Protein 6KLV (pdb70)

InterPro domains:
  IPR005805 Rieske iron-sulphur protein, C-terminal [PR00162] (106-117)
  IPR005805 Rieske iron-sulphur protein, C-terminal [PR00162] (133-145)
  IPR005805 Rieske iron-sulphur protein, C-terminal [PR00162] (145-157)
  IPR006317 Ubiquinol-cytochrome c reductase, iron-sulphur subunit [TIGR01416] (4-171)
  IPR014349 Rieske iron-sulphur protein [PTHR10134] (3-173)
  IPR017941 Rieske [2Fe-2S] iron-sulphur domain [PF00355] (96-157)
  IPR017941 Rieske [2Fe-2S] iron-sulphur domain [PS51296] (104-171)
  IPR036922 Rieske [2Fe-2S] iron-sulphur domain superfamily [G3DSA:2.102.10.10] (37-172)
  IPR036922 Rieske [2Fe-2S] iron-sulphur domain superfamily [SSF50022] (36-176)

Nearest PDB structures (foldseek):
  6kls-assembly1_C  TM=1.001E+00  e=8.094E-39  Aquifex aeolicus VF5
  6kls-assembly1_A  TM=9.999E-01  e=4.754E-23  Aquifex aeolicus VF5
  2e76-assembly1_D  TM=5.652E-01  e=7.497E-07  Mastigocladus laminosus
  1rfs-assembly1_A  TM=7.710E-01  e=7.612E-05  Spinacia oleracea
  9es7-assembly1_D  TM=5.726E-01  e=1.602E-05  Spinacia oleracea

Secondary structure (DSSP, 8-state):
--HHHHHHHHHHHHHHHHHHHHHHHS--TTTS-TTSS---BTTTPPTT---EE-SSSS-EE--B-S-----S-S-SB--B----SSS------------TTT-----TTS--SS-SSSS--------B-SSBB-/--HHHHHHH-HHHHHHHHTSS----S---GGGGHHHHHHHHHHHHHHHHHHHHHH----TTTTTTIIIIIIIIISTTHHHHHHHHHHHHHHHHHHHHHHHHHHHTTTTTSTT-HHHHHHHHHHHHHHHHHHHHTTTTT-BHHHHHHHHHHHSTTHHHHS--SS-TT-TTSS-TTTSSSSTTTS--HHHHHHHHHIIIIIHHHHHHHHHHHHHHHHHHH-PPPTTS----TTS--SS---HHHHTTTHHHHHHHHHHHHHHHHHHH--TTTS-GGGSSB--TT---S-----HHHHHHHHHTTTSSSHHHHHHHHHHHHHHHHSHHHH---S---SSS-HHHHHHHHHHHHHHHHHHHHTTS---HHHHHHHHHHHHHHHHHHHSHHHHHHHHHT-/-HHHHHHHHHTHHHHHHHHHHHS--TT---------SSSSSTTT-TT-B-GGG-BHHHHHHHHHHHHTTTT---TTTT---SSSSSSS-TTTSTTTT-EEEE-SS-EEEEEEE--TTTTTTSSSSS--TTTTTTSS-----TTHHHHH-HHHHHHHTT-HHHHSSS-SS--SS--SS-TTHHHHHHHHHHHHHHHHS--HHHHHHHHHHHHHHHHHHHHHHHHHHHHHHHHHHHH-/--HHHHHHHHHHHHHHHHHHHHHHHS--TTTS-TTSS---BTTTPPTT---EE-SSSS-EE--B-S-----S-S-SB--B----SSS------------TTT-----TTS--SS-SSSS--------B-SSBB-/--HHHHHHH-HHHHHHHHTSS----S---GGGGHHHHHHHHHHHHHHHHHHHHHH----TTTTTTIIIIIIIIISTTHHHHHHHHHHHHHHHHHHHHHHHHHHHTTTTTSTT-HHHHHHHHHHHHHHHHHHHHTTTTT-BHHHHHHHHHHHSTTHHHHS--SS-TT-TTSS-TTTSSSSTTTS--HHHHHHHHHIIIIIHHHHHHHHHHHHHHHHHHH-PPPTTS----TTS--SS---HHHHTTTHHHHHHHHHHHHHHHHHHH--TTTS-GGGSSB--TT---S-----HHHHHHHHHTTTSSSHHHHHHHHHHHHHHHHSHHHH---S---SSS-HHHHHHHHHHHHHHHHHHHHTTS---HHHHHHHHHHHHHHHHHHHSHHHHHHHHHT-/-HHHHHHHHHTHHHHHHHHHHHS--TT---------SSSSSTTT-TT-B-GGG-BHHHHHHHHHHHHTTTT---TTTT---SSSSSSS-TTTSTTTT-EEEE-SS-EEEEEEE--TTTTTTSSSSS--TTTTTTSS-----TTHHHHH-HHHHHHHTT-HHHHSSS-SS--SS--SS-TTHHHHHHHHHHHHHHHHS--HHHHHHHHHHHHHHHHHHHHHHHHHHHHHHHHHHHH-

B-factor: mean 23.01, std 11.95, range [1.0, 166.24]

Radius of gyration: 35.68 Å; Cα contacts (8 Å, |Δi|>4): 2337; chains: 6; bounding box: 88×87×88 Å

Structure (mmCIF, N/CA/C/O backbone):
data_6KLV
#
_entry.id   6KLV
#
loop_
_entity.id
_entity.type
_entity.pdbx_description
1 polymer 'Rieske-I iron sulfur protein'
2 polymer 'Cytochrome b'
3 polymer 'Cytochrome c'
4 non-polymer 'FE2/S2 (INORGANIC) CLUSTER'
5 non-polymer 2-[(2~{E},6~{E},10~{Z},14~{Z},18~{Z},23~{R})-3,7,11,15,19,23,27-heptamethyloctacosa-2,6,10,14,18-pentaenyl]naphthalene-1,4-dione
6 non-polymer 'PROTOPORPHYRIN IX CONTAINING FE'
7 non-polymer ANTIMYCIN
8 non-polymer '(1R)-2-{[{[(2S)-2,3-DIHYDROXYPROPYL]OXY}(HYDROXY)PHOSPHORYL]OXY}-1-[(PALMITOYLOXY)METHYL]ETHYL (11E)-OCTADEC-11-ENOATE'
9 non-polymer 'HEME C'
#
loop_
_atom_site.group_PDB
_atom_site.id
_atom_site.type_symbol
_atom_site.label_atom_id
_atom_site.label_alt_id
_atom_site.label_comp_id
_atom_site.label_asym_id
_atom_site.label_entity_id
_atom_site.label_seq_id
_atom_site.pdbx_PDB_ins_code
_atom_site.Cartn_x
_atom_site.Cartn_y
_atom_site.Cartn_z
_atom_site.occupancy
_atom_site.B_iso_or_equiv
_atom_site.auth_seq_id
_atom_site.auth_comp_id
_atom_site.auth_asym_id
_atom_site.auth_atom_id
_atom_site.pdbx_PDB_model_num
ATOM 1 N N . PHE A 1 8 ? 109.850 162.463 154.406 1.00 43.09 8 PHE A N 1
ATOM 2 C CA . PHE A 1 8 ? 110.551 161.707 155.436 1.00 40.78 8 PHE A CA 1
ATOM 3 C C . PHE A 1 8 ? 111.825 161.106 154.863 1.00 39.47 8 PHE A C 1
ATOM 4 O O . PHE A 1 8 ? 112.048 161.145 153.653 1.00 39.21 8 PHE A O 1
ATOM 12 N N . ILE A 1 9 ? 112.652 160.539 155.734 1.00 37.74 9 ILE A N 1
ATOM 13 C CA . ILE A 1 9 ? 113.972 160.067 155.349 1.00 36.42 9 ILE A CA 1
ATOM 14 C C . ILE A 1 9 ? 114.070 158.549 155.381 1.00 36.13 9 ILE A C 1
ATOM 15 O O . ILE A 1 9 ? 114.382 157.934 154.365 1.00 36.10 9 ILE A O 1
ATOM 20 N N . SER A 1 10 ? 113.823 157.921 156.534 1.00 35.45 10 SER A N 1
ATOM 21 C CA . SER A 1 10 ? 114.021 156.477 156.637 1.00 34.57 10 SER A CA 1
ATOM 22 C C . SER A 1 10 ? 113.157 155.699 155.657 1.00 34.22 10 SER A C 1
ATOM 23 O O . SER A 1 10 ? 113.472 154.545 155.353 1.00 34.98 10 SER A O 1
ATOM 26 N N . ILE A 1 11 ? 112.071 156.298 155.170 1.00 33.26 11 ILE A N 1
ATOM 27 C CA . ILE A 1 11 ? 111.280 155.709 154.097 1.00 32.65 11 ILE A CA 1
ATOM 28 C C . ILE A 1 11 ? 111.698 156.240 152.735 1.00 32.90 11 ILE A C 1
ATOM 29 O O . ILE A 1 11 ? 111.531 155.536 151.725 1.00 33.09 11 ILE A O 1
ATOM 34 N N . GLY A 1 12 ? 112.240 157.457 152.675 1.00 32.17 12 GLY A N 1
ATOM 35 C CA . GLY A 1 12 ? 112.782 157.956 151.429 1.00 31.30 12 GLY A CA 1
ATOM 36 C C . GLY A 1 12 ? 113.931 157.118 150.921 1.00 30.68 12 GLY A C 1
ATOM 37 O O . GLY A 1 12 ? 114.016 156.848 149.723 1.00 30.65 12 GLY A O 1
ATOM 38 N N . ILE A 1 13 ? 114.818 156.678 151.816 1.00 29.92 13 ILE A N 1
ATOM 39 C CA . ILE A 1 13 ? 115.913 155.831 151.366 1.00 30.33 13 ILE A CA 1
ATOM 40 C C . ILE A 1 13 ? 115.379 154.539 150.780 1.00 31.24 13 ILE A C 1
ATOM 41 O O . ILE A 1 13 ? 115.862 154.106 149.733 1.00 31.62 13 ILE A O 1
ATOM 46 N N . GLY A 1 14 ? 114.374 153.927 151.406 1.00 31.14 14 GLY A N 1
ATOM 47 C CA . GLY A 1 14 ? 113.841 152.683 150.880 1.00 31.15 14 GLY A CA 1
ATOM 48 C C . GLY A 1 14 ? 113.148 152.858 149.544 1.00 30.46 14 GLY A C 1
ATOM 49 O O . GLY A 1 14 ? 113.380 152.088 148.611 1.00 31.56 14 GLY A O 1
ATOM 50 N N . ALA A 1 15 ? 112.287 153.870 149.434 1.00 29.40 15 ALA A N 1
ATOM 51 C CA . ALA A 1 15 ? 111.622 154.141 148.166 1.00 27.86 15 ALA A CA 1
ATOM 52 C C . ALA A 1 15 ? 112.630 154.386 147.056 1.00 26.77 15 ALA A C 1
ATOM 53 O O . ALA A 1 15 ? 112.500 153.839 145.954 1.00 26.88 15 ALA A O 1
ATOM 55 N N . LEU A 1 16 ? 113.658 155.181 147.341 1.00 25.12 16 LEU A N 1
ATOM 56 C CA . LEU A 1 16 ? 114.601 155.566 146.304 1.00 23.81 16 LEU A CA 1
ATOM 57 C C . LEU A 1 16 ? 115.520 154.407 145.941 1.00 23.28 16 LEU A C 1
ATOM 58 O O . LEU A 1 16 ? 115.854 154.222 144.768 1.00 22.66 16 LEU A O 1
ATOM 63 N N . GLY A 1 17 ? 115.925 153.606 146.926 1.00 22.20 17 GLY A N 1
ATOM 64 C CA . GLY A 1 17 ? 116.669 152.400 146.635 1.00 21.56 17 GLY A CA 1
ATOM 65 C C . GLY A 1 17 ? 115.884 151.390 145.834 1.00 21.19 17 GLY A C 1
ATOM 66 O O . GLY A 1 17 ? 116.456 150.722 144.970 1.00 21.18 17 GLY A O 1
ATOM 67 N N . ALA A 1 18 ? 114.588 151.265 146.093 1.00 20.02 18 ALA A N 1
ATOM 68 C CA . ALA A 1 18 ? 113.749 150.414 145.266 1.00 19.54 18 ALA A CA 1
ATOM 69 C C . ALA A 1 18 ? 113.651 150.925 143.842 1.00 19.28 18 ALA A C 1
ATOM 70 O O . ALA A 1 18 ? 113.728 150.128 142.905 1.00 18.82 18 ALA A O 1
ATOM 72 N N . VAL A 1 19 ? 113.492 152.237 143.660 1.00 18.15 19 VAL A N 1
ATOM 73 C CA . VAL A 1 19 ? 113.493 152.790 142.309 1.00 17.82 19 VAL A CA 1
ATOM 74 C C . VAL A 1 19 ? 114.811 152.501 141.604 1.00 17.82 19 VAL A C 1
ATOM 75 O O . VAL A 1 19 ? 114.824 152.107 140.431 1.00 16.73 19 VAL A O 1
ATOM 79 N N . GLY A 1 20 ? 115.933 152.680 142.299 1.00 17.59 20 GLY A N 1
ATOM 80 C CA . GLY A 1 20 ? 117.225 152.439 141.677 1.00 17.95 20 GLY A CA 1
ATOM 81 C C . GLY A 1 20 ? 117.447 150.983 141.321 1.00 18.57 20 GLY A C 1
ATOM 82 O O . GLY A 1 20 ? 117.947 150.669 140.238 1.00 18.56 20 GLY A O 1
ATOM 83 N N . GLY A 1 21 ? 117.097 150.075 142.231 1.00 18.59 21 GLY A N 1
ATOM 84 C CA . GLY A 1 21 ? 117.156 148.663 141.921 1.00 19.06 21 GLY A CA 1
ATOM 85 C C . GLY A 1 21 ? 116.260 148.261 140.775 1.00 19.56 21 GLY A C 1
ATOM 86 O O . GLY A 1 21 ? 116.661 147.436 139.950 1.00 19.55 21 GLY A O 1
ATOM 87 N N . LEU A 1 22 ? 115.066 148.839 140.690 1.00 19.61 22 LEU A N 1
ATOM 88 C CA . LEU A 1 22 ? 114.182 148.551 139.574 1.00 19.78 22 LEU A CA 1
ATOM 89 C C . LEU A 1 22 ? 114.755 149.035 138.255 1.00 20.40 22 LEU A C 1
ATOM 90 O O . LEU A 1 22 ? 114.661 148.319 137.259 1.00 21.83 22 LEU A O 1
ATOM 95 N N . GLY A 1 23 ? 115.361 150.224 138.230 1.00 20.55 23 GLY A N 1
ATOM 96 C CA . GLY A 1 23 ? 115.999 150.694 137.013 1.00 21.02 23 GLY A CA 1
ATOM 97 C C . GLY A 1 23 ? 117.187 149.860 136.593 1.00 21.12 23 GLY A C 1
ATOM 98 O O . GLY A 1 23 ? 117.330 149.531 135.411 1.00 22.60 23 GLY A O 1
ATOM 99 N N . ALA A 1 24 ? 118.050 149.497 137.543 1.00 20.36 24 ALA A N 1
ATOM 100 C CA . ALA A 1 24 ? 119.185 148.643 137.215 1.00 18.99 24 ALA A CA 1
ATOM 101 C C . ALA A 1 24 ? 118.726 147.283 136.711 1.00 19.18 24 ALA A C 1
ATOM 102 O O . ALA A 1 24 ? 119.285 146.752 135.744 1.00 20.55 24 ALA A O 1
ATOM 104 N N . LEU A 1 25 ? 117.709 146.701 137.347 1.00 18.38 25 LEU A N 1
ATOM 105 C CA . LEU A 1 25 ? 117.172 145.435 136.879 1.00 17.70 25 LEU A CA 1
ATOM 106 C C . LEU A 1 25 ? 116.537 145.553 135.506 1.00 18.32 25 LEU A C 1
ATOM 107 O O . LEU A 1 25 ? 116.703 144.650 134.684 1.00 17.89 25 LEU A O 1
ATOM 112 N N . TYR A 1 26 ? 115.805 146.632 135.241 1.00 17.99 26 TYR A N 1
ATOM 113 C CA . TYR A 1 26 ? 115.249 146.831 133.913 1.00 17.55 26 TYR A CA 1
ATOM 114 C C . TYR A 1 26 ? 116.342 146.888 132.866 1.00 16.88 26 TYR A C 1
ATOM 115 O O . TYR A 1 26 ? 116.229 146.239 131.826 1.00 15.76 26 TYR A O 1
ATOM 124 N N . ALA A 1 27 ? 117.413 147.635 133.131 1.00 16.58 27 ALA A N 1
ATOM 125 C CA . ALA A 1 27 ? 118.510 147.700 132.172 1.00 16.53 27 ALA A CA 1
ATOM 126 C C . ALA A 1 27 ? 119.152 146.336 131.967 1.00 17.20 27 ALA A C 1
ATOM 127 O O . ALA A 1 27 ? 119.404 145.933 130.828 1.00 17.31 27 ALA A O 1
ATOM 129 N N . LEU A 1 28 ? 119.420 145.606 133.050 1.00 17.78 28 LEU A N 1
ATOM 130 C CA . LEU A 1 28 ? 120.083 144.314 132.910 1.00 17.83 28 LEU A CA 1
ATOM 131 C C . LEU A 1 28 ? 119.223 143.309 132.160 1.00 17.59 28 LEU A C 1
ATOM 132 O O . LEU A 1 28 ? 119.734 142.573 131.310 1.00 17.84 28 LEU A O 1
ATOM 137 N N . VAL A 1 29 ? 117.925 143.252 132.459 1.00 30.00 29 VAL A N 1
ATOM 138 C CA . VAL A 1 29 ? 117.037 142.371 131.714 1.00 30.00 29 VAL A CA 1
ATOM 139 C C . VAL A 1 29 ? 116.961 142.799 130.260 1.00 30.00 29 VAL A C 1
ATOM 140 O O . VAL A 1 29 ? 117.003 141.959 129.358 1.00 30.00 29 VAL A O 1
ATOM 144 N N . ARG A 1 30 ? 116.876 144.101 130.004 1.00 30.00 30 ARG A N 1
ATOM 145 C CA . ARG A 1 30 ? 116.791 144.599 128.642 1.00 30.00 30 ARG A CA 1
ATOM 146 C C . ARG A 1 30 ? 118.041 144.275 127.839 1.00 30.00 30 ARG A C 1
ATOM 147 O O . ARG A 1 30 ? 117.963 144.101 126.621 1.00 30.00 30 ARG A O 1
ATOM 155 N N . VAL A 1 31 ? 119.197 144.205 128.488 1.00 30.00 31 VAL A N 1
ATOM 156 C CA . VAL A 1 31 ? 120.424 143.872 127.774 1.00 30.00 31 VAL A CA 1
ATOM 157 C C . VAL A 1 31 ? 120.514 142.376 127.540 1.00 30.00 31 VAL A C 1
ATOM 158 O O . VAL A 1 31 ? 120.733 141.927 126.411 1.00 30.00 31 VAL A O 1
ATOM 162 N N . MET A 1 32 ? 120.387 141.594 128.608 1.00 30.00 32 MET A N 1
ATOM 163 C CA . MET A 1 32 ? 120.644 140.165 128.495 1.00 30.00 32 MET A CA 1
ATOM 164 C C . MET A 1 32 ? 119.457 139.435 127.881 1.00 30.00 32 MET A C 1
ATOM 165 O O . MET A 1 32 ? 119.573 138.812 126.823 1.00 30.00 32 MET A O 1
ATOM 170 N N . LEU A 1 33 ? 118.300 139.515 128.520 1.00 30.00 33 LEU A N 1
ATOM 171 C CA . LEU A 1 33 ? 117.182 138.635 128.222 1.00 30.00 33 LEU A CA 1
ATOM 172 C C . LEU A 1 33 ? 116.252 139.176 127.148 1.00 30.00 33 LEU A C 1
ATOM 173 O O . LEU A 1 33 ? 115.087 138.774 127.110 1.00 30.00 33 LEU A O 1
ATOM 178 N N . GLU A 1 34 ? 116.712 140.073 126.289 1.00 30.00 34 GLU A N 1
ATOM 179 C CA . GLU A 1 34 ? 115.803 140.753 125.365 1.00 30.00 34 GLU A CA 1
ATOM 180 C C . GLU A 1 34 ? 116.293 140.696 123.929 1.00 30.00 34 GLU A C 1
ATOM 181 O O . GLU A 1 34 ? 117.134 141.524 123.531 1.00 30.00 34 GLU A O 1
ATOM 187 N N . PRO A 1 35 ? 115.827 139.755 123.129 1.00 30.00 35 PRO A N 1
ATOM 188 C CA . PRO A 1 35 ? 116.055 139.828 121.685 1.00 30.00 35 PRO A CA 1
ATOM 189 C C . PRO A 1 35 ? 114.903 140.496 120.954 1.00 30.00 35 PRO A C 1
ATOM 190 O O . PRO A 1 35 ? 114.793 140.377 119.733 1.00 30.00 35 PRO A O 1
ATOM 194 N N . SER A 1 36 ? 114.016 141.160 121.689 1.00 30.00 36 SER A N 1
ATOM 195 C CA . SER A 1 36 ? 112.752 141.623 121.123 1.00 30.00 36 SER A CA 1
ATOM 196 C C . SER A 1 36 ? 112.960 142.610 119.981 1.00 30.00 36 SER A C 1
ATOM 197 O O . SER A 1 36 ? 113.932 143.370 119.973 1.00 30.00 36 SER A O 1
ATOM 200 N N . GLU A 1 37 ? 112.038 142.569 119.010 1.00 30.00 37 GLU A N 1
ATOM 201 C CA . GLU A 1 37 ? 111.979 143.431 117.829 1.00 30.00 37 GLU A CA 1
ATOM 202 C C . GLU A 1 37 ? 113.059 143.068 116.817 1.00 30.00 37 GLU A C 1
ATOM 203 O O . GLU A 1 37 ? 113.030 143.521 115.670 1.00 30.00 37 GLU A O 1
ATOM 209 N N . ILE A 1 38 ? 114.005 142.225 117.220 1.00 30.00 38 ILE A N 1
ATOM 210 C CA . ILE A 1 38 ? 114.869 141.547 116.267 1.00 30.00 38 ILE A CA 1
ATOM 211 C C . ILE A 1 38 ? 114.641 140.049 116.308 1.00 30.00 38 ILE A C 1
ATOM 212 O O . ILE A 1 38 ? 115.004 139.348 115.350 1.00 30.00 38 ILE A O 1
ATOM 217 N N . ALA A 1 39 ? 114.013 139.541 117.365 1.00 30.00 39 ALA A N 1
ATOM 218 C CA . ALA A 1 39 ? 113.610 138.146 117.392 1.00 30.00 39 ALA A CA 1
ATOM 219 C C . ALA A 1 39 ? 112.433 137.898 116.463 1.00 30.00 39 ALA A C 1
ATOM 220 O O . ALA A 1 39 ? 112.424 136.911 115.720 1.00 30.00 39 ALA A O 1
ATOM 222 N N . ALA A 1 40 ? 111.449 138.795 116.466 1.00 30.00 40 ALA A N 1
ATOM 223 C CA . ALA A 1 40 ? 110.229 138.604 115.685 1.00 30.00 40 ALA A CA 1
ATOM 224 C C . ALA A 1 40 ? 110.550 138.841 114.214 1.00 30.00 40 ALA A C 1
ATOM 225 O O . ALA A 1 40 ? 110.121 139.815 113.594 1.00 30.00 40 ALA A O 1
ATOM 227 N N . LEU A 1 41 ? 111.320 137.916 113.646 1.00 94.73 41 LEU A N 1
ATOM 228 C CA . LEU A 1 41 ? 111.647 137.936 112.223 1.00 94.73 41 LEU A CA 1
ATOM 229 C C . LEU A 1 41 ? 111.483 136.510 111.707 1.00 94.73 41 LEU A C 1
ATOM 230 O O . LEU A 1 41 ? 112.351 135.662 111.931 1.00 94.73 41 LEU A O 1
ATOM 235 N N . GLY A 1 42 ? 110.367 136.249 111.033 1.00 101.27 42 GLY A N 1
ATOM 236 C CA . GLY A 1 42 ? 109.350 137.262 110.821 1.00 101.27 42 GLY A CA 1
ATOM 237 C C . GLY A 1 42 ? 107.943 136.764 111.062 1.00 101.27 42 GLY A C 1
ATOM 238 O O . GLY A 1 42 ? 107.548 135.730 110.531 1.00 101.27 42 GLY A O 1
ATOM 239 N N . ALA A 1 43 ? 107.184 137.515 111.857 1.00 98.66 43 ALA A N 1
ATOM 240 C CA . ALA A 1 43 ? 105.798 137.175 112.145 1.00 98.66 43 ALA A CA 1
ATOM 241 C C . ALA A 1 43 ? 104.851 137.598 111.035 1.00 98.66 43 ALA A C 1
ATOM 242 O O . ALA A 1 43 ? 103.851 136.916 110.795 1.00 98.66 43 ALA A O 1
ATOM 244 N N . LYS A 1 44 ? 105.148 138.692 110.335 1.00 1.00 44 LYS A N 1
ATOM 245 C CA . LYS A 1 44 ? 104.304 139.080 109.212 1.00 1.00 44 LYS A CA 1
ATOM 246 C C . LYS A 1 44 ? 104.651 138.282 107.967 1.00 1.00 44 LYS A C 1
ATOM 247 O O . LYS A 1 44 ? 103.771 137.666 107.357 1.00 1.00 44 LYS A O 1
ATOM 253 N N . THR A 1 45 ? 105.928 138.265 107.595 1.00 1.00 45 THR A N 1
ATOM 254 C CA . THR A 1 45 ? 106.387 137.514 106.437 1.00 1.00 45 THR A CA 1
ATOM 255 C C . THR A 1 45 ? 105.555 137.899 105.213 1.00 1.00 45 THR A C 1
ATOM 256 O O . THR A 1 45 ? 104.739 137.133 104.708 1.00 1.00 45 THR A O 1
ATOM 260 N N . GLU A 1 46 ? 105.734 139.155 104.811 1.00 1.00 46 GLU A N 1
ATOM 261 C CA . GLU A 1 46 ? 105.035 139.705 103.657 1.00 1.00 46 GLU A CA 1
ATOM 262 C C . GLU A 1 46 ? 105.195 138.796 102.447 1.00 1.00 46 GLU A C 1
ATOM 263 O O . GLU A 1 46 ? 106.303 138.619 101.931 1.00 1.00 46 GLU A O 1
ATOM 269 N N . ILE A 1 47 ? 104.089 138.209 102.001 1.00 1.00 47 ILE A N 1
ATOM 270 C CA . ILE A 1 47 ? 104.062 137.324 100.845 1.00 1.00 47 ILE A CA 1
ATOM 271 C C . ILE A 1 47 ? 102.936 137.804 99.947 1.00 1.00 47 ILE A C 1
ATOM 272 O O . ILE A 1 47 ? 101.782 137.394 100.116 1.00 1.00 47 ILE A O 1
ATOM 277 N N . ASP A 1 48 ? 103.262 138.682 99.006 1.00 1.00 48 ASP A N 1
ATOM 278 C CA . ASP A 1 48 ? 102.273 139.163 98.055 1.00 1.00 48 ASP A CA 1
ATOM 279 C C . ASP A 1 48 ? 101.871 138.020 97.137 1.00 1.00 48 ASP A C 1
ATOM 280 O O . ASP A 1 48 ? 102.674 137.569 96.317 1.00 1.00 48 ASP A O 1
ATOM 285 N N . VAL A 1 49 ? 100.638 137.532 97.282 1.00 1.00 49 VAL A N 1
ATOM 286 C CA . VAL A 1 49 ? 100.184 136.439 96.431 1.00 1.00 49 VAL A CA 1
ATOM 287 C C . VAL A 1 49 ? 99.469 136.958 95.190 1.00 1.00 49 VAL A C 1
ATOM 288 O O . VAL A 1 49 ? 98.900 136.164 94.424 1.00 1.00 49 VAL A O 1
ATOM 292 N N . SER A 1 50 ? 99.493 138.267 94.950 1.00 1.00 50 SER A N 1
ATOM 293 C CA . SER A 1 50 ? 98.992 138.792 93.689 1.00 1.00 50 SER A CA 1
ATOM 294 C C . SER A 1 50 ? 100.007 138.656 92.564 1.00 1.00 50 SER A C 1
ATOM 295 O O . SER A 1 50 ? 99.625 138.741 91.391 1.00 1.00 50 SER A O 1
ATOM 298 N N . LYS A 1 51 ? 101.280 138.419 92.891 1.00 1.00 51 LYS A N 1
ATOM 299 C CA . LYS A 1 51 ? 102.309 138.282 91.873 1.00 1.00 51 LYS A CA 1
ATOM 300 C C . LYS A 1 51 ? 102.479 136.847 91.388 1.00 1.00 51 LYS A C 1
ATOM 301 O O . LYS A 1 51 ? 102.704 136.639 90.192 1.00 1.00 51 LYS A O 1
ATOM 307 N N . ILE A 1 52 ? 102.388 135.862 92.276 1.00 1.00 52 ILE A N 1
ATOM 308 C CA . ILE A 1 52 ? 102.768 134.495 91.941 1.00 1.00 52 ILE A CA 1
ATOM 309 C C . ILE A 1 52 ? 101.789 133.936 90.916 1.00 1.00 52 ILE A C 1
ATOM 310 O O . ILE A 1 52 ? 100.570 134.020 91.095 1.00 1.00 52 ILE A O 1
ATOM 315 N N . GLN A 1 53 ? 102.319 133.380 89.836 1.00 1.00 53 GLN A N 1
ATOM 316 C CA . GLN A 1 53 ? 101.478 132.756 88.833 1.00 1.00 53 GLN A CA 1
ATOM 317 C C . GLN A 1 53 ? 101.139 131.333 89.262 1.00 1.00 53 GLN A C 1
ATOM 318 O O . GLN A 1 53 ? 101.820 130.757 90.110 1.00 1.00 53 GLN A O 1
ATOM 324 N N . PRO A 1 54 ? 100.060 130.759 88.731 1.00 1.00 54 PRO A N 1
ATOM 325 C CA . PRO A 1 54 ? 99.659 129.414 89.163 1.00 1.00 54 PRO A CA 1
ATOM 326 C C . PRO A 1 54 ? 100.771 128.392 88.974 1.00 1.00 54 PRO A C 1
ATOM 327 O O . PRO A 1 54 ? 101.610 128.512 88.079 1.00 1.00 54 PRO A O 1
ATOM 331 N N . MET A 1 55 ? 100.778 127.390 89.855 1.00 1.00 55 MET A N 1
ATOM 332 C CA . MET A 1 55 ? 101.787 126.331 89.856 1.00 1.00 55 MET A CA 1
ATOM 333 C C . MET A 1 55 ? 103.200 126.890 90.011 1.00 1.00 55 MET A C 1
ATOM 334 O O . MET A 1 55 ? 104.159 126.346 89.459 1.00 1.00 55 MET A O 1
ATOM 339 N N . GLN A 1 56 ? 103.336 127.981 90.760 1.00 1.00 56 GLN A N 1
ATOM 340 C CA . GLN A 1 56 ? 104.627 128.572 91.076 1.00 1.00 56 GLN A CA 1
ATOM 341 C C . GLN A 1 56 ? 104.763 128.671 92.584 1.00 1.00 56 GLN A C 1
ATOM 342 O O . GLN A 1 56 ? 103.825 129.080 93.269 1.00 1.00 56 GLN A O 1
ATOM 348 N N . VAL A 1 57 ? 105.933 128.310 93.097 1.00 1.00 57 VAL A N 1
ATOM 349 C CA . VAL A 1 57 ? 106.212 128.358 94.525 1.00 1.00 57 VAL A CA 1
ATOM 350 C C . VAL A 1 57 ? 107.282 129.409 94.748 1.00 1.00 57 VAL A C 1
ATOM 351 O O . VAL A 1 57 ? 108.047 129.728 93.831 1.00 1.00 57 VAL A O 1
ATOM 355 N N . ARG A 1 58 ? 107.316 129.969 95.946 1.00 1.00 58 ARG A N 1
ATOM 356 C CA . ARG A 1 58 ? 108.320 130.954 96.310 1.00 1.00 58 ARG A CA 1
ATOM 357 C C . ARG A 1 58 ? 109.126 130.434 97.489 1.00 1.00 58 ARG A C 1
ATOM 358 O O . ARG A 1 58 ? 108.596 129.710 98.335 1.00 1.00 58 ARG A O 1
ATOM 366 N N . VAL A 1 59 ? 110.404 130.788 97.534 1.00 1.00 59 VAL A N 1
ATOM 367 C CA . VAL A 1 59 ? 111.235 130.511 98.696 1.00 1.00 59 VAL A CA 1
ATOM 368 C C . VAL A 1 59 ? 111.108 131.707 99.635 1.00 1.00 59 VAL A C 1
ATOM 369 O O . VAL A 1 59 ? 111.226 132.861 99.207 1.00 1.00 59 VAL A O 1
ATOM 373 N N . THR A 1 60 ? 110.772 131.442 100.893 1.00 1.00 60 THR A N 1
ATOM 374 C CA . THR A 1 60 ? 110.636 132.490 101.896 1.00 1.00 60 THR A CA 1
ATOM 375 C C . THR A 1 60 ? 111.026 131.881 103.241 1.00 1.00 60 THR A C 1
ATOM 376 O O . THR A 1 60 ? 111.669 130.829 103.298 1.00 1.00 60 THR A O 1
ATOM 380 N N . SER A 1 61 ? 110.662 132.543 104.339 1.00 1.00 61 SER A N 1
ATOM 381 C CA . SER A 1 61 ? 110.948 132.011 105.669 1.00 1.00 61 SER A CA 1
ATOM 382 C C . SER A 1 61 ? 109.888 132.481 106.652 1.00 1.00 61 SER A C 1
ATOM 383 O O . SER A 1 61 ? 109.612 133.680 106.738 1.00 1.00 61 SER A O 1
ATOM 386 N N . TRP A 1 62 ? 109.300 131.539 107.387 1.00 1.00 62 TRP A N 1
ATOM 387 C CA . TRP A 1 62 ? 108.336 131.829 108.441 1.00 1.00 62 TRP A CA 1
ATOM 388 C C . TRP A 1 62 ? 108.803 131.127 109.706 1.00 1.00 62 TRP A C 1
ATOM 389 O O . TRP A 1 62 ? 108.844 129.894 109.747 1.00 1.00 62 TRP A O 1
ATOM 400 N N . LYS A 1 63 ? 109.151 131.908 110.729 1.00 1.00 63 LYS A N 1
ATOM 401 C CA . LYS A 1 63 ? 109.741 131.397 111.975 1.00 1.00 63 LYS A CA 1
ATOM 402 C C . LYS A 1 63 ? 111.043 130.641 111.716 1.00 1.00 63 LYS A C 1
ATOM 403 O O . LYS A 1 63 ? 111.367 129.672 112.409 1.00 1.00 63 LYS A O 1
ATOM 409 N N . GLY A 1 64 ? 111.799 131.085 110.732 1.00 1.00 64 GLY A N 1
ATOM 410 C CA . GLY A 1 64 ? 113.013 130.417 110.328 1.00 1.00 64 GLY A CA 1
ATOM 411 C C . GLY A 1 64 ? 112.866 129.811 108.945 1.00 1.00 64 GLY A C 1
ATOM 412 O O . GLY A 1 64 ? 111.845 129.957 108.267 1.00 1.00 64 GLY A O 1
ATOM 413 N N . LYS A 1 65 ? 113.908 129.091 108.545 1.00 1.00 65 LYS A N 1
ATOM 414 C CA . LYS A 1 65 ? 114.052 128.570 107.195 1.00 1.00 65 LYS A CA 1
ATOM 415 C C . LYS A 1 65 ? 113.615 127.113 107.157 1.00 1.00 65 LYS A C 1
ATOM 416 O O . LYS A 1 65 ? 113.981 126.328 108.038 1.00 1.00 65 LYS A O 1
ATOM 422 N N . THR A 1 66 ? 112.833 126.748 106.141 1.00 1.00 66 THR A N 1
ATOM 423 C CA . THR A 1 66 ? 112.396 127.656 105.085 1.00 1.00 66 THR A CA 1
ATOM 424 C C . THR A 1 66 ? 110.879 127.651 104.980 1.00 1.00 66 THR A C 1
ATOM 425 O O . THR A 1 66 ? 110.196 127.058 105.806 1.00 1.00 66 THR A O 1
ATOM 429 N N . LEU A 1 67 ? 110.355 128.304 103.949 1.00 1.00 67 LEU A N 1
ATOM 430 C CA . LEU A 1 67 ? 108.920 128.352 103.723 1.00 1.00 67 LEU A CA 1
ATOM 431 C C . LEU A 1 67 ? 108.630 128.321 102.232 1.00 1.00 67 LEU A C 1
ATOM 432 O O . LEU A 1 67 ? 109.306 128.987 101.445 1.00 1.00 67 LEU A O 1
ATOM 437 N N . PHE A 1 68 ? 107.623 127.543 101.858 1.00 1.00 68 PHE A N 1
ATOM 438 C CA . PHE A 1 68 ? 107.121 127.473 100.497 1.00 1.00 68 PHE A CA 1
ATOM 439 C C . PHE A 1 68 ? 105.775 128.176 100.413 1.00 1.00 68 PHE A C 1
ATOM 440 O O . PHE A 1 68 ? 105.009 128.208 101.374 1.00 1.00 68 PHE A O 1
ATOM 448 N N . ALA A 1 69 ? 105.492 128.749 99.247 1.00 1.00 69 ALA A N 1
ATOM 449 C CA . ALA A 1 69 ? 104.248 129.482 99.013 1.00 1.00 69 ALA A CA 1
ATOM 450 C C . ALA A 1 69 ? 103.688 129.018 97.675 1.00 1.00 69 ALA A C 1
ATOM 451 O O . ALA A 1 69 ? 103.956 129.622 96.636 1.00 1.00 69 ALA A O 1
ATOM 453 N N . ILE A 1 70 ? 102.898 127.958 97.708 1.00 1.00 70 ILE A N 1
ATOM 454 C CA . ILE A 1 70 ? 102.382 127.335 96.498 1.00 1.00 70 ILE A CA 1
ATOM 455 C C . ILE A 1 70 ? 101.081 128.018 96.112 1.00 1.00 70 ILE A C 1
ATOM 456 O O . ILE A 1 70 ? 100.351 128.518 96.974 1.00 1.00 70 ILE A O 1
ATOM 461 N N . ARG A 1 71 ? 100.799 128.056 94.815 1.00 1.00 71 ARG A N 1
ATOM 462 C CA . ARG A 1 71 ? 99.556 128.596 94.288 1.00 1.00 71 ARG A CA 1
ATOM 463 C C . ARG A 1 71 ? 99.073 127.699 93.163 1.00 1.00 71 ARG A C 1
ATOM 464 O O . ARG A 1 71 ? 99.736 127.592 92.128 1.00 1.00 71 ARG A O 1
ATOM 472 N N . LEU A 1 72 ? 97.920 127.066 93.354 1.00 1.00 72 LEU A N 1
ATOM 473 C CA . LEU A 1 72 ? 97.415 126.153 92.346 1.00 1.00 72 LEU A CA 1
ATOM 474 C C . LEU A 1 72 ? 95.922 126.371 92.150 1.00 1.00 72 LEU A C 1
ATOM 475 O O . LEU A 1 72 ? 95.188 126.563 93.130 1.00 1.00 72 LEU A O 1
ATOM 480 N N . PRO A 1 73 ? 95.451 126.373 90.901 1.00 1.00 73 PRO A N 1
ATOM 481 C CA . PRO A 1 73 ? 94.034 126.670 90.646 1.00 1.00 73 PRO A CA 1
ATOM 482 C C . PRO A 1 73 ? 93.077 125.519 90.926 1.00 1.00 73 PRO A C 1
ATOM 483 O O . PRO A 1 73 ? 91.993 125.745 91.471 1.00 1.00 73 PRO A O 1
ATOM 487 N N . LYS A 1 74 ? 93.445 124.290 90.566 1.00 1.00 74 LYS A N 1
ATOM 488 C CA . LYS A 1 74 ? 92.579 123.131 90.758 1.00 1.00 74 LYS A CA 1
ATOM 489 C C . LYS A 1 74 ? 93.370 121.998 91.402 1.00 1.00 74 LYS A C 1
ATOM 490 O O . LYS A 1 74 ? 94.578 122.104 91.632 1.00 1.00 74 LYS A O 1
ATOM 496 N N . ASP A 1 75 ? 92.674 120.899 91.680 1.00 1.00 75 ASP A N 1
ATOM 497 C CA . ASP A 1 75 ? 93.285 119.726 92.298 1.00 1.00 75 ASP A CA 1
ATOM 498 C C . ASP A 1 75 ? 94.032 118.889 91.266 1.00 1.00 75 ASP A C 1
ATOM 499 O O . ASP A 1 75 ? 95.255 118.969 91.157 1.00 1.00 75 ASP A O 1
ATOM 504 N N . TYR A 1 96 ? 96.437 113.390 104.804 1.00 1.00 96 TYR A N 1
ATOM 505 C CA . TYR A 1 96 ? 96.861 114.773 104.644 1.00 1.00 96 TYR A CA 1
ATOM 506 C C . TYR A 1 96 ? 95.653 115.636 104.273 1.00 1.00 96 TYR A C 1
ATOM 507 O O . TYR A 1 96 ? 94.535 115.362 104.710 1.00 1.00 96 TYR A O 1
ATOM 516 N N . GLU A 1 97 ? 95.886 116.665 103.459 1.00 1.00 97 GLU A N 1
ATOM 517 C CA . GLU A 1 97 ? 94.873 117.643 103.066 1.00 1.00 97 GLU A CA 1
ATOM 518 C C . GLU A 1 97 ? 94.119 118.161 104.291 1.00 1.00 97 GLU A C 1
ATOM 519 O O . GLU A 1 97 ? 92.901 118.015 104.423 1.00 1.00 97 GLU A O 1
ATOM 525 N N . ILE A 1 98 ? 94.889 118.754 105.207 1.00 1.00 98 ILE A N 1
ATOM 526 C CA . ILE A 1 98 ? 94.301 119.415 106.367 1.00 1.00 98 ILE A CA 1
ATOM 527 C C . ILE A 1 98 ? 93.379 120.538 105.917 1.00 1.00 98 ILE A C 1
ATOM 528 O O . ILE A 1 98 ? 92.345 120.806 106.541 1.00 1.00 98 ILE A O 1
ATOM 533 N N . LEU A 1 99 ? 93.732 121.202 104.823 1.00 1.00 99 LEU A N 1
ATOM 534 C CA . LEU A 1 99 ? 92.964 122.314 104.290 1.00 1.00 99 LEU A CA 1
ATOM 535 C C . LEU A 1 99 ? 92.428 121.983 102.901 1.00 1.00 99 LEU A C 1
ATOM 536 O O . LEU A 1 99 ? 93.134 121.421 102.059 1.00 1.00 99 LEU A O 1
ATOM 541 N N . LYS A 1 100 ? 91.165 122.335 102.676 1.00 1.00 100 LYS A N 1
ATOM 542 C CA . LYS A 1 100 ? 90.516 122.152 101.388 1.00 1.00 100 LYS A CA 1
ATOM 543 C C . LYS A 1 100 ? 90.935 123.291 100.460 1.00 1.00 100 LYS A C 1
ATOM 544 O O . LYS A 1 100 ? 91.834 124.074 100.772 1.00 1.00 100 LYS A O 1
ATOM 550 N N . GLY A 1 101 ? 90.277 123.407 99.311 1.00 1.00 101 GLY A N 1
ATOM 551 C CA . GLY A 1 101 ? 90.705 124.350 98.302 1.00 1.00 101 GLY A CA 1
ATOM 552 C C . GLY A 1 101 ? 90.591 125.802 98.712 1.00 1.00 101 GLY A C 1
ATOM 553 O O . GLY A 1 101 ? 89.491 126.356 98.781 1.00 1.00 101 GLY A O 1
ATOM 554 N N . HIS A 1 102 ? 91.735 126.424 98.987 1.00 1.00 102 HIS A N 1
ATOM 555 C CA . HIS A 1 102 ? 91.829 127.868 99.131 1.00 1.00 102 HIS A CA 1
ATOM 556 C C . HIS A 1 102 ? 92.712 128.491 98.061 1.00 1.00 102 HIS A C 1
ATOM 557 O O . HIS A 1 102 ? 92.750 129.720 97.946 1.00 1.00 102 HIS A O 1
ATOM 564 N N . ASP A 1 103 ? 93.427 127.673 97.289 1.00 1.00 103 ASP A N 1
ATOM 565 C CA . ASP A 1 103 ? 94.290 128.013 96.166 1.00 1.00 103 ASP A CA 1
ATOM 566 C C . ASP A 1 103 ? 95.591 128.666 96.613 1.00 1.00 103 ASP A C 1
ATOM 567 O O . ASP A 1 103 ? 96.462 128.891 95.773 1.00 1.00 103 ASP A O 1
ATOM 572 N N . VAL A 1 104 ? 95.761 128.980 97.895 1.00 1.00 104 VAL A N 1
ATOM 573 C CA . VAL A 1 104 ? 96.996 129.554 98.419 1.00 1.00 104 VAL A CA 1
ATOM 574 C C . VAL A 1 104 ? 97.229 128.990 99.809 1.00 1.00 104 VAL A C 1
ATOM 575 O O . VAL A 1 104 ? 96.282 128.840 100.587 1.00 1.00 104 VAL A O 1
ATOM 579 N N . PHE A 1 105 ? 98.480 128.676 100.122 1.00 1.00 105 PHE A N 1
ATOM 580 C CA . PHE A 1 105 ? 98.859 128.258 101.464 1.00 1.00 105 PHE A CA 1
ATOM 581 C C . PHE A 1 105 ? 100.370 128.386 101.591 1.00 1.00 105 PHE A C 1
ATOM 582 O O . PHE A 1 105 ? 101.027 129.017 100.758 1.00 1.00 105 PHE A O 1
ATOM 590 N N . ALA A 1 106 ? 100.923 127.798 102.647 1.00 1.00 106 ALA A N 1
ATOM 591 C CA . ALA A 1 106 ? 102.359 127.821 102.865 1.00 1.00 106 ALA A CA 1
ATOM 592 C C . ALA A 1 106 ? 102.767 126.581 103.641 1.00 1.00 106 ALA A C 1
ATOM 593 O O . ALA A 1 106 ? 102.088 126.194 104.592 1.00 1.00 106 ALA A O 1
ATOM 595 N N . LEU A 1 107 ? 103.874 125.967 103.233 1.00 1.00 107 LEU A N 1
ATOM 596 C CA . LEU A 1 107 ? 104.372 124.746 103.850 1.00 1.00 107 LEU A CA 1
ATOM 597 C C . LEU A 1 107 ? 105.861 124.869 104.138 1.00 1.00 107 LEU A C 1
ATOM 598 O O . LEU A 1 107 ? 106.627 125.319 103.282 1.00 1.00 107 LEU A O 1
ATOM 603 N N . VAL A 1 108 ? 106.274 124.448 105.331 1.00 1.00 108 VAL A N 1
ATOM 604 C CA . VAL A 1 108 ? 107.693 124.461 105.678 1.00 1.00 108 VAL A CA 1
ATOM 605 C C . VAL A 1 108 ? 108.403 123.439 104.798 1.00 1.00 108 VAL A C 1
ATOM 606 O O . VAL A 1 108 ? 108.264 122.231 104.998 1.00 1.00 108 VAL A O 1
ATOM 610 N N . GLY A 1 109 ? 109.176 123.919 103.834 1.00 1.00 109 GLY A N 1
ATOM 611 C CA . GLY A 1 109 ? 109.787 123.015 102.888 1.00 1.00 109 GLY A CA 1
ATOM 612 C C . GLY A 1 109 ? 111.180 122.561 103.256 1.00 1.00 109 GLY A C 1
ATOM 613 O O . GLY A 1 109 ? 112.170 123.225 102.943 1.00 1.00 109 GLY A O 1
ATOM 614 N N . VAL A 1 110 ? 111.251 121.406 103.907 1.00 1.00 110 VAL A N 1
ATOM 615 C CA . VAL A 1 110 ? 112.491 120.680 104.160 1.00 1.00 110 VAL A CA 1
ATOM 616 C C . VAL A 1 110 ? 112.155 119.201 104.092 1.00 1.00 110 VAL A C 1
ATOM 617 O O . VAL A 1 110 ? 111.195 118.749 104.721 1.00 1.00 110 VAL A O 1
ATOM 621 N N . CYS A 1 111 ? 112.936 118.447 103.323 1.00 1.00 111 CYS A N 1
ATOM 622 C CA . CYS A 1 111 ? 112.673 117.021 103.217 1.00 1.00 111 CYS A CA 1
ATOM 623 C C . CYS A 1 111 ? 112.723 116.373 104.595 1.00 1.00 111 CYS A C 1
ATOM 624 O O . CYS A 1 111 ? 113.348 116.880 105.529 1.00 1.00 111 CYS A O 1
ATOM 627 N N . THR A 1 112 ? 112.045 115.237 104.719 1.00 1.00 112 THR A N 1
ATOM 628 C CA . THR A 1 112 ? 111.747 114.728 106.049 1.00 1.00 112 THR A CA 1
ATOM 629 C C . THR A 1 112 ? 112.786 113.740 106.565 1.00 1.00 112 THR A C 1
ATOM 630 O O . THR A 1 112 ? 113.364 113.951 107.635 1.00 1.00 112 THR A O 1
ATOM 634 N N . HIS A 1 113 ? 113.032 112.656 105.834 1.00 1.00 113 HIS A N 1
ATOM 635 C CA . HIS A 1 113 ? 113.799 111.582 106.448 1.00 1.00 113 HIS A CA 1
ATOM 636 C C . HIS A 1 113 ? 115.277 111.913 106.601 1.00 1.00 113 HIS A C 1
ATOM 637 O O . HIS A 1 113 ? 115.955 111.250 107.391 1.00 1.00 113 HIS A O 1
ATOM 644 N N . LEU A 1 114 ? 115.804 112.903 105.868 1.00 1.00 114 LEU A N 1
ATOM 645 C CA . LEU A 1 114 ? 117.164 113.366 106.118 1.00 1.00 114 LEU A CA 1
ATOM 646 C C . LEU A 1 114 ? 117.372 114.871 106.002 1.00 1.00 114 LEU A C 1
ATOM 647 O O . LEU A 1 114 ? 118.495 115.331 106.227 1.00 1.00 114 LEU A O 1
ATOM 652 N N . GLY A 1 115 ? 116.353 115.650 105.654 1.00 1.00 115 GLY A N 1
ATOM 653 C CA . GLY A 1 115 ? 116.481 117.096 105.705 1.00 1.00 115 GLY A CA 1
ATOM 654 C C . GLY A 1 115 ? 117.143 117.786 104.527 1.00 1.00 115 GLY A C 1
ATOM 655 O O . GLY A 1 115 ? 118.175 118.440 104.690 1.00 1.00 115 GLY A O 1
ATOM 656 N N . CYS A 1 116 ? 116.570 117.650 103.336 1.00 1.00 116 CYS A N 1
ATOM 657 C CA . CYS A 1 116 ? 116.990 118.430 102.184 1.00 1.00 116 CYS A CA 1
ATOM 658 C C . CYS A 1 116 ? 115.910 119.439 101.802 1.00 1.00 116 CYS A C 1
ATOM 659 O O . CYS A 1 116 ? 114.914 119.622 102.503 1.00 1.00 116 CYS A O 1
ATOM 662 N N . ILE A 1 117 ? 116.108 120.101 100.668 1.00 1.00 117 ILE A N 1
ATOM 663 C CA . ILE A 1 117 ? 115.179 121.098 100.153 1.00 1.00 117 ILE A CA 1
ATOM 664 C C . ILE A 1 117 ? 114.637 120.605 98.817 1.00 1.00 117 ILE A C 1
ATOM 665 O O . ILE A 1 117 ? 115.376 120.564 97.830 1.00 1.00 117 ILE A O 1
ATOM 670 N N . PRO A 1 118 ? 113.367 120.216 98.727 1.00 1.00 118 PRO A N 1
ATOM 671 C CA . PRO A 1 118 ? 112.814 119.837 97.424 1.00 1.00 118 PRO A CA 1
ATOM 672 C C . PRO A 1 118 ? 112.609 121.048 96.528 1.00 1.00 118 PRO A C 1
ATOM 673 O O . PRO A 1 118 ? 112.275 122.143 96.984 1.00 1.00 118 PRO A O 1
ATOM 677 N N . LEU A 1 119 ? 112.828 120.838 95.235 1.00 1.00 119 LEU A N 1
ATOM 678 C CA . LEU A 1 119 ? 112.692 121.878 94.229 1.00 1.00 119 LEU A CA 1
ATOM 679 C C . LEU A 1 119 ? 111.413 121.670 93.427 1.00 1.00 119 LEU A C 1
ATOM 680 O O . LEU A 1 119 ? 111.001 120.537 93.168 1.00 1.00 119 LEU A O 1
ATOM 685 N N . TRP A 1 120 ? 110.790 122.779 93.035 1.00 1.00 120 TRP A N 1
ATOM 686 C CA . TRP A 1 120 ? 109.443 122.732 92.483 1.00 1.00 120 TRP A CA 1
ATOM 687 C C . TRP A 1 120 ? 109.422 122.087 91.104 1.00 1.00 120 TRP A C 1
ATOM 688 O O . TRP A 1 120 ? 110.311 122.313 90.279 1.00 1.00 120 TRP A O 1
ATOM 699 N N . LYS A 1 121 ? 108.386 121.287 90.861 1.00 1.00 121 LYS A N 1
ATOM 700 C CA . LYS A 1 121 ? 108.194 120.563 89.609 1.00 1.00 121 LYS A CA 1
ATOM 701 C C . LYS A 1 121 ? 109.443 119.793 89.202 1.00 1.00 121 LYS A C 1
ATOM 702 O O . LYS A 1 121 ? 109.800 118.798 89.830 1.00 1.00 121 LYS A O 1
ATOM 708 N N . PRO A 1 131 ? 102.758 117.143 88.621 1.00 1.00 131 PRO A N 1
ATOM 709 C CA . PRO A 1 131 ? 102.202 117.961 89.704 1.00 1.00 131 PRO A CA 1
ATOM 710 C C . PRO A 1 131 ? 103.086 117.955 90.940 1.00 1.00 131 PRO A C 1
ATOM 711 O O . PRO A 1 131 ? 103.069 118.905 91.719 1.00 1.00 131 PRO A O 1
ATOM 715 N N . VAL A 1 132 ? 103.861 116.890 91.107 1.00 1.00 132 VAL A N 1
ATOM 716 C CA . VAL A 1 132 ? 104.676 116.700 92.292 1.00 1.00 132 VAL A CA 1
ATOM 717 C C . VAL A 1 132 ? 105.996 117.436 92.119 1.00 1.00 132 VAL A C 1
ATOM 718 O O . VAL A 1 132 ? 106.402 117.798 91.013 1.00 1.00 132 VAL A O 1
ATOM 722 N N . PHE A 1 133 ? 106.674 117.670 93.239 1.00 1.00 133 PHE A N 1
ATOM 723 C CA . PHE A 1 133 ? 108.005 118.261 93.236 1.00 1.00 133 PHE A CA 1
ATOM 724 C C . PHE A 1 133 ? 108.871 117.513 94.234 1.00 1.00 133 PHE A C 1
ATOM 725 O O . PHE A 1 133 ? 108.504 117.387 95.407 1.00 1.00 133 PHE A O 1
ATOM 733 N N . HIS A 1 134 ? 110.008 117.014 93.769 1.00 1.00 134 HIS A N 1
ATOM 734 C CA . HIS A 1 134 ? 110.838 116.117 94.553 1.00 1.00 134 HIS A CA 1
ATOM 735 C C . HIS A 1 134 ? 112.145 116.792 94.935 1.00 1.00 134 HIS A C 1
ATOM 736 O O . HIS A 1 134 ? 112.519 117.834 94.397 1.00 1.00 134 HIS A O 1
ATOM 743 N N . CYS A 1 135 ? 112.839 116.168 95.884 1.00 1.00 135 CYS A N 1
ATOM 744 C CA . CYS A 1 135 ? 114.155 116.614 96.324 1.00 1.00 135 CYS A CA 1
ATOM 745 C C . CYS A 1 135 ? 115.189 115.665 95.738 1.00 1.00 135 CYS A C 1
ATOM 746 O O . CYS A 1 135 ? 115.026 114.433 95.841 1.00 1.00 135 CYS A O 1
ATOM 749 N N . PRO A 1 136 ? 116.242 116.168 95.101 1.00 1.00 136 PRO A N 1
ATOM 750 C CA . PRO A 1 136 ? 117.191 115.291 94.406 1.00 1.00 136 PRO A CA 1
ATOM 751 C C . PRO A 1 136 ? 118.233 114.625 95.293 1.00 1.00 136 PRO A C 1
ATOM 752 O O . PRO A 1 136 ? 119.205 114.089 94.756 1.00 1.00 136 PRO A O 1
ATOM 756 N N . CYS A 1 137 ? 118.073 114.643 96.617 1.00 1.00 137 CYS A N 1
ATOM 757 C CA . CYS A 1 137 ? 119.079 114.041 97.489 1.00 1.00 137 CYS A CA 1
ATOM 758 C C . CYS A 1 137 ? 118.945 112.525 97.526 1.00 1.00 137 CYS A C 1
ATOM 759 O O . CYS A 1 137 ? 119.946 111.803 97.465 1.00 1.00 137 CYS A O 1
ATOM 762 N N . HIS A 1 138 ? 117.707 112.048 97.615 1.00 1.00 138 HIS A N 1
ATOM 763 C CA . HIS A 1 138 ? 117.439 110.624 97.664 1.00 1.00 138 HIS A CA 1
ATOM 764 C C . HIS A 1 138 ? 116.356 110.220 96.706 1.00 1.00 138 HIS A C 1
ATOM 765 O O . HIS A 1 138 ? 116.331 109.067 96.224 1.00 1.00 138 HIS A O 1
ATOM 772 N N . GLY A 1 139 ? 115.446 111.144 96.410 1.00 1.00 139 GLY A N 1
ATOM 773 C CA . GLY A 1 139 ? 114.348 110.854 95.519 1.00 1.00 139 GLY A CA 1
ATOM 774 C C . GLY A 1 139 ? 112.964 110.987 96.107 1.00 1.00 139 GLY A C 1
ATOM 775 O O . GLY A 1 139 ? 112.016 110.450 95.524 1.00 1.00 139 GLY A O 1
ATOM 776 N N . GLY A 1 140 ? 112.808 111.688 97.226 1.00 1.00 140 GLY A N 1
ATOM 777 C CA . GLY A 1 140 ? 111.504 111.794 97.848 1.00 1.00 140 GLY A CA 1
ATOM 778 C C . GLY A 1 140 ? 110.594 112.730 97.070 1.00 1.00 140 GLY A C 1
ATOM 779 O O . GLY A 1 140 ? 110.934 113.879 96.798 1.00 1.00 140 GLY A O 1
ATOM 780 N N . LEU A 1 141 ? 109.418 112.219 96.719 1.00 1.00 141 LEU A N 1
ATOM 781 C CA . LEU A 1 141 ? 108.414 112.967 95.979 1.00 1.00 141 LEU A CA 1
ATOM 782 C C . LEU A 1 141 ? 107.416 113.595 96.942 1.00 1.00 141 LEU A C 1
ATOM 783 O O . LEU A 1 141 ? 107.238 113.126 98.068 1.00 1.00 141 LEU A O 1
ATOM 788 N N . TYR A 1 142 ? 106.763 114.662 96.487 1.00 1.00 142 TYR A N 1
ATOM 789 C CA . TYR A 1 142 ? 105.782 115.366 97.300 1.00 1.00 142 TYR A CA 1
ATOM 790 C C . TYR A 1 142 ? 104.709 115.957 96.403 1.00 1.00 142 TYR A C 1
ATOM 791 O O . TYR A 1 142 ? 105.016 116.615 95.407 1.00 1.00 142 TYR A O 1
ATOM 800 N N . THR A 1 143 ? 103.457 115.735 96.775 1.00 1.00 143 THR A N 1
ATOM 801 C CA . THR A 1 143 ? 102.328 116.346 96.094 1.00 1.00 143 THR A CA 1
ATOM 802 C C . THR A 1 143 ? 102.355 117.865 96.257 1.00 1.00 143 THR A C 1
ATOM 803 O O . THR A 1 143 ? 102.994 118.388 97.171 1.00 1.00 143 THR A O 1
ATOM 807 N N . PRO A 1 144 ? 101.676 118.603 95.372 1.00 1.00 144 PRO A N 1
ATOM 808 C CA . PRO A 1 144 ? 101.600 120.061 95.546 1.00 1.00 144 PRO A CA 1
ATOM 809 C C . PRO A 1 144 ? 100.959 120.475 96.853 1.00 1.00 144 PRO A C 1
ATOM 810 O O . PRO A 1 144 ? 101.081 121.644 97.235 1.00 1.00 144 PRO A O 1
ATOM 814 N N . TYR A 1 145 ? 100.289 119.566 97.550 1.00 1.00 145 TYR A N 1
ATOM 815 C CA . TYR A 1 145 ? 99.727 119.872 98.853 1.00 1.00 145 TYR A CA 1
ATOM 816 C C . TYR A 1 145 ? 100.692 119.605 99.993 1.00 1.00 145 TYR A C 1
ATOM 817 O O . TYR A 1 145 ? 100.604 120.281 101.021 1.00 1.00 145 TYR A O 1
ATOM 826 N N . GLY A 1 146 ? 101.616 118.661 99.842 1.00 1.00 146 GLY A N 1
ATOM 827 C CA . GLY A 1 146 ? 102.607 118.430 100.875 1.00 1.00 146 GLY A CA 1
ATOM 828 C C . GLY A 1 146 ? 102.833 116.976 101.229 1.00 1.00 146 GLY A C 1
ATOM 829 O O . GLY A 1 146 ? 103.902 116.614 101.728 1.00 1.00 146 GLY A O 1
ATOM 830 N N . ASP A 1 147 ? 101.837 116.131 100.983 1.00 1.00 147 ASP A N 1
ATOM 831 C CA . ASP A 1 147 ? 101.980 114.726 101.320 1.00 1.00 147 ASP A CA 1
ATOM 832 C C . ASP A 1 147 ? 103.024 114.074 100.422 1.00 1.00 147 ASP A C 1
ATOM 833 O O . ASP A 1 147 ? 103.495 114.656 99.443 1.00 1.00 147 ASP A O 1
ATOM 838 N N . VAL A 1 148 ? 103.401 112.852 100.779 1.00 1.00 148 VAL A N 1
ATOM 839 C CA . VAL A 1 148 ? 104.388 112.085 100.033 1.00 1.00 148 VAL A CA 1
ATOM 840 C C . VAL A 1 148 ? 103.657 111.002 99.257 1.00 1.00 148 VAL A C 1
ATOM 841 O O . VAL A 1 148 ? 102.778 110.323 99.804 1.00 1.00 148 VAL A O 1
ATOM 845 N N . ILE A 1 149 ? 104.006 110.839 97.985 1.00 1.00 149 ILE A N 1
ATOM 846 C CA . ILE A 1 149 ? 103.428 109.787 97.162 1.00 1.00 149 ILE A CA 1
ATOM 847 C C . ILE A 1 149 ? 104.355 108.581 97.056 1.00 1.00 149 ILE A C 1
ATOM 848 O O . ILE A 1 149 ? 103.911 107.443 97.213 1.00 1.00 149 ILE A O 1
ATOM 853 N N . GLY A 1 150 ? 105.644 108.806 96.811 1.00 1.00 150 GLY A N 1
ATOM 854 C CA . GLY A 1 150 ? 106.621 107.737 96.887 1.00 1.00 150 GLY A CA 1
ATOM 855 C C . GLY A 1 150 ? 107.683 108.082 97.906 1.00 1.00 150 GLY A C 1
ATOM 856 O O . GLY A 1 150 ? 108.509 108.966 97.668 1.00 1.00 150 GLY A O 1
ATOM 857 N N . GLY A 1 151 ? 107.678 107.394 99.043 1.00 1.00 151 GLY A N 1
ATOM 858 C CA . GLY A 1 151 ? 108.382 107.886 100.200 1.00 1.00 151 GLY A CA 1
ATOM 859 C C . GLY A 1 151 ? 109.633 107.158 100.639 1.00 1.00 151 GLY A C 1
ATOM 860 O O . GLY A 1 151 ? 109.577 106.092 101.261 1.00 1.00 151 GLY A O 1
ATOM 861 N N . PRO A 1 152 ? 110.791 107.730 100.331 1.00 1.00 152 PRO A N 1
ATOM 862 C CA . PRO A 1 152 ? 111.927 107.634 101.249 1.00 1.00 152 PRO A CA 1
ATOM 863 C C . PRO A 1 152 ? 111.696 108.462 102.504 1.00 1.00 152 PRO A C 1
ATOM 864 O O . PRO A 1 152 ? 112.234 108.124 103.568 1.00 1.00 152 PRO A O 1
ATOM 868 N N . PRO A 1 153 ? 110.922 109.551 102.445 1.00 1.00 153 PRO A N 1
ATOM 869 C CA . PRO A 1 153 ? 110.466 110.185 103.689 1.00 1.00 153 PRO A CA 1
ATOM 870 C C . PRO A 1 153 ? 109.284 109.446 104.289 1.00 1.00 153 PRO A C 1
ATOM 871 O O . PRO A 1 153 ? 108.434 108.915 103.559 1.00 1.00 153 PRO A O 1
ATOM 875 N N . PRO A 1 154 ? 109.201 109.376 105.620 1.00 1.00 154 PRO A N 1
ATOM 876 C CA . PRO A 1 154 ? 108.035 108.755 106.259 1.00 1.00 154 PRO A CA 1
ATOM 877 C C . PRO A 1 154 ? 106.850 109.695 106.413 1.00 1.00 154 PRO A C 1
ATOM 878 O O . PRO A 1 154 ? 105.699 109.259 106.315 1.00 1.00 154 PRO A O 1
ATOM 882 N N . ARG A 1 155 ? 107.109 110.982 106.660 1.00 1.00 155 ARG A N 1
ATOM 883 C CA . ARG A 1 155 ? 106.042 111.927 106.949 1.00 1.00 155 ARG A CA 1
ATOM 884 C C . ARG A 1 155 ? 106.040 113.079 105.945 1.00 1.00 155 ARG A C 1
ATOM 885 O O . ARG A 1 155 ? 107.053 113.336 105.289 1.00 1.00 155 ARG A O 1
ATOM 893 N N . PRO A 1 156 ? 104.912 113.791 105.790 1.00 1.00 156 PRO A N 1
ATOM 894 C CA . PRO A 1 156 ? 104.843 114.877 104.797 1.00 1.00 156 PRO A CA 1
ATOM 895 C C . PRO A 1 156 ? 105.521 116.165 105.239 1.00 1.00 156 PRO A C 1
ATOM 896 O O . PRO A 1 156 ? 106.197 116.196 106.272 1.00 1.00 156 PRO A O 1
ATOM 900 N N . LEU A 1 157 ? 105.357 117.231 104.455 1.00 1.00 157 LEU A N 1
ATOM 901 C CA . LEU A 1 157 ? 105.847 118.550 104.841 1.00 1.00 157 LEU A CA 1
ATOM 902 C C . LEU A 1 157 ? 104.829 119.253 105.733 1.00 1.00 157 LEU A C 1
ATOM 903 O O . LEU A 1 157 ? 103.673 119.440 105.342 1.00 1.00 157 LEU A O 1
ATOM 908 N N . PHE A 1 158 ? 105.270 119.657 106.923 1.00 1.00 158 PHE A N 1
ATOM 909 C CA . PHE A 1 158 ? 104.361 120.182 107.936 1.00 1.00 158 PHE A CA 1
ATOM 910 C C . PHE A 1 158 ? 103.748 121.494 107.479 1.00 1.00 158 PHE A C 1
ATOM 911 O O . PHE A 1 158 ? 104.416 122.331 106.872 1.00 1.00 158 PHE A O 1
ATOM 919 N N . ILE A 1 159 ? 102.464 121.668 107.769 1.00 1.00 159 ILE A N 1
ATOM 920 C CA . ILE A 1 159 ? 101.794 122.939 107.525 1.00 1.00 159 ILE A CA 1
ATOM 921 C C . ILE A 1 159 ? 102.140 123.861 108.682 1.00 1.00 159 ILE A C 1
ATOM 922 O O . ILE A 1 159 ? 101.688 123.621 109.808 1.00 1.00 159 ILE A O 1
ATOM 927 N N . PRO A 1 160 ? 102.929 124.907 108.466 1.00 1.00 160 PRO A N 1
ATOM 928 C CA . PRO A 1 160 ? 103.126 125.901 109.508 1.00 1.00 160 PRO A CA 1
ATOM 929 C C . PRO A 1 160 ? 101.873 126.739 109.668 1.00 1.00 160 PRO A C 1
ATOM 930 O O . PRO A 1 160 ? 101.143 126.960 108.690 1.00 1.00 160 PRO A O 1
ATOM 934 N N . PRO A 1 161 ? 101.575 127.202 110.879 1.00 1.00 161 PRO A N 1
ATOM 935 C CA . PRO A 1 161 ? 100.395 128.046 111.077 1.00 1.00 161 PRO A CA 1
ATOM 936 C C . PRO A 1 161 ? 100.475 129.307 110.234 1.00 1.00 161 PRO A C 1
ATOM 937 O O . PRO A 1 161 ? 101.515 129.952 110.129 1.00 1.00 161 PRO A O 1
ATOM 941 N N . GLN A 1 162 ? 99.348 129.661 109.629 1.00 1.00 162 GLN A N 1
ATOM 942 C CA . GLN A 1 162 ? 99.317 130.772 108.692 1.00 1.00 162 GLN A CA 1
ATOM 943 C C . GLN A 1 162 ? 98.040 131.571 108.869 1.00 1.00 162 GLN A C 1
ATOM 944 O O . GLN A 1 162 ? 97.113 131.158 109.566 1.00 1.00 162 GLN A O 1
ATOM 950 N N . LYS A 1 163 ? 98.022 132.738 108.238 1.00 1.00 163 LYS A N 1
ATOM 951 C CA . LYS A 1 163 ? 96.888 133.645 108.264 1.00 1.00 163 LYS A CA 1
ATOM 952 C C . LYS A 1 163 ? 96.847 134.413 106.954 1.00 1.00 163 LYS A C 1
ATOM 953 O O . LYS A 1 163 ? 97.865 134.946 106.507 1.00 1.00 163 LYS A O 1
ATOM 959 N N . LEU A 1 164 ? 95.671 134.461 106.336 1.00 1.00 164 LEU A N 1
ATOM 960 C CA . LEU A 1 164 ? 95.466 135.175 105.082 1.00 1.00 164 LEU A CA 1
ATOM 961 C C . LEU A 1 164 ? 94.464 136.292 105.326 1.00 1.00 164 LEU A C 1
ATOM 962 O O . LEU A 1 164 ? 93.312 136.026 105.682 1.00 1.00 164 LEU A O 1
ATOM 967 N N . GLU A 1 165 ? 94.904 137.537 105.145 1.00 1.00 165 GLU A N 1
ATOM 968 C CA . GLU A 1 165 ? 94.039 138.712 105.263 1.00 1.00 165 GLU A CA 1
ATOM 969 C C . GLU A 1 165 ? 94.145 139.510 103.966 1.00 1.00 165 GLU A C 1
ATOM 970 O O . GLU A 1 165 ? 94.988 140.402 103.842 1.00 1.00 165 GLU A O 1
ATOM 976 N N . GLY A 1 166 ? 93.277 139.203 103.005 1.00 1.00 166 GLY A N 1
ATOM 977 C CA . GLY A 1 166 ? 93.310 139.879 101.723 1.00 1.00 166 GLY A CA 1
ATOM 978 C C . GLY A 1 166 ? 94.299 139.276 100.748 1.00 1.00 166 GLY A C 1
ATOM 979 O O . GLY A 1 166 ? 94.110 138.144 100.293 1.00 1.00 166 GLY A O 1
ATOM 980 N N . ASN A 1 167 ? 95.361 140.016 100.421 1.00 1.00 167 ASN A N 1
ATOM 981 C CA . ASN A 1 167 ? 96.403 139.535 99.522 1.00 1.00 167 ASN A CA 1
ATOM 982 C C . ASN A 1 167 ? 97.729 139.331 100.249 1.00 1.00 167 ASN A C 1
ATOM 983 O O . ASN A 1 167 ? 98.789 139.689 99.731 1.00 1.00 167 ASN A O 1
ATOM 988 N N . LYS A 1 168 ? 97.682 138.771 101.455 1.00 1.00 168 LYS A N 1
ATOM 989 C CA . LYS A 1 168 ? 98.858 138.605 102.297 1.00 1.00 168 LYS A CA 1
ATOM 990 C C . LYS A 1 168 ? 98.754 137.299 103.062 1.00 1.00 168 LYS A C 1
ATOM 991 O O . LYS A 1 168 ? 97.669 136.928 103.520 1.00 1.00 168 LYS A O 1
ATOM 997 N N . LEU A 1 169 ? 99.875 136.601 103.185 1.00 1.00 169 LEU A N 1
ATOM 998 C CA . LEU A 1 169 ? 99.980 135.409 104.009 1.00 1.00 169 LEU A CA 1
ATOM 999 C C . LEU A 1 169 ? 100.860 135.682 105.221 1.00 1.00 169 LEU A C 1
ATOM 1000 O O . LEU A 1 169 ? 101.727 136.557 105.199 1.00 1.00 169 LEU A O 1
ATOM 1005 N N . ILE A 1 170 ? 100.630 134.921 106.282 1.00 1.00 170 ILE A N 1
ATOM 1006 C CA . ILE A 1 170 ? 101.399 135.077 107.504 1.00 1.00 170 ILE A CA 1
ATOM 1007 C C . ILE A 1 170 ? 102.260 133.849 107.734 1.00 1.00 170 ILE A C 1
ATOM 1008 O O . ILE A 1 170 ? 102.523 133.089 106.807 1.00 1.00 170 ILE A O 1
ATOM 1013 N N . ILE B 2 7 ? 108.665 136.129 157.847 1.00 30.00 7 ILE B N 1
ATOM 1014 C CA . ILE B 2 7 ? 109.344 137.337 158.285 1.00 30.00 7 ILE B CA 1
ATOM 1015 C C . ILE B 2 7 ? 110.850 137.123 158.282 1.00 30.00 7 ILE B C 1
ATOM 1016 O O . ILE B 2 7 ? 111.364 136.300 157.528 1.00 30.00 7 ILE B O 1
ATOM 1021 N N . VAL B 2 8 ? 111.555 137.876 159.125 1.00 30.00 8 VAL B N 1
ATOM 1022 C CA . VAL B 2 8 ? 113.005 137.829 159.172 1.00 30.00 8 VAL B CA 1
ATOM 1023 C C . VAL B 2 8 ? 113.522 137.047 160.376 1.00 30.00 8 VAL B C 1
ATOM 1024 O O . VAL B 2 8 ? 114.633 136.509 160.317 1.00 30.00 8 VAL B O 1
ATOM 1028 N N . ASP B 2 9 ? 112.744 136.946 161.454 1.00 30.00 9 ASP B N 1
ATOM 1029 C CA . ASP B 2 9 ? 113.155 136.106 162.571 1.00 30.00 9 ASP B CA 1
ATOM 1030 C C . ASP B 2 9 ? 113.286 134.648 162.155 1.00 30.00 9 ASP B C 1
ATOM 1031 O O . ASP B 2 9 ? 114.164 133.938 162.657 1.00 30.00 9 ASP B O 1
ATOM 1036 N N . TRP B 2 10 ? 112.435 134.189 161.237 1.00 30.00 10 TRP B N 1
ATOM 1037 C CA . TRP B 2 10 ? 112.555 132.823 160.743 1.00 30.00 10 TRP B CA 1
ATOM 1038 C C . TRP B 2 10 ? 113.897 132.604 160.062 1.00 30.00 10 TRP B C 1
ATOM 1039 O O . TRP B 2 10 ? 114.478 131.520 160.159 1.00 30.00 10 TRP B O 1
ATOM 1050 N N . ILE B 2 11 ? 114.404 133.622 159.367 1.00 30.00 11 ILE B N 1
ATOM 1051 C CA . ILE B 2 11 ? 115.723 133.516 158.758 1.00 30.00 11 ILE B CA 1
ATOM 1052 C C . ILE B 2 11 ? 116.835 133.738 159.770 1.00 30.00 11 ILE B C 1
ATOM 1053 O O . ILE B 2 11 ? 117.955 133.262 159.562 1.00 30.00 11 ILE B O 1
ATOM 1058 N N . ASP B 2 12 ? 116.559 134.434 160.869 1.00 30.00 12 ASP B N 1
ATOM 1059 C CA . ASP B 2 12 ? 117.586 134.617 161.887 1.00 30.00 12 ASP B CA 1
ATOM 1060 C C . ASP B 2 12 ? 117.826 133.336 162.672 1.00 30.00 12 ASP B C 1
ATOM 1061 O O . ASP B 2 12 ? 118.976 132.994 162.965 1.00 30.00 12 ASP B O 1
ATOM 1066 N N . GLU B 2 13 ? 116.760 132.615 163.028 1.00 30.00 13 GLU B N 1
ATOM 1067 C CA . GLU B 2 13 ? 116.941 131.373 163.774 1.00 30.00 13 GLU B CA 1
ATOM 1068 C C . GLU B 2 13 ? 117.741 130.341 162.996 1.00 30.00 13 GLU B C 1
ATOM 1069 O O . GLU B 2 13 ? 118.217 129.370 163.591 1.00 30.00 13 GLU B O 1
ATOM 1075 N N . ARG B 2 14 ? 117.901 130.526 161.689 1.00 30.00 14 ARG B N 1
ATOM 1076 C CA . ARG B 2 14 ? 118.605 129.566 160.854 1.00 30.00 14 ARG B CA 1
ATOM 1077 C C . ARG B 2 14 ? 119.925 130.078 160.304 1.00 30.00 14 ARG B C 1
ATOM 1078 O O . ARG B 2 14 ? 120.818 129.273 160.046 1.00 30.00 14 ARG B O 1
ATOM 1086 N N . ALA B 2 15 ? 120.085 131.387 160.138 1.00 30.00 15 ALA B N 1
ATOM 1087 C CA . ALA B 2 15 ? 121.329 131.946 159.639 1.00 30.00 15 ALA B CA 1
ATOM 1088 C C . ALA B 2 15 ? 122.060 132.808 160.653 1.00 30.00 15 ALA B C 1
ATOM 1089 O O . ALA B 2 15 ? 123.254 133.064 160.467 1.00 30.00 15 ALA B O 1
ATOM 1091 N N . HIS B 2 16 ? 121.389 133.255 161.710 1.00 30.00 16 HIS B N 1
ATOM 1092 C CA . HIS B 2 16 ? 121.979 134.135 162.713 1.00 30.00 16 HIS B CA 1
ATOM 1093 C C . HIS B 2 16 ? 122.507 135.412 162.069 1.00 30.00 16 HIS B C 1
ATOM 1094 O O . HIS B 2 16 ? 123.649 135.820 162.281 1.00 30.00 16 HIS B O 1
ATOM 1101 N N . VAL B 2 17 ? 121.656 136.052 161.269 1.00 30.00 17 VAL B N 1
ATOM 1102 C CA . VAL B 2 17 ? 122.091 137.254 160.573 1.00 30.00 17 VAL B CA 1
ATOM 1103 C C . VAL B 2 17 ? 122.187 138.435 161.522 1.00 30.00 17 VAL B C 1
ATOM 1104 O O . VAL B 2 17 ? 123.097 139.258 161.396 1.00 30.00 17 VAL B O 1
ATOM 1108 N N . ARG B 2 18 ? 121.268 138.553 162.475 1.00 30.00 18 ARG B N 1
ATOM 1109 C CA . ARG B 2 18 ? 121.345 139.649 163.428 1.00 30.00 18 ARG B CA 1
ATOM 1110 C C . ARG B 2 18 ? 122.516 139.508 164.386 1.00 30.00 18 ARG B C 1
ATOM 1111 O O . ARG B 2 18 ? 123.096 140.523 164.780 1.00 30.00 18 ARG B O 1
ATOM 1119 N N . GLU B 2 19 ? 122.892 138.284 164.747 1.00 30.00 19 GLU B N 1
ATOM 1120 C CA . GLU B 2 19 ? 124.100 138.072 165.529 1.00 30.00 19 GLU B CA 1
ATOM 1121 C C . GLU B 2 19 ? 125.359 138.444 164.758 1.00 30.00 19 GLU B C 1
ATOM 1122 O O . GLU B 2 19 ? 126.362 138.814 165.374 1.00 30.00 19 GLU B O 1
ATOM 1128 N N . ILE B 2 20 ? 125.327 138.361 163.429 1.00 30.00 20 ILE B N 1
ATOM 1129 C CA . ILE B 2 20 ? 126.461 138.799 162.622 1.00 30.00 20 ILE B CA 1
ATOM 1130 C C . ILE B 2 20 ? 126.457 140.311 162.463 1.00 30.00 20 ILE B C 1
ATOM 1131 O O . ILE B 2 20 ? 127.511 140.950 162.464 1.00 30.00 20 ILE B O 1
ATOM 1136 N N . TYR B 2 21 ? 125.278 140.902 162.309 1.00 30.00 21 TYR B N 1
ATOM 1137 C CA . TYR B 2 21 ? 125.181 142.350 162.202 1.00 30.00 21 TYR B CA 1
ATOM 1138 C C . TYR B 2 21 ? 125.651 143.033 163.479 1.00 30.00 21 TYR B C 1
ATOM 1139 O O . TYR B 2 21 ? 126.578 143.851 163.440 1.00 30.00 21 TYR B O 1
ATOM 1148 N N . ARG B 2 22 ? 125.064 142.685 164.624 1.00 30.00 22 ARG B N 1
ATOM 1149 C CA . ARG B 2 22 ? 125.455 143.295 165.888 1.00 30.00 22 ARG B CA 1
ATOM 1150 C C . ARG B 2 22 ? 126.880 142.963 166.304 1.00 30.00 22 ARG B C 1
ATOM 1151 O O . ARG B 2 22 ? 127.314 143.426 167.362 1.00 30.00 22 ARG B O 1
ATOM 1159 N N . THR B 2 23 ? 127.605 142.158 165.536 1.00 30.00 23 THR B N 1
ATOM 1160 C CA . THR B 2 23 ? 129.002 141.863 165.823 1.00 30.00 23 THR B CA 1
ATOM 1161 C C . THR B 2 23 ? 129.950 142.529 164.841 1.00 30.00 23 THR B C 1
ATOM 1162 O O . THR B 2 23 ? 131.028 142.984 165.228 1.00 30.00 23 THR B O 1
ATOM 1166 N N . GLN B 2 24 ? 129.566 142.609 163.571 1.00 30.00 24 GLN B N 1
ATOM 1167 C CA . GLN B 2 24 ? 130.446 143.137 162.542 1.00 30.00 24 GLN B CA 1
ATOM 1168 C C . GLN B 2 24 ? 130.246 144.622 162.288 1.00 30.00 24 GLN B C 1
ATOM 1169 O O . GLN B 2 24 ? 131.165 145.274 161.787 1.00 30.00 24 GLN B O 1
ATOM 1175 N N . MET B 2 25 ? 129.078 145.174 162.608 1.00 30.00 25 MET B N 1
ATOM 1176 C CA . MET B 2 25 ? 128.807 146.572 162.310 1.00 30.00 25 MET B CA 1
ATOM 1177 C C . MET B 2 25 ? 128.519 147.397 163.551 1.00 30.00 25 MET B C 1
ATOM 1178 O O . MET B 2 25 ? 128.900 148.569 163.607 1.00 30.00 25 MET B O 1
ATOM 1183 N N . VAL B 2 26 ? 127.852 146.826 164.550 1.00 30.00 26 VAL B N 1
ATOM 1184 C CA . VAL B 2 26 ? 127.494 147.623 165.716 1.00 30.00 26 VAL B CA 1
ATOM 1185 C C . VAL B 2 26 ? 128.606 147.626 166.758 1.00 30.00 26 VAL B C 1
ATOM 1186 O O . VAL B 2 26 ? 128.772 148.610 167.485 1.00 30.00 26 VAL B O 1
ATOM 1190 N N . GLU B 2 27 ? 129.389 146.556 166.856 1.00 30.00 27 GLU B N 1
ATOM 1191 C CA . GLU B 2 27 ? 130.466 146.555 167.836 1.00 30.00 27 GLU B CA 1
ATOM 1192 C C . GLU B 2 27 ? 131.823 146.366 167.170 1.00 30.00 27 GLU B C 1
ATOM 1193 O O . GLU B 2 27 ? 132.707 145.698 167.718 1.00 30.00 27 GLU B O 1
ATOM 1199 N N . TYR B 2 28 ? 132.007 146.969 165.998 1.00 30.00 28 TYR B N 1
ATOM 1200 C CA . TYR B 2 28 ? 133.274 146.889 165.286 1.00 30.00 28 TYR B CA 1
ATOM 1201 C C . TYR B 2 28 ? 134.300 147.887 165.798 1.00 30.00 28 TYR B C 1
ATOM 1202 O O . TYR B 2 28 ? 135.499 147.600 165.768 1.00 30.00 28 TYR B O 1
ATOM 1211 N N . LYS B 2 29 ? 133.858 149.051 166.275 1.00 30.00 29 LYS B N 1
ATOM 1212 C CA . LYS B 2 29 ? 134.723 150.016 166.951 1.00 30.00 29 LYS B CA 1
ATOM 1213 C C . LYS B 2 29 ? 135.874 150.464 166.045 1.00 30.00 29 LYS B C 1
ATOM 1214 O O . LYS B 2 29 ? 137.045 150.157 166.264 1.00 30.00 29 LYS B O 1
ATOM 1220 N N . VAL B 2 30 ? 135.498 151.180 165.001 1.00 24.38 30 VAL B N 1
ATOM 1221 C CA . VAL B 2 30 ? 136.460 151.857 164.149 1.00 23.52 30 VAL B CA 1
ATOM 1222 C C . VAL B 2 30 ? 136.954 153.098 164.884 1.00 23.09 30 VAL B C 1
ATOM 1223 O O . VAL B 2 30 ? 136.417 153.478 165.921 1.00 21.21 30 VAL B O 1
ATOM 1227 N N . ALA B 2 31 ? 138.013 153.718 164.375 1.00 23.14 31 ALA B N 1
ATOM 1228 C CA . ALA B 2 31 ? 138.491 154.951 164.983 1.00 23.01 31 ALA B CA 1
ATOM 1229 C C . ALA B 2 31 ? 137.551 156.102 164.647 1.00 23.19 31 ALA B C 1
ATOM 1230 O O . ALA B 2 31 ? 136.674 155.991 163.792 1.00 22.84 31 ALA B O 1
ATOM 1232 N N . LYS B 2 32 ? 137.737 157.224 165.338 1.00 22.52 32 LYS B N 1
ATOM 1233 C CA . LYS B 2 32 ? 136.836 158.349 165.112 1.00 22.12 32 LYS B CA 1
ATOM 1234 C C . LYS B 2 32 ? 137.439 159.377 164.165 1.00 21.80 32 LYS B C 1
ATOM 1235 O O . LYS B 2 32 ? 136.717 159.993 163.375 1.00 22.31 32 LYS B O 1
ATOM 1241 N N . ASN B 2 33 ? 138.754 159.577 164.225 1.00 21.15 33 ASN B N 1
ATOM 1242 C CA . ASN B 2 33 ? 139.419 160.632 163.473 1.00 20.50 33 ASN B CA 1
ATOM 1243 C C . ASN B 2 33 ? 139.854 160.189 162.087 1.00 19.52 33 ASN B C 1
ATOM 1244 O O . ASN B 2 33 ? 140.812 160.746 161.543 1.00 19.86 33 ASN B O 1
ATOM 1249 N N . LEU B 2 34 ? 139.198 159.193 161.503 1.00 19.12 34 LEU B N 1
ATOM 1250 C CA . LEU B 2 34 ? 139.550 158.771 160.157 1.00 18.05 34 LEU B CA 1
ATOM 1251 C C . LEU B 2 34 ? 139.242 159.888 159.173 1.00 18.46 34 LEU B C 1
ATOM 1252 O O . LEU B 2 34 ? 138.122 160.404 159.137 1.00 19.23 34 LEU B O 1
ATOM 1257 N N . THR B 2 35 ? 140.232 160.256 158.372 1.00 18.10 35 THR B N 1
ATOM 1258 C CA . THR B 2 35 ? 140.100 161.339 157.419 1.00 18.24 35 THR B CA 1
ATOM 1259 C C . THR B 2 35 ? 139.396 160.837 156.166 1.00 17.98 35 THR B C 1
ATOM 1260 O O . THR B 2 35 ? 139.015 159.671 156.065 1.00 17.52 35 THR B O 1
ATOM 1264 N N . PHE B 2 36 ? 139.215 161.724 155.202 1.00 17.94 36 PHE B N 1
ATOM 1265 C CA . PHE B 2 36 ? 138.490 161.395 153.984 1.00 17.52 36 PHE B CA 1
ATOM 1266 C C . PHE B 2 36 ? 139.179 160.327 153.140 1.00 18.01 36 PHE B C 1
ATOM 1267 O O . PHE B 2 36 ? 138.501 159.410 152.669 1.00 19.35 36 PHE B O 1
ATOM 1275 N N . PRO B 2 37 ? 140.497 160.381 152.915 1.00 17.90 37 PRO B N 1
ATOM 1276 C CA . PRO B 2 37 ? 141.118 159.401 152.020 1.00 18.81 37 PRO B CA 1
ATOM 1277 C C . PRO B 2 37 ? 141.047 157.969 152.503 1.00 18.48 37 PRO B C 1
ATOM 1278 O O . PRO B 2 37 ? 141.613 157.091 151.849 1.00 19.85 37 PRO B O 1
ATOM 1282 N N . TYR B 2 38 ? 140.390 157.688 153.612 1.00 18.85 38 TYR B N 1
ATOM 1283 C CA . TYR B 2 38 ? 140.196 156.307 154.010 1.00 18.26 38 TYR B CA 1
ATOM 1284 C C . TYR B 2 38 ? 139.070 155.643 153.253 1.00 18.95 38 TYR B C 1
ATOM 1285 O O . TYR B 2 38 ? 138.923 154.423 153.328 1.00 19.77 38 TYR B O 1
ATOM 1294 N N . VAL B 2 39 ? 138.278 156.415 152.512 1.00 19.23 39 VAL B N 1
ATOM 1295 C CA . VAL B 2 39 ? 137.151 155.859 151.777 1.00 19.72 39 VAL B CA 1
ATOM 1296 C C . VAL B 2 39 ? 137.575 155.285 150.439 1.00 19.58 39 VAL B C 1
ATOM 1297 O O . VAL B 2 39 ? 136.758 154.644 149.759 1.00 19.64 39 VAL B O 1
ATOM 1301 N N . PHE B 2 40 ? 138.831 155.477 150.043 1.00 18.83 40 PHE B N 1
ATOM 1302 C CA . PHE B 2 40 ? 139.278 155.026 148.738 1.00 19.40 40 PHE B CA 1
ATOM 1303 C C . PHE B 2 40 ? 139.250 153.516 148.613 1.00 19.60 40 PHE B C 1
ATOM 1304 O O . PHE B 2 40 ? 139.060 153.008 147.511 1.00 19.86 40 PHE B O 1
ATOM 1312 N N . GLY B 2 41 ? 139.412 152.782 149.708 1.00 19.46 41 GLY B N 1
ATOM 1313 C CA . GLY B 2 41 ? 139.244 151.346 149.629 1.00 19.75 41 GLY B CA 1
ATOM 1314 C C . GLY B 2 41 ? 137.823 150.935 149.338 1.00 20.54 41 GLY B C 1
ATOM 1315 O O . GLY B 2 41 ? 137.586 150.068 148.490 1.00 19.91 41 GLY B O 1
ATOM 1316 N N . ILE B 2 42 ? 136.859 151.561 150.010 1.00 20.70 42 ILE B N 1
ATOM 1317 C CA . ILE B 2 42 ? 135.463 151.239 149.759 1.00 21.82 42 ILE B CA 1
ATOM 1318 C C . ILE B 2 42 ? 135.121 151.573 148.316 1.00 21.20 42 ILE B C 1
ATOM 1319 O O . ILE B 2 42 ? 134.384 150.843 147.644 1.00 21.69 42 ILE B O 1
ATOM 1324 N N . LEU B 2 43 ? 135.676 152.675 147.810 1.00 19.75 43 LEU B N 1
ATOM 1325 C CA . LEU B 2 43 ? 135.393 153.088 146.442 1.00 18.84 43 LEU B CA 1
ATOM 1326 C C . LEU B 2 43 ? 136.047 152.165 145.427 1.00 18.48 43 LEU B C 1
ATOM 1327 O O . LEU B 2 43 ? 135.453 151.879 144.386 1.00 18.42 43 LEU B O 1
ATOM 1332 N N . ALA B 2 44 ? 137.264 151.697 145.698 1.00 17.27 44 ALA B N 1
ATOM 1333 C CA . ALA B 2 44 ? 137.886 150.723 144.815 1.00 16.74 44 ALA B CA 1
ATOM 1334 C C . ALA B 2 44 ? 137.081 149.441 144.765 1.00 16.66 44 ALA B C 1
ATOM 1335 O O . ALA B 2 44 ? 136.950 148.833 143.701 1.00 17.16 44 ALA B O 1
ATOM 1337 N N . LEU B 2 45 ? 136.512 149.030 145.891 1.00 16.67 45 LEU B N 1
ATOM 1338 C CA . LEU B 2 45 ? 135.678 147.835 145.893 1.00 16.67 45 LEU B CA 1
ATOM 1339 C C . LEU B 2 45 ? 134.387 148.043 145.112 1.00 17.17 45 LEU B C 1
ATOM 1340 O O . LEU B 2 45 ? 133.971 147.159 144.353 1.00 16.70 45 LEU B O 1
ATOM 1345 N N . VAL B 2 46 ? 133.752 149.202 145.269 1.00 16.97 46 VAL B N 1
ATOM 1346 C CA . VAL B 2 46 ? 132.562 149.510 144.484 1.00 17.86 46 VAL B CA 1
ATOM 1347 C C . VAL B 2 46 ? 132.877 149.529 142.994 1.00 18.88 46 VAL B C 1
ATOM 1348 O O . VAL B 2 46 ? 132.097 149.029 142.180 1.00 19.85 46 VAL B O 1
ATOM 1352 N N . THR B 2 47 ? 134.022 150.087 142.604 1.00 19.25 47 THR B N 1
ATOM 1353 C CA . THR B 2 47 ? 134.374 150.110 141.189 1.00 19.73 47 THR B CA 1
ATOM 1354 C C . THR B 2 47 ? 134.714 148.723 140.673 1.00 19.18 47 THR B C 1
ATOM 1355 O O . THR B 2 47 ? 134.463 148.421 139.506 1.00 19.45 47 THR B O 1
ATOM 1359 N N . PHE B 2 48 ? 135.282 147.868 141.515 1.00 18.19 48 PHE B N 1
ATOM 1360 C CA . PHE B 2 48 ? 135.467 146.478 141.123 1.00 17.13 48 PHE B CA 1
ATOM 1361 C C . PHE B 2 48 ? 134.131 145.816 140.832 1.00 16.23 48 PHE B C 1
ATOM 1362 O O . PHE B 2 48 ? 133.991 145.087 139.843 1.00 17.05 48 PHE B O 1
ATOM 1370 N N . ALA B 2 49 ? 133.137 146.056 141.684 1.00 15.42 49 ALA B N 1
ATOM 1371 C CA . ALA B 2 49 ? 131.806 145.524 141.413 1.00 14.94 49 ALA B CA 1
ATOM 1372 C C . ALA B 2 49 ? 131.227 146.081 140.122 1.00 15.49 49 ALA B C 1
ATOM 1373 O O . ALA B 2 49 ? 130.594 145.342 139.367 1.00 15.32 49 ALA B O 1
ATOM 1375 N N . ILE B 2 50 ? 131.415 147.375 139.866 1.00 15.40 50 ILE B N 1
ATOM 1376 C CA . ILE B 2 50 ? 130.955 147.977 138.617 1.00 15.15 50 ILE B CA 1
ATOM 1377 C C . ILE B 2 50 ? 131.586 147.282 137.421 1.00 15.47 50 ILE B C 1
ATOM 1378 O O . ILE B 2 50 ? 130.910 146.975 136.433 1.00 15.12 50 ILE B O 1
ATOM 1383 N N . GLN B 2 51 ? 132.896 147.046 137.478 1.00 15.90 51 GLN B N 1
ATOM 1384 C CA . GLN B 2 51 ? 133.579 146.396 136.368 1.00 16.11 51 GLN B CA 1
ATOM 1385 C C . GLN B 2 51 ? 133.072 144.987 136.143 1.00 16.02 51 GLN B C 1
ATOM 1386 O O . GLN B 2 51 ? 132.836 144.596 135.001 1.00 16.87 51 GLN B O 1
ATOM 1392 N N . ILE B 2 52 ? 132.883 144.216 137.207 1.00 15.54 52 ILE B N 1
ATOM 1393 C CA . ILE B 2 52 ? 132.367 142.863 137.038 1.00 15.19 52 ILE B CA 1
ATOM 1394 C C . ILE B 2 52 ? 130.961 142.890 136.456 1.00 15.05 52 ILE B C 1
ATOM 1395 O O . ILE B 2 52 ? 130.637 142.110 135.558 1.00 15.41 52 ILE B O 1
ATOM 1400 N N . ILE B 2 53 ? 130.109 143.794 136.939 1.00 14.18 53 ILE B N 1
ATOM 1401 C CA . ILE B 2 53 ? 128.718 143.813 136.497 1.00 12.96 53 ILE B CA 1
ATOM 1402 C C . ILE B 2 53 ? 128.620 144.217 135.036 1.00 12.74 53 ILE B C 1
ATOM 1403 O O . ILE B 2 53 ? 127.838 143.643 134.275 1.00 13.47 53 ILE B O 1
ATOM 1408 N N . SER B 2 54 ? 129.389 145.219 134.620 1.00 11.79 54 SER B N 1
ATOM 1409 C CA . SER B 2 54 ? 129.331 145.628 133.225 1.00 10.35 54 SER B CA 1
ATOM 1410 C C . SER B 2 54 ? 130.162 144.747 132.312 1.00 10.68 54 SER B C 1
ATOM 1411 O O . SER B 2 54 ? 129.995 144.827 131.097 1.00 9.88 54 SER B O 1
ATOM 1414 N N . GLY B 2 55 ? 131.043 143.913 132.849 1.00 10.13 55 GLY B N 1
ATOM 1415 C CA . GLY B 2 55 ? 131.765 142.982 132.016 1.00 10.75 55 GLY B CA 1
ATOM 1416 C C . GLY B 2 55 ? 130.971 141.724 131.792 1.00 11.28 55 GLY B C 1
ATOM 1417 O O . GLY B 2 55 ? 131.079 141.102 130.738 1.00 10.78 55 GLY B O 1
ATOM 1418 N N . MET B 2 56 ? 130.170 141.328 132.781 1.00 11.82 56 MET B N 1
ATOM 1419 C CA . MET B 2 56 ? 129.256 140.212 132.580 1.00 12.33 56 MET B CA 1
ATOM 1420 C C . MET B 2 56 ? 128.260 140.496 131.473 1.00 12.94 56 MET B C 1
ATOM 1421 O O . MET B 2 56 ? 127.645 139.564 130.954 1.00 12.52 56 MET B O 1
ATOM 1426 N N . VAL B 2 57 ? 128.073 141.764 131.118 1.00 13.70 57 VAL B N 1
ATOM 1427 C CA . VAL B 2 57 ? 127.191 142.128 130.019 1.00 14.16 57 VAL B CA 1
ATOM 1428 C C . VAL B 2 57 ? 127.951 142.155 128.703 1.00 14.61 57 VAL B C 1
ATOM 1429 O O . VAL B 2 57 ? 127.448 141.708 127.670 1.00 13.98 57 VAL B O 1
ATOM 1433 N N . LEU B 2 58 ? 129.168 142.679 128.713 1.00 15.55 58 LEU B N 1
ATOM 1434 C CA . LEU B 2 58 ? 129.944 142.749 127.488 1.00 15.98 58 LEU B CA 1
ATOM 1435 C C . LEU B 2 58 ? 130.415 141.383 127.033 1.00 16.36 58 LEU B C 1
ATOM 1436 O O . LEU B 2 58 ? 130.659 141.187 125.844 1.00 17.53 58 LEU B O 1
ATOM 1441 N N . ILE B 2 59 ? 130.562 140.431 127.952 1.00 15.65 59 ILE B N 1
ATOM 1442 C CA . ILE B 2 59 ? 131.006 139.106 127.556 1.00 15.43 59 ILE B CA 1
ATOM 1443 C C . ILE B 2 59 ? 129.943 138.391 126.747 1.00 15.62 59 ILE B C 1
ATOM 1444 O O . ILE B 2 59 ? 130.248 137.421 126.051 1.00 16.39 59 ILE B O 1
ATOM 1449 N N . LEU B 2 60 ? 128.694 138.844 126.811 1.00 14.83 60 LEU B N 1
ATOM 1450 C CA . LEU B 2 60 ? 127.649 138.210 126.026 1.00 14.22 60 LEU B CA 1
ATOM 1451 C C . LEU B 2 60 ? 127.791 138.496 124.542 1.00 14.38 60 LEU B C 1
ATOM 1452 O O . LEU B 2 60 ? 127.443 137.641 123.726 1.00 13.35 60 LEU B O 1
ATOM 1457 N N . TYR B 2 61 ? 128.310 139.662 124.170 1.00 14.16 61 TYR B N 1
ATOM 1458 C CA . TYR B 2 61 ? 128.313 140.080 122.781 1.00 13.74 61 TYR B CA 1
ATOM 1459 C C . TYR B 2 61 ? 129.688 140.299 122.188 1.00 13.61 61 TYR B C 1
ATOM 1460 O O . TYR B 2 61 ? 129.778 140.504 120.977 1.00 14.02 61 TYR B O 1
ATOM 1469 N N . TYR B 2 62 ? 130.751 140.269 122.974 1.00 13.94 62 TYR B N 1
ATOM 1470 C CA . TYR B 2 62 ? 132.081 140.412 122.416 1.00 13.47 62 TYR B CA 1
ATOM 1471 C C . TYR B 2 62 ? 132.566 139.076 121.882 1.00 13.72 62 TYR B C 1
ATOM 1472 O O . TYR B 2 62 ? 132.422 138.043 122.538 1.00 14.61 62 TYR B O 1
ATOM 1481 N N . LYS B 2 63 ? 133.151 139.100 120.686 1.00 13.50 63 LYS B N 1
ATOM 1482 C CA . LYS B 2 63 ? 133.577 137.883 120.005 1.00 13.79 63 LYS B CA 1
ATOM 1483 C C . LYS B 2 63 ? 135.077 137.917 119.769 1.00 14.43 63 LYS B C 1
ATOM 1484 O O . LYS B 2 63 ? 135.558 138.754 118.984 1.00 14.16 63 LYS B O 1
ATOM 1490 N N . PRO B 2 64 ? 135.839 137.030 120.385 1.00 14.79 64 PRO B N 1
ATOM 1491 C CA . PRO B 2 64 ? 137.303 137.104 120.356 1.00 14.99 64 PRO B CA 1
ATOM 1492 C C . PRO B 2 64 ? 137.937 136.551 119.086 1.00 14.60 64 PRO B C 1
ATOM 1493 O O . PRO B 2 64 ? 138.769 135.646 119.128 1.00 13.79 64 PRO B O 1
ATOM 1497 N N . SER B 2 65 ? 137.547 137.090 117.944 1.00 15.06 65 SER B N 1
ATOM 1498 C CA . SER B 2 65 ? 138.200 136.788 116.685 1.00 15.15 65 SER B CA 1
ATOM 1499 C C . SER B 2 65 ? 138.690 138.082 116.057 1.00 15.34 65 SER B C 1
ATOM 1500 O O . SER B 2 65 ? 138.086 139.140 116.224 1.00 15.48 65 SER B O 1
ATOM 1503 N N . ILE B 2 66 ? 139.806 137.993 115.339 1.00 15.02 66 ILE B N 1
ATOM 1504 C CA . ILE B 2 66 ? 140.386 139.192 114.749 1.00 15.32 66 ILE B CA 1
ATOM 1505 C C . ILE B 2 66 ? 139.434 139.810 113.738 1.00 16.00 66 ILE B C 1
ATOM 1506 O O . ILE B 2 66 ? 139.266 141.033 113.691 1.00 16.24 66 ILE B O 1
ATOM 1511 N N . ALA B 2 67 ? 138.784 138.985 112.927 1.00 16.40 67 ALA B N 1
ATOM 1512 C CA . ALA B 2 67 ? 137.822 139.502 111.969 1.00 17.08 67 ALA B CA 1
ATOM 1513 C C . ALA B 2 67 ? 136.463 139.789 112.583 1.00 17.01 67 ALA B C 1
ATOM 1514 O O . ALA B 2 67 ? 135.626 140.403 111.919 1.00 16.59 67 ALA B O 1
ATOM 1516 N N . ASP B 2 68 ? 136.211 139.353 113.816 1.00 17.18 68 ASP B N 1
ATOM 1517 C CA . ASP B 2 68 ? 134.936 139.614 114.467 1.00 16.69 68 ASP B CA 1
ATOM 1518 C C . ASP B 2 68 ? 135.009 140.667 115.552 1.00 16.18 68 ASP B C 1
ATOM 1519 O O . ASP B 2 68 ? 134.031 141.378 115.756 1.00 16.48 68 ASP B O 1
ATOM 1524 N N . ALA B 2 69 ? 136.126 140.775 116.263 1.00 15.21 69 ALA B N 1
ATOM 1525 C CA . ALA B 2 69 ? 136.286 141.824 117.257 1.00 14.59 69 ALA B CA 1
ATOM 1526 C C . ALA B 2 69 ? 136.427 143.177 116.577 1.00 14.41 69 ALA B C 1
ATOM 1527 O O . ALA B 2 69 ? 136.846 143.276 115.422 1.00 14.99 69 ALA B O 1
ATOM 1529 N N . PHE B 2 70 ? 136.060 144.218 117.311 1.00 14.64 70 PHE B N 1
ATOM 1530 C CA . PHE B 2 70 ? 135.894 145.587 116.836 1.00 14.99 70 PHE B CA 1
ATOM 1531 C C . PHE B 2 70 ? 134.641 145.731 115.991 1.00 15.30 70 PHE B C 1
ATOM 1532 O O . PHE B 2 70 ? 134.169 146.843 115.770 1.00 16.05 70 PHE B O 1
ATOM 1540 N N . ASP B 2 71 ? 134.050 144.631 115.563 1.00 14.48 71 ASP B N 1
ATOM 1541 C CA . ASP B 2 71 ? 132.725 144.705 114.982 1.00 13.84 71 ASP B CA 1
ATOM 1542 C C . ASP B 2 71 ? 131.672 144.249 115.959 1.00 13.80 71 ASP B C 1
ATOM 1543 O O . ASP B 2 71 ? 130.517 144.656 115.839 1.00 13.32 71 ASP B O 1
ATOM 1548 N N . SER B 2 72 ? 132.056 143.434 116.930 1.00 13.50 72 SER B N 1
ATOM 1549 C CA . SER B 2 72 ? 131.208 143.191 118.076 1.00 13.93 72 SER B CA 1
ATOM 1550 C C . SER B 2 72 ? 131.154 144.430 118.944 1.00 14.30 72 SER B C 1
ATOM 1551 O O . SER B 2 72 ? 130.082 145.009 119.128 1.00 14.82 72 SER B O 1
ATOM 1554 N N . ALA B 2 73 ? 132.313 144.887 119.405 1.00 14.16 73 ALA B N 1
ATOM 1555 C CA . ALA B 2 73 ? 132.416 146.037 120.287 1.00 13.98 73 ALA B CA 1
ATOM 1556 C C . ALA B 2 73 ? 131.901 147.327 119.672 1.00 13.62 73 ALA B C 1
ATOM 1557 O O . ALA B 2 73 ? 131.240 148.092 120.370 1.00 13.32 73 ALA B O 1
ATOM 1559 N N . THR B 2 74 ? 132.150 147.592 118.396 1.00 30.00 74 THR B N 1
ATOM 1560 C CA . THR B 2 74 ? 131.764 148.875 117.823 1.00 30.00 74 THR B CA 1
ATOM 1561 C C . THR B 2 74 ? 130.430 148.822 117.104 1.00 30.00 74 THR B C 1
ATOM 1562 O O . THR B 2 74 ? 129.617 149.734 117.257 1.00 30.00 74 THR B O 1
ATOM 1566 N N . TYR B 2 75 ? 130.183 147.794 116.304 1.00 30.00 75 TYR B N 1
ATOM 1567 C CA . TYR B 2 75 ? 128.870 147.677 115.695 1.00 30.00 75 TYR B CA 1
ATOM 1568 C C . TYR B 2 75 ? 127.877 147.039 116.646 1.00 30.00 75 TYR B C 1
ATOM 1569 O O . TYR B 2 75 ? 126.900 147.678 117.036 1.00 30.00 75 TYR B O 1
ATOM 1578 N N . SER B 2 76 ? 128.123 145.802 117.067 1.00 14.00 76 SER B N 1
ATOM 1579 C CA . SER B 2 76 ? 127.131 145.087 117.850 1.00 14.84 76 SER B CA 1
ATOM 1580 C C . SER B 2 76 ? 126.826 145.797 119.156 1.00 15.48 76 SER B C 1
ATOM 1581 O O . SER B 2 76 ? 125.728 146.328 119.324 1.00 15.39 76 SER B O 1
ATOM 1584 N N . ILE B 2 77 ? 127.810 145.867 120.051 1.00 15.36 77 ILE B N 1
ATOM 1585 C CA . ILE B 2 77 ? 127.604 146.448 121.373 1.00 15.93 77 ILE B CA 1
ATOM 1586 C C . ILE B 2 77 ? 127.001 147.838 121.264 1.00 16.57 77 ILE B C 1
ATOM 1587 O O . ILE B 2 77 ? 126.026 148.163 121.947 1.00 17.59 77 ILE B O 1
ATOM 1592 N N . MET B 2 78 ? 127.559 148.678 120.402 1.00 17.29 78 MET B N 1
ATOM 1593 C CA . MET B 2 78 ? 127.197 150.087 120.410 1.00 18.29 78 MET B CA 1
ATOM 1594 C C . MET B 2 78 ? 125.899 150.393 119.680 1.00 19.28 78 MET B C 1
ATOM 1595 O O . MET B 2 78 ? 125.094 151.173 120.192 1.00 21.39 78 MET B O 1
ATOM 1600 N N . GLY B 2 79 ? 125.654 149.816 118.509 1.00 19.78 79 GLY B N 1
ATOM 1601 C CA . GLY B 2 79 ? 124.453 150.154 117.781 1.00 19.31 79 GLY B CA 1
ATOM 1602 C C . GLY B 2 79 ? 123.361 149.109 117.835 1.00 19.74 79 GLY B C 1
ATOM 1603 O O . GLY B 2 79 ? 122.183 149.458 117.920 1.00 20.48 79 GLY B O 1
ATOM 1604 N N . GLU B 2 80 ? 123.721 147.827 117.794 1.00 19.38 80 GLU B N 1
ATOM 1605 C CA . GLU B 2 80 ? 122.697 146.796 117.684 1.00 19.24 80 GLU B CA 1
ATOM 1606 C C . GLU B 2 80 ? 121.997 146.542 119.008 1.00 18.77 80 GLU B C 1
ATOM 1607 O O . GLU B 2 80 ? 120.771 146.422 119.047 1.00 19.18 80 GLU B O 1
ATOM 1613 N N . ILE B 2 81 ? 122.749 146.459 120.097 1.00 17.86 81 ILE B N 1
ATOM 1614 C CA . ILE B 2 81 ? 122.209 146.010 121.376 1.00 17.12 81 ILE B CA 1
ATOM 1615 C C . ILE B 2 81 ? 121.602 147.186 122.128 1.00 17.40 81 ILE B C 1
ATOM 1616 O O . ILE B 2 81 ? 122.230 148.249 122.220 1.00 17.66 81 ILE B O 1
ATOM 1621 N N . PRO B 2 82 ? 120.394 147.053 122.677 1.00 17.98 82 PRO B N 1
ATOM 1622 C CA . PRO B 2 82 ? 119.840 148.122 123.516 1.00 18.21 82 PRO B CA 1
ATOM 1623 C C . PRO B 2 82 ? 120.612 148.253 124.818 1.00 18.95 82 PRO B C 1
ATOM 1624 O O . PRO B 2 82 ? 120.914 147.258 125.475 1.00 20.07 82 PRO B O 1
ATOM 1628 N N . PHE B 2 83 ? 120.928 149.491 125.188 1.00 18.12 83 PHE B N 1
ATOM 1629 C CA . PHE B 2 83 ? 121.738 149.811 126.359 1.00 17.65 83 PHE B CA 1
ATOM 1630 C C . PHE B 2 83 ? 123.131 149.204 126.299 1.00 17.78 83 PHE B C 1
ATOM 1631 O O . PHE B 2 83 ? 123.812 149.134 127.316 1.00 17.85 83 PHE B O 1
ATOM 1639 N N . GLY B 2 84 ? 123.582 148.740 125.135 1.00 30.00 84 GLY B N 1
ATOM 1640 C CA . GLY B 2 84 ? 124.956 148.287 125.027 1.00 30.00 84 GLY B CA 1
ATOM 1641 C C . GLY B 2 84 ? 125.967 149.405 125.032 1.00 30.00 84 GLY B C 1
ATOM 1642 O O . GLY B 2 84 ? 127.056 149.244 125.589 1.00 30.00 84 GLY B O 1
ATOM 1643 N N . TRP B 2 85 ? 125.632 150.532 124.411 1.00 16.96 85 TRP B N 1
ATOM 1644 C CA . TRP B 2 85 ? 126.461 151.717 124.544 1.00 17.97 85 TRP B CA 1
ATOM 1645 C C . TRP B 2 85 ? 126.711 152.047 126.001 1.00 17.57 85 TRP B C 1
ATOM 1646 O O . TRP B 2 85 ? 127.828 152.414 126.372 1.00 17.83 85 TRP B O 1
ATOM 1657 N N . LEU B 2 86 ? 125.692 151.906 126.844 1.00 16.61 86 LEU B N 1
ATOM 1658 C CA . LEU B 2 86 ? 125.825 152.285 128.239 1.00 16.09 86 LEU B CA 1
ATOM 1659 C C . LEU B 2 86 ? 126.782 151.369 128.966 1.00 16.14 86 LEU B C 1
ATOM 1660 O O . LEU B 2 86 ? 127.573 151.831 129.785 1.00 16.15 86 LEU B O 1
ATOM 1665 N N . PHE B 2 87 ? 126.750 150.079 128.672 1.00 14.96 87 PHE B N 1
ATOM 1666 C CA . PHE B 2 87 ? 127.623 149.159 129.379 1.00 13.85 87 PHE B CA 1
ATOM 1667 C C . PHE B 2 87 ? 129.014 149.090 128.785 1.00 13.82 87 PHE B C 1
ATOM 1668 O O . PHE B 2 87 ? 129.911 148.560 129.437 1.00 14.37 87 PHE B O 1
ATOM 1676 N N . ARG B 2 88 ? 129.230 149.605 127.584 1.00 12.87 88 ARG B N 1
ATOM 1677 C CA . ARG B 2 88 ? 130.603 149.823 127.163 1.00 12.35 88 ARG B CA 1
ATOM 1678 C C . ARG B 2 88 ? 131.173 151.119 127.710 1.00 12.93 88 ARG B C 1
ATOM 1679 O O . ARG B 2 88 ? 132.361 151.165 128.054 1.00 11.84 88 ARG B O 1
ATOM 1687 N N . HIS B 2 89 ? 130.351 152.160 127.819 1.00 13.27 89 HIS B N 1
ATOM 1688 C CA . HIS B 2 89 ? 130.765 153.380 128.491 1.00 13.31 89 HIS B CA 1
ATOM 1689 C C . HIS B 2 89 ? 131.096 153.126 129.950 1.00 13.59 89 HIS B C 1
ATOM 1690 O O . HIS B 2 89 ? 132.120 153.602 130.443 1.00 14.22 89 HIS B O 1
ATOM 1697 N N . ILE B 2 90 ? 130.242 152.385 130.656 1.00 13.10 90 ILE B N 1
ATOM 1698 C CA . ILE B 2 90 ? 130.498 152.043 132.049 1.00 12.74 90 ILE B CA 1
ATOM 1699 C C . ILE B 2 90 ? 131.798 151.279 132.188 1.00 13.38 90 ILE B C 1
ATOM 1700 O O . ILE B 2 90 ? 132.567 151.529 133.111 1.00 13.73 90 ILE B O 1
ATOM 1705 N N . HIS B 2 91 ? 132.081 150.355 131.281 1.00 13.77 91 HIS B N 1
ATOM 1706 C CA . HIS B 2 91 ? 133.294 149.561 131.408 1.00 14.55 91 HIS B CA 1
ATOM 1707 C C . HIS B 2 91 ? 134.547 150.370 131.145 1.00 14.28 91 HIS B C 1
ATOM 1708 O O . HIS B 2 91 ? 135.494 150.314 131.937 1.00 13.70 91 HIS B O 1
ATOM 1715 N N . ALA B 2 92 ? 134.588 151.108 130.042 1.00 30.00 92 ALA B N 1
ATOM 1716 C CA . ALA B 2 92 ? 135.753 151.923 129.758 1.00 30.00 92 ALA B CA 1
ATOM 1717 C C . ALA B 2 92 ? 135.935 153.068 130.736 1.00 30.00 92 ALA B C 1
ATOM 1718 O O . ALA B 2 92 ? 137.058 153.548 130.890 1.00 30.00 92 ALA B O 1
ATOM 1720 N N . THR B 2 93 ? 134.870 153.518 131.398 1.00 30.00 93 THR B N 1
ATOM 1721 C CA . THR B 2 93 ? 135.027 154.525 132.436 1.00 30.00 93 THR B CA 1
ATOM 1722 C C . THR B 2 93 ? 135.471 153.895 133.739 1.00 30.00 93 THR B C 1
ATOM 1723 O O . THR B 2 93 ? 136.298 154.460 134.456 1.00 30.00 93 THR B O 1
ATOM 1727 N N . GLY B 2 94 ? 134.929 152.727 134.065 1.00 16.52 94 GLY B N 1
ATOM 1728 C CA . GLY B 2 94 ? 135.293 152.076 135.301 1.00 15.11 94 GLY B CA 1
ATOM 1729 C C . GLY B 2 94 ? 136.728 151.611 135.303 1.00 15.23 94 GLY B C 1
ATOM 1730 O O . GLY B 2 94 ? 137.361 151.573 136.349 1.00 15.97 94 GLY B O 1
ATOM 1731 N N . ALA B 2 95 ? 137.269 151.265 134.138 1.00 15.13 95 ALA B N 1
ATOM 1732 C CA . ALA B 2 95 ? 138.677 150.890 134.093 1.00 15.22 95 ALA B CA 1
ATOM 1733 C C . ALA B 2 95 ? 139.584 152.035 134.517 1.00 16.07 95 ALA B C 1
ATOM 1734 O O . ALA B 2 95 ? 140.466 151.851 135.363 1.00 16.04 95 ALA B O 1
ATOM 1736 N N . ASN B 2 96 ? 139.385 153.218 133.955 1.00 16.48 96 ASN B N 1
ATOM 1737 C CA . ASN B 2 96 ? 140.178 154.373 134.335 1.00 16.97 96 ASN B CA 1
ATOM 1738 C C . ASN B 2 96 ? 139.879 154.865 135.739 1.00 16.84 96 ASN B C 1
ATOM 1739 O O . ASN B 2 96 ? 140.809 155.238 136.458 1.00 17.36 96 ASN B O 1
ATOM 1744 N N . PHE B 2 97 ? 138.618 154.868 136.161 1.00 16.52 97 PHE B N 1
ATOM 1745 C CA . PHE B 2 97 ? 138.325 155.217 137.542 1.00 16.91 97 PHE B CA 1
ATOM 1746 C C . PHE B 2 97 ? 138.913 154.213 138.513 1.00 16.85 97 PHE B C 1
ATOM 1747 O O . PHE B 2 97 ? 139.333 154.591 139.604 1.00 16.93 97 PHE B O 1
ATOM 1755 N N . PHE B 2 98 ? 138.982 152.946 138.130 1.00 16.54 98 PHE B N 1
ATOM 1756 C CA . PHE B 2 98 ? 139.500 151.901 138.989 1.00 16.32 98 PHE B CA 1
ATOM 1757 C C . PHE B 2 98 ? 141.006 151.958 139.088 1.00 14.89 98 PHE B C 1
ATOM 1758 O O . PHE B 2 98 ? 141.558 151.599 140.127 1.00 13.84 98 PHE B O 1
ATOM 1766 N N . MET B 2 99 ? 141.683 152.401 138.038 1.00 14.91 99 MET B N 1
ATOM 1767 C CA . MET B 2 99 ? 143.099 152.696 138.187 1.00 14.13 99 MET B CA 1
ATOM 1768 C C . MET B 2 99 ? 143.329 153.927 139.043 1.00 13.95 99 MET B C 1
ATOM 1769 O O . MET B 2 99 ? 144.230 153.928 139.886 1.00 13.03 99 MET B O 1
ATOM 1774 N N . ALA B 2 100 ? 142.534 154.978 138.849 1.00 14.39 100 ALA B N 1
ATOM 1775 C CA . ALA B 2 100 ? 142.756 156.208 139.597 1.00 14.91 100 ALA B CA 1
ATOM 1776 C C . ALA B 2 100 ? 142.499 156.009 141.079 1.00 15.31 100 ALA B C 1
ATOM 1777 O O . ALA B 2 100 ? 143.260 156.501 141.918 1.00 16.48 100 ALA B O 1
ATOM 1779 N N . ILE B 2 101 ? 141.434 155.286 141.420 1.00 14.98 101 ILE B N 1
ATOM 1780 C CA . ILE B 2 101 ? 141.093 155.065 142.817 1.00 14.88 101 ILE B CA 1
ATOM 1781 C C . ILE B 2 101 ? 142.141 154.206 143.495 1.00 15.26 101 ILE B C 1
ATOM 1782 O O . ILE B 2 101 ? 142.509 154.457 144.641 1.00 15.40 101 ILE B O 1
ATOM 1787 N N . VAL B 2 102 ? 142.651 153.192 142.804 1.00 15.02 102 VAL B N 1
ATOM 1788 C CA . VAL B 2 102 ? 143.676 152.341 143.395 1.00 15.43 102 VAL B CA 1
ATOM 1789 C C . VAL B 2 102 ? 144.976 153.110 143.571 1.00 15.14 102 VAL B C 1
ATOM 1790 O O . VAL B 2 102 ? 145.699 152.914 144.553 1.00 14.38 102 VAL B O 1
ATOM 1794 N N . TYR B 2 103 ? 145.296 154.002 142.637 1.00 14.85 103 TYR B N 1
ATOM 1795 C CA . TYR B 2 103 ? 146.469 154.848 142.818 1.00 14.76 103 TYR B CA 1
ATOM 1796 C C . TYR B 2 103 ? 146.330 155.764 144.018 1.00 15.12 103 TYR B C 1
ATOM 1797 O O . TYR B 2 103 ? 147.255 155.854 144.825 1.00 14.65 103 TYR B O 1
ATOM 1806 N N . LEU B 2 104 ? 145.202 156.461 144.151 1.00 15.10 104 LEU B N 1
ATOM 1807 C CA . LEU B 2 104 ? 144.990 157.278 145.340 1.00 14.91 104 LEU B CA 1
ATOM 1808 C C . LEU B 2 104 ? 145.023 156.448 146.610 1.00 14.85 104 LEU B C 1
ATOM 1809 O O . LEU B 2 104 ? 145.599 156.882 147.617 1.00 15.00 104 LEU B O 1
ATOM 1814 N N . HIS B 2 105 ? 144.428 155.260 146.572 1.00 15.35 105 HIS B N 1
ATOM 1815 C CA . HIS B 2 105 ? 144.405 154.355 147.705 1.00 15.74 105 HIS B CA 1
ATOM 1816 C C . HIS B 2 105 ? 145.804 153.989 148.155 1.00 16.12 105 HIS B C 1
ATOM 1817 O O . HIS B 2 105 ? 146.141 154.160 149.326 1.00 16.00 105 HIS B O 1
ATOM 1824 N N . MET B 2 106 ? 146.644 153.499 147.257 1.00 16.71 106 MET B N 1
ATOM 1825 C CA . MET B 2 106 ? 147.973 153.156 147.725 1.00 17.92 106 MET B CA 1
ATOM 1826 C C . MET B 2 106 ? 148.825 154.378 148.012 1.00 18.62 106 MET B C 1
ATOM 1827 O O . MET B 2 106 ? 149.728 154.288 148.843 1.00 18.36 106 MET B O 1
ATOM 1832 N N . PHE B 2 107 ? 148.560 155.523 147.388 1.00 18.67 107 PHE B N 1
ATOM 1833 C CA . PHE B 2 107 ? 149.441 156.651 147.646 1.00 18.10 107 PHE B CA 1
ATOM 1834 C C . PHE B 2 107 ? 149.188 157.311 148.982 1.00 18.56 107 PHE B C 1
ATOM 1835 O O . PHE B 2 107 ? 150.149 157.634 149.680 1.00 19.11 107 PHE B O 1
ATOM 1843 N N . THR B 2 108 ? 147.943 157.553 149.381 1.00 18.56 108 THR B N 1
ATOM 1844 C CA . THR B 2 108 ? 147.766 157.872 150.793 1.00 18.58 108 THR B CA 1
ATOM 1845 C C . THR B 2 108 ? 147.224 156.704 151.592 1.00 18.67 108 THR B C 1
ATOM 1846 O O . THR B 2 108 ? 146.308 156.868 152.404 1.00 19.03 108 THR B O 1
ATOM 1850 N N . GLY B 2 109 ? 147.740 155.513 151.313 1.00 19.29 109 GLY B N 1
ATOM 1851 C CA . GLY B 2 109 ? 148.040 154.515 152.315 1.00 19.38 109 GLY B CA 1
ATOM 1852 C C . GLY B 2 109 ? 149.536 154.505 152.562 1.00 19.35 109 GLY B C 1
ATOM 1853 O O . GLY B 2 109 ? 149.997 154.016 153.591 1.00 19.20 109 GLY B O 1
ATOM 1854 N N . ILE B 2 110 ? 150.307 155.016 151.598 1.00 19.49 110 ILE B N 1
ATOM 1855 C CA . ILE B 2 110 ? 151.719 155.308 151.835 1.00 19.01 110 ILE B CA 1
ATOM 1856 C C . ILE B 2 110 ? 151.857 156.502 152.765 1.00 19.19 110 ILE B C 1
ATOM 1857 O O . ILE B 2 110 ? 152.767 156.560 153.596 1.00 19.93 110 ILE B O 1
ATOM 1862 N N . TYR B 2 111 ? 150.961 157.478 152.633 1.00 19.13 111 TYR B N 1
ATOM 1863 C CA . TYR B 2 111 ? 151.042 158.685 153.442 1.00 19.43 111 TYR B CA 1
ATOM 1864 C C . TYR B 2 111 ? 150.954 158.356 154.921 1.00 19.46 111 TYR B C 1
ATOM 1865 O O . TYR B 2 111 ? 151.792 158.789 155.714 1.00 19.00 111 TYR B O 1
ATOM 1874 N N . TYR B 2 112 ? 149.947 157.586 155.310 1.00 18.68 112 TYR B N 1
ATOM 1875 C CA . TYR B 2 112 ? 149.770 157.187 156.696 1.00 17.17 112 TYR B CA 1
ATOM 1876 C C . TYR B 2 112 ? 150.634 156.004 157.088 1.00 17.39 112 TYR B C 1
ATOM 1877 O O . TYR B 2 112 ? 150.459 155.478 158.189 1.00 18.26 112 TYR B O 1
ATOM 1886 N N . ASN B 2 113 ? 151.550 155.582 156.224 1.00 17.75 113 ASN B N 1
ATOM 1887 C CA . ASN B 2 113 ? 152.414 154.434 156.461 1.00 17.89 113 ASN B CA 1
ATOM 1888 C C . ASN B 2 113 ? 151.618 153.255 156.997 1.00 18.53 113 ASN B C 1
ATOM 1889 O O . ASN B 2 113 ? 151.881 152.722 158.073 1.00 19.39 113 ASN B O 1
ATOM 1894 N N . ALA B 2 114 ? 150.624 152.854 156.218 1.00 18.59 114 ALA B N 1
ATOM 1895 C CA . ALA B 2 114 ? 149.846 151.672 156.523 1.00 17.82 114 ALA B CA 1
ATOM 1896 C C . ALA B 2 114 ? 150.546 150.405 156.081 1.00 17.96 114 ALA B C 1
ATOM 1897 O O . ALA B 2 114 ? 149.898 149.367 155.940 1.00 17.64 114 ALA B O 1
ATOM 1899 N N . TYR B 2 115 ? 151.853 150.467 155.853 1.00 18.92 115 TYR B N 1
ATOM 1900 C CA . TYR B 2 115 ? 152.627 149.300 155.480 1.00 19.64 115 TYR B CA 1
ATOM 1901 C C . TYR B 2 115 ? 153.537 148.808 156.593 1.00 20.40 115 TYR B C 1
ATOM 1902 O O . TYR B 2 115 ? 154.100 147.720 156.468 1.00 21.05 115 TYR B O 1
ATOM 1911 N N . LYS B 2 116 ? 153.695 149.564 157.671 1.00 20.89 116 LYS B N 1
ATOM 1912 C CA . LYS B 2 116 ? 154.577 149.174 158.757 1.00 20.75 116 LYS B CA 1
ATOM 1913 C C . LYS B 2 116 ? 153.921 148.067 159.579 1.00 20.74 116 LYS B C 1
ATOM 1914 O O . LYS B 2 116 ? 152.820 147.610 159.273 1.00 20.71 116 LYS B O 1
ATOM 1920 N N . ARG B 2 117 ? 154.587 147.628 160.639 1.00 20.15 117 ARG B N 1
ATOM 1921 C CA . ARG B 2 117 ? 154.039 146.567 161.478 1.00 18.70 117 ARG B CA 1
ATOM 1922 C C . ARG B 2 117 ? 152.730 147.026 162.105 1.00 18.57 117 ARG B C 1
ATOM 1923 O O . ARG B 2 117 ? 152.611 148.192 162.488 1.00 18.72 117 ARG B O 1
ATOM 1931 N N . PRO B 2 118 ? 151.730 146.152 162.229 1.00 18.76 118 PRO B N 1
ATOM 1932 C CA . PRO B 2 118 ? 151.748 144.763 161.781 1.00 18.70 118 PRO B CA 1
ATOM 1933 C C . PRO B 2 118 ? 151.098 144.579 160.424 1.00 18.77 118 PRO B C 1
ATOM 1934 O O . PRO B 2 118 ? 150.449 143.565 160.193 1.00 20.26 118 PRO B O 1
ATOM 1938 N N . ARG B 2 119 ? 151.269 145.552 159.533 1.00 17.29 119 ARG B N 1
ATOM 1939 C CA . ARG B 2 119 ? 150.605 145.544 158.240 1.00 15.98 119 ARG B CA 1
ATOM 1940 C C . ARG B 2 119 ? 151.567 145.307 157.090 1.00 16.76 119 ARG B C 1
ATOM 1941 O O . ARG B 2 119 ? 151.356 145.828 155.995 1.00 16.39 119 ARG B O 1
ATOM 1949 N N . GLU B 2 120 ? 152.625 144.533 157.310 1.00 17.13 120 GLU B N 1
ATOM 1950 C CA . GLU B 2 120 ? 153.510 144.219 156.201 1.00 17.39 120 GLU B CA 1
ATOM 1951 C C . GLU B 2 120 ? 152.827 143.322 155.193 1.00 17.47 120 GLU B C 1
ATOM 1952 O O . GLU B 2 120 ? 153.028 143.485 153.990 1.00 18.86 120 GLU B O 1
ATOM 1958 N N . LEU B 2 121 ? 152.024 142.377 155.656 1.00 16.30 121 LEU B N 1
ATOM 1959 C CA . LEU B 2 121 ? 151.401 141.407 154.774 1.00 15.17 121 LEU B CA 1
ATOM 1960 C C . LEU B 2 121 ? 150.251 141.985 153.973 1.00 14.18 121 LEU B C 1
ATOM 1961 O O . LEU B 2 121 ? 150.055 141.587 152.819 1.00 15.54 121 LEU B O 1
ATOM 1966 N N . VAL B 2 122 ? 149.480 142.903 154.551 1.00 12.47 122 VAL B N 1
ATOM 1967 C CA . VAL B 2 122 ? 148.422 143.539 153.785 1.00 12.34 122 VAL B CA 1
ATOM 1968 C C . VAL B 2 122 ? 148.990 144.388 152.661 1.00 12.56 122 VAL B C 1
ATOM 1969 O O . VAL B 2 122 ? 148.386 144.469 151.590 1.00 13.20 122 VAL B O 1
ATOM 1973 N N . TRP B 2 123 ? 150.174 144.962 152.838 1.00 12.03 123 TRP B N 1
ATOM 1974 C CA . TRP B 2 123 ? 150.805 145.678 151.743 1.00 11.61 123 TRP B CA 1
ATOM 1975 C C . TRP B 2 123 ? 151.333 144.740 150.670 1.00 12.85 123 TRP B C 1
ATOM 1976 O O . TRP B 2 123 ? 151.281 145.079 149.490 1.00 11.25 123 TRP B O 1
ATOM 1987 N N . ILE B 2 124 ? 151.850 143.569 151.039 1.00 13.69 124 ILE B N 1
ATOM 1988 C CA . ILE B 2 124 ? 152.271 142.610 150.024 1.00 15.71 124 ILE B CA 1
ATOM 1989 C C . ILE B 2 124 ? 151.077 142.157 149.201 1.00 16.13 124 ILE B C 1
ATOM 1990 O O . ILE B 2 124 ? 151.135 142.105 147.967 1.00 16.54 124 ILE B O 1
ATOM 1995 N N . VAL B 2 125 ? 149.974 141.823 149.865 1.00 16.54 125 VAL B N 1
ATOM 1996 C CA . VAL B 2 125 ? 148.793 141.416 149.118 1.00 17.07 125 VAL B CA 1
ATOM 1997 C C . VAL B 2 125 ? 148.254 142.573 148.289 1.00 17.25 125 VAL B C 1
ATOM 1998 O O . VAL B 2 125 ? 147.765 142.368 147.177 1.00 17.72 125 VAL B O 1
ATOM 2002 N N . GLY B 2 126 ? 148.356 143.804 148.784 1.00 17.68 126 GLY B N 1
ATOM 2003 C CA . GLY B 2 126 ? 147.928 144.936 147.987 1.00 16.91 126 GLY B CA 1
ATOM 2004 C C . GLY B 2 126 ? 148.793 145.168 146.770 1.00 17.07 126 GLY B C 1
ATOM 2005 O O . GLY B 2 126 ? 148.294 145.545 145.712 1.00 16.85 126 GLY B O 1
ATOM 2006 N N . TRP B 2 127 ? 150.093 144.947 146.891 1.00 16.65 127 TRP B N 1
ATOM 2007 C CA . TRP B 2 127 ? 150.946 145.075 145.724 1.00 17.15 127 TRP B CA 1
ATOM 2008 C C . TRP B 2 127 ? 150.670 143.971 144.719 1.00 17.43 127 TRP B C 1
ATOM 2009 O O . TRP B 2 127 ? 150.766 144.200 143.512 1.00 17.67 127 TRP B O 1
ATOM 2020 N N . LEU B 2 128 ? 150.322 142.774 145.182 1.00 17.89 128 LEU B N 1
ATOM 2021 C CA . LEU B 2 128 ? 149.860 141.763 144.239 1.00 18.02 128 LEU B CA 1
ATOM 2022 C C . LEU B 2 128 ? 148.570 142.180 143.549 1.00 17.47 128 LEU B C 1
ATOM 2023 O O . LEU B 2 128 ? 148.430 141.964 142.342 1.00 16.30 128 LEU B O 1
ATOM 2028 N N . ILE B 2 129 ? 147.624 142.747 144.295 1.00 17.06 129 ILE B N 1
ATOM 2029 C CA . ILE B 2 129 ? 146.424 143.317 143.691 1.00 17.07 129 ILE B CA 1
ATOM 2030 C C . ILE B 2 129 ? 146.807 144.274 142.579 1.00 17.89 129 ILE B C 1
ATOM 2031 O O . ILE B 2 129 ? 146.293 144.196 141.463 1.00 18.31 129 ILE B O 1
ATOM 2036 N N . TYR B 2 130 ? 147.693 145.217 142.886 1.00 17.77 130 TYR B N 1
ATOM 2037 C CA . TYR B 2 130 ? 148.090 146.237 141.924 1.00 17.64 130 TYR B CA 1
ATOM 2038 C C . TYR B 2 130 ? 148.732 145.628 140.693 1.00 17.60 130 TYR B C 1
ATOM 2039 O O . TYR B 2 130 ? 148.402 146.013 139.566 1.00 17.07 130 TYR B O 1
ATOM 2048 N N . PHE B 2 131 ? 149.629 144.667 140.882 1.00 18.12 131 PHE B N 1
ATOM 2049 C CA . PHE B 2 131 ? 150.285 144.051 139.739 1.00 19.23 131 PHE B CA 1
ATOM 2050 C C . PHE B 2 131 ? 149.290 143.316 138.857 1.00 19.81 131 PHE B C 1
ATOM 2051 O O . PHE B 2 131 ? 149.288 143.503 137.640 1.00 19.19 131 PHE B O 1
ATOM 2059 N N . VAL B 2 132 ? 148.429 142.479 139.438 1.00 20.76 132 VAL B N 1
ATOM 2060 C CA . VAL B 2 132 ? 147.472 141.760 138.600 1.00 21.13 132 VAL B CA 1
ATOM 2061 C C . VAL B 2 132 ? 146.419 142.685 138.020 1.00 21.21 132 VAL B C 1
ATOM 2062 O O . VAL B 2 132 ? 145.820 142.369 136.988 1.00 20.86 132 VAL B O 1
ATOM 2066 N N . LEU B 2 133 ? 146.211 143.848 138.624 1.00 20.91 133 LEU B N 1
ATOM 2067 C CA . LEU B 2 133 ? 145.274 144.821 138.090 1.00 21.57 133 LEU B CA 1
ATOM 2068 C C . LEU B 2 133 ? 145.841 145.524 136.871 1.00 21.93 133 LEU B C 1
ATOM 2069 O O . LEU B 2 133 ? 145.102 145.825 135.929 1.00 21.48 133 LEU B O 1
ATOM 2074 N N . ILE B 2 134 ? 147.145 145.788 136.873 1.00 22.08 134 ILE B N 1
ATOM 2075 C CA . ILE B 2 134 ? 147.803 146.260 135.661 1.00 22.50 134 ILE B CA 1
ATOM 2076 C C . ILE B 2 134 ? 147.596 145.273 134.525 1.00 21.63 134 ILE B C 1
ATOM 2077 O O . ILE B 2 134 ? 147.341 145.665 133.386 1.00 21.67 134 ILE B O 1
ATOM 2082 N N . LEU B 2 135 ? 147.707 143.979 134.808 1.00 20.90 135 LEU B N 1
ATOM 2083 C CA . LEU B 2 135 ? 147.513 142.999 133.750 1.00 18.98 135 LEU B CA 1
ATOM 2084 C C . LEU B 2 135 ? 146.065 142.908 133.308 1.00 17.45 135 LEU B C 1
ATOM 2085 O O . LEU B 2 135 ? 145.810 142.673 132.128 1.00 16.85 135 LEU B O 1
ATOM 2090 N N . THR B 2 136 ? 145.114 143.064 134.221 1.00 16.22 136 THR B N 1
ATOM 2091 C CA . THR B 2 136 ? 143.715 143.020 133.819 1.00 15.72 136 THR B CA 1
ATOM 2092 C C . THR B 2 136 ? 143.325 144.221 132.979 1.00 15.05 136 THR B C 1
ATOM 2093 O O . THR B 2 136 ? 142.506 144.087 132.070 1.00 15.74 136 THR B O 1
ATOM 2097 N N . ALA B 2 137 ? 143.878 145.394 133.263 1.00 14.14 137 ALA B N 1
ATOM 2098 C CA . ALA B 2 137 ? 143.574 146.562 132.452 1.00 12.82 137 ALA B CA 1
ATOM 2099 C C . ALA B 2 137 ? 144.400 146.634 131.185 1.00 13.25 137 ALA B C 1
ATOM 2100 O O . ALA B 2 137 ? 143.984 147.283 130.226 1.00 13.19 137 ALA B O 1
ATOM 2102 N N . LEU B 2 138 ? 145.562 145.995 131.165 1.00 12.94 138 LEU B N 1
ATOM 2103 C CA . LEU B 2 138 ? 146.436 146.010 130.003 1.00 13.04 138 LEU B CA 1
ATOM 2104 C C . LEU B 2 138 ? 145.976 145.014 128.956 1.00 13.72 138 LEU B C 1
ATOM 2105 O O . LEU B 2 138 ? 146.083 145.275 127.756 1.00 13.35 138 LEU B O 1
ATOM 2110 N N . SER B 2 139 ? 145.495 143.858 129.397 1.00 13.18 139 SER B N 1
ATOM 2111 C CA . SER B 2 139 ? 144.996 142.843 128.489 1.00 13.41 139 SER B CA 1
ATOM 2112 C C . SER B 2 139 ? 143.589 143.132 128.020 1.00 13.37 139 SER B C 1
ATOM 2113 O O . SER B 2 139 ? 143.229 142.738 126.913 1.00 12.43 139 SER B O 1
ATOM 2116 N N . GLY B 2 140 ? 142.788 143.807 128.825 1.00 13.84 140 GLY B N 1
ATOM 2117 C CA . GLY B 2 140 ? 141.467 144.161 128.373 1.00 14.45 140 GLY B CA 1
ATOM 2118 C C . GLY B 2 140 ? 141.431 145.291 127.393 1.00 14.97 140 GLY B C 1
ATOM 2119 O O . GLY B 2 140 ? 140.381 145.556 126.809 1.00 15.07 140 GLY B O 1
ATOM 2120 N N . TYR B 2 141 ? 142.551 145.970 127.203 1.00 15.07 141 TYR B N 1
ATOM 2121 C CA . TYR B 2 141 ? 142.620 147.049 126.236 1.00 15.77 141 TYR B CA 1
ATOM 2122 C C . TYR B 2 141 ? 142.896 146.543 124.837 1.00 16.39 141 TYR B C 1
ATOM 2123 O O . TYR B 2 141 ? 142.560 147.225 123.871 1.00 16.62 141 TYR B O 1
ATOM 2132 N N . LEU B 2 142 ? 143.479 145.355 124.706 1.00 15.85 142 LEU B N 1
ATOM 2133 C CA . LEU B 2 142 ? 143.659 144.769 123.389 1.00 14.92 142 LEU B CA 1
ATOM 2134 C C . LEU B 2 142 ? 142.334 144.324 122.798 1.00 15.46 142 LEU B C 1
ATOM 2135 O O . LEU B 2 142 ? 142.178 144.291 121.575 1.00 16.24 142 LEU B O 1
ATOM 2140 N N . LEU B 2 143 ? 141.363 144.014 123.646 1.00 14.77 143 LEU B N 1
ATOM 2141 C CA . LEU B 2 143 ? 140.152 143.350 123.180 1.00 14.00 143 LEU B CA 1
ATOM 2142 C C . LEU B 2 143 ? 139.353 144.149 122.162 1.00 13.47 143 LEU B C 1
ATOM 2143 O O . LEU B 2 143 ? 138.855 143.536 121.205 1.00 13.50 143 LEU B O 1
ATOM 2148 N N . PRO B 2 144 ? 139.171 145.464 122.286 1.00 12.92 144 PRO B N 1
ATOM 2149 C CA . PRO B 2 144 ? 138.446 146.190 121.236 1.00 13.06 144 PRO B CA 1
ATOM 2150 C C . PRO B 2 144 ? 139.109 146.124 119.883 1.00 12.93 144 PRO B C 1
ATOM 2151 O O . PRO B 2 144 ? 138.469 146.469 118.889 1.00 12.67 144 PRO B O 1
ATOM 2155 N N . TRP B 2 145 ? 140.371 145.716 119.812 1.00 13.36 145 TRP B N 1
ATOM 2156 C CA . TRP B 2 145 ? 141.091 145.548 118.554 1.00 13.15 145 TRP B CA 1
ATOM 2157 C C . TRP B 2 145 ? 141.059 146.817 117.711 1.00 13.53 145 TRP B C 1
ATOM 2158 O O . TRP B 2 145 ? 140.951 146.773 116.490 1.00 14.18 145 TRP B O 1
ATOM 2169 N N . GLY B 2 146 ? 141.168 147.958 118.373 1.00 13.68 146 GLY B N 1
ATOM 2170 C CA . GLY B 2 146 ? 141.214 149.233 117.697 1.00 14.55 146 GLY B CA 1
ATOM 2171 C C . GLY B 2 146 ? 142.603 149.538 117.192 1.00 15.53 146 GLY B C 1
ATOM 2172 O O . GLY B 2 146 ? 143.546 148.771 117.373 1.00 15.01 146 GLY B O 1
ATOM 2173 N N . GLN B 2 147 ? 142.728 150.695 116.547 1.00 16.51 147 GLN B N 1
ATOM 2174 C CA . GLN B 2 147 ? 143.999 151.060 115.937 1.00 17.69 147 GLN B CA 1
ATOM 2175 C C . GLN B 2 147 ? 145.090 151.199 116.975 1.00 18.52 147 GLN B C 1
ATOM 2176 O O . GLN B 2 147 ? 146.161 150.607 116.834 1.00 18.86 147 GLN B O 1
ATOM 2182 N N . LEU B 2 148 ? 144.851 151.975 118.018 1.00 19.01 148 LEU B N 1
ATOM 2183 C CA . LEU B 2 148 ? 145.868 152.169 119.032 1.00 19.36 148 LEU B CA 1
ATOM 2184 C C . LEU B 2 148 ? 145.783 151.150 120.149 1.00 18.94 148 LEU B C 1
ATOM 2185 O O . LEU B 2 148 ? 146.751 150.987 120.879 1.00 19.72 148 LEU B O 1
ATOM 2190 N N . SER B 2 149 ? 144.670 150.444 120.288 1.00 17.30 149 SER B N 1
ATOM 2191 C CA . SER B 2 149 ? 144.637 149.315 121.207 1.00 15.75 149 SER B CA 1
ATOM 2192 C C . SER B 2 149 ? 145.679 148.267 120.843 1.00 15.53 149 SER B C 1
ATOM 2193 O O . SER B 2 149 ? 146.522 147.906 121.673 1.00 14.48 149 SER B O 1
ATOM 2196 N N . TYR B 2 150 ? 145.650 147.791 119.601 1.00 15.30 150 TYR B N 1
ATOM 2197 C CA . TYR B 2 150 ? 146.608 146.806 119.114 1.00 14.99 150 TYR B CA 1
ATOM 2198 C C . TYR B 2 150 ? 148.041 147.315 119.210 1.00 15.32 150 TYR B C 1
ATOM 2199 O O . TYR B 2 150 ? 148.944 146.584 119.624 1.00 16.23 150 TYR B O 1
ATOM 2208 N N . TRP B 2 151 ? 148.274 148.567 118.838 1.00 14.73 151 TRP B N 1
ATOM 2209 C CA . TRP B 2 151 ? 149.638 149.067 118.801 1.00 13.55 151 TRP B CA 1
ATOM 2210 C C . TRP B 2 151 ? 150.180 149.420 120.175 1.00 14.08 151 TRP B C 1
ATOM 2211 O O . TRP B 2 151 ? 151.374 149.237 120.413 1.00 13.69 151 TRP B O 1
ATOM 2222 N N . GLY B 2 152 ? 149.345 149.900 121.093 1.00 13.87 152 GLY B N 1
ATOM 2223 C CA . GLY B 2 152 ? 149.770 150.021 122.467 1.00 13.30 152 GLY B CA 1
ATOM 2224 C C . GLY B 2 152 ? 150.024 148.697 123.136 1.00 13.76 152 GLY B C 1
ATOM 2225 O O . GLY B 2 152 ? 150.868 148.622 124.029 1.00 13.77 152 GLY B O 1
ATOM 2226 N N . PHE B 2 153 ? 149.319 147.646 122.726 1.00 13.23 153 PHE B N 1
ATOM 2227 C CA . PHE B 2 153 ? 149.683 146.316 123.191 1.00 12.66 153 PHE B CA 1
ATOM 2228 C C . PHE B 2 153 ? 151.029 145.879 122.638 1.00 12.95 153 PHE B C 1
ATOM 2229 O O . PHE B 2 153 ? 151.848 145.322 123.375 1.00 13.61 153 PHE B O 1
ATOM 2237 N N . ILE B 2 154 ? 151.274 146.120 121.352 1.00 12.62 154 ILE B N 1
ATOM 2238 C CA . ILE B 2 154 ? 152.562 145.771 120.763 1.00 12.61 154 ILE B CA 1
ATOM 2239 C C . ILE B 2 154 ? 153.697 146.486 121.480 1.00 12.56 154 ILE B C 1
ATOM 2240 O O . ILE B 2 154 ? 154.679 145.858 121.885 1.00 11.87 154 ILE B O 1
ATOM 2245 N N . VAL B 2 155 ? 153.591 147.804 121.646 1.00 13.04 155 VAL B N 1
ATOM 2246 C CA . VAL B 2 155 ? 154.696 148.556 122.235 1.00 14.27 155 VAL B CA 1
ATOM 2247 C C . VAL B 2 155 ? 154.872 148.191 123.702 1.00 15.63 155 VAL B C 1
ATOM 2248 O O . VAL B 2 155 ? 155.981 148.258 124.241 1.00 15.39 155 VAL B O 1
ATOM 2252 N N . THR B 2 156 ? 153.790 147.799 124.374 1.00 15.77 156 THR B N 1
ATOM 2253 C CA . THR B 2 156 ? 153.883 147.447 125.783 1.00 16.47 156 THR B CA 1
ATOM 2254 C C . THR B 2 156 ? 154.492 146.074 125.999 1.00 17.27 156 THR B C 1
ATOM 2255 O O . THR B 2 156 ? 155.193 145.875 126.991 1.00 18.31 156 THR B O 1
ATOM 2259 N N . THR B 2 157 ? 154.251 145.124 125.102 1.00 17.19 157 THR B N 1
ATOM 2260 C CA . THR B 2 157 ? 154.853 143.806 125.230 1.00 17.19 157 THR B CA 1
ATOM 2261 C C . THR B 2 157 ? 156.199 143.696 124.534 1.00 17.81 157 THR B C 1
ATOM 2262 O O . THR B 2 157 ? 156.884 142.688 124.703 1.00 17.32 157 THR B O 1
ATOM 2266 N N . GLU B 2 158 ? 156.592 144.691 123.746 1.00 30.00 158 GLU B N 1
ATOM 2267 C CA . GLU B 2 158 ? 157.958 144.759 123.251 1.00 30.00 158 GLU B CA 1
ATOM 2268 C C . GLU B 2 158 ? 158.929 145.314 124.280 1.00 30.00 158 GLU B C 1
ATOM 2269 O O . GLU B 2 158 ? 160.139 145.288 124.042 1.00 30.00 158 GLU B O 1
ATOM 2275 N N . ILE B 2 159 ? 158.429 145.828 125.405 1.00 30.00 159 ILE B N 1
ATOM 2276 C CA . ILE B 2 159 ? 159.320 146.370 126.430 1.00 30.00 159 ILE B CA 1
ATOM 2277 C C . ILE B 2 159 ? 160.187 145.286 127.053 1.00 30.00 159 ILE B C 1
ATOM 2278 O O . ILE B 2 159 ? 161.407 145.481 127.144 1.00 30.00 159 ILE B O 1
ATOM 2283 N N . PRO B 2 160 ? 159.660 144.133 127.485 1.00 30.00 160 PRO B N 1
ATOM 2284 C CA . PRO B 2 160 ? 160.549 143.082 127.995 1.00 30.00 160 PRO B CA 1
ATOM 2285 C C . PRO B 2 160 ? 161.558 142.584 126.981 1.00 30.00 160 PRO B C 1
ATOM 2286 O O . PRO B 2 160 ? 162.501 141.888 127.369 1.00 30.00 160 PRO B O 1
ATOM 2290 N N . GLY B 2 161 ? 161.403 142.915 125.700 1.00 30.00 161 GLY B N 1
ATOM 2291 C CA . GLY B 2 161 ? 162.438 142.586 124.743 1.00 30.00 161 GLY B CA 1
ATOM 2292 C C . GLY B 2 161 ? 163.707 143.377 124.928 1.00 30.00 161 GLY B C 1
ATOM 2293 O O . GLY B 2 161 ? 164.770 142.933 124.489 1.00 30.00 161 GLY B O 1
ATOM 2294 N N . SER B 2 162 ? 163.620 144.538 125.569 1.00 30.00 162 SER B N 1
ATOM 2295 C CA . SER B 2 162 ? 164.798 145.326 125.888 1.00 30.00 162 SER B CA 1
ATOM 2296 C C . SER B 2 162 ? 165.672 144.667 126.940 1.00 30.00 162 SER B C 1
ATOM 2297 O O . SER B 2 162 ? 166.840 145.035 127.073 1.00 30.00 162 SER B O 1
ATOM 2300 N N . LEU B 2 163 ? 165.131 143.718 127.700 1.00 30.00 163 LEU B N 1
ATOM 2301 C CA . LEU B 2 163 ? 165.972 142.908 128.570 1.00 30.00 163 LEU B CA 1
ATOM 2302 C C . LEU B 2 163 ? 166.852 141.987 127.745 1.00 30.00 163 LEU B C 1
ATOM 2303 O O . LEU B 2 163 ? 168.033 141.799 128.053 1.00 30.00 163 LEU B O 1
ATOM 2308 N N . ALA B 2 164 ? 166.294 141.411 126.682 1.00 30.00 164 ALA B N 1
ATOM 2309 C CA . ALA B 2 164 ? 167.076 140.597 125.766 1.00 30.00 164 ALA B CA 1
ATOM 2310 C C . ALA B 2 164 ? 168.146 141.405 125.052 1.00 30.00 164 ALA B C 1
ATOM 2311 O O . ALA B 2 164 ? 169.073 140.819 124.489 1.00 30.00 164 ALA B O 1
ATOM 2313 N N . ASP B 2 165 ? 168.037 142.728 125.064 1.00 30.00 165 ASP B N 1
ATOM 2314 C CA . ASP B 2 165 ? 169.094 143.569 124.532 1.00 30.00 165 ASP B CA 1
ATOM 2315 C C . ASP B 2 165 ? 170.388 143.306 125.282 1.00 30.00 165 ASP B C 1
ATOM 2316 O O . ASP B 2 165 ? 170.390 142.981 126.471 1.00 30.00 165 ASP B O 1
ATOM 2321 N N . ALA B 2 166 ? 171.491 143.424 124.569 1.00 30.00 166 ALA B N 1
ATOM 2322 C CA . ALA B 2 166 ? 172.793 143.179 125.164 1.00 30.00 166 ALA B CA 1
ATOM 2323 C C . ALA B 2 166 ? 173.130 144.268 126.176 1.00 30.00 166 ALA B C 1
ATOM 2324 O O . ALA B 2 166 ? 173.176 145.453 125.823 1.00 30.00 166 ALA B O 1
ATOM 2326 N N . PRO B 2 167 ? 173.363 143.914 127.431 1.00 30.00 167 PRO B N 1
ATOM 2327 C CA . PRO B 2 167 ? 173.936 144.867 128.383 1.00 30.00 167 PRO B CA 1
ATOM 2328 C C . PRO B 2 167 ? 175.381 145.156 127.995 1.00 30.00 167 PRO B C 1
ATOM 2329 O O . PRO B 2 167 ? 175.921 144.593 127.045 1.00 30.00 167 PRO B O 1
ATOM 2333 N N . ILE B 2 168 ? 176.009 146.056 128.748 1.00 30.00 168 ILE B N 1
ATOM 2334 C CA . ILE B 2 168 ? 177.421 146.320 128.508 1.00 30.00 168 ILE B CA 1
ATOM 2335 C C . ILE B 2 168 ? 178.246 145.088 128.853 1.00 30.00 168 ILE B C 1
ATOM 2336 O O . ILE B 2 168 ? 179.328 144.869 128.296 1.00 30.00 168 ILE B O 1
ATOM 2341 N N . LEU B 2 169 ? 177.743 144.260 129.765 1.00 30.00 169 LEU B N 1
ATOM 2342 C CA . LEU B 2 169 ? 178.388 143.015 130.149 1.00 30.00 169 LEU B CA 1
ATOM 2343 C C . LEU B 2 169 ? 177.373 141.884 130.083 1.00 30.00 169 LEU B C 1
ATOM 2344 O O . LEU B 2 169 ? 176.181 142.094 130.320 1.00 30.00 169 LEU B O 1
ATOM 2349 N N . LYS B 2 170 ? 177.856 140.690 129.754 1.00 30.00 170 LYS B N 1
ATOM 2350 C CA . LYS B 2 170 ? 177.056 139.475 129.649 1.00 30.00 170 LYS B CA 1
ATOM 2351 C C . LYS B 2 170 ? 175.927 139.614 128.634 1.00 30.00 170 LYS B C 1
ATOM 2352 O O . LYS B 2 170 ? 174.755 139.685 129.023 1.00 30.00 170 LYS B O 1
ATOM 2358 N N . PRO B 2 171 ? 176.230 139.663 127.323 1.00 30.00 171 PRO B N 1
ATOM 2359 C CA . PRO B 2 171 ? 175.185 139.690 126.291 1.00 30.00 171 PRO B CA 1
ATOM 2360 C C . PRO B 2 171 ? 174.600 138.310 125.990 1.00 30.00 171 PRO B C 1
ATOM 2361 O O . PRO B 2 171 ? 174.552 137.873 124.841 1.00 30.00 171 PRO B O 1
ATOM 2365 N N . ILE B 2 172 ? 174.160 137.612 127.042 1.00 30.00 172 ILE B N 1
ATOM 2366 C CA . ILE B 2 172 ? 173.552 136.295 126.887 1.00 30.00 172 ILE B CA 1
ATOM 2367 C C . ILE B 2 172 ? 172.039 136.340 127.012 1.00 30.00 172 ILE B C 1
ATOM 2368 O O . ILE B 2 172 ? 171.370 135.339 126.724 1.00 30.00 172 ILE B O 1
ATOM 2373 N N . PHE B 2 173 ? 171.475 137.477 127.424 1.00 30.00 173 PHE B N 1
ATOM 2374 C CA . PHE B 2 173 ? 170.050 137.569 127.714 1.00 30.00 173 PHE B CA 1
ATOM 2375 C C . PHE B 2 173 ? 169.175 137.382 126.486 1.00 30.00 173 PHE B C 1
ATOM 2376 O O . PHE B 2 173 ? 167.972 137.141 126.639 1.00 30.00 173 PHE B O 1
ATOM 2384 N N . LYS B 2 174 ? 169.733 137.501 125.286 1.00 1.00 174 LYS B N 1
ATOM 2385 C CA . LYS B 2 174 ? 168.986 137.142 124.093 1.00 1.00 174 LYS B CA 1
ATOM 2386 C C . LYS B 2 174 ? 168.502 135.705 124.217 1.00 1.00 174 LYS B C 1
ATOM 2387 O O . LYS B 2 174 ? 169.255 134.820 124.632 1.00 1.00 174 LYS B O 1
ATOM 2393 N N . ALA B 2 175 ? 167.232 135.487 123.890 1.00 1.00 175 ALA B N 1
ATOM 2394 C CA . ALA B 2 175 ? 166.556 134.205 124.067 1.00 1.00 175 ALA B CA 1
ATOM 2395 C C . ALA B 2 175 ? 166.437 133.817 125.535 1.00 1.00 175 ALA B C 1
ATOM 2396 O O . ALA B 2 175 ? 166.130 132.665 125.856 1.00 1.00 175 ALA B O 1
ATOM 2398 N N . ILE B 2 176 ? 166.662 134.764 126.440 1.00 1.00 176 ILE B N 1
ATOM 2399 C CA . ILE B 2 176 ? 166.472 134.536 127.863 1.00 1.00 176 ILE B CA 1
ATOM 2400 C C . ILE B 2 176 ? 165.372 135.473 128.334 1.00 1.00 176 ILE B C 1
ATOM 2401 O O . ILE B 2 176 ? 165.381 136.673 128.048 1.00 1.00 176 ILE B O 1
ATOM 2406 N N . ALA B 2 177 ? 164.404 134.899 129.049 1.00 1.00 177 ALA B N 1
ATOM 2407 C CA . ALA B 2 177 ? 163.182 135.601 129.437 1.00 1.00 177 ALA B CA 1
ATOM 2408 C C . ALA B 2 177 ? 162.511 136.222 128.215 1.00 1.00 177 ALA B C 1
ATOM 2409 O O . ALA B 2 177 ? 162.138 137.396 128.201 1.00 1.00 177 ALA B O 1
ATOM 2411 N N . GLU B 2 178 ? 162.369 135.412 127.170 1.00 1.00 178 GLU B N 1
ATOM 2412 C CA . GLU B 2 178 ? 161.763 135.859 125.925 1.00 1.00 178 GLU B CA 1
ATOM 2413 C C . GLU B 2 178 ? 160.260 135.968 126.103 1.00 1.00 178 GLU B C 1
ATOM 2414 O O . GLU B 2 178 ? 159.508 135.136 125.592 1.00 1.00 178 GLU B O 1
ATOM 2420 N N . THR B 2 179 ? 159.819 136.987 126.835 1.00 1.00 179 THR B N 1
ATOM 2421 C CA . THR B 2 179 ? 158.405 137.283 127.018 1.00 1.00 179 THR B CA 1
ATOM 2422 C C . THR B 2 179 ? 157.758 137.772 125.722 1.00 1.00 179 THR B C 1
ATOM 2423 O O . THR B 2 179 ? 156.525 137.816 125.621 1.00 1.00 179 THR B O 1
ATOM 2427 N N . ILE B 2 180 ? 158.567 138.058 124.703 1.00 1.00 180 ILE B N 1
ATOM 2428 C CA . ILE B 2 180 ? 158.083 138.392 123.371 1.00 1.00 180 ILE B CA 1
ATOM 2429 C C . ILE B 2 180 ? 157.429 137.173 122.736 1.00 1.00 180 ILE B C 1
ATOM 2430 O O . ILE B 2 180 ? 156.229 137.184 122.445 1.00 1.00 180 ILE B O 1
ATOM 2435 N N . VAL B 2 181 ? 158.203 136.111 122.519 1.00 21.71 181 VAL B N 1
ATOM 2436 C CA . VAL B 2 181 ? 157.664 134.958 121.807 1.00 22.03 181 VAL B CA 1
ATOM 2437 C C . VAL B 2 181 ? 156.885 134.050 122.753 1.00 21.94 181 VAL B C 1
ATOM 2438 O O . VAL B 2 181 ? 155.827 133.524 122.392 1.00 21.51 181 VAL B O 1
ATOM 2442 N N . LEU B 2 182 ? 157.374 133.861 123.980 1.00 30.00 182 LEU B N 1
ATOM 2443 C CA . LEU B 2 182 ? 156.671 132.991 124.919 1.00 30.00 182 LEU B CA 1
ATOM 2444 C C . LEU B 2 182 ? 155.367 133.623 125.372 1.00 30.00 182 LEU B C 1
ATOM 2445 O O . LEU B 2 182 ? 154.277 133.156 125.027 1.00 30.00 182 LEU B O 1
ATOM 2450 N N . TRP B 2 183 ? 155.459 134.711 126.118 1.00 30.00 183 TRP B N 1
ATOM 2451 C CA . TRP B 2 183 ? 154.276 135.328 126.690 1.00 30.00 183 TRP B CA 1
ATOM 2452 C C . TRP B 2 183 ? 153.575 136.125 125.604 1.00 30.00 183 TRP B C 1
ATOM 2453 O O . TRP B 2 183 ? 153.822 135.938 124.410 1.00 30.00 183 TRP B O 1
ATOM 2464 N N . MET B 2 184 ? 152.686 137.021 126.027 1.00 30.00 184 MET B N 1
ATOM 2465 C CA . MET B 2 184 ? 151.809 137.753 125.128 1.00 30.00 184 MET B CA 1
ATOM 2466 C C . MET B 2 184 ? 152.588 138.340 123.955 1.00 30.00 184 MET B C 1
ATOM 2467 O O . MET B 2 184 ? 153.800 138.554 124.019 1.00 30.00 184 MET B O 1
ATOM 2472 N N . LYS B 2 185 ? 151.851 138.615 122.884 1.00 22.90 185 LYS B N 1
ATOM 2473 C CA . LYS B 2 185 ? 152.267 138.743 121.490 1.00 23.12 185 LYS B CA 1
ATOM 2474 C C . LYS B 2 185 ? 152.367 137.372 120.823 1.00 23.39 185 LYS B C 1
ATOM 2475 O O . LYS B 2 185 ? 152.668 137.314 119.628 1.00 24.23 185 LYS B O 1
ATOM 2481 N N . GLY B 2 186 ? 152.135 136.273 121.543 1.00 22.83 186 GLY B N 1
ATOM 2482 C CA . GLY B 2 186 ? 151.891 134.979 120.935 1.00 22.06 186 GLY B CA 1
ATOM 2483 C C . GLY B 2 186 ? 153.017 134.408 120.108 1.00 22.02 186 GLY B C 1
ATOM 2484 O O . GLY B 2 186 ? 152.930 133.248 119.697 1.00 22.11 186 GLY B O 1
ATOM 2485 N N . GLY B 2 187 ? 154.061 135.177 119.837 1.00 21.84 187 GLY B N 1
ATOM 2486 C CA . GLY B 2 187 ? 155.189 134.739 119.043 1.00 21.61 187 GLY B CA 1
ATOM 2487 C C . GLY B 2 187 ? 155.175 135.291 117.636 1.00 21.35 187 GLY B C 1
ATOM 2488 O O . GLY B 2 187 ? 154.528 134.741 116.743 1.00 21.75 187 GLY B O 1
ATOM 2489 N N . TYR B 2 188 ? 155.872 136.409 117.451 1.00 21.19 188 TYR B N 1
ATOM 2490 C CA . TYR B 2 188 ? 156.164 137.025 116.161 1.00 21.21 188 TYR B CA 1
ATOM 2491 C C . TYR B 2 188 ? 154.922 137.582 115.478 1.00 20.85 188 TYR B C 1
ATOM 2492 O O . TYR B 2 188 ? 155.033 138.387 114.549 1.00 21.03 188 TYR B O 1
ATOM 2501 N N . VAL B 2 189 ? 153.739 137.198 115.948 1.00 20.57 189 VAL B N 1
ATOM 2502 C CA . VAL B 2 189 ? 152.479 137.569 115.311 1.00 19.87 189 VAL B CA 1
ATOM 2503 C C . VAL B 2 189 ? 151.410 137.561 116.386 1.00 19.28 189 VAL B C 1
ATOM 2504 O O . VAL B 2 189 ? 151.364 136.657 117.221 1.00 19.57 189 VAL B O 1
ATOM 2508 N N . VAL B 2 190 ? 150.546 138.565 116.361 1.00 18.65 190 VAL B N 1
ATOM 2509 C CA . VAL B 2 190 ? 149.324 138.538 117.148 1.00 18.20 190 VAL B CA 1
ATOM 2510 C C . VAL B 2 190 ? 148.227 137.984 116.255 1.00 17.17 190 VAL B C 1
ATOM 2511 O O . VAL B 2 190 ? 147.692 138.694 115.399 1.00 18.66 190 VAL B O 1
ATOM 2515 N N . THR B 2 191 ? 147.899 136.718 116.450 1.00 16.43 191 THR B N 1
ATOM 2516 C CA . THR B 2 191 ? 146.978 135.982 115.604 1.00 15.95 191 THR B CA 1
ATOM 2517 C C . THR B 2 191 ? 145.664 135.760 116.343 1.00 14.22 191 THR B C 1
ATOM 2518 O O . THR B 2 191 ? 145.432 136.307 117.419 1.00 14.24 191 THR B O 1
ATOM 2522 N N . ASP B 2 192 ? 144.789 134.962 115.736 1.00 13.17 192 ASP B N 1
ATOM 2523 C CA . ASP B 2 192 ? 143.501 134.677 116.353 1.00 12.20 192 ASP B CA 1
ATOM 2524 C C . ASP B 2 192 ? 143.657 133.927 117.664 1.00 11.15 192 ASP B C 1
ATOM 2525 O O . ASP B 2 192 ? 142.875 134.137 118.597 1.00 10.88 192 ASP B O 1
ATOM 2530 N N . VAL B 2 193 ? 144.657 133.052 117.750 1.00 10.29 193 VAL B N 1
ATOM 2531 C CA . VAL B 2 193 ? 144.888 132.288 118.969 1.00 10.39 193 VAL B CA 1
ATOM 2532 C C . VAL B 2 193 ? 145.325 133.203 120.100 1.00 10.80 193 VAL B C 1
ATOM 2533 O O . VAL B 2 193 ? 144.891 133.047 121.245 1.00 11.86 193 VAL B O 1
ATOM 2537 N N . THR B 2 194 ? 146.181 134.175 119.801 1.00 10.71 194 THR B N 1
ATOM 2538 C CA . THR B 2 194 ? 146.639 135.093 120.833 1.00 10.02 194 THR B CA 1
ATOM 2539 C C . THR B 2 194 ? 145.510 135.979 121.331 1.00 10.77 194 THR B C 1
ATOM 2540 O O . THR B 2 194 ? 145.415 136.255 122.529 1.00 10.78 194 THR B O 1
ATOM 2544 N N . LEU B 2 195 ? 144.651 136.449 120.431 1.00 10.72 195 LEU B N 1
ATOM 2545 C CA . LEU B 2 195 ? 143.512 137.234 120.882 1.00 11.66 195 LEU B CA 1
ATOM 2546 C C . LEU B 2 195 ? 142.568 136.389 121.717 1.00 12.74 195 LEU B C 1
ATOM 2547 O O . LEU B 2 195 ? 142.038 136.860 122.724 1.00 12.64 195 LEU B O 1
ATOM 2552 N N . GLY B 2 196 ? 142.336 135.140 121.320 1.00 14.15 196 GLY B N 1
ATOM 2553 C CA . GLY B 2 196 ? 141.549 134.270 122.170 1.00 14.68 196 GLY B CA 1
ATOM 2554 C C . GLY B 2 196 ? 142.146 134.076 123.541 1.00 14.25 196 GLY B C 1
ATOM 2555 O O . GLY B 2 196 ? 141.414 134.083 124.534 1.00 14.05 196 GLY B O 1
ATOM 2556 N N . ARG B 2 197 ? 143.462 133.938 123.620 1.00 13.71 197 ARG B N 1
ATOM 2557 C CA . ARG B 2 197 ? 144.126 133.760 124.901 1.00 13.76 197 ARG B CA 1
ATOM 2558 C C . ARG B 2 197 ? 144.028 134.999 125.777 1.00 13.79 197 ARG B C 1
ATOM 2559 O O . ARG B 2 197 ? 143.745 134.886 126.972 1.00 14.09 197 ARG B O 1
ATOM 2567 N N . VAL B 2 198 ? 144.250 136.181 125.203 1.00 13.45 198 VAL B N 1
ATOM 2568 C CA . VAL B 2 198 ? 144.126 137.421 125.961 1.00 12.76 198 VAL B CA 1
ATOM 2569 C C . VAL B 2 198 ? 142.693 137.637 126.418 1.00 12.37 198 VAL B C 1
ATOM 2570 O O . VAL B 2 198 ? 142.456 138.059 127.553 1.00 11.99 198 VAL B O 1
ATOM 2574 N N . PHE B 2 199 ? 141.717 137.350 125.559 1.00 12.06 199 PHE B N 1
ATOM 2575 C CA . PHE B 2 199 ? 140.325 137.465 125.966 1.00 12.81 199 PHE B CA 1
ATOM 2576 C C . PHE B 2 199 ? 140.020 136.545 127.130 1.00 12.78 199 PHE B C 1
ATOM 2577 O O . PHE B 2 199 ? 139.462 136.982 128.137 1.00 12.49 199 PHE B O 1
ATOM 2585 N N . GLY B 2 200 ? 140.368 135.266 127.012 1.00 12.65 200 GLY B N 1
ATOM 2586 C CA . GLY B 2 200 ? 140.079 134.338 128.088 1.00 13.15 200 GLY B CA 1
ATOM 2587 C C . GLY B 2 200 ? 140.716 134.748 129.396 1.00 13.20 200 GLY B C 1
ATOM 2588 O O . GLY B 2 200 ? 140.054 134.768 130.437 1.00 12.41 200 GLY B O 1
ATOM 2589 N N . SER B 2 201 ? 142.005 135.089 129.363 1.00 13.27 201 SER B N 1
ATOM 2590 C CA . SER B 2 201 ? 142.673 135.534 130.577 1.00 13.22 201 SER B CA 1
ATOM 2591 C C . SER B 2 201 ? 141.998 136.755 131.165 1.00 12.56 201 SER B C 1
ATOM 2592 O O . SER B 2 201 ? 141.492 136.684 132.281 1.00 12.85 201 SER B O 1
ATOM 2595 N N . HIS B 2 202 ? 141.924 137.848 130.413 1.00 11.34 202 HIS B N 1
ATOM 2596 C CA . HIS B 2 202 ? 141.338 139.078 130.924 1.00 11.52 202 HIS B CA 1
ATOM 2597 C C . HIS B 2 202 ? 139.933 138.882 131.463 1.00 11.48 202 HIS B C 1
ATOM 2598 O O . HIS B 2 202 ? 139.556 139.523 132.444 1.00 11.95 202 HIS B O 1
ATOM 2605 N N . VAL B 2 203 ? 139.143 138.017 130.845 1.00 11.43 203 VAL B N 1
ATOM 2606 C CA . VAL B 2 203 ? 137.755 137.876 131.246 1.00 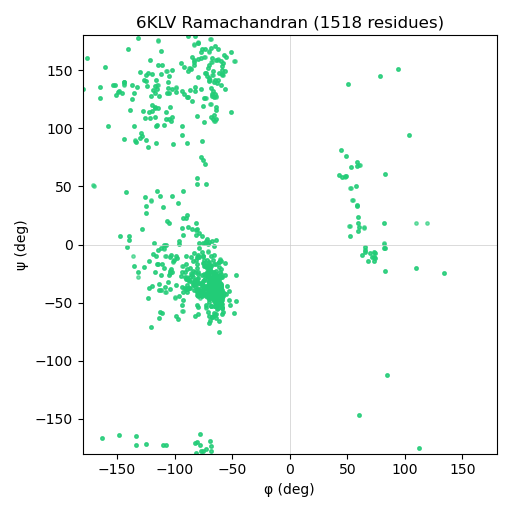11.81 203 VAL B CA 1
ATOM 2607 C C . VAL B 2 203 ? 137.584 136.998 132.476 1.00 12.15 203 VAL B C 1
ATOM 2608 O O . VAL B 2 203 ? 136.781 137.318 133.353 1.00 11.02 203 VAL B O 1
ATOM 2612 N N . LEU B 2 204 ? 138.318 135.905 132.584 1.00 30.00 204 LEU B N 1
ATOM 2613 C CA . LEU B 2 204 ? 138.065 135.009 133.704 1.00 30.00 204 LEU B CA 1
ATOM 2614 C C . LEU B 2 204 ? 139.264 134.762 134.603 1.00 30.00 204 LEU B C 1
ATOM 2615 O O . LEU B 2 204 ? 139.081 134.674 135.819 1.00 30.00 204 LEU B O 1
ATOM 2620 N N . ILE B 2 205 ? 140.476 134.659 134.078 1.00 30.00 205 ILE B N 1
ATOM 2621 C CA . ILE B 2 205 ? 141.592 134.229 134.903 1.00 30.00 205 ILE B CA 1
ATOM 2622 C C . ILE B 2 205 ? 142.043 135.353 135.817 1.00 30.00 205 ILE B C 1
ATOM 2623 O O . ILE B 2 205 ? 142.387 135.125 136.979 1.00 30.00 205 ILE B O 1
ATOM 2628 N N . TYR B 2 206 ? 142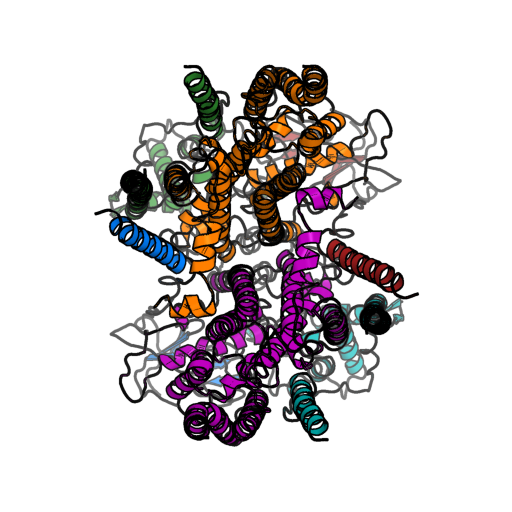.050 136.576 135.319 1.00 13.79 206 TYR B N 1
ATOM 2629 C CA . TYR B 2 206 ? 142.542 137.685 136.120 1.00 14.50 206 TYR B CA 1
ATOM 2630 C C . TYR B 2 206 ? 141.498 138.175 137.116 1.00 14.91 206 TYR B C 1
ATOM 2631 O O . TYR B 2 206 ? 141.851 138.433 138.267 1.00 15.62 206 TYR B O 1
ATOM 2640 N N . PRO B 2 207 ? 140.228 138.347 136.742 1.00 15.48 207 PRO B N 1
ATOM 2641 C CA . PRO B 2 207 ? 139.223 138.717 137.741 1.00 16.37 207 PRO B CA 1
ATOM 2642 C C . PRO B 2 207 ? 138.997 137.676 138.819 1.00 17.69 207 PRO B C 1
ATOM 2643 O O . PRO B 2 207 ? 138.615 138.043 139.929 1.00 18.48 207 PRO B O 1
ATOM 2647 N N . LEU B 2 208 ? 139.239 136.400 138.559 1.00 18.17 208 LEU B N 1
ATOM 2648 C CA . LEU B 2 208 ? 139.141 135.417 139.626 1.00 18.81 208 LEU B CA 1
ATOM 2649 C C . LEU B 2 208 ? 140.274 135.532 140.626 1.00 18.26 208 LEU B C 1
ATOM 2650 O O . LEU B 2 208 ? 140.028 135.491 141.835 1.00 17.62 208 LEU B O 1
ATOM 2655 N N . ILE B 2 209 ? 141.518 135.673 140.160 1.00 18.10 209 ILE B N 1
ATOM 2656 C CA . ILE B 2 209 ? 142.622 135.892 141.080 1.00 18.53 209 ILE B CA 1
ATOM 2657 C C . ILE B 2 209 ? 142.680 137.329 141.558 1.00 18.43 209 ILE B C 1
ATOM 2658 O O . ILE B 2 209 ? 143.587 137.683 142.317 1.00 18.42 209 ILE B O 1
ATOM 2663 N N . LEU B 2 210 ? 141.751 138.176 141.125 1.00 17.81 210 LEU B N 1
ATOM 2664 C CA . LEU B 2 210 ? 141.475 139.427 141.813 1.00 16.83 210 LEU B CA 1
ATOM 2665 C C . LEU B 2 210 ? 140.421 139.273 142.887 1.00 16.89 210 LEU B C 1
ATOM 2666 O O . LEU B 2 210 ? 140.523 139.908 143.929 1.00 17.00 210 LEU B O 1
ATOM 2671 N N . LEU B 2 211 ? 139.386 138.477 142.657 1.00 16.02 211 LEU B N 1
ATOM 2672 C CA . LEU B 2 211 ? 138.440 138.225 143.732 1.00 15.95 211 LEU B CA 1
ATOM 2673 C C . LEU B 2 211 ? 139.112 137.516 144.892 1.00 15.72 211 LEU B C 1
ATOM 2674 O O . LEU B 2 211 ? 138.909 137.895 146.049 1.00 16.23 211 LEU B O 1
ATOM 2679 N N . ALA B 2 212 ? 139.943 136.515 144.605 1.00 15.04 212 ALA B N 1
ATOM 2680 C CA . ALA B 2 212 ? 140.681 135.849 145.670 1.00 15.10 212 ALA B CA 1
ATOM 2681 C C . ALA B 2 212 ? 141.586 136.816 146.414 1.00 15.66 212 ALA B C 1
ATOM 2682 O O . ALA B 2 212 ? 141.574 136.852 147.650 1.00 15.49 212 ALA B O 1
ATOM 2684 N N . LEU B 2 213 ? 142.361 137.611 145.688 1.00 15.78 213 LEU B N 1
ATOM 2685 C CA . LEU B 2 213 ? 143.294 138.532 146.312 1.00 16.22 213 LEU B CA 1
ATOM 2686 C C . LEU B 2 213 ? 142.603 139.665 147.048 1.00 15.80 213 LEU B C 1
ATOM 2687 O O . LEU B 2 213 ? 143.095 140.094 148.089 1.00 15.90 213 LEU B O 1
ATOM 2692 N N . VAL B 2 214 ? 141.469 140.157 146.554 1.00 16.05 214 VAL B N 1
ATOM 2693 C CA . VAL B 2 214 ? 140.742 141.189 147.276 1.00 16.08 214 VAL B CA 1
ATOM 2694 C C . VAL B 2 214 ? 140.129 140.610 148.538 1.00 16.52 214 VAL B C 1
ATOM 2695 O O . VAL B 2 214 ? 140.086 141.273 149.577 1.00 16.40 214 VAL B O 1
ATOM 2699 N N . GLY B 2 215 ? 139.660 139.364 148.486 1.00 16.74 215 GLY B N 1
ATOM 2700 C CA . GLY B 2 215 ? 139.203 138.725 149.704 1.00 16.37 215 GLY B CA 1
ATOM 2701 C C . GLY B 2 215 ? 140.297 138.596 150.740 1.00 16.44 215 GLY B C 1
ATOM 2702 O O . GLY B 2 215 ? 140.097 138.951 151.904 1.00 16.69 215 GLY B O 1
ATOM 2703 N N . ILE B 2 216 ? 141.466 138.105 150.333 1.00 16.31 216 ILE B N 1
ATOM 2704 C CA . ILE B 2 216 ? 142.584 137.984 151.263 1.00 17.11 216 ILE B CA 1
ATOM 2705 C C . ILE B 2 216 ? 142.988 139.348 151.802 1.00 17.07 216 ILE B C 1
ATOM 2706 O O . ILE B 2 216 ? 143.288 139.496 152.990 1.00 15.79 216 ILE B O 1
ATOM 2711 N N . HIS B 2 217 ? 143.002 140.365 150.946 1.00 17.82 217 HIS B N 1
ATOM 2712 C CA . HIS B 2 217 ? 143.374 141.704 151.378 1.00 18.70 217 HIS B CA 1
ATOM 2713 C C . HIS B 2 217 ? 142.393 142.249 152.401 1.00 18.75 217 HIS B C 1
ATOM 2714 O O . HIS B 2 217 ? 142.799 142.817 153.420 1.00 19.07 217 HIS B O 1
ATOM 2721 N N . LEU B 2 218 ? 141.097 142.095 152.147 1.00 18.43 218 LEU B N 1
ATOM 2722 C CA . LEU B 2 218 ? 140.103 142.592 153.084 1.00 19.11 218 LEU B CA 1
ATOM 2723 C C . LEU B 2 218 ? 140.147 141.829 154.393 1.00 19.96 218 LEU B C 1
ATOM 2724 O O . LEU B 2 218 ? 139.853 142.396 155.448 1.00 19.25 218 LEU B O 1
ATOM 2729 N N . TYR B 2 219 ? 140.485 140.544 154.353 1.00 20.44 219 TYR B N 1
ATOM 2730 C CA . TYR B 2 219 ? 140.606 139.815 155.605 1.00 21.17 219 TYR B CA 1
ATOM 2731 C C . TYR B 2 219 ? 141.829 140.270 156.382 1.00 21.55 219 TYR B C 1
ATOM 2732 O O . TYR B 2 219 ? 141.775 140.408 157.606 1.00 22.19 219 TYR B O 1
ATOM 2741 N N . LEU B 2 220 ? 142.942 140.497 155.694 1.00 30.00 220 LEU B N 1
ATOM 2742 C CA . LEU B 2 220 ? 144.150 140.945 156.368 1.00 30.00 220 LEU B CA 1
ATOM 2743 C C . LEU B 2 220 ? 144.015 142.344 156.935 1.00 30.00 220 LEU B C 1
ATOM 2744 O O . LEU B 2 220 ? 144.655 142.645 157.944 1.00 30.00 220 LEU B O 1
ATOM 2749 N N . VAL B 2 221 ? 143.214 143.204 156.316 1.00 18.18 221 VAL B N 1
ATOM 2750 C CA . VAL B 2 221 ? 142.979 144.524 156.887 1.00 17.73 221 VAL B CA 1
ATOM 2751 C C . VAL B 2 221 ? 142.247 144.407 158.213 1.00 18.08 221 VAL B C 1
ATOM 2752 O O . VAL B 2 221 ? 142.539 145.134 159.167 1.00 18.11 221 VAL B O 1
ATOM 2756 N N . ARG B 2 222 ? 141.280 143.494 158.291 1.00 17.64 222 ARG B N 1
ATOM 2757 C CA . ARG B 2 222 ? 140.535 143.312 159.531 1.00 17.73 222 ARG B CA 1
ATOM 2758 C C . ARG B 2 222 ? 141.390 142.644 160.594 1.00 18.54 222 ARG B C 1
ATOM 2759 O O . ARG B 2 222 ? 141.368 143.046 161.761 1.00 19.32 222 ARG B O 1
ATOM 2767 N N . ALA B 2 223 ? 142.161 141.629 160.207 1.00 18.93 223 ALA B N 1
ATOM 2768 C CA . ALA B 2 223 ? 142.985 140.919 161.174 1.00 19.44 223 ALA B CA 1
ATOM 2769 C C . ALA B 2 223 ? 144.039 141.821 161.791 1.00 20.41 223 ALA B C 1
ATOM 2770 O O . ALA B 2 223 ? 144.425 141.623 162.947 1.00 21.10 223 ALA B O 1
ATOM 2772 N N . ALA B 2 224 ? 144.517 142.811 161.043 1.00 19.91 224 ALA B N 1
ATOM 2773 C CA . ALA B 2 224 ? 145.548 143.713 161.528 1.00 18.93 224 ALA B CA 1
ATOM 2774 C C . ALA B 2 224 ? 145.000 145.025 162.058 1.00 18.74 224 ALA B C 1
ATOM 2775 O O . ALA B 2 224 ? 145.746 145.776 162.690 1.00 18.53 224 ALA B O 1
ATOM 2777 N N . GLY B 2 225 ? 143.730 145.319 161.821 1.00 18.85 225 GLY B N 1
ATOM 2778 C CA . GLY B 2 225 ? 143.151 146.560 162.288 1.00 19.22 225 GLY B CA 1
ATOM 2779 C C . GLY B 2 225 ? 143.525 147.730 161.407 1.00 20.57 225 GLY B C 1
ATOM 2780 O O . GLY B 2 225 ? 144.640 147.785 160.884 1.00 20.39 225 GLY B O 1
ATOM 2781 N N . ILE B 2 226 ? 142.610 148.673 161.237 1.00 20.79 226 ILE B N 1
ATOM 2782 C CA . ILE B 2 226 ? 142.848 149.802 160.349 1.00 20.53 226 ILE B CA 1
ATOM 2783 C C . ILE B 2 226 ? 143.654 150.864 161.086 1.00 20.67 226 ILE B C 1
ATOM 2784 O O . ILE B 2 226 ? 143.337 151.234 162.221 1.00 21.91 226 ILE B O 1
ATOM 2789 N N . SER B 2 227 ? 144.704 151.355 160.436 1.00 20.32 227 SER B N 1
ATOM 2790 C CA . SER B 2 227 ? 145.630 152.280 161.070 1.00 19.53 227 SER B CA 1
ATOM 2791 C C . SER B 2 227 ? 145.033 153.675 161.148 1.00 18.81 227 SER B C 1
ATOM 2792 O O . SER B 2 227 ? 144.498 154.183 160.161 1.00 18.56 227 SER B O 1
ATOM 2795 N N . ASN B 2 228 ? 145.140 154.301 162.308 1.00 18.45 228 ASN B N 1
ATOM 2796 C CA . ASN B 2 228 ? 144.589 155.638 162.433 1.00 18.32 228 ASN B CA 1
ATOM 2797 C C . ASN B 2 228 ? 145.601 156.681 161.965 1.00 17.81 228 ASN B C 1
ATOM 2798 O O . ASN B 2 228 ? 146.810 156.461 162.039 1.00 17.83 228 ASN B O 1
ATOM 2803 N N . PRO B 2 229 ? 145.123 157.822 161.465 1.00 17.42 229 PRO B N 1
ATOM 2804 C CA . PRO B 2 229 ? 146.027 158.812 160.869 1.00 18.05 229 PRO B CA 1
ATOM 2805 C C . PRO B 2 229 ? 146.878 159.575 161.858 1.00 18.68 229 PRO B C 1
ATOM 2806 O O . PRO B 2 229 ? 147.608 160.477 161.438 1.00 18.66 229 PRO B O 1
ATOM 2810 N N . GLU B 2 230 ? 146.809 159.277 163.151 1.00 18.11 230 GLU B N 1
ATOM 2811 C CA . GLU B 2 230 ? 147.641 160.001 164.102 1.00 17.42 230 GLU B CA 1
ATOM 2812 C C . GLU B 2 230 ? 149.000 159.337 164.251 1.00 17.09 230 GLU B C 1
ATOM 2813 O O . GLU B 2 230 ? 150.019 160.015 164.404 1.00 16.10 230 GLU B O 1
ATOM 2819 N N . GLY B 2 231 ? 149.029 158.012 164.222 1.00 30.00 231 GLY B N 1
ATOM 2820 C CA . GLY B 2 231 ? 150.253 157.262 164.378 1.00 30.00 231 GLY B CA 1
ATOM 2821 C C . GLY B 2 231 ? 150.381 156.511 165.681 1.00 30.00 231 GLY B C 1
ATOM 2822 O O . GLY B 2 231 ? 151.169 155.562 165.750 1.00 30.00 231 GLY B O 1
ATOM 2823 N N . ILE B 2 232 ? 149.631 156.897 166.715 1.00 30.00 232 ILE B N 1
ATOM 2824 C CA . ILE B 2 232 ? 149.688 156.198 167.992 1.00 30.00 232 ILE B CA 1
ATOM 2825 C C . ILE B 2 232 ? 149.051 154.818 167.914 1.00 30.00 232 ILE B C 1
ATOM 2826 O O . ILE B 2 232 ? 149.349 153.959 168.757 1.00 30.00 232 ILE B O 1
ATOM 2831 N N . GLU B 2 233 ? 148.153 154.600 166.957 1.00 30.00 233 GLU B N 1
ATOM 2832 C CA . GLU B 2 233 ? 147.697 153.284 166.526 1.00 30.00 233 GLU B CA 1
ATOM 2833 C C . GLU B 2 233 ? 146.763 152.622 167.532 1.00 30.00 233 GLU B C 1
ATOM 2834 O O . GLU B 2 233 ? 146.071 151.660 167.185 1.00 30.00 233 GLU B O 1
ATOM 2840 N N . TYR B 2 234 ? 146.659 153.168 168.743 1.00 30.00 234 TYR B N 1
ATOM 2841 C CA . TYR B 2 234 ? 145.668 152.677 169.695 1.00 30.00 234 TYR B CA 1
ATOM 2842 C C . TYR B 2 234 ? 145.638 153.477 170.987 1.00 30.00 234 TYR B C 1
ATOM 2843 O O . TYR B 2 234 ? 146.582 154.203 171.311 1.00 30.00 234 TYR B O 1
ATOM 2852 N N . ASP B 2 235 ? 144.531 153.363 171.706 1.00 30.00 235 ASP B N 1
ATOM 2853 C CA . ASP B 2 235 ? 144.475 153.540 173.152 1.00 30.00 235 ASP B CA 1
ATOM 2854 C C . ASP B 2 235 ? 143.480 152.472 173.604 1.00 30.00 235 ASP B C 1
ATOM 2855 O O . ASP B 2 235 ? 142.571 152.733 174.393 1.00 30.00 235 ASP B O 1
ATOM 2860 N N . LYS B 2 236 ? 143.647 151.268 173.063 1.00 30.00 236 LYS B N 1
ATOM 2861 C CA . LYS B 2 236 ? 142.631 150.232 173.161 1.00 30.00 236 LYS B CA 1
ATOM 2862 C C . LYS B 2 236 ? 142.472 149.736 174.592 1.00 30.00 236 LYS B C 1
ATOM 2863 O O . LYS B 2 236 ? 143.373 149.866 175.426 1.00 30.00 236 LYS B O 1
ATOM 2869 N N . LYS B 2 237 ? 141.291 149.180 174.869 1.00 30.00 237 LYS B N 1
ATOM 2870 C CA . LYS B 2 237 ? 140.794 148.797 176.187 1.00 30.00 237 LYS B CA 1
ATOM 2871 C C . LYS B 2 237 ? 140.598 150.005 177.085 1.00 30.00 237 LYS B C 1
ATOM 2872 O O . LYS B 2 237 ? 140.079 149.860 178.196 1.00 30.00 237 LYS B O 1
ATOM 2878 N N . LYS B 2 238 ? 140.973 151.194 176.633 1.00 30.00 238 LYS B N 1
ATOM 2879 C CA . LYS B 2 238 ? 140.791 152.441 177.351 1.00 30.00 238 LYS B CA 1
ATOM 2880 C C . LYS B 2 238 ? 140.225 153.479 176.395 1.00 30.00 238 LYS B C 1
ATOM 2881 O O . LYS B 2 238 ? 139.862 153.178 175.254 1.00 30.00 238 LYS B O 1
ATOM 2887 N N . ASN B 2 239 ? 140.153 154.711 176.884 1.00 30.00 239 ASN B N 1
ATOM 2888 C CA . ASN B 2 239 ? 139.837 155.890 176.087 1.00 30.00 239 ASN B CA 1
ATOM 2889 C C . ASN B 2 239 ? 138.608 155.701 175.206 1.00 30.00 239 ASN B C 1
ATOM 2890 O O . ASN B 2 239 ? 138.737 155.498 173.992 1.00 30.00 239 ASN B O 1
ATOM 2895 N N . PRO B 2 240 ? 137.411 155.749 175.770 1.00 30.00 240 PRO B N 1
ATOM 2896 C CA . PRO B 2 240 ? 136.202 155.861 174.954 1.00 30.00 240 PRO B CA 1
ATOM 2897 C C . PRO B 2 240 ? 136.162 157.231 174.287 1.00 30.00 240 PRO B C 1
ATOM 2898 O O . PRO B 2 240 ? 137.115 158.007 174.343 1.00 30.00 240 PRO B O 1
ATOM 2902 N N . ASP B 2 241 ? 135.041 157.510 173.625 1.00 30.00 241 ASP B N 1
ATOM 2903 C CA . ASP B 2 241 ? 134.824 158.764 172.905 1.00 30.00 241 ASP B CA 1
ATOM 2904 C C . ASP B 2 241 ? 135.862 158.980 171.814 1.00 30.00 241 ASP B C 1
ATOM 2905 O O . ASP B 2 241 ? 135.968 160.075 171.255 1.00 30.00 241 ASP B O 1
ATOM 2910 N N . LYS B 2 242 ? 136.633 157.944 171.505 1.00 30.00 242 LYS B N 1
ATOM 2911 C CA . LYS B 2 242 ? 137.587 157.972 170.414 1.00 30.00 242 LYS B CA 1
ATOM 2912 C C . LYS B 2 242 ? 137.217 157.010 169.299 1.00 30.00 242 LYS B C 1
ATOM 2913 O O . LYS B 2 242 ? 137.907 156.982 168.276 1.00 30.00 242 LYS B O 1
ATOM 2919 N N . PHE B 2 243 ? 136.167 156.204 169.472 1.00 30.00 243 PHE B N 1
ATOM 2920 C CA . PHE B 2 243 ? 135.913 155.107 168.547 1.00 30.00 243 PHE B CA 1
ATOM 2921 C C . PHE B 2 243 ? 134.537 155.155 167.893 1.00 30.00 243 PHE B C 1
ATOM 2922 O O . PHE B 2 243 ? 134.459 154.969 166.678 1.00 30.00 243 PHE B O 1
ATOM 2930 N N . VAL B 2 244 ? 133.459 155.391 168.638 1.00 30.00 244 VAL B N 1
ATOM 2931 C CA . VAL B 2 244 ? 132.128 155.623 168.062 1.00 30.00 244 VAL B CA 1
ATOM 2932 C C . VAL B 2 244 ? 131.817 154.613 166.955 1.00 30.00 244 VAL B C 1
ATOM 2933 O O . VAL B 2 244 ? 131.989 154.908 165.766 1.00 30.00 244 VAL B O 1
ATOM 2937 N N . PRO B 2 245 ? 131.379 153.404 167.308 1.00 27.68 245 PRO B N 1
ATOM 2938 C CA . PRO B 2 245 ? 131.513 152.239 166.418 1.00 27.31 245 PRO B CA 1
ATOM 2939 C C . PRO B 2 245 ? 131.011 152.389 164.990 1.00 26.96 245 PRO B C 1
ATOM 2940 O O . PRO B 2 245 ? 130.243 153.297 164.667 1.00 26.83 245 PRO B O 1
ATOM 2944 N N . PHE B 2 246 ? 131.422 151.427 164.157 1.00 27.19 246 PHE B N 1
ATOM 2945 C CA . PHE B 2 246 ? 131.267 151.511 162.708 1.00 27.08 246 PHE B CA 1
ATOM 2946 C C . PHE B 2 246 ? 129.860 151.920 162.302 1.00 26.45 246 PHE B C 1
ATOM 2947 O O . PHE B 2 246 ? 129.673 152.947 161.644 1.00 26.57 246 PHE B O 1
ATOM 2955 N N . HIS B 2 247 ? 128.885 151.162 162.681 1.00 25.73 247 HIS B N 1
ATOM 2956 C CA . HIS B 2 247 ? 127.526 151.499 162.281 1.00 24.89 247 HIS B CA 1
ATOM 2957 C C . HIS B 2 247 ? 126.875 152.365 163.341 1.00 25.01 247 HIS B C 1
ATOM 2958 O O . HIS B 2 247 ? 126.909 152.004 164.525 1.00 23.48 247 HIS B O 1
ATOM 2965 N N . PRO B 2 248 ? 126.274 153.507 162.984 1.00 25.40 248 PRO B N 1
ATOM 2966 C CA . PRO B 2 248 ? 126.205 154.080 161.646 1.00 25.42 248 PRO B CA 1
ATOM 2967 C C . PRO B 2 248 ? 127.108 155.286 161.469 1.00 25.55 248 PRO B C 1
ATOM 2968 O O . PRO B 2 248 ? 126.879 156.088 160.571 1.00 25.78 248 PRO B O 1
ATOM 2972 N N . TYR B 2 249 ? 128.114 155.431 162.327 1.00 25.69 249 TYR B N 1
ATOM 2973 C CA . TYR B 2 249 ? 128.970 156.603 162.227 1.00 25.23 249 TYR B CA 1
ATOM 2974 C C . TYR B 2 249 ? 129.802 156.584 160.956 1.00 25.17 249 TYR B C 1
ATOM 2975 O O . TYR B 2 249 ? 130.087 157.643 160.393 1.00 24.53 249 TYR B O 1
ATOM 2984 N N . MET B 2 250 ? 130.196 155.403 160.490 1.00 25.16 250 MET B N 1
ATOM 2985 C CA . MET B 2 250 ? 131.032 155.278 159.306 1.00 25.15 250 MET B CA 1
ATOM 2986 C C . MET B 2 250 ? 130.359 154.548 158.161 1.00 24.25 250 MET B C 1
ATOM 2987 O O . MET B 2 250 ? 130.754 154.740 157.014 1.00 24.14 250 MET B O 1
ATOM 2992 N N . THR B 2 251 ? 129.363 153.715 158.439 1.00 22.76 251 THR B N 1
ATOM 2993 C CA . THR B 2 251 ? 128.691 152.976 157.383 1.00 22.62 251 THR B CA 1
ATOM 2994 C C . THR B 2 251 ? 127.672 153.812 156.627 1.00 22.63 251 THR B C 1
ATOM 2995 O O . THR B 2 251 ? 127.173 153.358 155.596 1.00 22.73 251 THR B O 1
ATOM 2999 N N . LEU B 2 252 ? 127.332 155.001 157.116 1.00 21.72 252 LEU B N 1
ATOM 3000 C CA . LEU B 2 252 ? 126.539 155.939 156.338 1.00 21.12 252 LEU B CA 1
ATOM 3001 C C . LEU B 2 252 ? 127.375 157.066 155.766 1.00 21.32 252 LEU B C 1
ATOM 3002 O O . LEU B 2 252 ? 126.965 157.683 154.780 1.00 20.66 252 LEU B O 1
ATOM 3007 N N . LYS B 2 253 ? 128.526 157.352 156.367 1.00 20.18 253 LYS B N 1
ATOM 3008 C CA . LYS B 2 253 ? 129.478 158.265 155.755 1.00 21.06 253 LYS B CA 1
ATOM 3009 C C . LYS B 2 253 ? 130.027 157.687 154.462 1.00 23.01 253 LYS B C 1
ATOM 3010 O O . LYS B 2 253 ? 130.026 158.363 153.428 1.00 22.52 253 LYS B O 1
ATOM 3016 N N . GLU B 2 254 ? 130.477 156.436 154.490 1.00 24.26 254 GLU B N 1
ATOM 3017 C CA . GLU B 2 254 ? 130.817 155.752 153.252 1.00 25.14 254 GLU B CA 1
ATOM 3018 C C . GLU B 2 254 ? 129.600 155.564 152.365 1.00 24.34 254 GLU B C 1
ATOM 3019 O O . GLU B 2 254 ? 129.712 155.618 151.142 1.00 23.42 254 GLU B O 1
ATOM 3025 N N . GLY B 2 255 ? 128.439 155.314 152.954 1.00 23.91 255 GLY B N 1
ATOM 3026 C CA . GLY B 2 255 ? 127.245 155.157 152.149 1.00 24.25 255 GLY B CA 1
ATOM 3027 C C . GLY B 2 255 ? 126.919 156.391 151.340 1.00 23.82 255 GLY B C 1
ATOM 3028 O O . GLY B 2 255 ? 126.296 156.296 150.283 1.00 24.50 255 GLY B O 1
ATOM 3029 N N . ALA B 2 256 ? 127.333 157.562 151.817 1.00 23.31 256 ALA B N 1
ATOM 3030 C CA . ALA B 2 256 ? 127.113 158.784 151.060 1.00 22.23 256 ALA B CA 1
ATOM 3031 C C . ALA B 2 256 ? 128.269 159.091 150.126 1.00 21.45 256 ALA B C 1
ATOM 3032 O O . ALA B 2 256 ? 128.045 159.567 149.008 1.00 20.72 256 ALA B O 1
ATOM 3034 N N . TYR B 2 257 ? 129.504 158.845 150.559 1.00 21.42 257 TYR B N 1
ATOM 3035 C CA . TYR B 2 257 ? 130.632 159.042 149.660 1.00 21.92 257 TYR B CA 1
ATOM 3036 C C . TYR B 2 257 ? 130.573 158.122 148.456 1.00 22.69 257 TYR B C 1
ATOM 3037 O O . TYR B 2 257 ? 130.993 158.525 147.373 1.00 22.79 257 TYR B O 1
ATOM 3046 N N . VAL B 2 258 ? 130.048 156.910 148.612 1.00 22.78 258 VAL B N 1
ATOM 3047 C CA . VAL B 2 258 ? 129.891 156.008 147.480 1.00 22.47 258 VAL B CA 1
ATOM 3048 C C . VAL B 2 258 ? 128.892 156.569 146.484 1.00 21.60 258 VAL B C 1
ATOM 3049 O O . VAL B 2 258 ? 129.114 156.526 145.273 1.00 21.79 258 VAL B O 1
ATOM 3053 N N . MET B 2 259 ? 127.780 157.114 146.972 1.00 20.16 259 MET B N 1
ATOM 3054 C CA . MET B 2 259 ? 126.802 157.695 146.062 1.00 19.42 259 MET B CA 1
ATOM 3055 C C . MET B 2 259 ? 127.355 158.916 145.347 1.00 19.62 259 MET B C 1
ATOM 3056 O O . MET B 2 259 ? 127.122 159.088 144.148 1.00 19.95 259 MET B O 1
ATOM 3061 N N . TRP B 2 260 ? 128.095 159.765 146.047 1.00 19.46 260 TRP B N 1
ATOM 3062 C CA . TRP B 2 260 ? 128.673 160.917 145.367 1.00 19.51 260 TRP B CA 1
ATOM 3063 C C . TRP B 2 260 ? 129.744 160.510 144.366 1.00 19.50 260 TRP B C 1
ATOM 3064 O O . TRP B 2 260 ? 129.842 161.104 143.285 1.00 19.68 260 TRP B O 1
ATOM 3075 N N . TYR B 2 261 ? 130.543 159.499 144.697 1.00 18.67 261 TYR B N 1
ATOM 3076 C CA . TYR B 2 261 ? 131.521 158.993 143.750 1.00 18.32 261 TYR B CA 1
ATOM 3077 C C . TYR B 2 261 ? 130.845 158.391 142.534 1.00 19.19 261 TYR B C 1
ATOM 3078 O O . TYR B 2 261 ? 131.330 158.552 141.416 1.00 18.93 261 TYR B O 1
ATOM 3087 N N . LEU B 2 262 ? 129.720 157.718 142.720 1.00 19.55 262 LEU B N 1
ATOM 3088 C CA . LEU B 2 262 ? 128.970 157.208 141.586 1.00 19.87 262 LEU B CA 1
ATOM 3089 C C . LEU B 2 262 ? 128.346 158.312 140.756 1.00 19.38 262 LEU B C 1
ATOM 3090 O O . LEU B 2 262 ? 128.224 158.151 139.546 1.00 19.13 262 LEU B O 1
ATOM 3095 N N . ALA B 2 263 ? 127.953 159.426 141.356 1.00 19.22 263 ALA B N 1
ATOM 3096 C CA . ALA B 2 263 ? 127.538 160.567 140.551 1.00 18.46 263 ALA B CA 1
ATOM 3097 C C . ALA B 2 263 ? 128.678 161.130 139.717 1.00 18.44 263 ALA B C 1
ATOM 3098 O O . ALA B 2 263 ? 128.490 161.417 138.531 1.00 18.46 263 ALA B O 1
ATOM 3100 N N . VAL B 2 264 ? 129.863 161.282 140.305 1.00 18.26 264 VAL B N 1
ATOM 3101 C CA . VAL B 2 264 ? 131.006 161.739 139.519 1.00 18.07 264 VAL B CA 1
ATOM 3102 C C . VAL B 2 264 ? 131.352 160.736 138.429 1.00 18.89 264 VAL B C 1
ATOM 3103 O O . VAL B 2 264 ? 131.771 161.117 137.334 1.00 18.92 264 VAL B O 1
ATOM 3107 N N . PHE B 2 265 ? 131.167 159.448 138.700 1.00 19.57 265 PHE B N 1
ATOM 3108 C CA . PHE B 2 265 ? 131.478 158.405 137.732 1.00 20.59 265 PHE B CA 1
ATOM 3109 C C . PHE B 2 265 ? 130.490 158.425 136.574 1.00 21.12 265 PHE B C 1
ATOM 3110 O O . PHE B 2 265 ? 130.875 158.372 135.401 1.00 21.44 265 PHE B O 1
ATOM 3118 N N . PHE B 2 266 ? 129.206 158.517 136.880 1.00 20.32 266 PHE B N 1
ATOM 3119 C CA . PHE B 2 266 ? 128.187 158.557 135.848 1.00 20.24 266 PHE B CA 1
ATOM 3120 C C . PHE B 2 266 ? 128.096 159.907 135.164 1.00 20.70 266 PHE B C 1
ATOM 3121 O O . PHE B 2 266 ? 127.334 160.042 134.206 1.00 20.88 266 PHE B O 1
ATOM 3129 N N . PHE B 2 267 ? 128.824 160.913 135.632 1.00 20.38 267 PHE B N 1
ATOM 3130 C CA . PHE B 2 267 ? 129.006 162.071 134.769 1.00 19.77 267 PHE B CA 1
ATOM 3131 C C . PHE B 2 267 ? 129.911 161.735 133.596 1.00 19.76 267 PHE B C 1
ATOM 3132 O O . PHE B 2 267 ? 129.603 162.079 132.453 1.00 18.93 267 PHE B O 1
ATOM 3140 N N . PHE B 2 268 ? 131.039 161.079 133.858 1.00 19.75 268 PHE B N 1
ATOM 3141 C CA . PHE B 2 268 ? 131.933 160.684 132.781 1.00 20.11 268 PHE B CA 1
ATOM 3142 C C . PHE B 2 268 ? 131.317 159.631 131.883 1.00 21.17 268 PHE B C 1
ATOM 3143 O O . PHE B 2 268 ? 131.551 159.655 130.675 1.00 21.63 268 PHE B O 1
ATOM 3151 N N . VAL B 2 269 ? 130.544 158.707 132.447 1.00 21.19 269 VAL B N 1
ATOM 3152 C CA . VAL B 2 269 ? 129.935 157.657 131.637 1.00 21.19 269 VAL B CA 1
ATOM 3153 C C . VAL B 2 269 ? 129.037 158.258 130.568 1.00 21.35 269 VAL B C 1
ATOM 3154 O O . VAL B 2 269 ? 129.048 157.829 129.411 1.00 21.96 269 VAL B O 1
ATOM 3158 N N . PHE B 2 270 ? 128.256 159.265 130.933 1.00 21.37 270 PHE B N 1
ATOM 3159 C CA . PHE B 2 270 ? 127.225 159.782 130.048 1.00 20.48 270 PHE B CA 1
ATOM 3160 C C . PHE B 2 270 ? 127.700 160.945 129.197 1.00 20.43 270 PHE B C 1
ATOM 3161 O O . PHE B 2 270 ? 127.480 160.949 127.984 1.00 20.13 270 PHE B O 1
ATOM 3169 N N . PHE B 2 271 ? 128.357 161.929 129.802 1.00 19.39 271 PHE B N 1
ATOM 3170 C CA . PHE B 2 271 ? 128.518 163.226 129.175 1.00 18.32 271 PHE B CA 1
ATOM 3171 C C . PHE B 2 271 ? 129.924 163.550 128.717 1.00 18.93 271 PHE B C 1
ATOM 3172 O O . PHE B 2 271 ? 130.079 164.443 127.881 1.00 19.36 271 PHE B O 1
ATOM 3180 N N . HIS B 2 272 ? 130.946 162.883 129.236 1.00 18.41 272 HIS B N 1
ATOM 3181 C CA . HIS B 2 272 ? 132.305 163.160 128.779 1.00 18.86 272 HIS B CA 1
ATOM 3182 C C . HIS B 2 272 ? 133.071 161.839 128.767 1.00 18.44 272 HIS B C 1
ATOM 3183 O O . HIS B 2 272 ? 133.695 161.465 129.759 1.00 17.98 272 HIS B O 1
ATOM 3190 N N . ILE B 2 273 ? 133.036 161.157 127.629 1.00 17.87 273 ILE B N 1
ATOM 3191 C CA . ILE B 2 273 ? 133.745 159.894 127.498 1.00 16.99 273 ILE B CA 1
ATOM 3192 C C . ILE B 2 273 ? 134.621 159.926 126.256 1.00 17.31 273 ILE B C 1
ATOM 3193 O O . ILE B 2 273 ? 135.153 158.900 125.826 1.00 17.80 273 ILE B O 1
ATOM 3198 N N . SER B 2 274 ? 134.812 161.108 125.686 1.00 16.86 274 SER B N 1
ATOM 3199 C CA . SER B 2 274 ? 135.692 161.202 124.532 1.00 16.85 274 SER B CA 1
ATOM 3200 C C . SER B 2 274 ? 137.142 160.930 124.877 1.00 17.97 274 SER B C 1
ATOM 3201 O O . SER B 2 274 ? 137.994 161.031 123.994 1.00 17.63 274 SER B O 1
ATOM 3204 N N . HIS B 2 275 ? 137.452 160.594 126.123 1.00 19.27 275 HIS B N 1
ATOM 3205 C CA . HIS B 2 275 ? 138.820 160.335 126.523 1.00 20.02 275 HIS B CA 1
ATOM 3206 C C . HIS B 2 275 ? 139.033 158.949 127.104 1.00 20.31 275 HIS B C 1
ATOM 3207 O O . HIS B 2 275 ? 140.186 158.533 127.257 1.00 20.78 275 HIS B O 1
ATOM 3214 N N . PHE B 2 276 ? 137.967 158.238 127.453 1.00 19.62 276 PHE B N 1
ATOM 3215 C CA . PHE B 2 276 ? 138.033 156.856 127.897 1.00 18.91 276 PHE B CA 1
ATOM 3216 C C . PHE B 2 276 ? 137.844 155.880 126.755 1.00 18.71 276 PHE B C 1
ATOM 3217 O O . PHE B 2 276 ? 138.526 154.856 126.699 1.00 19.14 276 PHE B O 1
ATOM 3225 N N . LEU B 2 277 ? 136.921 156.171 125.859 1.00 17.83 277 LEU B N 1
ATOM 3226 C CA . LEU B 2 277 ? 136.909 155.555 124.548 1.00 16.82 277 LEU B CA 1
ATOM 3227 C C . LEU B 2 277 ? 137.497 156.580 123.596 1.00 17.83 277 LEU B C 1
ATOM 3228 O O . LEU B 2 277 ? 136.747 157.354 122.992 1.00 17.85 277 LEU B O 1
ATOM 3233 N N . PRO B 2 278 ? 138.819 156.628 123.434 1.00 18.88 278 PRO B N 1
ATOM 3234 C CA . PRO B 2 278 ? 139.406 157.681 122.626 1.00 20.28 278 PRO B CA 1
ATOM 3235 C C . PRO B 2 278 ? 138.968 157.537 121.184 1.00 21.18 278 PRO B C 1
ATOM 3236 O O . PRO B 2 278 ? 138.852 156.414 120.668 1.00 20.99 278 PRO B O 1
ATOM 3240 N N . PRO B 2 279 ? 138.696 158.645 120.494 1.00 21.80 279 PRO B N 1
ATOM 3241 C CA . PRO B 2 279 ? 138.184 158.521 119.126 1.00 22.58 279 PRO B CA 1
ATOM 3242 C C . PRO B 2 279 ? 139.134 157.784 118.210 1.00 22.03 279 PRO B C 1
ATOM 3243 O O . PRO B 2 279 ? 138.689 156.982 117.385 1.00 21.90 279 PRO B O 1
ATOM 3247 N N . GLU B 2 280 ? 140.430 157.997 118.353 1.00 22.05 280 GLU B N 1
ATOM 3248 C CA . GLU B 2 280 ? 141.399 157.373 117.468 1.00 23.08 280 GLU B CA 1
ATOM 3249 C C . GLU B 2 280 ? 141.546 155.880 117.699 1.00 22.84 280 GLU B C 1
ATOM 3250 O O . GLU B 2 280 ? 142.343 155.243 117.011 1.00 23.05 280 GLU B O 1
ATOM 3256 N N . ASN B 2 281 ? 140.802 155.310 118.640 1.00 22.32 281 ASN B N 1
ATOM 3257 C CA . ASN B 2 281 ? 140.721 153.868 118.805 1.00 21.46 281 ASN B CA 1
ATOM 3258 C C . ASN B 2 281 ? 139.513 153.273 118.109 1.00 21.06 281 ASN B C 1
ATOM 3259 O O . ASN B 2 281 ? 139.268 152.073 118.243 1.00 21.61 281 ASN B O 1
ATOM 3264 N N . PHE B 2 282 ? 138.737 154.091 117.403 1.00 20.38 282 PHE B N 1
ATOM 3265 C CA . PHE B 2 282 ? 137.609 153.628 116.617 1.00 19.65 282 PHE B CA 1
ATOM 3266 C C . PHE B 2 282 ? 137.992 153.337 115.182 1.00 18.82 282 PHE B C 1
ATOM 3267 O O . PHE B 2 282 ? 137.129 153.355 114.303 1.00 18.85 282 PHE B O 1
ATOM 3275 N N . GLU B 2 283 ? 139.260 153.086 114.925 1.00 17.64 283 GLU B N 1
ATOM 3276 C CA . GLU B 2 283 ? 139.707 152.653 113.625 1.00 17.69 283 GLU B CA 1
ATOM 3277 C C . GLU B 2 283 ? 140.218 151.233 113.729 1.00 17.89 283 GLU B C 1
ATOM 3278 O O . GLU B 2 283 ? 141.056 150.954 114.591 1.00 17.98 283 GLU B O 1
ATOM 3284 N N . PRO B 2 284 ? 139.747 150.314 112.896 1.00 17.66 284 PRO B N 1
ATOM 3285 C CA . PRO B 2 284 ? 140.137 148.914 113.058 1.00 18.02 284 PRO B CA 1
ATOM 3286 C C . PRO B 2 284 ? 141.628 148.729 112.862 1.00 17.73 284 PRO B C 1
ATOM 3287 O O . PRO B 2 284 ? 142.233 149.320 111.969 1.00 17.99 284 PRO B O 1
ATOM 3291 N N . ALA B 2 285 ? 142.216 147.900 113.713 1.00 17.53 285 ALA B N 1
ATOM 3292 C CA . ALA B 2 285 ? 143.661 147.750 113.734 1.00 17.44 285 ALA B CA 1
ATOM 3293 C C . ALA B 2 285 ? 144.153 147.094 112.463 1.00 17.27 285 ALA B C 1
ATOM 3294 O O . ALA B 2 285 ? 143.663 146.033 112.074 1.00 16.70 285 ALA B O 1
ATOM 3296 N N . ASN B 2 286 ? 145.120 147.724 111.809 1.00 17.14 286 ASN B N 1
ATOM 3297 C CA . ASN B 2 286 ? 145.831 147.005 110.777 1.00 17.62 286 ASN B CA 1
ATOM 3298 C C . ASN B 2 286 ? 147.306 146.958 111.132 1.00 18.53 286 ASN B C 1
ATOM 3299 O O . ASN B 2 286 ? 147.902 147.991 111.431 1.00 18.67 286 ASN B O 1
ATOM 3304 N N . PRO B 2 287 ? 147.913 145.774 111.139 1.00 19.20 287 PRO B N 1
ATOM 3305 C CA . PRO B 2 287 ? 149.289 145.638 111.616 1.00 19.99 287 PRO B CA 1
ATOM 3306 C C . PRO B 2 287 ? 150.340 146.252 110.708 1.00 20.41 287 PRO B C 1
ATOM 3307 O O . PRO B 2 287 ? 151.528 146.144 111.017 1.00 21.20 287 PRO B O 1
ATOM 3311 N N . LEU B 2 288 ? 149.950 146.894 109.609 1.00 20.82 288 LEU B N 1
ATOM 3312 C CA . LEU B 2 288 ? 150.908 147.494 108.699 1.00 20.36 288 LEU B CA 1
ATOM 3313 C C . LEU B 2 288 ? 151.041 148.997 108.849 1.00 20.32 288 LEU B C 1
ATOM 3314 O O . LEU B 2 288 ? 152.002 149.565 108.331 1.00 21.20 288 LEU B O 1
ATOM 3319 N N . LYS B 2 289 ? 150.115 149.652 109.534 1.00 20.76 289 LYS B N 1
ATOM 3320 C CA . LYS B 2 289 ? 150.130 151.097 109.692 1.00 20.65 289 LYS B CA 1
ATOM 3321 C C . LYS B 2 289 ? 150.289 151.440 111.163 1.00 20.88 289 LYS B C 1
ATOM 3322 O O . LYS B 2 289 ? 149.430 151.095 111.977 1.00 22.50 289 LYS B O 1
ATOM 3328 N N . THR B 2 290 ? 151.364 152.109 111.496 1.00 20.26 290 THR B N 1
ATOM 3329 C CA . THR B 2 290 ? 151.617 152.502 112.876 1.00 19.58 290 THR B CA 1
ATOM 3330 C C . THR B 2 290 ? 151.090 153.906 113.121 1.00 19.20 290 THR B C 1
ATOM 3331 O O . THR B 2 290 ? 151.362 154.806 112.322 1.00 19.15 290 THR B O 1
ATOM 3335 N N . PRO B 2 291 ? 150.341 154.135 114.193 1.00 18.82 291 PRO B N 1
ATOM 3336 C CA . PRO B 2 291 ? 149.920 155.498 114.521 1.00 19.03 291 PRO B CA 1
ATOM 3337 C C . PRO B 2 291 ? 151.122 156.360 114.869 1.00 20.38 291 PRO B C 1
ATOM 3338 O O . PRO B 2 291 ? 152.247 155.885 115.022 1.00 20.46 291 PRO B O 1
ATOM 3342 N N . ALA B 2 292 ? 150.867 157.659 115.001 1.00 22.03 292 ALA B N 1
ATOM 3343 C CA . ALA B 2 292 ? 151.962 158.595 115.219 1.00 22.58 292 ALA B CA 1
ATOM 3344 C C . ALA B 2 292 ? 152.579 158.406 116.598 1.00 23.07 292 ALA B C 1
ATOM 3345 O O . ALA B 2 292 ? 153.737 157.991 116.723 1.00 24.18 292 ALA B O 1
ATOM 3347 N N . HIS B 2 293 ? 151.814 158.683 117.647 1.00 23.21 293 HIS B N 1
ATOM 3348 C CA . HIS B 2 293 ? 152.297 158.613 119.025 1.00 24.34 293 HIS B CA 1
ATOM 3349 C C . HIS B 2 293 ? 151.539 157.486 119.713 1.00 23.66 293 HIS B C 1
ATOM 3350 O O . HIS B 2 293 ? 150.313 157.540 119.842 1.00 24.18 293 HIS B O 1
ATOM 3357 N N . ILE B 2 294 ? 152.268 156.462 120.145 1.00 22.88 294 ILE B N 1
ATOM 3358 C CA . ILE B 2 294 ? 151.628 155.225 120.565 1.00 21.02 294 ILE B CA 1
ATOM 3359 C C . ILE B 2 294 ? 152.038 154.833 121.984 1.00 20.72 294 ILE B C 1
ATOM 3360 O O . ILE B 2 294 ? 152.127 153.648 122.322 1.00 20.72 294 ILE B O 1
ATOM 3365 N N . ALA B 2 295 ? 152.274 155.825 122.834 1.00 20.53 295 ALA B N 1
ATOM 3366 C CA . ALA B 2 295 ? 152.587 155.553 124.227 1.00 20.15 295 ALA B CA 1
ATOM 3367 C C . ALA B 2 295 ? 151.455 154.769 124.895 1.00 20.58 295 ALA B C 1
ATOM 3368 O O . ALA B 2 295 ? 150.298 154.864 124.480 1.00 22.56 295 ALA B O 1
ATOM 3370 N N . PRO B 2 296 ? 151.760 153.989 125.944 1.00 20.08 296 PRO B N 1
ATOM 3371 C CA . PRO B 2 296 ? 150.722 153.177 126.593 1.00 18.85 296 PRO B CA 1
ATOM 3372 C C . PRO B 2 296 ? 149.684 154.003 127.327 1.00 17.82 296 PRO B C 1
ATOM 3373 O O . PRO B 2 296 ? 149.723 155.235 127.297 1.00 17.69 296 PRO B O 1
ATOM 3377 N N . GLU B 2 297 ? 148.742 153.331 127.982 1.00 17.00 297 GLU B N 1
ATOM 3378 C CA . GLU B 2 297 ? 147.641 154.022 128.627 1.00 15.56 297 GLU B CA 1
ATOM 3379 C C . GLU B 2 297 ? 148.113 154.641 129.939 1.00 14.98 297 GLU B C 1
ATOM 3380 O O . GLU B 2 297 ? 149.126 154.240 130.509 1.00 13.96 297 GLU B O 1
ATOM 3386 N N . TRP B 2 298 ? 147.346 155.616 130.433 1.00 14.10 298 TRP B N 1
ATOM 3387 C CA . TRP B 2 298 ? 147.876 156.583 131.389 1.00 15.48 298 TRP B CA 1
ATOM 3388 C C . TRP B 2 298 ? 148.412 155.958 132.666 1.00 16.54 298 TRP B C 1
ATOM 3389 O O . TRP B 2 298 ? 149.297 156.543 133.290 1.00 17.54 298 TRP B O 1
ATOM 3400 N N . TYR B 2 299 ? 147.902 154.809 133.087 1.00 16.84 299 TYR B N 1
ATOM 3401 C CA . TYR B 2 299 ? 148.387 154.232 134.332 1.00 16.25 299 TYR B CA 1
ATOM 3402 C C . TYR B 2 299 ? 149.759 153.603 134.191 1.00 16.49 299 TYR B C 1
ATOM 3403 O O . TYR B 2 299 ? 150.366 153.253 135.204 1.00 16.36 299 TYR B O 1
ATOM 3412 N N . LEU B 2 300 ? 150.268 153.469 132.972 1.00 16.27 300 LEU B N 1
ATOM 3413 C CA . LEU B 2 300 ? 151.595 152.927 132.735 1.00 16.41 300 LEU B CA 1
ATOM 3414 C C . LEU B 2 300 ? 152.558 153.973 132.206 1.00 16.72 300 LEU B C 1
ATOM 3415 O O . LEU B 2 300 ? 153.736 153.674 132.007 1.00 17.17 300 LEU B O 1
ATOM 3420 N N . LEU B 2 301 ? 152.091 155.191 131.976 1.00 16.46 301 LEU B N 1
ATOM 3421 C CA . LEU B 2 301 ? 152.962 156.244 131.491 1.00 17.04 301 LEU B CA 1
ATOM 3422 C C . LEU B 2 301 ? 153.959 156.709 132.535 1.00 18.12 301 LEU B C 1
ATOM 3423 O O . LEU B 2 301 ? 155.040 157.175 132.170 1.00 17.89 301 LEU B O 1
ATOM 3428 N N . GLY B 2 302 ? 153.639 156.575 133.819 1.00 18.98 302 GLY B N 1
ATOM 3429 C CA . GLY B 2 302 ? 154.612 156.906 134.841 1.00 19.57 302 GLY B CA 1
ATOM 3430 C C . GLY B 2 302 ? 155.860 156.058 134.755 1.00 20.32 302 GLY B C 1
ATOM 3431 O O . GLY B 2 302 ? 156.956 156.530 135.061 1.00 20.48 302 GLY B O 1
ATOM 3432 N N . TYR B 2 303 ? 155.719 154.804 134.338 1.00 19.90 303 TYR B N 1
ATOM 3433 C CA . TYR B 2 303 ? 156.867 153.938 134.123 1.00 20.22 303 TYR B CA 1
ATOM 3434 C C . TYR B 2 303 ? 157.406 154.045 132.713 1.00 21.31 303 TYR B C 1
ATOM 3435 O O . TYR B 2 303 ? 158.604 153.843 132.497 1.00 22.23 303 TYR B O 1
ATOM 3444 N N . TYR B 2 304 ? 156.547 154.350 131.745 1.00 21.51 304 TYR B N 1
ATOM 3445 C CA . TYR B 2 304 ? 157.001 154.549 130.382 1.00 21.15 304 TYR B CA 1
ATOM 3446 C C . TYR B 2 304 ? 157.832 155.806 130.223 1.00 21.73 304 TYR B C 1
ATOM 3447 O O . TYR B 2 304 ? 158.592 155.899 129.262 1.00 21.49 304 TYR B O 1
ATOM 3456 N N . GLU B 2 305 ? 157.705 156.772 131.119 1.00 21.60 305 GLU B N 1
ATOM 3457 C CA . GLU B 2 305 ? 158.574 157.937 131.068 1.00 20.74 305 GLU B CA 1
ATOM 3458 C C . GLU B 2 305 ? 159.911 157.692 131.743 1.00 20.73 305 GLU B C 1
ATOM 3459 O O . GLU B 2 305 ? 160.918 158.261 131.318 1.00 21.08 305 GLU B O 1
ATOM 3465 N N . VAL B 2 306 ? 159.956 156.865 132.786 1.00 20.99 306 VAL B N 1
ATOM 3466 C CA . VAL B 2 306 ? 161.246 156.421 133.298 1.00 21.06 306 VAL B CA 1
ATOM 3467 C C . VAL B 2 306 ? 161.982 155.633 132.230 1.00 21.10 306 VAL B C 1
ATOM 3468 O O . VAL B 2 306 ? 163.112 155.965 131.863 1.00 20.77 306 VAL B O 1
ATOM 3472 N N . PHE B 2 307 ? 161.348 154.595 131.699 1.00 21.55 307 PHE B N 1
ATOM 3473 C CA . PHE B 2 307 ? 161.783 153.989 130.455 1.00 21.23 307 PHE B CA 1
ATOM 3474 C C . PHE B 2 307 ? 161.843 155.059 129.371 1.00 21.74 307 PHE B C 1
ATOM 3475 O O . PHE B 2 307 ? 161.280 156.143 129.509 1.00 22.14 307 PHE B O 1
ATOM 3483 N N . ARG B 2 308 ? 162.579 154.764 128.306 1.00 21.86 308 ARG B N 1
ATOM 3484 C CA . ARG B 2 308 ? 162.753 155.653 127.150 1.00 21.88 308 ARG B CA 1
ATOM 3485 C C . ARG B 2 308 ? 163.196 157.056 127.550 1.00 22.87 308 ARG B C 1
ATOM 3486 O O . ARG B 2 308 ? 163.112 157.991 126.752 1.00 22.89 308 ARG B O 1
ATOM 3494 N N . SER B 2 309 ? 163.678 157.218 128.775 1.00 23.06 309 SER B N 1
ATOM 3495 C CA . SER B 2 309 ? 164.425 158.399 129.176 1.00 22.55 309 SER B CA 1
ATOM 3496 C C . SER B 2 309 ? 165.882 158.093 129.450 1.00 23.15 309 SER B C 1
ATOM 3497 O O . SER B 2 309 ? 166.748 158.898 129.114 1.00 24.61 309 SER B O 1
ATOM 3500 N N . ILE B 2 310 ? 166.172 156.951 130.062 1.00 22.96 310 ILE B N 1
ATOM 3501 C CA . ILE B 2 310 ? 167.553 156.469 130.054 1.00 23.56 310 ILE B CA 1
ATOM 3502 C C . ILE B 2 310 ? 167.953 156.157 128.619 1.00 24.70 310 ILE B C 1
ATOM 3503 O O . ILE B 2 310 ? 167.230 155.419 127.925 1.00 24.73 310 ILE B O 1
ATOM 3508 N N . PRO B 2 311 ? 169.067 156.693 128.118 1.00 26.24 311 PRO B N 1
ATOM 3509 C CA . PRO B 2 311 ? 169.407 156.471 126.706 1.00 27.64 311 PRO B CA 1
ATOM 3510 C C . PRO B 2 311 ? 169.572 155.009 126.340 1.00 28.45 311 PRO B C 1
ATOM 3511 O O . PRO B 2 311 ? 169.388 154.656 125.169 1.00 28.76 311 PRO B O 1
ATOM 3515 N N . SER B 2 312 ? 169.911 154.149 127.293 1.00 29.29 312 SER B N 1
ATOM 3516 C CA . SER B 2 312 ? 169.974 152.721 127.026 1.00 29.96 312 SER B CA 1
ATOM 3517 C C . SER B 2 312 ? 168.607 152.091 127.234 1.00 30.93 312 SER B C 1
ATOM 3518 O O . SER B 2 312 ? 167.789 152.592 128.007 1.00 30.92 312 SER B O 1
ATOM 3521 N N . LYS B 2 313 ? 168.349 151.000 126.519 1.00 24.16 313 LYS B N 1
ATOM 3522 C CA . LYS B 2 313 ? 167.079 150.308 126.690 1.00 22.89 313 LYS B CA 1
ATOM 3523 C C . LYS B 2 313 ? 167.130 149.302 127.828 1.00 22.58 313 LYS B C 1
ATOM 3524 O O . LYS B 2 313 ? 166.151 149.157 128.565 1.00 22.61 313 LYS B O 1
ATOM 3530 N N . PHE B 2 314 ? 168.255 148.610 127.993 1.00 21.45 314 PHE B N 1
ATOM 3531 C CA . PHE B 2 314 ? 168.363 147.615 129.053 1.00 21.41 314 PHE B CA 1
ATOM 3532 C C . PHE B 2 314 ? 168.304 148.267 130.425 1.00 21.57 314 PHE B C 1
ATOM 3533 O O . PHE B 2 314 ? 167.574 147.810 131.312 1.00 20.70 314 PHE B O 1
ATOM 3541 N N . TRP B 2 315 ? 169.074 149.331 130.625 1.00 21.81 315 TRP B N 1
ATOM 3542 C CA . TRP B 2 315 ? 169.011 150.031 131.895 1.00 21.83 315 TRP B CA 1
ATOM 3543 C C . TRP B 2 315 ? 167.662 150.693 132.111 1.00 21.35 315 TRP B C 1
ATOM 3544 O O . TRP B 2 315 ? 167.213 150.786 133.256 1.00 21.22 315 TRP B O 1
ATOM 3555 N N . GLY B 2 316 ? 166.992 151.114 131.047 1.00 20.79 316 GLY B N 1
ATOM 3556 C CA . GLY B 2 316 ? 165.645 151.624 131.169 1.00 20.42 316 GLY B CA 1
ATOM 3557 C C . GLY B 2 316 ? 164.684 150.564 131.655 1.00 20.65 316 GLY B C 1
ATOM 3558 O O . GLY B 2 316 ? 163.810 150.840 132.474 1.00 20.59 316 GLY B O 1
ATOM 3559 N N . PHE B 2 317 ? 164.838 149.337 131.169 1.00 21.12 317 PHE B N 1
ATOM 3560 C CA . PHE B 2 317 ? 163.996 148.253 131.654 1.00 21.56 317 PHE B CA 1
ATOM 3561 C C . PHE B 2 317 ? 164.301 147.901 133.101 1.00 22.07 317 PHE B C 1
ATOM 3562 O O . PHE B 2 317 ? 163.380 147.622 133.880 1.00 22.25 317 PHE B O 1
ATOM 3570 N N . VAL B 2 318 ? 165.578 147.908 133.476 1.00 21.67 318 VAL B N 1
ATOM 3571 C CA . VAL B 2 318 ? 165.939 147.653 134.865 1.00 21.75 318 VAL B CA 1
ATOM 3572 C C . VAL B 2 318 ? 165.339 148.713 135.777 1.00 22.22 318 VAL B C 1
ATOM 3573 O O . VAL B 2 318 ? 164.867 148.405 136.873 1.00 22.81 318 VAL B O 1
ATOM 3577 N N . ALA B 2 319 ? 165.331 149.972 135.345 1.00 22.29 319 ALA B N 1
ATOM 3578 C CA . ALA B 2 319 ? 164.687 151.007 136.145 1.00 22.30 319 ALA B CA 1
ATOM 3579 C C . ALA B 2 319 ? 163.176 150.847 136.186 1.00 21.79 319 ALA B C 1
ATOM 3580 O O . ALA B 2 319 ? 162.580 151.017 137.253 1.00 21.67 319 ALA B O 1
ATOM 3582 N N . PHE B 2 320 ? 162.550 150.542 135.048 1.00 21.44 320 PHE B N 1
ATOM 3583 C CA . PHE B 2 320 ? 161.135 150.189 135.016 1.00 21.15 320 PHE B CA 1
ATOM 3584 C C . PHE B 2 320 ? 160.797 149.177 136.098 1.00 20.59 320 PHE B C 1
ATOM 3585 O O . PHE B 2 320 ? 159.824 149.351 136.836 1.00 19.22 320 PHE B O 1
ATOM 3593 N N . ASN B 2 321 ? 161.583 148.108 136.201 1.00 19.96 321 ASN B N 1
ATOM 3594 C CA . ASN B 2 321 ? 161.269 147.041 137.142 1.00 19.82 321 ASN B CA 1
ATOM 3595 C C . ASN B 2 321 ? 161.683 147.343 138.569 1.00 20.41 321 ASN B C 1
ATOM 3596 O O . ASN B 2 321 ? 161.014 146.885 139.497 1.00 20.84 321 ASN B O 1
ATOM 3601 N N . ALA B 2 322 ? 162.766 148.083 138.778 1.00 20.18 322 ALA B N 1
ATOM 3602 C CA . ALA B 2 322 ? 163.117 148.481 140.130 1.00 19.06 322 ALA B CA 1
ATOM 3603 C C . ALA B 2 322 ? 162.089 149.433 140.706 1.00 18.97 322 ALA B C 1
ATOM 3604 O O . ALA B 2 322 ? 161.823 149.393 141.909 1.00 19.49 322 ALA B O 1
ATOM 3606 N N . LEU B 2 323 ? 161.484 150.272 139.870 1.00 18.82 323 LEU B N 1
ATOM 3607 C CA . LEU B 2 323 ? 160.470 151.189 140.370 1.00 19.53 323 LEU B CA 1
ATOM 3608 C C . LEU B 2 323 ? 159.213 150.452 140.804 1.00 20.62 323 LEU B C 1
ATOM 3609 O O . LEU B 2 323 ? 158.516 150.911 141.711 1.00 21.66 323 LEU B O 1
ATOM 3614 N N . LEU B 2 324 ? 158.904 149.318 140.176 1.00 21.56 324 LEU B N 1
ATOM 3615 C CA . LEU B 2 324 ? 157.823 148.458 140.641 1.00 21.70 324 LEU B CA 1
ATOM 3616 C C . LEU B 2 324 ? 158.205 147.653 141.864 1.00 22.44 324 LEU B C 1
ATOM 3617 O O . LEU B 2 324 ? 157.381 147.480 142.764 1.00 22.10 324 LEU B O 1
ATOM 3622 N N . LEU B 2 325 ? 159.431 147.143 141.906 1.00 23.70 325 LEU B N 1
ATOM 3623 C CA . LEU B 2 325 ? 159.866 146.310 143.011 1.00 25.47 325 LEU B CA 1
ATOM 3624 C C . LEU B 2 325 ? 160.077 147.102 144.285 1.00 26.67 325 LEU B C 1
ATOM 3625 O O . LEU B 2 325 ? 160.031 146.522 145.370 1.00 27.45 325 LEU B O 1
ATOM 3630 N N . LEU B 2 326 ? 160.323 148.397 144.183 1.00 27.77 326 LEU B N 1
ATOM 3631 C CA . LEU B 2 326 ? 160.478 149.214 145.372 1.00 28.71 326 LEU B CA 1
ATOM 3632 C C . LEU B 2 326 ? 159.150 149.585 146.003 1.00 29.34 326 LEU B C 1
ATOM 3633 O O . LEU B 2 326 ? 159.144 150.237 147.046 1.00 30.59 326 LEU B O 1
ATOM 3638 N N . LEU B 2 327 ? 158.032 149.200 145.401 1.00 29.62 327 LEU B N 1
ATOM 3639 C CA . LEU B 2 327 ? 156.745 149.281 146.074 1.00 30.11 327 LEU B CA 1
ATOM 3640 C C . LEU B 2 327 ? 156.406 148.008 146.823 1.00 29.90 327 LEU B C 1
ATOM 3641 O O . LEU B 2 327 ? 155.664 148.056 147.807 1.00 30.58 327 LEU B O 1
ATOM 3646 N N . LEU B 2 328 ? 156.926 146.871 146.372 1.00 29.11 328 LEU B N 1
ATOM 3647 C CA . LEU B 2 328 ? 156.808 145.642 147.141 1.00 28.22 328 LEU B CA 1
ATOM 3648 C C . LEU B 2 328 ? 157.634 145.721 148.410 1.00 27.40 328 LEU B C 1
ATOM 3649 O O . LEU B 2 328 ? 157.129 145.480 149.509 1.00 28.58 328 LEU B O 1
ATOM 3654 N N . LEU B 2 329 ? 158.912 146.056 148.273 1.00 26.73 329 LEU B N 1
ATOM 3655 C CA . LEU B 2 329 ? 159.822 146.119 149.402 1.00 25.79 329 LEU B CA 1
ATOM 3656 C C . LEU B 2 329 ? 159.708 147.412 150.183 1.00 25.37 329 LEU B C 1
ATOM 3657 O O . LEU B 2 329 ? 160.574 147.688 151.011 1.00 24.96 329 LEU B O 1
ATOM 3662 N N . LEU B 2 330 ? 158.673 148.207 149.941 1.00 24.71 330 LEU B N 1
ATOM 3663 C CA . LEU B 2 330 ? 158.524 149.453 150.676 1.00 24.80 330 LEU B CA 1
ATOM 3664 C C . LEU B 2 330 ? 158.352 149.260 152.182 1.00 25.03 330 LEU B C 1
ATOM 3665 O O . LEU B 2 330 ? 158.969 150.030 152.935 1.00 25.35 330 LEU B O 1
ATOM 3670 N N . PRO B 2 331 ? 157.571 148.296 152.686 1.00 25.17 331 PRO B N 1
ATOM 3671 C CA . PRO B 2 331 ? 157.495 148.142 154.145 1.00 25.17 331 PRO B CA 1
ATOM 3672 C C . PRO B 2 331 ? 158.789 147.666 154.767 1.00 25.42 331 PRO B C 1
ATOM 3673 O O . PRO B 2 331 ? 159.113 148.069 155.889 1.00 25.33 331 PRO B O 1
ATOM 3677 N N . PHE B 2 332 ? 159.530 146.798 154.084 1.00 25.58 332 PHE B N 1
ATOM 3678 C CA . PHE B 2 332 ? 160.836 146.369 154.560 1.00 26.09 332 PHE B CA 1
ATOM 3679 C C . PHE B 2 332 ? 161.900 147.429 154.368 1.00 26.03 332 PHE B C 1
ATOM 3680 O O . PHE B 2 332 ? 162.965 147.336 154.980 1.00 25.96 332 PHE B O 1
ATOM 3688 N N . LEU B 2 333 ? 161.631 148.426 153.538 1.00 25.83 333 LEU B N 1
ATOM 3689 C CA . LEU B 2 333 ? 162.579 149.486 153.246 1.00 25.65 333 LEU B CA 1
ATOM 3690 C C . LEU B 2 333 ? 162.485 150.615 154.257 1.00 26.33 333 LEU B C 1
ATOM 3691 O O . LEU B 2 333 ? 163.473 151.310 154.504 1.00 25.90 333 LEU B O 1
ATOM 3696 N N . ASP B 2 334 ? 161.311 150.810 154.843 1.00 30.00 334 ASP B N 1
ATOM 3697 C CA . ASP B 2 334 ? 161.089 151.824 155.863 1.00 30.00 334 ASP B CA 1
ATOM 3698 C C . ASP B 2 334 ? 160.934 151.136 157.212 1.00 30.00 334 ASP B C 1
ATOM 3699 O O . ASP B 2 334 ? 159.956 150.417 157.435 1.00 30.00 334 ASP B O 1
ATOM 3704 N N . PHE B 2 335 ? 161.878 151.375 158.116 1.00 30.00 335 PHE B N 1
ATOM 3705 C CA . PHE B 2 335 ? 161.854 150.762 159.441 1.00 30.00 335 PHE B CA 1
ATOM 3706 C C . PHE B 2 335 ? 161.946 151.878 160.470 1.00 30.00 335 PHE B C 1
ATOM 3707 O O . PHE B 2 335 ? 162.993 152.507 160.613 1.00 30.00 335 PHE B O 1
ATOM 3715 N N . SER B 2 336 ? 160.853 152.149 161.172 1.00 30.00 336 SER B N 1
ATOM 3716 C CA . SER B 2 336 ? 160.870 153.216 162.160 1.00 30.00 336 SER B CA 1
ATOM 3717 C C . SER B 2 336 ? 159.725 152.999 163.123 1.00 30.00 336 SER B C 1
ATOM 3718 O O . SER B 2 336 ? 158.718 152.388 162.754 1.00 30.00 336 SER B O 1
ATOM 3721 N N . PRO B 2 337 ? 159.847 153.471 164.362 1.00 30.00 337 PRO B N 1
ATOM 3722 C CA . PRO B 2 337 ? 158.699 153.411 165.272 1.00 30.00 337 PRO B CA 1
ATOM 3723 C C . PRO B 2 337 ? 157.584 154.355 164.872 1.00 30.00 337 PRO B C 1
ATOM 3724 O O . PRO B 2 337 ? 156.408 154.015 165.050 1.00 30.00 337 PRO B O 1
ATOM 3728 N N . LEU B 2 338 ? 157.916 155.526 164.339 1.00 26.37 338 LEU B N 1
ATOM 3729 C CA . LEU B 2 338 ? 156.914 156.504 163.951 1.00 26.48 338 LEU B CA 1
ATOM 3730 C C . LEU B 2 338 ? 156.098 155.983 162.780 1.00 27.24 338 LEU B C 1
ATOM 3731 O O . LEU B 2 338 ? 156.604 155.256 161.925 1.00 26.86 338 LEU B O 1
ATOM 3736 N N . LYS B 2 339 ? 154.816 156.345 162.749 1.00 27.61 339 LYS B N 1
ATOM 3737 C CA . LYS B 2 339 ? 153.909 155.778 161.763 1.00 28.41 339 LYS B CA 1
ATOM 3738 C C . LYS B 2 339 ? 153.394 156.800 160.758 1.00 29.19 339 LYS B C 1
ATOM 3739 O O . LYS B 2 339 ? 153.727 156.712 159.580 1.00 30.15 339 LYS B O 1
ATOM 3745 N N . SER B 2 340 ? 152.648 157.809 161.177 1.00 29.15 340 SER B N 1
ATOM 3746 C CA . SER B 2 340 ? 151.969 158.625 160.185 1.00 28.66 340 SER B CA 1
ATOM 3747 C C . SER B 2 340 ? 152.932 159.634 159.576 1.00 29.74 340 SER B C 1
ATOM 3748 O O . SER B 2 340 ? 154.077 159.771 160.001 1.00 29.74 340 SER B O 1
ATOM 3751 N N . ALA B 2 341 ? 152.467 160.347 158.556 1.00 30.76 341 ALA B N 1
ATOM 3752 C CA . ALA B 2 341 ? 153.209 161.468 158.009 1.00 31.63 341 ALA B CA 1
ATOM 3753 C C . ALA B 2 341 ? 152.912 162.768 158.739 1.00 32.31 341 ALA B C 1
ATOM 3754 O O . ALA B 2 341 ? 153.716 163.697 158.667 1.00 33.00 341 ALA B O 1
ATOM 3756 N N . ARG B 2 342 ? 151.786 162.857 159.448 1.00 32.86 342 ARG B N 1
ATOM 3757 C CA . ARG B 2 342 ? 151.617 163.936 160.409 1.00 34.30 342 ARG B CA 1
ATOM 3758 C C . ARG B 2 342 ? 152.657 163.879 161.513 1.00 34.52 342 ARG B C 1
ATOM 3759 O O . ARG B 2 342 ? 152.986 164.913 162.100 1.00 35.46 342 ARG B O 1
ATOM 3767 N N . ARG B 2 343 ? 153.168 162.688 161.805 1.00 33.60 343 ARG B N 1
ATOM 3768 C CA . ARG B 2 343 ? 154.102 162.455 162.888 1.00 33.03 343 ARG B CA 1
ATOM 3769 C C . ARG B 2 343 ? 155.554 162.530 162.450 1.00 33.67 343 ARG B C 1
ATOM 3770 O O . ARG B 2 343 ? 156.432 162.692 163.302 1.00 34.41 343 ARG B O 1
ATOM 3778 N N . ARG B 2 344 ? 155.829 162.422 161.155 1.00 33.26 344 ARG B N 1
ATOM 3779 C CA . ARG B 2 344 ? 157.190 162.493 160.626 1.00 33.71 344 ARG B CA 1
ATOM 3780 C C . ARG B 2 344 ? 157.316 163.722 159.741 1.00 34.43 344 ARG B C 1
ATOM 3781 O O . ARG B 2 344 ? 156.852 163.710 158.588 1.00 35.16 344 ARG B O 1
ATOM 3789 N N . PRO B 2 345 ? 157.931 164.805 160.219 1.00 34.54 345 PRO B N 1
ATOM 3790 C CA . PRO B 2 345 ? 158.024 166.018 159.404 1.00 34.14 345 PRO B CA 1
ATOM 3791 C C . PRO B 2 345 ? 159.017 165.912 158.269 1.00 33.46 345 PRO B C 1
ATOM 3792 O O . PRO B 2 345 ? 158.943 166.714 157.330 1.00 33.52 345 PRO B O 1
ATOM 3796 N N . LEU B 2 346 ? 159.944 164.963 158.325 1.00 33.07 346 LEU B N 1
ATOM 3797 C CA . LEU B 2 346 ? 160.926 164.782 157.269 1.00 33.15 346 LEU B CA 1
ATOM 3798 C C . LEU B 2 346 ? 160.468 163.808 156.202 1.00 33.53 346 LEU B C 1
ATOM 3799 O O . LEU B 2 346 ? 160.968 163.867 155.077 1.00 33.63 346 LEU B O 1
ATOM 3804 N N . PHE B 2 347 ? 159.542 162.911 156.534 1.00 33.16 347 PHE B N 1
ATOM 3805 C CA . PHE B 2 347 ? 158.956 162.025 155.540 1.00 32.09 347 PHE B CA 1
ATOM 3806 C C . PHE B 2 347 ? 157.886 162.729 154.734 1.00 32.33 347 PHE B C 1
ATOM 3807 O O . PHE B 2 347 ? 157.656 162.373 153.579 1.00 31.52 347 PHE B O 1
ATOM 3815 N N . PHE B 2 348 ? 157.215 163.711 155.327 1.00 32.29 348 PHE B N 1
ATOM 3816 C CA . PHE B 2 348 ? 156.200 164.460 154.600 1.00 32.27 348 PHE B CA 1
ATOM 3817 C C . PHE B 2 348 ? 156.806 165.183 153.407 1.00 32.66 348 PHE B C 1
ATOM 3818 O O . PHE B 2 348 ? 156.199 165.236 152.333 1.00 33.10 348 PHE B O 1
ATOM 3826 N N . VAL B 2 349 ? 158.009 165.733 153.571 1.00 33.13 349 VAL B N 1
ATOM 3827 C CA . VAL B 2 349 ? 158.665 166.418 152.466 1.00 33.62 349 VAL B CA 1
ATOM 3828 C C . VAL B 2 349 ? 158.987 165.448 151.343 1.00 32.43 349 VAL B C 1
ATOM 3829 O O . VAL B 2 349 ? 158.702 165.725 150.171 1.00 32.44 349 VAL B O 1
ATOM 3833 N N . MET B 2 350 ? 159.577 164.302 151.668 1.00 31.15 350 MET B N 1
ATOM 3834 C CA . MET B 2 350 ? 159.860 163.315 150.640 1.00 30.89 350 MET B CA 1
ATOM 3835 C C . MET B 2 350 ? 158.596 162.771 149.999 1.00 29.49 350 MET B C 1
ATOM 3836 O O . MET B 2 350 ? 158.618 162.446 148.814 1.00 29.63 350 MET B O 1
ATOM 3841 N N . PHE B 2 351 ? 157.491 162.688 150.734 1.00 27.62 351 PHE B N 1
ATOM 3842 C CA . PHE B 2 351 ? 156.264 162.218 150.109 1.00 25.35 351 PHE B CA 1
ATOM 3843 C C . PHE B 2 351 ? 155.680 163.260 149.173 1.00 25.05 351 PHE B C 1
ATOM 3844 O O . PHE B 2 351 ? 155.134 162.910 148.126 1.00 24.65 351 PHE B O 1
ATOM 3852 N N . VAL B 2 352 ? 155.756 164.539 149.532 1.00 24.42 352 VAL B N 1
ATOM 3853 C CA . VAL B 2 352 ? 155.329 165.560 148.582 1.00 25.11 352 VAL B CA 1
ATOM 3854 C C . VAL B 2 352 ? 156.183 165.503 147.326 1.00 25.38 352 VAL B C 1
ATOM 3855 O O . VAL B 2 352 ? 155.660 165.577 146.207 1.00 25.65 352 VAL B O 1
ATOM 3859 N N . ILE B 2 353 ? 157.498 165.351 147.482 1.00 25.28 353 ILE B N 1
ATOM 3860 C CA . ILE B 2 353 ? 158.376 165.234 146.322 1.00 25.97 353 ILE B CA 1
ATOM 3861 C C . ILE B 2 353 ? 157.990 164.031 145.473 1.00 25.60 353 ILE B C 1
ATOM 3862 O O . ILE B 2 353 ? 157.894 164.128 144.247 1.00 25.08 353 ILE B O 1
ATOM 3867 N N . PHE B 2 354 ? 157.758 162.885 146.107 1.00 25.15 354 PHE B N 1
ATOM 3868 C CA . PHE B 2 354 ? 157.401 161.664 145.396 1.00 24.03 354 PHE B CA 1
ATOM 3869 C C . PHE B 2 354 ? 156.074 161.787 144.668 1.00 23.57 354 PHE B C 1
ATOM 3870 O O . PHE B 2 354 ? 155.970 161.378 143.511 1.00 24.07 354 PHE B O 1
ATOM 3878 N N . MET B 2 355 ? 155.061 162.352 145.313 1.00 22.52 355 MET B N 1
ATOM 3879 C CA . MET B 2 355 ? 153.757 162.509 144.684 1.00 22.18 355 MET B CA 1
ATOM 3880 C C . MET B 2 355 ? 153.815 163.485 143.513 1.00 21.77 355 MET B C 1
ATOM 3881 O O . MET B 2 355 ? 153.252 163.212 142.445 1.00 21.81 355 MET B O 1
ATOM 3886 N N . ILE B 2 356 ? 154.527 164.603 143.671 1.00 19.65 356 ILE B N 1
ATOM 3887 C CA . ILE B 2 356 ? 154.665 165.558 142.576 1.00 18.47 356 ILE B CA 1
ATOM 3888 C C . ILE B 2 356 ? 155.420 164.938 141.410 1.00 19.01 356 ILE B C 1
ATOM 3889 O O . ILE B 2 356 ? 155.008 165.060 140.254 1.00 18.48 356 ILE B O 1
ATOM 3894 N N . SER B 2 357 ? 156.535 164.271 141.689 1.00 18.91 357 SER B N 1
ATOM 3895 C CA . SER B 2 357 ? 157.351 163.684 140.640 1.00 18.57 357 SER B CA 1
ATOM 3896 C C . SER B 2 357 ? 156.746 162.430 140.043 1.00 18.85 357 SER B C 1
ATOM 3897 O O . SER B 2 357 ? 157.217 161.979 138.999 1.00 18.72 357 SER B O 1
ATOM 3900 N N . SER B 2 358 ? 155.738 161.843 140.676 1.00 19.19 358 SER B N 1
ATOM 3901 C CA . SER B 2 358 ? 154.991 160.764 140.056 1.00 18.42 358 SER B CA 1
ATOM 3902 C C . SER B 2 358 ? 153.835 161.259 139.209 1.00 18.49 358 SER B C 1
ATOM 3903 O O . SER B 2 358 ? 153.495 160.612 138.219 1.00 19.13 358 SER B O 1
ATOM 3906 N N . MET B 2 359 ? 153.224 162.384 139.571 1.00 17.85 359 MET B N 1
ATOM 3907 C CA . MET B 2 359 ? 152.287 163.019 138.653 1.00 17.02 359 MET B CA 1
ATOM 3908 C C . MET B 2 359 ? 153.007 163.553 137.423 1.00 17.00 359 MET B C 1
ATOM 3909 O O . MET B 2 359 ? 152.535 163.378 136.293 1.00 17.52 359 MET B O 1
ATOM 3914 N N . ALA B 2 360 ? 154.146 164.212 137.621 1.00 17.27 360 ALA B N 1
ATOM 3915 C CA . ALA B 2 360 ? 154.889 164.804 136.522 1.00 17.03 360 ALA B CA 1
ATOM 3916 C C . ALA B 2 360 ? 155.389 163.778 135.526 1.00 17.51 360 ALA B C 1
ATOM 3917 O O . ALA B 2 360 ? 155.405 164.066 134.332 1.00 16.39 360 ALA B O 1
ATOM 3919 N N . LEU B 2 361 ? 155.791 162.596 135.970 1.00 17.37 361 LEU B N 1
ATOM 3920 C CA . LEU B 2 361 ? 156.164 161.554 135.027 1.00 17.93 361 LEU B CA 1
ATOM 3921 C C . LEU B 2 361 ? 154.986 161.079 134.200 1.00 19.20 361 LEU B C 1
ATOM 3922 O O . LEU B 2 361 ? 155.122 160.899 132.988 1.00 18.62 361 LEU B O 1
ATOM 3927 N N . THR B 2 362 ? 153.828 160.878 134.822 1.00 19.89 362 THR B N 1
ATOM 3928 C CA . THR B 2 362 ? 152.661 160.472 134.056 1.00 20.99 362 THR B CA 1
ATOM 3929 C C . THR B 2 362 ? 152.259 161.541 133.052 1.00 21.71 362 THR B C 1
ATOM 3930 O O . THR B 2 362 ? 151.786 161.215 131.961 1.00 20.59 362 THR B O 1
ATOM 3934 N N . ILE B 2 363 ? 152.454 162.814 133.385 1.00 22.80 363 ILE B N 1
ATOM 3935 C CA . ILE B 2 363 ? 152.097 163.864 132.435 1.00 23.18 363 ILE B CA 1
ATOM 3936 C C . ILE B 2 363 ? 153.130 163.967 131.322 1.00 22.85 363 ILE B C 1
ATOM 3937 O O . ILE B 2 363 ? 152.782 164.174 130.157 1.00 22.03 363 ILE B O 1
ATOM 3942 N N . LEU B 2 364 ? 154.413 163.822 131.647 1.00 22.45 364 LEU B N 1
ATOM 3943 C CA . LEU B 2 364 ? 155.435 163.861 130.615 1.00 23.67 364 LEU B CA 1
ATOM 3944 C C . LEU B 2 364 ? 155.373 162.649 129.706 1.00 24.45 364 LEU B C 1
ATOM 3945 O O . LEU B 2 364 ? 155.867 162.711 128.579 1.00 25.45 364 LEU B O 1
ATOM 3950 N N . GLY B 2 365 ? 154.788 161.547 130.170 1.00 24.89 365 GLY B N 1
ATOM 3951 C CA . GLY B 2 365 ? 154.661 160.378 129.325 1.00 24.42 365 GLY B CA 1
ATOM 3952 C C . GLY B 2 365 ? 153.673 160.525 128.193 1.00 24.60 365 GLY B C 1
ATOM 3953 O O . GLY B 2 365 ? 153.692 159.711 127.267 1.00 24.79 365 GLY B O 1
ATOM 3954 N N . THR B 2 366 ? 152.808 161.536 128.242 1.00 25.11 366 THR B N 1
ATOM 3955 C CA . THR B 2 366 ? 151.849 161.759 127.170 1.00 26.12 366 THR B CA 1
ATOM 3956 C C . THR B 2 366 ? 152.428 162.573 126.024 1.00 27.38 366 THR B C 1
ATOM 3957 O O . THR B 2 366 ? 151.962 162.446 124.889 1.00 28.47 366 THR B O 1
ATOM 3961 N N . MET B 2 367 ? 153.419 163.401 126.294 1.00 28.80 367 MET B N 1
ATOM 3962 C CA . MET B 2 367 ? 153.987 164.301 125.308 1.00 29.04 367 MET B CA 1
ATOM 3963 C C . MET B 2 367 ? 154.959 163.561 124.390 1.00 29.39 367 MET B C 1
ATOM 3964 O O . MET B 2 367 ? 155.452 162.486 124.737 1.00 29.72 367 MET B O 1
ATOM 3969 N N . PRO B 2 368 ? 155.240 164.109 123.204 1.00 29.92 368 PRO B N 1
ATOM 3970 C CA . PRO B 2 368 ? 156.141 163.424 122.282 1.00 30.45 368 PRO B CA 1
ATOM 3971 C C . PRO B 2 368 ? 157.571 163.468 122.783 1.00 30.90 368 PRO B C 1
ATOM 3972 O O . PRO B 2 368 ? 157.974 164.415 123.479 1.00 30.52 368 PRO B O 1
ATOM 3976 N N . PRO B 2 369 ? 158.386 162.478 122.436 1.00 31.48 369 PRO B N 1
ATOM 3977 C CA . PRO B 2 369 ? 159.742 162.338 123.006 1.00 31.99 369 PRO B CA 1
ATOM 3978 C C . PRO B 2 369 ? 160.788 163.286 122.427 1.00 32.22 369 PRO B C 1
ATOM 3979 O O . PRO B 2 369 ? 161.659 162.922 121.644 1.00 33.14 369 PRO B O 1
ATOM 3983 N N . THR B 2 370 ? 160.721 164.541 122.832 1.00 31.46 370 THR B N 1
ATOM 3984 C CA . THR B 2 370 ? 161.777 165.472 122.490 1.00 30.74 370 THR B CA 1
ATOM 3985 C C . THR B 2 370 ? 162.928 165.318 123.479 1.00 30.14 370 THR B C 1
ATOM 3986 O O . THR B 2 370 ? 162.735 164.827 124.591 1.00 29.26 370 THR B O 1
ATOM 3990 N N . PRO B 2 371 ? 164.147 165.710 123.098 1.00 30.14 371 PRO B N 1
ATOM 3991 C CA . PRO B 2 371 ? 165.276 165.577 124.032 1.00 29.59 371 PRO B CA 1
ATOM 3992 C C . PRO B 2 371 ? 165.111 166.376 125.314 1.00 28.62 371 PRO B C 1
ATOM 3993 O O . PRO B 2 371 ? 165.558 165.914 126.371 1.00 27.97 371 PRO B O 1
ATOM 3997 N N . GLN B 2 372 ? 164.489 167.554 125.265 1.00 30.00 372 GLN B N 1
ATOM 3998 C CA . GLN B 2 372 ? 164.193 168.265 126.503 1.00 30.00 372 GLN B CA 1
ATOM 3999 C C . GLN B 2 372 ? 163.200 167.492 127.355 1.00 30.00 372 GLN B C 1
ATOM 4000 O O . GLN B 2 372 ? 163.308 167.485 128.588 1.00 30.00 372 GLN B O 1
ATOM 4006 N N . ASN B 2 373 ? 162.233 166.831 126.718 1.00 30.00 373 ASN B N 1
ATOM 4007 C CA . ASN B 2 373 ? 161.339 165.955 127.459 1.00 30.00 373 ASN B CA 1
ATOM 4008 C C . ASN B 2 373 ? 162.112 164.839 128.142 1.00 30.00 373 ASN B C 1
ATOM 4009 O O . ASN B 2 373 ? 161.786 164.457 129.266 1.00 30.00 373 ASN B O 1
ATOM 4014 N N . ALA B 2 374 ? 163.142 164.304 127.487 1.00 24.29 374 ALA B N 1
ATOM 4015 C CA . ALA B 2 374 ? 163.953 163.272 128.120 1.00 24.52 374 ALA B CA 1
ATOM 4016 C C . ALA B 2 374 ? 164.771 163.814 129.282 1.00 24.88 374 ALA B C 1
ATOM 4017 O O . ALA B 2 374 ? 164.914 163.127 130.298 1.00 24.28 374 ALA B O 1
ATOM 4019 N N . LYS B 2 375 ? 165.307 165.026 129.162 1.00 25.09 375 LYS B N 1
ATOM 4020 C CA . LYS B 2 375 ? 165.974 165.652 130.298 1.00 25.87 375 LYS B CA 1
ATOM 4021 C C . LYS B 2 375 ? 165.028 165.793 131.485 1.00 26.58 375 LYS B C 1
ATOM 4022 O O . LYS B 2 375 ? 165.396 165.492 132.625 1.00 26.55 375 LYS B O 1
ATOM 4028 N N . LEU B 2 376 ? 163.799 166.241 131.231 1.00 30.00 376 LEU B N 1
ATOM 4029 C CA . LEU B 2 376 ? 162.830 166.370 132.315 1.00 30.00 376 LEU B CA 1
ATOM 4030 C C . LEU B 2 376 ? 162.454 165.011 132.894 1.00 30.00 376 LEU B C 1
ATOM 4031 O O . LEU B 2 376 ? 162.315 164.865 134.114 1.00 30.00 376 LEU B O 1
ATOM 4036 N N . GLY B 2 377 ? 162.264 164.013 132.038 1.00 30.00 377 GLY B N 1
ATOM 4037 C CA . GLY B 2 377 ? 161.936 162.684 132.500 1.00 30.00 377 GLY B CA 1
ATOM 4038 C C . GLY B 2 377 ? 163.034 162.020 133.283 1.00 30.00 377 GLY B C 1
ATOM 4039 O O . GLY B 2 377 ? 162.750 161.107 134.062 1.00 30.00 377 GLY B O 1
ATOM 4040 N N . LEU B 2 378 ? 164.277 162.436 133.080 1.00 30.00 378 LEU B N 1
ATOM 4041 C CA . LEU B 2 378 ? 165.363 162.003 133.942 1.00 30.00 378 LEU B CA 1
ATOM 4042 C C . LEU B 2 378 ? 165.415 162.776 135.249 1.00 30.00 378 LEU B C 1
ATOM 4043 O O . LEU B 2 378 ? 165.642 162.170 136.302 1.00 30.00 378 LEU B O 1
ATOM 4048 N N . ILE B 2 379 ? 165.190 164.089 135.204 1.00 23.48 379 ILE B N 1
ATOM 4049 C CA . ILE B 2 379 ? 165.157 164.890 136.423 1.00 23.48 379 ILE B CA 1
ATOM 4050 C C . ILE B 2 379 ? 164.088 164.372 137.372 1.00 23.78 379 ILE B C 1
ATOM 4051 O O . ILE B 2 379 ? 164.288 164.325 138.589 1.00 23.26 379 ILE B O 1
ATOM 4056 N N . PHE B 2 380 ? 162.938 163.972 136.833 1.00 23.23 380 PHE B N 1
ATOM 4057 C CA . PHE B 2 380 ? 161.851 163.523 137.697 1.00 22.55 380 PHE B CA 1
ATOM 4058 C C . PHE B 2 380 ? 162.013 162.069 138.111 1.00 22.32 380 PHE B C 1
ATOM 4059 O O . PHE B 2 380 ? 161.619 161.698 139.220 1.00 21.97 380 PHE B O 1
ATOM 4067 N N . ALA B 2 381 ? 162.567 161.228 137.242 1.00 21.66 381 ALA B N 1
ATOM 4068 C CA . ALA B 2 381 ? 162.868 159.867 137.657 1.00 22.49 381 ALA B CA 1
ATOM 4069 C C . ALA B 2 381 ? 163.878 159.839 138.788 1.00 22.79 381 ALA B C 1
ATOM 4070 O O . ALA B 2 381 ? 163.747 159.016 139.699 1.00 23.06 381 ALA B O 1
ATOM 4072 N N . ALA B 2 382 ? 164.871 160.723 138.758 1.00 22.62 382 ALA B N 1
ATOM 4073 C CA . ALA B 2 382 ? 165.787 160.848 139.877 1.00 22.14 382 ALA B CA 1
ATOM 4074 C C . ALA B 2 382 ? 165.081 161.194 141.176 1.00 22.52 382 ALA B C 1
ATOM 4075 O O . ALA B 2 382 ? 165.383 160.583 142.200 1.00 23.26 382 ALA B O 1
ATOM 4077 N N . LEU B 2 383 ? 164.141 162.134 141.165 1.00 22.75 383 LEU B N 1
ATOM 4078 C CA . LEU B 2 383 ? 163.413 162.464 142.380 1.00 23.42 383 LEU B CA 1
ATOM 4079 C C . LEU B 2 383 ? 162.488 161.352 142.840 1.00 23.95 383 LEU B C 1
ATOM 4080 O O . LEU B 2 383 ? 162.313 161.175 144.047 1.00 23.78 383 LEU B O 1
ATOM 4085 N N . VAL B 2 384 ? 161.893 160.598 141.919 1.00 24.66 384 VAL B N 1
ATOM 4086 C CA . VAL B 2 384 ? 161.066 159.471 142.335 1.00 24.51 384 VAL B CA 1
ATOM 4087 C C . VAL B 2 384 ? 161.925 158.394 142.986 1.00 25.07 384 VAL B C 1
ATOM 4088 O O . VAL B 2 384 ? 161.520 157.772 143.972 1.00 24.84 384 VAL B O 1
ATOM 4092 N N . PHE B 2 385 ? 163.127 158.162 142.461 1.00 25.54 385 PHE B N 1
ATOM 4093 C CA . PHE B 2 385 ? 164.019 157.208 143.108 1.00 26.69 385 PHE B CA 1
ATOM 4094 C C . PHE B 2 385 ? 164.587 157.741 144.413 1.00 27.33 385 PHE B C 1
ATOM 4095 O O . PHE B 2 385 ? 164.925 156.948 145.296 1.00 27.80 385 PHE B O 1
ATOM 4103 N N . ALA B 2 386 ? 164.712 159.061 144.550 1.00 26.97 386 ALA B N 1
ATOM 4104 C CA . ALA B 2 386 ? 165.223 159.624 145.790 1.00 27.20 386 ALA B CA 1
ATOM 4105 C C . ALA B 2 386 ? 164.270 159.389 146.948 1.00 27.71 386 ALA B C 1
ATOM 4106 O O . ALA B 2 386 ? 164.701 159.376 148.103 1.00 28.50 386 ALA B O 1
ATOM 4108 N N . PHE B 2 387 ? 162.981 159.205 146.673 1.00 27.16 387 PHE B N 1
ATOM 4109 C CA . PHE B 2 387 ? 162.054 158.900 147.754 1.00 27.07 387 PHE B CA 1
ATOM 4110 C C . PHE B 2 387 ? 162.319 157.526 148.341 1.00 27.34 387 PHE B C 1
ATOM 4111 O O . PHE B 2 387 ? 162.208 157.342 149.555 1.00 27.36 387 PHE B O 1
ATOM 4119 N N . PHE B 2 388 ? 162.673 156.555 147.507 1.00 27.15 388 PHE B N 1
ATOM 4120 C CA . PHE B 2 388 ? 162.971 155.217 147.989 1.00 26.64 388 PHE B CA 1
ATOM 4121 C C . PHE B 2 388 ? 164.376 155.100 148.545 1.00 26.69 388 PHE B C 1
ATOM 4122 O O . PHE B 2 388 ? 164.593 154.352 149.500 1.00 26.12 388 PHE B O 1
ATOM 4130 N N . ILE B 2 389 ? 165.339 155.827 147.973 1.00 28.77 389 ILE B N 1
ATOM 4131 C CA . ILE B 2 389 ? 166.703 155.804 148.485 1.00 28.92 389 ILE B CA 1
ATOM 4132 C C . ILE B 2 389 ? 166.826 156.537 149.811 1.00 29.49 389 ILE B C 1
ATOM 4133 O O . ILE B 2 389 ? 167.773 156.284 150.566 1.00 29.02 389 ILE B O 1
ATOM 4138 N N . SER B 2 390 ? 165.871 157.399 150.149 1.00 29.39 390 SER B N 1
ATOM 4139 C CA . SER B 2 390 ? 165.942 158.172 151.375 1.00 30.04 390 SER B CA 1
ATOM 4140 C C . SER B 2 390 ? 165.127 157.588 152.514 1.00 30.83 390 SER B C 1
ATOM 4141 O O . SER B 2 390 ? 165.261 158.058 153.645 1.00 31.27 390 SER B O 1
ATOM 4144 N N . LEU B 2 391 ? 164.292 156.596 152.258 1.00 30.71 391 LEU B N 1
ATOM 4145 C CA . LEU B 2 391 ? 163.496 156.004 153.324 1.00 31.19 391 LEU B CA 1
ATOM 4146 C C . LEU B 2 391 ? 164.375 155.370 154.398 1.00 31.98 391 LEU B C 1
ATOM 4147 O O . LEU B 2 391 ? 164.129 155.601 155.586 1.00 31.18 391 LEU B O 1
ATOM 4152 N N . PRO B 2 392 ? 165.397 154.575 154.060 1.00 33.17 392 PRO B N 1
ATOM 4153 C CA . PRO B 2 392 ? 166.287 154.071 155.115 1.00 34.07 392 PRO B CA 1
ATOM 4154 C C . PRO B 2 392 ? 167.099 155.154 155.797 1.00 35.33 392 PRO B C 1
ATOM 4155 O O . PRO B 2 392 ? 167.390 155.021 156.990 1.00 35.76 392 PRO B O 1
ATOM 4159 N N . ILE B 2 393 ? 167.456 156.230 155.105 1.00 36.00 393 ILE B N 1
ATOM 4160 C CA . ILE B 2 393 ? 168.190 157.304 155.759 1.00 36.31 393 ILE B CA 1
ATOM 4161 C C . ILE B 2 393 ? 167.293 158.045 156.740 1.00 36.39 393 ILE B C 1
ATOM 4162 O O . ILE B 2 393 ? 167.692 158.338 157.872 1.00 36.18 393 ILE B O 1
ATOM 4167 N N . ILE B 2 394 ? 166.065 158.353 156.325 1.00 36.99 394 ILE B N 1
ATOM 4168 C CA . ILE B 2 394 ? 165.105 158.949 157.246 1.00 37.77 394 ILE B CA 1
ATOM 4169 C C . ILE B 2 394 ? 164.853 158.019 158.421 1.00 38.30 394 ILE B C 1
ATOM 4170 O O . ILE B 2 394 ? 164.689 158.465 159.559 1.00 38.44 394 ILE B O 1
ATOM 4175 N N . SER B 2 395 ? 164.826 156.713 158.170 1.00 38.86 395 SER B N 1
ATOM 4176 C CA . SER B 2 395 ? 164.626 155.768 159.258 1.00 39.86 395 SER B CA 1
ATOM 4177 C C . SER B 2 395 ? 165.773 155.809 160.251 1.00 40.76 395 SER B C 1
ATOM 4178 O O . SER B 2 395 ? 165.537 155.857 161.460 1.00 40.93 395 SER B O 1
ATOM 4181 N N . PHE B 2 396 ? 167.014 155.799 159.767 1.00 30.00 396 PHE B N 1
ATOM 4182 C CA . PHE B 2 396 ? 168.154 155.921 160.666 1.00 30.00 396 PHE B CA 1
ATOM 4183 C C . PHE B 2 396 ? 168.112 157.220 161.449 1.00 30.00 396 PHE B C 1
ATOM 4184 O O . PHE B 2 396 ? 168.504 157.248 162.619 1.00 30.00 396 PHE B O 1
ATOM 4192 N N . ILE B 2 397 ? 167.642 158.298 160.830 1.00 30.00 397 ILE B N 1
ATOM 4193 C CA . ILE B 2 397 ? 167.562 159.571 161.535 1.00 30.00 397 ILE B CA 1
ATOM 4194 C C . ILE B 2 397 ? 166.512 159.513 162.634 1.00 30.00 397 ILE B C 1
ATOM 4195 O O . ILE B 2 397 ? 166.749 159.950 163.763 1.00 30.00 397 ILE B O 1
ATOM 4200 N N . GLU B 2 398 ? 165.337 158.970 162.325 1.00 30.00 398 GLU B N 1
ATOM 4201 C CA . GLU B 2 398 ? 164.273 158.890 163.315 1.00 30.00 398 GLU B CA 1
ATOM 4202 C C . GLU B 2 398 ? 164.534 157.817 164.359 1.00 30.00 398 GLU B C 1
ATOM 4203 O O . GLU B 2 398 ? 164.026 157.922 165.477 1.00 30.00 398 GLU B O 1
ATOM 4209 N N . TYR B 2 399 ? 165.316 156.793 164.020 1.00 30.00 399 TYR B N 1
ATOM 4210 C CA . TYR B 2 399 ? 165.623 155.735 164.976 1.00 30.00 399 TYR B CA 1
ATOM 4211 C C . TYR B 2 399 ? 166.421 156.266 166.156 1.00 30.00 399 TYR B C 1
ATOM 4212 O O . TYR B 2 399 ? 166.387 155.678 167.240 1.00 30.00 399 TYR B O 1
ATOM 4221 N N . GLY B 2 400 ? 167.156 157.356 165.960 1.00 30.00 400 GLY B N 1
ATOM 4222 C CA . GLY B 2 400 ? 167.842 158.056 167.023 1.00 30.00 400 GLY B CA 1
ATOM 4223 C C . GLY B 2 400 ? 167.105 159.246 167.588 1.00 30.00 400 GLY B C 1
ATOM 4224 O O . GLY B 2 400 ? 167.625 159.912 168.487 1.00 30.00 400 GLY B O 1
ATOM 4225 N N . TRP B 2 401 ? 165.910 159.534 167.080 1.00 30.00 401 TRP B N 1
ATOM 4226 C CA . TRP B 2 401 ? 165.081 160.652 167.532 1.00 30.00 401 TRP B CA 1
ATOM 4227 C C . TRP B 2 401 ? 165.827 161.978 167.502 1.00 30.00 401 TRP B C 1
ATOM 4228 O O . TRP B 2 401 ? 165.507 162.858 166.704 1.00 30.00 401 TRP B O 1
ATOM 4239 N N . THR C 3 3 ? 144.488 177.465 158.963 1.00 30.00 3 THR C N 1
ATOM 4240 C CA . THR C 3 3 ? 144.994 176.283 159.643 1.00 30.00 3 THR C CA 1
ATOM 4241 C C . THR C 3 3 ? 145.823 175.441 158.687 1.00 30.00 3 THR C C 1
ATOM 4242 O O . THR C 3 3 ? 145.722 175.581 157.475 1.00 30.00 3 THR C O 1
ATOM 4246 N N . TRP C 3 4 ? 146.656 174.569 159.252 1.00 30.00 4 TRP C N 1
ATOM 4247 C CA . TRP C 3 4 ? 147.563 173.769 158.439 1.00 30.00 4 TRP C CA 1
ATOM 4248 C C . TRP C 3 4 ? 146.829 172.646 157.726 1.00 30.00 4 TRP C C 1
ATOM 4249 O O . TRP C 3 4 ? 147.178 172.302 156.591 1.00 30.00 4 TRP C O 1
ATOM 4260 N N . GLY C 3 5 ? 145.808 172.073 158.362 1.00 30.00 5 GLY C N 1
ATOM 4261 C CA . GLY C 3 5 ? 144.990 171.074 157.702 1.00 30.00 5 GLY C CA 1
ATOM 4262 C C . GLY C 3 5 ? 144.300 171.584 156.460 1.00 30.00 5 GLY C C 1
ATOM 4263 O O . GLY C 3 5 ? 144.144 170.829 155.497 1.00 30.00 5 GLY C O 1
ATOM 4264 N N . LEU C 3 6 ? 143.909 172.855 156.446 1.00 30.00 6 LEU C N 1
ATOM 4265 C CA . LEU C 3 6 ? 143.313 173.434 155.251 1.00 30.00 6 LEU C CA 1
ATOM 4266 C C . LEU C 3 6 ? 144.301 173.499 154.098 1.00 30.00 6 LEU C C 1
ATOM 4267 O O . LEU C 3 6 ? 143.931 173.209 152.956 1.00 30.00 6 LEU C O 1
ATOM 4272 N N . ILE C 3 7 ? 145.552 173.873 154.370 1.00 30.00 7 ILE C N 1
ATOM 4273 C CA . ILE C 3 7 ? 146.558 173.881 153.317 1.00 30.00 7 ILE C CA 1
ATOM 4274 C C . ILE C 3 7 ? 146.840 172.469 152.838 1.00 30.00 7 ILE C C 1
ATOM 4275 O O . ILE C 3 7 ? 146.939 172.226 151.631 1.00 30.00 7 ILE C O 1
ATOM 4280 N N . LYS C 3 8 ? 146.972 171.517 153.761 1.00 30.00 8 LYS C N 1
ATOM 4281 C CA . LYS C 3 8 ? 147.124 170.127 153.352 1.00 30.00 8 LYS C CA 1
ATOM 4282 C C . LYS C 3 8 ? 145.990 169.682 152.443 1.00 30.00 8 LYS C C 1
ATOM 4283 O O . LYS C 3 8 ? 146.233 169.002 151.444 1.00 30.00 8 LYS C O 1
ATOM 4289 N N . THR C 3 9 ? 144.754 170.053 152.768 1.00 30.00 9 THR C N 1
ATOM 4290 C CA . THR C 3 9 ? 143.621 169.613 151.965 1.00 30.00 9 THR C CA 1
ATOM 4291 C C . THR C 3 9 ? 143.638 170.256 150.586 1.00 30.00 9 THR C C 1
ATOM 4292 O O . THR C 3 9 ? 143.549 169.560 149.571 1.00 30.00 9 THR C O 1
ATOM 4296 N N . ILE C 3 10 ? 143.738 171.589 150.523 1.00 30.00 10 ILE C N 1
ATOM 4297 C CA . ILE C 3 10 ? 143.713 172.266 149.226 1.00 30.00 10 ILE C CA 1
ATOM 4298 C C . ILE C 3 10 ? 144.977 172.031 148.425 1.00 30.00 10 ILE C C 1
ATOM 4299 O O . ILE C 3 10 ? 145.050 172.461 147.269 1.00 30.00 10 ILE C O 1
ATOM 4304 N N . PHE C 3 11 ? 145.982 171.376 148.998 1.00 30.00 11 PHE C N 1
ATOM 4305 C CA . PHE C 3 11 ? 147.117 170.930 148.209 1.00 30.00 11 PHE C CA 1
ATOM 4306 C C . PHE C 3 11 ? 146.955 169.503 147.712 1.00 30.00 11 PHE C C 1
ATOM 4307 O O . PHE C 3 11 ? 147.084 169.255 146.515 1.00 30.00 11 PHE C O 1
ATOM 4315 N N . PHE C 3 12 ? 146.660 168.552 148.598 1.00 30.00 12 PHE C N 1
ATOM 4316 C CA . PHE C 3 12 ? 146.570 167.164 148.163 1.00 30.00 12 PHE C CA 1
ATOM 4317 C C . PHE C 3 12 ? 145.332 166.912 147.322 1.00 30.00 12 PHE C C 1
ATOM 4318 O O . PHE C 3 12 ? 145.283 165.924 146.586 1.00 30.00 12 PHE C O 1
ATOM 4326 N N . ALA C 3 13 ? 144.323 167.776 147.411 1.00 30.00 13 ALA C N 1
ATOM 4327 C CA . ALA C 3 13 ? 143.198 167.716 146.496 1.00 30.00 13 ALA C CA 1
ATOM 4328 C C . ALA C 3 13 ? 143.374 168.622 145.295 1.00 30.00 13 ALA C C 1
ATOM 4329 O O . ALA C 3 13 ? 142.971 168.246 144.194 1.00 30.00 13 ALA C O 1
ATOM 4331 N N . GLY C 3 14 ? 143.970 169.799 145.479 1.00 30.00 14 GLY C N 1
ATOM 4332 C CA . GLY C 3 14 ? 144.247 170.663 144.350 1.00 30.00 14 GLY C CA 1
ATOM 4333 C C . GLY C 3 14 ? 145.146 170.019 143.325 1.00 30.00 14 GLY C C 1
ATOM 4334 O O . GLY C 3 14 ? 144.820 170.014 142.138 1.00 30.00 14 GLY C O 1
ATOM 4335 N N . SER C 3 15 ? 146.272 169.459 143.757 1.00 30.00 15 SER C N 1
ATOM 4336 C CA . SER C 3 15 ? 147.181 168.814 142.825 1.00 30.00 15 SER C CA 1
ATOM 4337 C C . SER C 3 15 ? 146.556 167.591 142.176 1.00 30.00 15 SER C C 1
ATOM 4338 O O . SER C 3 15 ? 146.789 167.346 140.994 1.00 30.00 15 SER C O 1
ATOM 4341 N N . THR C 3 16 ? 145.751 166.828 142.910 1.00 30.00 16 THR C N 1
ATOM 4342 C CA . THR C 3 16 ? 145.086 165.674 142.316 1.00 30.00 16 THR C CA 1
ATOM 4343 C C . THR C 3 16 ? 144.062 166.084 141.267 1.00 30.00 16 THR C C 1
ATOM 4344 O O . THR C 3 16 ? 143.996 165.476 140.194 1.00 30.00 16 THR C O 1
ATOM 4348 N N . LEU C 3 17 ? 143.244 167.099 141.555 1.00 30.00 17 LEU C N 1
ATOM 4349 C CA . LEU C 3 17 ? 142.299 167.578 140.553 1.00 30.00 17 LEU C CA 1
ATOM 4350 C C . LEU C 3 17 ? 143.012 168.163 139.348 1.00 30.00 17 LEU C C 1
ATOM 4351 O O . LEU C 3 17 ? 142.623 167.893 138.213 1.00 30.00 17 LEU C O 1
ATOM 4356 N N . VAL C 3 18 ? 144.055 168.966 139.563 1.00 30.00 18 VAL C N 1
ATOM 4357 C CA . VAL C 3 18 ? 144.825 169.489 138.439 1.00 30.00 18 VAL C CA 1
ATOM 4358 C C . VAL C 3 18 ? 145.505 168.390 137.646 1.00 30.00 18 VAL C C 1
ATOM 4359 O O . VAL C 3 18 ? 145.649 168.518 136.428 1.00 30.00 18 VAL C O 1
ATOM 4363 N N . PHE C 3 19 ? 145.894 167.295 138.290 1.00 30.00 19 PHE C N 1
ATOM 4364 C CA . PHE C 3 19 ? 146.515 166.192 137.575 1.00 30.00 19 PHE C CA 1
ATOM 4365 C C . PHE C 3 19 ? 145.495 165.439 136.738 1.00 30.00 19 PHE C C 1
ATOM 4366 O O . PHE C 3 19 ? 145.691 165.244 135.537 1.00 30.00 19 PHE C O 1
ATOM 4374 N N . PHE C 3 20 ? 144.389 165.021 137.346 1.00 30.00 20 PHE C N 1
ATOM 4375 C CA . PHE C 3 20 ? 143.376 164.311 136.578 1.00 30.00 20 PHE C CA 1
ATOM 4376 C C . PHE C 3 20 ? 142.664 165.202 135.577 1.00 30.00 20 PHE C C 1
ATOM 4377 O O . PHE C 3 20 ? 142.099 164.683 134.616 1.00 30.00 20 PHE C O 1
ATOM 4385 N N . PHE C 3 21 ? 142.695 166.517 135.754 1.00 30.00 21 PHE C N 1
ATOM 4386 C CA . PHE C 3 21 ? 142.126 167.420 134.773 1.00 30.00 21 PHE C CA 1
ATOM 4387 C C . PHE C 3 21 ? 142.949 167.372 133.502 1.00 30.00 21 PHE C C 1
ATOM 4388 O O . PHE C 3 21 ? 142.452 166.957 132.456 1.00 30.00 21 PHE C O 1
ATOM 4396 N N . LEU C 3 22 ? 144.218 167.750 133.581 1.00 30.00 22 LEU C N 1
ATOM 4397 C CA . LEU C 3 22 ? 145.066 167.739 132.404 1.00 30.00 22 LEU C CA 1
ATOM 4398 C C . LEU C 3 22 ? 145.568 166.348 132.062 1.00 30.00 22 LEU C C 1
ATOM 4399 O O . LEU C 3 22 ? 146.455 166.209 131.219 1.00 30.00 22 LEU C O 1
ATOM 4404 N N . LEU C 3 23 ? 145.036 165.316 132.706 1.00 30.00 23 LEU C N 1
ATOM 4405 C CA . LEU C 3 23 ? 145.205 163.964 132.210 1.00 30.00 23 LEU C CA 1
ATOM 4406 C C . LEU C 3 23 ? 143.958 163.403 131.554 1.00 30.00 23 LEU C C 1
ATOM 4407 O O . LEU C 3 23 ? 144.079 162.537 130.686 1.00 30.00 23 LEU C O 1
ATOM 4412 N N . TRP C 3 24 ? 142.771 163.876 131.928 1.00 30.00 24 TRP C N 1
ATOM 4413 C CA . TRP C 3 24 ? 141.538 163.322 131.403 1.00 30.00 24 TRP C CA 1
ATOM 4414 C C . TRP C 3 24 ? 140.773 164.255 130.486 1.00 30.00 24 TRP C C 1
ATOM 4415 O O . TRP C 3 24 ? 139.902 163.775 129.756 1.00 30.00 24 TRP C O 1
ATOM 4426 N N . PHE C 3 25 ? 141.060 165.555 130.488 1.00 30.00 25 PHE C N 1
ATOM 4427 C CA . PHE C 3 25 ? 140.594 166.397 129.395 1.00 30.00 25 PHE C CA 1
ATOM 4428 C C . PHE C 3 25 ? 141.323 167.728 129.376 1.00 30.00 25 PHE C C 1
ATOM 4429 O O . PHE C 3 25 ? 141.473 168.380 130.407 1.00 30.00 25 PHE C O 1
ATOM 4437 N N . TYR C 3 26 ? 141.729 168.130 128.175 1.00 30.00 26 TYR C N 1
ATOM 4438 C CA . TYR C 3 26 ? 142.521 169.326 127.911 1.00 30.00 26 TYR C CA 1
ATOM 4439 C C . TYR C 3 26 ? 143.874 169.274 128.625 1.00 30.00 26 TYR C C 1
ATOM 4440 O O . TYR C 3 26 ? 144.148 170.003 129.574 1.00 30.00 26 TYR C O 1
ATOM 4449 N N . ASN C 3 27 ? 144.697 168.364 128.146 1.00 30.00 27 ASN C N 1
ATOM 4450 C CA . ASN C 3 27 ? 146.125 168.447 128.386 1.00 30.00 27 ASN C CA 1
ATOM 4451 C C . ASN C 3 27 ? 146.699 169.550 127.510 1.00 30.00 27 ASN C C 1
ATOM 4452 O O . ASN C 3 27 ? 146.829 169.350 126.297 1.00 30.00 27 ASN C O 1
ATOM 4457 N N . PRO C 3 28 ? 147.057 170.712 128.058 1.00 30.00 28 PRO C N 1
ATOM 4458 C CA . PRO C 3 28 ? 147.435 171.851 127.214 1.00 30.00 28 PRO C CA 1
ATOM 4459 C C . PRO C 3 28 ? 148.812 171.744 126.588 1.00 30.00 28 PRO C C 1
ATOM 4460 O O . PRO C 3 28 ? 149.224 172.675 125.891 1.00 30.00 28 PRO C O 1
ATOM 4464 N N . PHE C 3 29 ? 149.541 170.658 126.814 1.00 30.00 29 PHE C N 1
ATOM 4465 C CA . PHE C 3 29 ? 150.890 170.521 126.292 1.00 30.00 29 PHE C CA 1
ATOM 4466 C C . PHE C 3 29 ? 150.971 169.594 125.092 1.00 30.00 29 PHE C C 1
ATOM 4467 O O . PHE C 3 29 ? 152.012 169.551 124.430 1.00 30.00 29 PHE C O 1
ATOM 4475 N N . LYS C 3 30 ? 149.909 168.856 124.791 1.00 30.00 30 LYS C N 1
ATOM 4476 C CA . LYS C 3 30 ? 149.793 168.146 123.528 1.00 30.00 30 LYS C CA 1
ATOM 4477 C C . LYS C 3 30 ? 149.163 169.086 122.511 1.00 30.00 30 LYS C C 1
ATOM 4478 O O . LYS C 3 30 ? 148.099 169.658 122.766 1.00 30.00 30 LYS C O 1
ATOM 4484 N N . HIS C 3 31 ? 149.820 169.243 121.365 1.00 30.00 31 HIS C N 1
ATOM 4485 C CA . HIS C 3 31 ? 149.428 170.219 120.350 1.00 30.00 31 HIS C CA 1
ATOM 4486 C C . HIS C 3 31 ? 148.989 169.552 119.056 1.00 30.00 31 HIS C C 1
ATOM 4487 O O . HIS C 3 31 ? 149.413 169.945 117.965 1.00 30.00 31 HIS C O 1
ATOM 4494 N N . VAL C 3 32 ? 148.153 168.521 119.170 1.00 30.00 32 VAL C N 1
ATOM 4495 C CA . VAL C 3 32 ? 147.586 167.860 118.003 1.00 30.00 32 VAL C CA 1
ATOM 4496 C C . VAL C 3 32 ? 146.815 168.876 117.175 1.00 30.00 32 VAL C C 1
ATOM 4497 O O . VAL C 3 32 ? 146.200 169.803 117.716 1.00 30.00 32 VAL C O 1
ATOM 4501 N N . GLU C 3 33 ? 146.840 168.707 115.856 1.00 30.00 33 GLU C N 1
ATOM 4502 C CA . GLU C 3 33 ? 146.245 169.707 114.988 1.00 30.00 33 GLU C CA 1
ATOM 4503 C C . GLU C 3 33 ? 144.740 169.501 114.857 1.00 30.00 33 GLU C C 1
ATOM 4504 O O . GLU C 3 33 ? 144.218 168.397 115.019 1.00 30.00 33 GLU C O 1
ATOM 4510 N N . HIS C 3 34 ? 144.041 170.593 114.556 1.00 30.00 34 HIS C N 1
ATOM 4511 C CA . HIS C 3 34 ? 142.587 170.602 114.488 1.00 30.00 34 HIS C CA 1
ATOM 4512 C C . HIS C 3 34 ? 142.151 171.114 113.125 1.00 30.00 34 HIS C C 1
ATOM 4513 O O . HIS C 3 34 ? 142.753 172.049 112.589 1.00 30.00 34 HIS C O 1
ATOM 4520 N N . TYR C 3 35 ? 141.111 170.500 112.571 1.00 30.00 35 TYR C N 1
ATOM 4521 C CA . TYR C 3 35 ? 140.529 170.903 111.302 1.00 30.00 35 TYR C CA 1
ATOM 4522 C C . TYR C 3 35 ? 139.113 171.402 111.541 1.00 30.00 35 TYR C C 1
ATOM 4523 O O . TYR C 3 35 ? 138.365 170.811 112.323 1.00 30.00 35 TYR C O 1
ATOM 4532 N N . GLU C 3 36 ? 138.751 172.497 110.882 1.00 30.00 36 GLU C N 1
ATOM 4533 C CA . GLU C 3 36 ? 137.448 173.109 111.072 1.00 30.00 36 GLU C CA 1
ATOM 4534 C C . GLU C 3 36 ? 136.612 172.965 109.810 1.00 30.00 36 GLU C C 1
ATOM 4535 O O . GLU C 3 36 ? 137.128 172.979 108.691 1.00 30.00 36 GLU C O 1
ATOM 4541 N N . VAL C 3 37 ? 135.301 172.828 110.010 1.00 30.00 37 VAL C N 1
ATOM 4542 C CA . VAL C 3 37 ? 134.358 172.860 108.900 1.00 30.00 37 VAL C CA 1
ATOM 4543 C C . VAL C 3 37 ? 134.283 174.277 108.347 1.00 30.00 37 VAL C C 1
ATOM 4544 O O . VAL C 3 37 ? 134.352 175.260 109.097 1.00 30.00 37 VAL C O 1
ATOM 4548 N N . ASP C 3 38 ? 134.143 174.391 107.026 1.00 30.00 38 ASP C N 1
ATOM 4549 C CA . ASP C 3 38 ? 134.357 175.658 106.336 1.00 30.00 38 ASP C CA 1
ATOM 4550 C C . ASP C 3 38 ? 133.351 176.734 106.683 1.00 30.00 38 ASP C C 1
ATOM 4551 O O . ASP C 3 38 ? 133.534 177.869 106.230 1.00 30.00 38 ASP C O 1
ATOM 4556 N N . GLU C 3 39 ? 132.285 176.412 107.411 1.00 30.00 39 GLU C N 1
ATOM 4557 C CA . GLU C 3 39 ? 131.352 177.411 107.917 1.00 30.00 39 GLU C CA 1
ATOM 4558 C C . GLU C 3 39 ? 130.548 178.007 106.764 1.00 30.00 39 GLU C C 1
ATOM 4559 O O . GLU C 3 39 ? 129.591 178.755 106.980 1.00 30.00 39 GLU C O 1
ATOM 4565 N N . GLU C 3 40 ? 130.910 177.654 105.529 1.00 30.00 40 GLU C N 1
ATOM 4566 C CA . GLU C 3 40 ? 130.035 177.948 104.403 1.00 30.00 40 GLU C CA 1
ATOM 4567 C C . GLU C 3 40 ? 128.709 177.230 104.567 1.00 30.00 40 GLU C C 1
ATOM 4568 O O . GLU C 3 40 ? 127.671 177.708 104.098 1.00 30.00 40 GLU C O 1
ATOM 4574 N N . VAL C 3 41 ? 128.729 176.074 105.219 1.00 30.00 41 VAL C N 1
ATOM 4575 C CA . VAL C 3 41 ? 127.491 175.442 105.635 1.00 30.00 41 VAL C CA 1
ATOM 4576 C C . VAL C 3 41 ? 127.463 175.270 107.149 1.00 30.00 41 VAL C C 1
ATOM 4577 O O . VAL C 3 41 ? 126.716 175.971 107.841 1.00 30.00 41 VAL C O 1
ATOM 4581 N N . LYS C 3 42 ? 128.287 174.359 107.678 1.00 30.00 42 LYS C N 1
ATOM 4582 C CA . LYS C 3 42 ? 128.367 174.062 109.107 1.00 30.00 42 LYS C CA 1
ATOM 4583 C C . LYS C 3 42 ? 126.991 173.752 109.691 1.00 30.00 42 LYS C C 1
ATOM 4584 O O . LYS C 3 42 ? 126.840 173.608 110.905 1.00 30.00 42 LYS C O 1
ATOM 4590 N N . ALA C 3 43 ? 125.982 173.651 108.835 1.00 30.00 43 ALA C N 1
ATOM 4591 C CA . ALA C 3 43 ? 124.623 173.358 109.245 1.00 30.00 43 ALA C CA 1
ATOM 4592 C C . ALA C 3 43 ? 124.050 172.169 108.503 1.00 30.00 43 ALA C C 1
ATOM 4593 O O . ALA C 3 43 ? 123.057 171.592 108.955 1.00 30.00 43 ALA C O 1
ATOM 4595 N N . ILE C 3 44 ? 124.639 171.807 107.367 1.00 30.00 44 ILE C N 1
ATOM 4596 C CA . ILE C 3 44 ? 124.333 170.530 106.744 1.00 30.00 44 ILE C CA 1
ATOM 4597 C C . ILE C 3 44 ? 124.816 169.392 107.629 1.00 30.00 44 ILE C C 1
ATOM 4598 O O . ILE C 3 44 ? 124.202 168.322 107.681 1.00 30.00 44 ILE C O 1
ATOM 4603 N N . ILE C 3 45 ? 125.912 169.608 108.354 1.00 30.00 45 ILE C N 1
ATOM 4604 C CA . ILE C 3 45 ? 126.476 168.554 109.187 1.00 30.00 45 ILE C CA 1
ATOM 4605 C C . ILE C 3 45 ? 125.916 168.548 110.603 1.00 30.00 45 ILE C C 1
ATOM 4606 O O . ILE C 3 45 ? 125.840 167.480 111.224 1.00 30.00 45 ILE C O 1
ATOM 4611 N N . ASP C 3 46 ? 125.517 169.703 111.134 1.00 30.00 46 ASP C N 1
ATOM 4612 C CA . ASP C 3 46 ? 125.054 169.744 112.516 1.00 30.00 46 ASP C CA 1
ATOM 4613 C C . ASP C 3 46 ? 123.755 168.979 112.697 1.00 30.00 46 ASP C C 1
ATOM 4614 O O . ASP C 3 46 ? 123.488 168.452 113.782 1.00 30.00 46 ASP C O 1
ATOM 4619 N N . ASN C 3 47 ? 122.929 168.908 111.655 1.00 30.00 47 ASN C N 1
ATOM 4620 C CA . ASN C 3 47 ? 121.683 168.148 111.699 1.00 30.00 47 ASN C CA 1
ATOM 4621 C C . ASN C 3 47 ? 121.564 167.317 110.431 1.00 30.00 47 ASN C C 1
ATOM 4622 O O . ASN C 3 47 ? 120.993 167.777 109.432 1.00 30.00 47 ASN C O 1
ATOM 4627 N N . PRO C 3 48 ? 122.080 166.088 110.421 1.00 30.00 48 PRO C N 1
ATOM 4628 C CA . PRO C 3 48 ? 121.888 165.232 109.247 1.00 30.00 48 PRO C CA 1
ATOM 4629 C C . PRO C 3 48 ? 120.458 164.773 109.058 1.00 30.00 48 PRO C C 1
ATOM 4630 O O . PRO C 3 48 ? 120.091 164.422 107.933 1.00 30.00 48 PRO C O 1
ATOM 4634 N N . TRP C 3 49 ? 119.641 164.752 110.105 1.00 30.00 49 TRP C N 1
ATOM 4635 C CA . TRP C 3 49 ? 118.246 164.361 109.977 1.00 30.00 49 TRP C CA 1
ATOM 4636 C C . TRP C 3 49 ? 117.340 165.529 109.632 1.00 30.00 49 TRP C C 1
ATOM 4637 O O . TRP C 3 49 ? 116.118 165.413 109.758 1.00 30.00 49 TRP C O 1
ATOM 4648 N N . LYS C 3 50 ? 117.911 166.645 109.198 1.00 30.00 50 LYS C N 1
ATOM 4649 C CA . LYS C 3 50 ? 117.119 167.789 108.776 1.00 30.00 50 LYS C CA 1
ATOM 4650 C C . LYS C 3 50 ? 116.523 167.511 107.406 1.00 30.00 50 LYS C C 1
ATOM 4651 O O . LYS C 3 50 ? 117.253 167.299 106.434 1.00 30.00 50 LYS C O 1
ATOM 4657 N N . LYS C 3 51 ? 115.196 167.507 107.332 1.00 30.00 51 LYS C N 1
ATOM 4658 C CA . LYS C 3 51 ? 114.508 167.219 106.084 1.00 30.00 51 LYS C CA 1
ATOM 4659 C C . LYS C 3 51 ? 114.845 168.267 105.029 1.00 30.00 51 LYS C C 1
ATOM 4660 O O . LYS C 3 51 ? 115.283 169.379 105.328 1.00 30.00 51 LYS C O 1
ATOM 4666 N N . THR C 3 52 ? 114.640 167.889 103.774 1.00 30.00 52 THR C N 1
ATOM 4667 C CA . THR C 3 52 ? 114.910 168.759 102.636 1.00 30.00 52 THR C CA 1
ATOM 4668 C C . THR C 3 52 ? 113.710 168.686 101.702 1.00 30.00 52 THR C C 1
ATOM 4669 O O . THR C 3 52 ? 112.623 168.235 102.079 1.00 30.00 52 THR C O 1
ATOM 4673 N N . GLU C 3 53 ? 113.899 169.157 100.475 1.00 30.00 53 GLU C N 1
ATOM 4674 C CA . GLU C 3 53 ? 112.893 168.990 99.442 1.00 30.00 53 GLU C CA 1
ATOM 4675 C C . GLU C 3 53 ? 112.763 167.517 99.069 1.00 30.00 53 GLU C C 1
ATOM 4676 O O . GLU C 3 53 ? 113.654 166.702 99.320 1.00 30.00 53 GLU C O 1
ATOM 4682 N N . SER C 3 54 ? 111.631 167.185 98.449 1.00 30.00 54 SER C N 1
ATOM 4683 C CA . SER C 3 54 ? 111.273 165.805 98.109 1.00 30.00 54 SER C CA 1
ATOM 4684 C C . SER C 3 54 ? 111.199 164.922 99.352 1.00 30.00 54 SER C C 1
ATOM 4685 O O . SER C 3 54 ? 111.244 163.694 99.263 1.00 30.00 54 SER C O 1
ATOM 4688 N N . GLY C 3 55 ? 111.073 165.545 100.522 1.00 30.00 55 GLY C N 1
ATOM 4689 C CA . GLY C 3 55 ? 110.936 164.811 101.762 1.00 30.00 55 GLY C CA 1
ATOM 4690 C C . GLY C 3 55 ? 112.072 163.876 102.096 1.00 30.00 55 GLY C C 1
ATOM 4691 O O . GLY C 3 55 ? 111.862 162.913 102.837 1.00 30.00 55 GLY C O 1
ATOM 4692 N N . LYS C 3 56 ? 113.267 164.116 101.570 1.00 30.00 56 LYS C N 1
ATOM 4693 C CA . LYS C 3 56 ? 114.428 163.290 101.856 1.00 30.00 56 LYS C CA 1
ATOM 4694 C C . LYS C 3 56 ? 115.370 164.032 102.788 1.00 30.00 56 LYS C C 1
ATOM 4695 O O . LYS C 3 56 ? 115.725 165.186 102.533 1.00 30.00 56 LYS C O 1
ATOM 4701 N N . THR C 3 57 ? 115.782 163.364 103.861 1.00 30.00 57 THR C N 1
ATOM 4702 C CA . THR C 3 57 ? 116.687 163.978 104.815 1.00 30.00 57 THR C CA 1
ATOM 4703 C C . THR C 3 57 ? 118.072 164.136 104.201 1.00 30.00 57 THR C C 1
ATOM 4704 O O . THR C 3 57 ? 118.389 163.561 103.160 1.00 30.00 57 THR C O 1
ATOM 4708 N N . ILE C 3 58 ? 118.905 164.937 104.861 1.00 30.00 58 ILE C N 1
ATOM 4709 C CA . ILE C 3 58 ? 120.277 165.100 104.402 1.00 30.00 58 ILE C CA 1
ATOM 4710 C C . ILE C 3 58 ? 121.063 163.810 104.569 1.00 30.00 58 ILE C C 1
ATOM 4711 O O . ILE C 3 58 ? 121.942 163.506 103.757 1.00 30.00 58 ILE C O 1
ATOM 4716 N N . ALA C 3 59 ? 120.765 163.028 105.605 1.00 30.00 59 ALA C N 1
ATOM 4717 C CA . ALA C 3 59 ? 121.424 161.738 105.755 1.00 30.00 59 ALA C CA 1
ATOM 4718 C C . ALA C 3 59 ? 121.165 160.847 104.549 1.00 30.00 59 ALA C C 1
ATOM 4719 O O . ALA C 3 59 ? 122.091 160.226 104.021 1.00 30.00 59 ALA C O 1
ATOM 4721 N N . GLU C 3 60 ? 119.918 160.792 104.083 1.00 30.00 60 GLU C N 1
ATOM 4722 C CA . GLU C 3 60 ? 119.582 159.932 102.954 1.00 30.00 60 GLU C CA 1
ATOM 4723 C C . GLU C 3 60 ? 120.210 160.432 101.664 1.00 30.00 60 GLU C C 1
ATOM 4724 O O . GLU C 3 60 ? 120.679 159.632 100.849 1.00 30.00 60 GLU C O 1
ATOM 4730 N N . GLU C 3 61 ? 120.211 161.745 101.448 1.00 30.00 61 GLU C N 1
ATOM 4731 C CA . GLU C 3 61 ? 120.856 162.296 100.265 1.00 30.00 61 GLU C CA 1
ATOM 4732 C C . GLU C 3 61 ? 122.345 162.017 100.267 1.00 30.00 61 GLU C C 1
ATOM 4733 O O . GLU C 3 61 ? 122.912 161.674 99.224 1.00 30.00 61 GLU C O 1
ATOM 4739 N N . GLY C 3 62 ? 122.991 162.153 101.422 1.00 30.00 62 GLY C N 1
ATOM 4740 C CA . GLY C 3 62 ? 124.378 161.764 101.533 1.00 30.00 62 GLY C CA 1
ATOM 4741 C C . GLY C 3 62 ? 124.609 160.291 101.309 1.00 30.00 62 GLY C C 1
ATOM 4742 O O . GLY C 3 62 ? 125.634 159.919 100.737 1.00 30.00 62 GLY C O 1
ATOM 4743 N N . ARG C 3 63 ? 123.675 159.442 101.737 1.00 30.00 63 ARG C N 1
ATOM 4744 C CA . ARG C 3 63 ? 123.826 158.011 101.502 1.00 30.00 63 ARG C CA 1
ATOM 4745 C C . ARG C 3 63 ? 123.868 157.702 100.018 1.00 30.00 63 ARG C C 1
ATOM 4746 O O . ARG C 3 63 ? 124.771 157.000 99.554 1.00 30.00 63 ARG C O 1
ATOM 4754 N N . GLU C 3 64 ? 122.890 158.200 99.262 1.00 30.00 64 GLU C N 1
ATOM 4755 C CA . GLU C 3 64 ? 122.865 157.940 97.831 1.00 30.00 64 GLU C CA 1
ATOM 4756 C C . GLU C 3 64 ? 124.017 158.618 97.110 1.00 30.00 64 GLU C C 1
ATOM 4757 O O . GLU C 3 64 ? 124.541 158.050 96.150 1.00 30.00 64 GLU C O 1
ATOM 4763 N N . LEU C 3 65 ? 124.456 159.790 97.565 1.00 30.00 65 LEU C N 1
ATOM 4764 C CA . LEU C 3 65 ? 125.641 160.388 96.972 1.00 30.00 65 LEU C CA 1
ATOM 4765 C C . LEU C 3 65 ? 126.889 159.562 97.236 1.00 30.00 65 LEU C C 1
ATOM 4766 O O . LEU C 3 65 ? 127.750 159.461 96.357 1.00 30.00 65 LEU C O 1
ATOM 4771 N N . PHE C 3 66 ? 126.994 158.966 98.421 1.00 30.00 66 PHE C N 1
ATOM 4772 C CA . PHE C 3 66 ? 128.110 158.096 98.759 1.00 30.00 66 PHE C CA 1
ATOM 4773 C C . PHE C 3 66 ? 128.088 156.828 97.924 1.00 30.00 66 PHE C C 1
ATOM 4774 O O . PHE C 3 66 ? 129.117 156.423 97.376 1.00 30.00 66 PHE C O 1
ATOM 4782 N N . ILE C 3 67 ? 126.918 156.198 97.802 1.00 30.00 67 ILE C N 1
ATOM 4783 C CA . ILE C 3 67 ? 126.795 155.010 96.971 1.00 30.00 67 ILE C CA 1
ATOM 4784 C C . ILE C 3 67 ? 127.119 155.310 95.523 1.00 30.00 67 ILE C C 1
ATOM 4785 O O . ILE C 3 67 ? 127.796 154.514 94.866 1.00 30.00 67 ILE C O 1
ATOM 4790 N N . ALA C 3 68 ? 126.682 156.456 95.010 1.00 30.00 68 ALA C N 1
ATOM 4791 C CA . ALA C 3 68 ? 126.875 156.772 93.606 1.00 30.00 68 ALA C CA 1
ATOM 4792 C C . ALA C 3 68 ? 128.300 157.180 93.280 1.00 30.00 68 ALA C C 1
ATOM 4793 O O . ALA C 3 68 ? 128.846 156.726 92.271 1.00 30.00 68 ALA C O 1
ATOM 4795 N N . SER C 3 69 ? 128.927 158.009 94.110 1.00 30.00 69 SER C N 1
ATOM 4796 C CA . SER C 3 69 ? 130.223 158.565 93.771 1.00 30.00 69 SER C CA 1
ATOM 4797 C C . SER C 3 69 ? 131.344 158.187 94.716 1.00 30.00 69 SER C C 1
ATOM 4798 O O . SER C 3 69 ? 132.468 158.655 94.518 1.00 30.00 69 SER C O 1
ATOM 4801 N N . CYS C 3 70 ? 131.078 157.385 95.741 1.00 30.00 70 CYS C N 1
ATOM 4802 C CA . CYS C 3 70 ? 132.101 157.007 96.700 1.00 30.00 70 CYS C CA 1
ATOM 4803 C C . CYS C 3 70 ? 132.162 155.524 96.991 1.00 30.00 70 CYS C C 1
ATOM 4804 O O . CYS C 3 70 ? 133.219 155.043 97.402 1.00 30.00 70 CYS C O 1
ATOM 4807 N N . SER C 3 71 ? 131.078 154.788 96.785 1.00 30.00 71 SER C N 1
ATOM 4808 C CA . SER C 3 71 ? 131.097 153.344 96.929 1.00 30.00 71 SER C CA 1
ATOM 4809 C C . SER C 3 71 ? 131.864 152.663 95.813 1.00 30.00 71 SER C C 1
ATOM 4810 O O . SER C 3 71 ? 131.877 151.433 95.749 1.00 30.00 71 SER C O 1
ATOM 4813 N N . SER C 3 72 ? 132.490 153.430 94.925 1.00 30.00 72 SER C N 1
ATOM 4814 C CA . SER C 3 72 ? 133.289 152.832 93.868 1.00 30.00 72 SER C CA 1
ATOM 4815 C C . SER C 3 72 ? 134.518 152.142 94.426 1.00 30.00 72 SER C C 1
ATOM 4816 O O . SER C 3 72 ? 135.013 151.182 93.832 1.00 30.00 72 SER C O 1
ATOM 4819 N N . CYS C 3 73 ? 135.034 152.624 95.547 1.00 30.00 73 CYS C N 1
ATOM 4820 C CA . CYS C 3 73 ? 136.219 152.041 96.149 1.00 30.00 73 CYS C CA 1
ATOM 4821 C C . CYS C 3 73 ? 136.124 151.842 97.651 1.00 30.00 73 CYS C C 1
ATOM 4822 O O . CYS C 3 73 ? 136.898 151.046 98.193 1.00 30.00 73 CYS C O 1
ATOM 4825 N N . HIS C 3 74 ? 135.209 152.512 98.337 1.00 4.85 74 HIS C N 1
ATOM 4826 C CA . HIS C 3 74 ? 135.059 152.376 99.774 1.00 4.85 74 HIS C CA 1
ATOM 4827 C C . HIS C 3 74 ? 133.816 151.567 100.099 1.00 4.85 74 HIS C C 1
ATOM 4828 O O . HIS C 3 74 ? 132.769 151.724 99.471 1.00 4.85 74 HIS C O 1
ATOM 4835 N N . SER C 3 75 ? 133.937 150.703 101.100 1.00 30.00 75 SER C N 1
ATOM 4836 C CA . SER C 3 75 ? 132.863 149.796 101.489 1.00 30.00 75 SER C CA 1
ATOM 4837 C C . SER C 3 75 ? 132.448 150.162 102.900 1.00 30.00 75 SER C C 1
ATOM 4838 O O . SER C 3 75 ? 132.957 149.598 103.867 1.00 30.00 75 SER C O 1
ATOM 4841 N N . LEU C 3 76 ? 131.521 151.098 103.019 1.00 30.00 76 LEU C N 1
ATOM 4842 C CA . LEU C 3 76 ? 130.979 151.455 104.322 1.00 30.00 76 LEU C CA 1
ATOM 4843 C C . LEU C 3 76 ? 130.012 150.360 104.730 1.00 30.00 76 LEU C C 1
ATOM 4844 O O . LEU C 3 76 ? 128.819 150.421 104.453 1.00 30.00 76 LEU C O 1
ATOM 4849 N N . ARG C 3 77 ? 130.529 149.339 105.399 1.00 30.00 77 ARG C N 1
ATOM 4850 C CA . ARG C 3 77 ? 129.653 148.396 106.065 1.00 30.00 77 ARG C CA 1
ATOM 4851 C C . ARG C 3 77 ? 128.999 149.102 107.245 1.00 30.00 77 ARG C C 1
ATOM 4852 O O . ARG C 3 77 ? 129.049 150.326 107.368 1.00 30.00 77 ARG C O 1
ATOM 4860 N N . TYR C 3 78 ? 128.339 148.345 108.108 1.00 30.00 78 TYR C N 1
ATOM 4861 C CA . TYR C 3 78 ? 127.504 148.857 109.192 1.00 30.00 78 TYR C CA 1
ATOM 4862 C C . TYR C 3 78 ? 126.315 149.584 108.596 1.00 30.00 78 TYR C C 1
ATOM 4863 O O . TYR C 3 78 ? 125.433 150.009 109.339 1.00 30.00 78 TYR C O 1
ATOM 4872 N N . ASP C 3 79 ? 126.280 149.763 107.284 1.00 30.00 79 ASP C N 1
ATOM 4873 C CA . ASP C 3 79 ? 125.127 150.312 106.602 1.00 30.00 79 ASP C CA 1
ATOM 4874 C C . ASP C 3 79 ? 124.872 149.583 105.294 1.00 30.00 79 ASP C C 1
ATOM 4875 O O . ASP C 3 79 ? 124.008 150.007 104.526 1.00 30.00 79 ASP C O 1
ATOM 4880 N N . GLY C 3 80 ? 125.596 148.503 105.022 1.00 30.00 80 GLY C N 1
ATOM 4881 C CA . GLY C 3 80 ? 125.309 147.663 103.882 1.00 30.00 80 GLY C CA 1
ATOM 4882 C C . GLY C 3 80 ? 125.857 148.155 102.571 1.00 30.00 80 GLY C C 1
ATOM 4883 O O . GLY C 3 80 ? 125.410 147.704 101.515 1.00 30.00 80 GLY C O 1
ATOM 4884 N N . ILE C 3 81 ? 126.827 149.052 102.599 1.00 30.00 81 ILE C N 1
ATOM 4885 C CA . ILE C 3 81 ? 127.366 149.646 101.387 1.00 30.00 81 ILE C CA 1
ATOM 4886 C C . ILE C 3 81 ? 128.724 149.024 101.118 1.00 30.00 81 ILE C C 1
ATOM 4887 O O . ILE C 3 81 ? 129.699 149.316 101.817 1.00 30.00 81 ILE C O 1
ATOM 4892 N N . TYR C 3 82 ? 128.788 148.174 100.097 1.00 30.00 82 TYR C N 1
ATOM 4893 C CA . TYR C 3 82 ? 130.027 147.519 99.710 1.00 30.00 82 TYR C CA 1
ATOM 4894 C C . TYR C 3 82 ? 130.416 148.013 98.329 1.00 30.00 82 TYR C C 1
ATOM 4895 O O . TYR C 3 82 ? 129.659 148.766 97.712 1.00 30.00 82 TYR C O 1
ATOM 4904 N N . ILE C 3 83 ? 131.578 147.599 97.830 1.00 30.00 83 ILE C N 1
ATOM 4905 C CA . ILE C 3 83 ? 132.060 148.108 96.554 1.00 30.00 83 ILE C CA 1
ATOM 4906 C C . ILE C 3 83 ? 131.051 147.800 95.457 1.00 30.00 83 ILE C C 1
ATOM 4907 O O . ILE C 3 83 ? 130.299 146.821 95.534 1.00 30.00 83 ILE C O 1
ATOM 4912 N N . MET C 3 84 ? 131.002 148.657 94.439 1.00 30.00 84 MET C N 1
ATOM 4913 C CA . MET C 3 84 ? 130.107 148.424 93.314 1.00 30.00 84 MET C CA 1
ATOM 4914 C C . MET C 3 84 ? 130.713 147.515 92.257 1.00 30.00 84 MET C C 1
ATOM 4915 O O . MET C 3 84 ? 130.168 147.430 91.153 1.00 30.00 84 MET C O 1
ATOM 4920 N N . SER C 3 85 ? 131.812 146.834 92.561 1.00 30.00 85 SER C N 1
ATOM 4921 C CA . SER C 3 85 ? 132.437 145.880 91.650 1.00 30.00 85 SER C CA 1
ATOM 4922 C C . SER C 3 85 ? 132.628 144.572 92.409 1.00 30.00 85 SER C C 1
ATOM 4923 O O . SER C 3 85 ? 133.656 144.382 93.064 1.00 30.00 85 SER C O 1
ATOM 4926 N N . VAL C 3 86 ? 131.667 143.656 92.308 1.00 30.00 86 VAL C N 1
ATOM 4927 C CA . VAL C 3 86 ? 130.485 143.791 91.459 1.00 30.00 86 VAL C CA 1
ATOM 4928 C C . VAL C 3 86 ? 129.441 144.613 92.216 1.00 30.00 86 VAL C C 1
ATOM 4929 O O . VAL C 3 86 ? 129.664 144.968 93.366 1.00 30.00 86 VAL C O 1
ATOM 4933 N N . ALA C 3 87 ? 128.349 144.987 91.553 1.00 30.00 87 ALA C N 1
ATOM 4934 C CA . ALA C 3 87 ? 127.275 145.767 92.158 1.00 30.00 87 ALA C CA 1
ATOM 4935 C C . ALA C 3 87 ? 126.066 144.864 92.364 1.00 30.00 87 ALA C C 1
ATOM 4936 O O . ALA C 3 87 ? 125.399 144.486 91.395 1.00 30.00 87 ALA C O 1
ATOM 4938 N N . ALA C 3 88 ? 125.790 144.510 93.617 1.00 30.00 88 ALA C N 1
ATOM 4939 C CA . ALA C 3 88 ? 126.637 144.882 94.745 1.00 30.00 88 ALA C CA 1
ATOM 4940 C C . ALA C 3 88 ? 127.659 143.787 94.981 1.00 30.00 88 ALA C C 1
ATOM 4941 O O . ALA C 3 88 ? 127.416 142.632 94.655 1.00 30.00 88 ALA C O 1
ATOM 4943 N N . ASN C 3 89 ? 128.801 144.151 95.541 1.00 30.00 89 ASN C N 1
ATOM 4944 C CA . ASN C 3 89 ? 129.899 143.209 95.728 1.00 30.00 89 ASN C CA 1
ATOM 4945 C C . ASN C 3 89 ? 129.560 141.994 96.589 1.00 30.00 89 ASN C C 1
ATOM 4946 O O . ASN C 3 89 ? 130.061 140.906 96.293 1.00 30.00 89 ASN C O 1
ATOM 4951 N N . PRO C 3 90 ? 128.738 142.099 97.657 1.00 30.00 90 PRO C N 1
ATOM 4952 C CA . PRO C 3 90 ? 128.359 140.876 98.372 1.00 30.00 90 PRO C CA 1
ATOM 4953 C C . PRO C 3 90 ? 127.385 140.056 97.548 1.00 30.00 90 PRO C C 1
ATOM 4954 O O . PRO C 3 90 ? 127.055 140.423 96.420 1.00 30.00 90 PRO C O 1
ATOM 4958 N N . LYS C 3 91 ? 126.901 138.961 98.115 1.00 30.00 91 LYS C N 1
ATOM 4959 C CA . LYS C 3 91 ? 126.157 137.986 97.338 1.00 30.00 91 LYS C CA 1
ATOM 4960 C C . LYS C 3 91 ? 124.850 138.563 96.810 1.00 30.00 91 LYS C C 1
ATOM 4961 O O . LYS C 3 91 ? 124.053 139.111 97.571 1.00 30.00 91 LYS C O 1
ATOM 4967 N N . TRP C 3 92 ? 124.588 138.411 95.507 1.00 30.00 92 TRP C N 1
ATOM 4968 C CA . TRP C 3 92 ? 125.418 137.781 94.457 1.00 30.00 92 TRP C CA 1
ATOM 4969 C C . TRP C 3 92 ? 126.123 136.458 94.792 1.00 30.00 92 TRP C C 1
ATOM 4970 O O . TRP C 3 92 ? 127.345 136.382 94.711 1.00 30.00 92 TRP C O 1
ATOM 4981 N N . LYS C 3 93 ? 125.357 135.423 95.136 1.00 30.00 93 LYS C N 1
ATOM 4982 C CA . LYS C 3 93 ? 123.908 135.442 94.993 1.00 30.00 93 LYS C CA 1
ATOM 4983 C C . LYS C 3 93 ? 123.195 135.771 96.320 1.00 30.00 93 LYS C C 1
ATOM 4984 O O . LYS C 3 93 ? 122.520 136.793 96.416 1.00 30.00 93 LYS C O 1
ATOM 4990 N N . ASN C 3 94 ? 123.360 134.936 97.347 1.00 30.00 94 ASN C N 1
ATOM 4991 C CA . ASN C 3 94 ? 122.558 135.055 98.571 1.00 30.00 94 ASN C CA 1
ATOM 4992 C C . ASN C 3 94 ? 123.368 135.702 99.685 1.00 30.00 94 ASN C C 1
ATOM 4993 O O . ASN C 3 94 ? 124.268 135.099 100.270 1.00 30.00 94 ASN C O 1
ATOM 4998 N N . ILE C 3 95 ? 123.035 136.962 99.971 1.00 30.00 95 ILE C N 1
ATOM 4999 C CA . ILE C 3 95 ? 123.643 137.708 101.069 1.00 30.00 95 ILE C CA 1
ATOM 5000 C C . ILE C 3 95 ? 122.940 137.459 102.392 1.00 30.00 95 ILE C C 1
ATOM 5001 O O . ILE C 3 95 ? 123.436 137.882 103.442 1.00 30.00 95 ILE C O 1
ATOM 5006 N N . GLU C 3 96 ? 121.780 136.809 102.367 1.00 30.00 96 GLU C N 1
ATOM 5007 C CA . GLU C 3 96 ? 121.035 136.584 103.596 1.00 30.00 96 GLU C CA 1
ATOM 5008 C C . GLU C 3 96 ? 121.544 135.362 104.350 1.00 30.00 96 GLU C C 1
ATOM 5009 O O . GLU C 3 96 ? 121.515 135.343 105.584 1.00 30.00 96 GLU C O 1
ATOM 5015 N N . LYS C 3 97 ? 122.000 134.334 103.643 1.00 30.00 97 LYS C N 1
ATOM 5016 C CA . LYS C 3 97 ? 122.474 133.129 104.319 1.00 30.00 97 LYS C CA 1
ATOM 5017 C C . LYS C 3 97 ? 123.974 133.184 104.575 1.00 30.00 97 LYS C C 1
ATOM 5018 O O . LYS C 3 97 ? 124.714 132.233 104.336 1.00 30.00 97 LYS C O 1
ATOM 5024 N N . THR C 3 98 ? 124.432 134.322 105.080 1.00 30.00 98 THR C N 1
ATOM 5025 C CA . THR C 3 98 ? 125.814 134.468 105.527 1.00 30.00 98 THR C CA 1
ATOM 5026 C C . THR C 3 98 ? 125.957 135.270 106.809 1.00 30.00 98 THR C C 1
ATOM 5027 O O . THR C 3 98 ? 127.090 135.538 107.219 1.00 30.00 98 THR C O 1
ATOM 5031 N N . SER C 3 99 ? 124.857 135.688 107.433 1.00 30.00 99 SER C N 1
ATOM 5032 C CA . SER C 3 99 ? 124.856 136.476 108.660 1.00 30.00 99 SER C CA 1
ATOM 5033 C C . SER C 3 99 ? 125.808 137.662 108.581 1.00 30.00 99 SER C C 1
ATOM 5034 O O . SER C 3 99 ? 126.713 137.774 109.414 1.00 30.00 99 SER C O 1
ATOM 5037 N N . GLY C 3 100 ? 125.622 138.559 107.613 1.00 30.00 100 GLY C N 1
ATOM 5038 C CA . GLY C 3 100 ? 124.547 138.507 106.642 1.00 30.00 100 GLY C CA 1
ATOM 5039 C C . GLY C 3 100 ? 123.246 139.055 107.171 1.00 30.00 100 GLY C C 1
ATOM 5040 O O . GLY C 3 100 ? 122.261 139.129 106.446 1.00 30.00 100 GLY C O 1
ATOM 5041 N N . ARG C 3 101 ? 123.236 139.446 108.438 1.00 30.00 101 ARG C N 1
ATOM 5042 C CA . ARG C 3 101 ? 122.013 139.936 109.035 1.00 30.00 101 ARG C CA 1
ATOM 5043 C C . ARG C 3 101 ? 121.697 141.339 108.523 1.00 30.00 101 ARG C C 1
ATOM 5044 O O . ARG C 3 101 ? 122.565 142.015 107.969 1.00 30.00 101 ARG C O 1
ATOM 5052 N N . PRO C 3 102 ? 120.451 141.784 108.662 1.00 30.00 102 PRO C N 1
ATOM 5053 C CA . PRO C 3 102 ? 120.117 143.159 108.288 1.00 30.00 102 PRO C CA 1
ATOM 5054 C C . PRO C 3 102 ? 120.660 144.164 109.287 1.00 30.00 102 PRO C C 1
ATOM 5055 O O . PRO C 3 102 ? 120.745 143.901 110.487 1.00 30.00 102 PRO C O 1
ATOM 5059 N N . VAL C 3 103 ? 121.014 145.338 108.775 1.00 30.00 103 VAL C N 1
ATOM 5060 C CA . VAL C 3 103 ? 121.539 146.417 109.604 1.00 30.00 103 VAL C CA 1
ATOM 5061 C C . VAL C 3 103 ? 120.451 146.852 110.577 1.00 30.00 103 VAL C C 1
ATOM 5062 O O . VAL C 3 103 ? 119.390 147.319 110.163 1.00 30.00 103 VAL C O 1
ATOM 5066 N N . TYR C 3 104 ? 120.705 146.703 111.868 1.00 30.00 104 TYR C N 1
ATOM 5067 C CA . TYR C 3 104 ? 119.782 147.136 112.910 1.00 30.00 104 TYR C CA 1
ATOM 5068 C C . TYR C 3 104 ? 120.528 148.099 113.823 1.00 30.00 104 TYR C C 1
ATOM 5069 O O . TYR C 3 104 ? 121.052 147.706 114.863 1.00 30.00 104 TYR C O 1
ATOM 5078 N N . ARG C 3 105 ? 120.574 149.364 113.432 1.00 30.00 105 ARG C N 1
ATOM 5079 C CA . ARG C 3 105 ? 121.221 150.393 114.229 1.00 30.00 105 ARG C CA 1
ATOM 5080 C C . ARG C 3 105 ? 120.199 150.968 115.205 1.00 30.00 105 ARG C C 1
ATOM 5081 O O . ARG C 3 105 ? 119.038 150.563 115.212 1.00 30.00 105 ARG C O 1
ATOM 5089 N N . PHE C 3 106 ? 120.615 151.923 116.027 1.00 30.00 106 PHE C N 1
ATOM 5090 C CA . PHE C 3 106 ? 119.730 152.550 117.001 1.00 30.00 106 PHE C CA 1
ATOM 5091 C C . PHE C 3 106 ? 118.611 153.301 116.295 1.00 30.00 106 PHE C C 1
ATOM 5092 O O . PHE C 3 106 ? 118.870 154.264 115.568 1.00 30.00 106 PHE C O 1
ATOM 5100 N N . GLY C 3 107 ? 117.370 152.866 116.486 1.00 30.00 107 GLY C N 1
ATOM 5101 C CA . GLY C 3 107 ? 117.033 151.610 117.118 1.00 30.00 107 GLY C CA 1
ATOM 5102 C C . GLY C 3 107 ? 116.149 150.911 116.109 1.00 30.00 107 GLY C C 1
ATOM 5103 O O . GLY C 3 107 ? 115.299 150.097 116.455 1.00 30.00 107 GLY C O 1
ATOM 5104 N N . THR C 3 108 ? 116.362 151.260 114.842 1.00 30.00 108 THR C N 1
ATOM 5105 C CA . THR C 3 108 ? 115.537 150.814 113.729 1.00 30.00 108 THR C CA 1
ATOM 5106 C C . THR C 3 108 ? 116.372 149.970 112.784 1.00 30.00 108 THR C C 1
ATOM 5107 O O . THR C 3 108 ? 117.533 150.292 112.525 1.00 30.00 108 THR C O 1
ATOM 5111 N N . LEU C 3 109 ? 115.772 148.915 112.248 1.00 30.00 109 LEU C N 1
ATOM 5112 C CA . LEU C 3 109 ? 116.467 148.034 111.325 1.00 30.00 109 LEU C CA 1
ATOM 5113 C C . LEU C 3 109 ? 116.062 148.322 109.888 1.00 30.00 109 LEU C C 1
ATOM 5114 O O . LEU C 3 109 ? 114.943 148.749 109.601 1.00 30.00 109 LEU C O 1
ATOM 5119 N N . TYR C 3 110 ? 116.998 148.075 108.979 1.00 30.00 110 TYR C N 1
ATOM 5120 C CA . TYR C 3 110 ? 116.797 148.297 107.552 1.00 30.00 110 TYR C CA 1
ATOM 5121 C C . TYR C 3 110 ? 116.892 146.940 106.868 1.00 30.00 110 TYR C C 1
ATOM 5122 O O . TYR C 3 110 ? 117.992 146.432 106.637 1.00 30.00 110 TYR C O 1
ATOM 5131 N N . LYS C 3 111 ? 115.745 146.358 106.522 1.00 30.00 111 LYS C N 1
ATOM 5132 C CA . LYS C 3 111 ? 115.751 145.025 105.937 1.00 30.00 111 LYS C CA 1
ATOM 5133 C C . LYS C 3 111 ? 116.251 145.008 104.502 1.00 30.00 111 LYS C C 1
ATOM 5134 O O . LYS C 3 111 ? 116.274 143.938 103.889 1.00 30.00 111 LYS C O 1
ATOM 5140 N N . ASP C 3 112 ? 116.650 146.147 103.955 1.00 30.00 112 ASP C N 1
ATOM 5141 C CA . ASP C 3 112 ? 117.112 146.226 102.580 1.00 30.00 112 ASP C CA 1
ATOM 5142 C C . ASP C 3 112 ? 118.627 146.260 102.466 1.00 30.00 112 ASP C C 1
ATOM 5143 O O . ASP C 3 112 ? 119.156 146.090 101.365 1.00 30.00 112 ASP C O 1
ATOM 5148 N N . ARG C 3 113 ? 119.335 146.482 103.570 1.00 30.00 113 ARG C N 1
ATOM 5149 C CA . ARG C 3 113 ? 120.788 146.512 103.586 1.00 30.00 113 ARG C CA 1
ATOM 5150 C C . ARG C 3 113 ? 121.291 145.546 104.646 1.00 30.00 113 ARG C C 1
ATOM 5151 O O . ARG C 3 113 ? 120.707 145.429 105.725 1.00 30.00 113 ARG C O 1
ATOM 5159 N N . PHE C 3 114 ? 122.387 144.858 104.335 1.00 30.00 114 PHE C N 1
ATOM 5160 C CA . PHE C 3 114 ? 122.856 143.749 105.148 1.00 30.00 114 PHE C CA 1
ATOM 5161 C C . PHE C 3 114 ? 124.297 143.961 105.584 1.00 30.00 114 PHE C C 1
ATOM 5162 O O . PHE C 3 114 ? 125.114 144.521 104.851 1.00 30.00 114 PHE C O 1
ATOM 5170 N N . PHE C 3 115 ? 124.601 143.485 106.785 1.00 30.00 115 PHE C N 1
ATOM 5171 C CA . PHE C 3 115 ? 125.931 143.582 107.366 1.00 30.00 115 PHE C CA 1
ATOM 5172 C C . PHE C 3 115 ? 126.616 142.230 107.238 1.00 30.00 115 PHE C C 1
ATOM 5173 O O . PHE C 3 115 ? 126.228 141.273 107.909 1.00 30.00 115 PHE C O 1
ATOM 5181 N N . VAL C 3 116 ? 127.622 142.152 106.377 1.00 30.00 116 VAL C N 1
ATOM 5182 C CA . VAL C 3 116 ? 128.360 140.913 106.154 1.00 30.00 116 VAL C CA 1
ATOM 5183 C C . VAL C 3 116 ? 129.684 140.995 106.899 1.00 30.00 116 VAL C C 1
ATOM 5184 O O . VAL C 3 116 ? 130.368 142.022 106.824 1.00 30.00 116 VAL C O 1
ATOM 5188 N N . PRO C 3 117 ? 130.078 139.953 107.624 1.00 30.00 117 PRO C N 1
ATOM 5189 C CA . PRO C 3 117 ? 131.293 140.015 108.440 1.00 30.00 117 PRO C CA 1
ATOM 5190 C C . PRO C 3 117 ? 132.527 140.370 107.628 1.00 30.00 117 PRO C C 1
ATOM 5191 O O . PRO C 3 117 ? 132.565 140.273 106.403 1.00 30.00 117 PRO C O 1
ATOM 5195 N N . LYS C 3 118 ? 133.564 140.789 108.349 1.00 30.00 118 LYS C N 1
ATOM 5196 C CA . LYS C 3 118 ? 134.794 141.243 107.718 1.00 30.00 118 LYS C CA 1
ATOM 5197 C C . LYS C 3 118 ? 135.548 140.120 107.032 1.00 30.00 118 LYS C C 1
ATOM 5198 O O . LYS C 3 118 ? 136.337 140.390 106.127 1.00 30.00 118 LYS C O 1
ATOM 5204 N N . ASP C 3 119 ? 135.338 138.872 107.438 1.00 30.00 119 ASP C N 1
ATOM 5205 C CA . ASP C 3 119 ? 136.050 137.757 106.833 1.00 30.00 119 ASP C CA 1
ATOM 5206 C C . ASP C 3 119 ? 135.307 137.143 105.662 1.00 30.00 119 ASP C C 1
ATOM 5207 O O . ASP C 3 119 ? 135.944 136.752 104.683 1.00 30.00 119 ASP C O 1
ATOM 5212 N N . VAL C 3 120 ? 133.980 137.051 105.732 1.00 30.00 120 VAL C N 1
ATOM 5213 C CA . VAL C 3 120 ? 133.204 136.582 104.589 1.00 30.00 120 VAL C CA 1
ATOM 5214 C C . VAL C 3 120 ? 133.350 137.545 103.422 1.00 30.00 120 VAL C C 1
ATOM 5215 O O . VAL C 3 120 ? 133.811 137.171 102.340 1.00 30.00 120 VAL C O 1
ATOM 5219 N N . TYR C 3 121 ? 132.958 138.797 103.621 1.00 30.00 121 TYR C N 1
ATOM 5220 C CA . TYR C 3 121 ? 133.398 139.854 102.728 1.00 30.00 121 TYR C CA 1
ATOM 5221 C C . TYR C 3 121 ? 134.919 139.915 102.760 1.00 30.00 121 TYR C C 1
ATOM 5222 O O . TYR C 3 121 ? 135.552 139.424 103.692 1.00 30.00 121 TYR C O 1
ATOM 5231 N N . GLU C 3 122 ? 135.509 140.473 101.710 1.00 30.00 122 GLU C N 1
ATOM 5232 C CA . GLU C 3 122 ? 136.949 140.608 101.490 1.00 30.00 122 GLU C CA 1
ATOM 5233 C C . GLU C 3 122 ? 137.635 139.261 101.332 1.00 30.00 122 GLU C C 1
ATOM 5234 O O . GLU C 3 122 ? 138.845 139.219 101.095 1.00 30.00 122 GLU C O 1
ATOM 5240 N N . ALA C 3 123 ? 136.907 138.160 101.453 1.00 30.00 123 ALA C N 1
ATOM 5241 C CA . ALA C 3 123 ? 137.324 136.888 100.890 1.00 30.00 123 ALA C CA 1
ATOM 5242 C C . ALA C 3 123 ? 136.487 136.511 99.689 1.00 30.00 123 ALA C C 1
ATOM 5243 O O . ALA C 3 123 ? 137.027 136.029 98.693 1.00 30.00 123 ALA C O 1
ATOM 5245 N N . PHE C 3 124 ? 135.184 136.748 99.762 1.00 30.00 124 PHE C N 1
ATOM 5246 C CA . PHE C 3 124 ? 134.324 136.596 98.603 1.00 30.00 124 PHE C CA 1
ATOM 5247 C C . PHE C 3 124 ? 134.413 137.794 97.676 1.00 30.00 124 PHE C C 1
ATOM 5248 O O . PHE C 3 124 ? 134.135 137.670 96.481 1.00 30.00 124 PHE C O 1
ATOM 5256 N N . ALA C 3 125 ? 134.782 138.954 98.203 1.00 30.00 125 ALA C N 1
ATOM 5257 C CA . ALA C 3 125 ? 134.779 140.166 97.402 1.00 30.00 125 ALA C CA 1
ATOM 5258 C C . ALA C 3 125 ? 136.151 140.495 96.844 1.00 30.00 125 ALA C C 1
ATOM 5259 O O . ALA C 3 125 ? 136.350 140.488 95.627 1.00 30.00 125 ALA C O 1
ATOM 5261 N N . HIS C 3 126 ? 137.103 140.781 97.717 1.00 30.00 126 HIS C N 1
ATOM 5262 C CA . HIS C 3 126 ? 138.353 141.378 97.283 1.00 30.00 126 HIS C CA 1
ATOM 5263 C C . HIS C 3 126 ? 139.539 140.434 97.376 1.00 30.00 126 HIS C C 1
ATOM 5264 O O . HIS C 3 126 ? 140.651 140.826 97.010 1.00 30.00 126 HIS C O 1
ATOM 5271 N N . ASP C 3 127 ? 139.352 139.201 97.824 1.00 30.00 127 ASP C N 1
ATOM 5272 C CA . ASP C 3 127 ? 140.495 138.307 97.807 1.00 30.00 127 ASP C CA 1
ATOM 5273 C C . ASP C 3 127 ? 140.822 137.819 96.411 1.00 30.00 127 ASP C C 1
ATOM 5274 O O . ASP C 3 127 ? 141.912 137.277 96.200 1.00 30.00 127 ASP C O 1
ATOM 5279 N N . ASP C 3 128 ? 139.899 137.977 95.461 1.00 30.00 128 ASP C N 1
ATOM 5280 C CA . ASP C 3 128 ? 140.272 138.101 94.053 1.00 30.00 128 ASP C CA 1
ATOM 5281 C C . ASP C 3 128 ? 140.493 139.590 93.800 1.00 30.00 128 ASP C C 1
ATOM 5282 O O . ASP C 3 128 ? 139.603 140.336 93.394 1.00 30.00 128 ASP C O 1
ATOM 5287 N N . ILE C 3 129 ? 141.723 140.023 94.066 1.00 30.00 129 ILE C N 1
ATOM 5288 C CA . ILE C 3 129 ? 142.033 141.443 94.205 1.00 30.00 129 ILE C CA 1
ATOM 5289 C C . ILE C 3 129 ? 141.781 142.132 92.871 1.00 30.00 129 ILE C C 1
ATOM 5290 O O . ILE C 3 129 ? 142.541 141.960 91.914 1.00 30.00 129 ILE C O 1
ATOM 5295 N N . GLN C 3 130 ? 140.714 142.918 92.808 1.00 30.00 130 GLN C N 1
ATOM 5296 C CA . GLN C 3 130 ? 140.463 143.750 91.642 1.00 30.00 130 GLN C CA 1
ATOM 5297 C C . GLN C 3 130 ? 141.369 144.973 91.664 1.00 30.00 130 GLN C C 1
ATOM 5298 O O . GLN C 3 130 ? 142.212 145.127 92.553 1.00 30.00 130 GLN C O 1
ATOM 5304 N N . GLY C 3 131 ? 141.200 145.843 90.677 1.00 30.00 131 GLY C N 1
ATOM 5305 C CA . GLY C 3 131 ? 142.100 146.969 90.546 1.00 30.00 131 GLY C CA 1
ATOM 5306 C C . GLY C 3 131 ? 141.903 148.045 91.593 1.00 30.00 131 GLY C C 1
ATOM 5307 O O . GLY C 3 131 ? 141.766 149.226 91.259 1.00 30.00 131 GLY C O 1
ATOM 5308 N N . LEU C 3 132 ? 141.898 147.651 92.867 1.00 30.00 132 LEU C N 1
ATOM 5309 C CA . LEU C 3 132 ? 141.900 148.613 93.960 1.00 30.00 132 LEU C CA 1
ATOM 5310 C C . LEU C 3 132 ? 143.199 148.558 94.743 1.00 30.00 132 LEU C C 1
ATOM 5311 O O . LEU C 3 132 ? 143.907 149.562 94.846 1.00 30.00 132 LEU C O 1
ATOM 5316 N N . LYS C 3 133 ? 143.534 147.394 95.286 1.00 30.00 133 LYS C N 1
ATOM 5317 C CA . LYS C 3 133 ? 144.848 147.231 95.881 1.00 30.00 133 LYS C CA 1
ATOM 5318 C C . LYS C 3 133 ? 145.924 147.242 94.811 1.00 30.00 133 LYS C C 1
ATOM 5319 O O . LYS C 3 133 ? 147.059 147.647 95.075 1.00 30.00 133 LYS C O 1
ATOM 5325 N N . ALA C 3 134 ? 145.579 146.831 93.592 1.00 30.00 134 ALA C N 1
ATOM 5326 C CA . ALA C 3 134 ? 146.560 146.813 92.515 1.00 30.00 134 ALA C CA 1
ATOM 5327 C C . ALA C 3 134 ? 146.928 148.228 92.092 1.00 30.00 134 ALA C C 1
ATOM 5328 O O . ALA C 3 134 ? 148.087 148.646 92.203 1.00 30.00 134 ALA C O 1
ATOM 5330 N N . SER C 3 135 ? 145.942 148.985 91.613 1.00 30.00 135 SER C N 1
ATOM 5331 C CA . SER C 3 135 ? 146.190 150.337 91.131 1.00 30.00 135 SER C CA 1
ATOM 5332 C C . SER C 3 135 ? 146.639 151.256 92.259 1.00 30.00 135 SER C C 1
ATOM 5333 O O . SER C 3 135 ? 147.749 151.796 92.233 1.00 30.00 135 SER C O 1
ATOM 5336 N N . LEU C 3 136 ? 145.790 151.426 93.272 1.00 30.00 136 LEU C N 1
ATOM 5337 C CA . LEU C 3 136 ? 146.070 152.392 94.328 1.00 30.00 136 LEU C CA 1
ATOM 5338 C C . LEU C 3 136 ? 147.187 151.915 95.245 1.00 30.00 136 LEU C C 1
ATOM 5339 O O . LEU C 3 136 ? 147.866 152.730 95.876 1.00 30.00 136 LEU C O 1
ATOM 5344 N N . GLY C 3 137 ? 147.377 150.604 95.360 1.00 30.00 137 GLY C N 1
ATOM 5345 C CA . GLY C 3 137 ? 148.388 150.083 96.261 1.00 30.00 137 GLY C CA 1
ATOM 5346 C C . GLY C 3 137 ? 147.871 149.996 97.678 1.00 30.00 137 GLY C C 1
ATOM 5347 O O . GLY C 3 137 ? 148.377 149.233 98.505 1.00 30.00 137 GLY C O 1
ATOM 5348 N N . GLN C 3 138 ? 146.856 150.804 97.948 1.00 30.00 138 GLN C N 1
ATOM 5349 C CA . GLN C 3 138 ? 146.168 150.903 99.221 1.00 30.00 138 GLN C CA 1
ATOM 5350 C C . GLN C 3 138 ? 144.711 150.544 99.018 1.00 30.00 138 GLN C C 1
ATOM 5351 O O . GLN C 3 138 ? 144.002 151.182 98.239 1.00 30.00 138 GLN C O 1
ATOM 5357 N N . VAL C 3 139 ? 144.263 149.513 99.708 1.00 30.00 139 VAL C N 1
ATOM 5358 C CA . VAL C 3 139 ? 142.824 149.255 99.675 1.00 30.00 139 VAL C CA 1
ATOM 5359 C C . VAL C 3 139 ? 142.108 150.402 100.383 1.00 30.00 139 VAL C C 1
ATOM 5360 O O . VAL C 3 139 ? 142.557 150.840 101.455 1.00 30.00 139 VAL C O 1
ATOM 5364 N N . PRO C 3 140 ? 141.064 150.975 99.802 1.00 30.00 140 PRO C N 1
ATOM 5365 C CA . PRO C 3 140 ? 140.328 152.019 100.497 1.00 30.00 140 PRO C CA 1
ATOM 5366 C C . PRO C 3 140 ? 139.651 151.436 101.719 1.00 30.00 140 PRO C C 1
ATOM 5367 O O . PRO C 3 140 ? 138.726 150.621 101.594 1.00 30.00 140 PRO C O 1
ATOM 5371 N N . PRO C 3 141 ? 140.094 151.809 102.911 1.00 30.00 141 PRO C N 1
ATOM 5372 C CA . PRO C 3 141 ? 139.944 150.893 104.045 1.00 30.00 141 PRO C CA 1
ATOM 5373 C C . PRO C 3 141 ? 138.518 150.521 104.411 1.00 30.00 141 PRO C C 1
ATOM 5374 O O . PRO C 3 141 ? 138.063 149.429 104.065 1.00 30.00 141 PRO C O 1
ATOM 5378 N N . ASP C 3 142 ? 137.795 151.430 105.052 1.00 30.00 142 ASP C N 1
ATOM 5379 C CA . ASP C 3 142 ? 136.397 151.222 105.401 1.00 30.00 142 ASP C CA 1
ATOM 5380 C C . ASP C 3 142 ? 135.905 152.465 106.113 1.00 30.00 142 ASP C C 1
ATOM 5381 O O . ASP C 3 142 ? 136.562 152.944 107.039 1.00 30.00 142 ASP C O 1
ATOM 5386 N N . LEU C 3 143 ? 134.740 152.967 105.747 1.00 30.00 143 LEU C N 1
ATOM 5387 C CA . LEU C 3 143 ? 134.258 154.216 106.305 1.00 30.00 143 LEU C CA 1
ATOM 5388 C C . LEU C 3 143 ? 133.164 153.981 107.332 1.00 30.00 143 LEU C C 1
ATOM 5389 O O . LEU C 3 143 ? 132.414 154.894 107.676 1.00 30.00 143 LEU C O 1
ATOM 5394 N N . SER C 3 144 ? 133.080 152.754 107.838 1.00 30.00 144 SER C N 1
ATOM 5395 C CA . SER C 3 144 ? 132.012 152.396 108.758 1.00 30.00 144 SER C CA 1
ATOM 5396 C C . SER C 3 144 ? 132.117 153.200 110.041 1.00 30.00 144 SER C C 1
ATOM 5397 O O . SER C 3 144 ? 131.132 153.771 110.518 1.00 30.00 144 SER C O 1
ATOM 5400 N N . SER C 3 145 ? 133.311 153.259 110.614 1.00 30.00 145 SER C N 1
ATOM 5401 C CA . SER C 3 145 ? 133.573 154.019 111.826 1.00 30.00 145 SER C CA 1
ATOM 5402 C C . SER C 3 145 ? 134.721 154.996 111.626 1.00 30.00 145 SER C C 1
ATOM 5403 O O . SER C 3 145 ? 135.577 155.148 112.492 1.00 30.00 145 SER C O 1
ATOM 5406 N N . MET C 3 146 ? 134.772 155.646 110.469 1.00 30.00 146 MET C N 1
ATOM 5407 C CA . MET C 3 146 ? 135.778 156.666 110.224 1.00 30.00 146 MET C CA 1
ATOM 5408 C C . MET C 3 146 ? 135.354 158.032 110.727 1.00 30.00 146 MET C C 1
ATOM 5409 O O . MET C 3 146 ? 136.217 158.861 111.027 1.00 30.00 146 MET C O 1
ATOM 5414 N N . TYR C 3 147 ? 134.053 158.287 110.838 1.00 30.00 147 TYR C N 1
ATOM 5415 C CA . TYR C 3 147 ? 133.621 159.517 111.485 1.00 30.00 147 TYR C CA 1
ATOM 5416 C C . TYR C 3 147 ? 134.061 159.552 112.937 1.00 30.00 147 TYR C C 1
ATOM 5417 O O . TYR C 3 147 ? 134.657 160.534 113.381 1.00 30.00 147 TYR C O 1
ATOM 5426 N N . LEU C 3 148 ? 133.778 158.492 113.692 1.00 30.00 148 LEU C N 1
ATOM 5427 C CA . LEU C 3 148 ? 134.200 158.448 115.084 1.00 30.00 148 LEU C CA 1
ATOM 5428 C C . LEU C 3 148 ? 135.705 158.549 115.236 1.00 30.00 148 LEU C C 1
ATOM 5429 O O . LEU C 3 148 ? 136.173 159.049 116.259 1.00 30.00 148 LEU C O 1
ATOM 5434 N N . ALA C 3 149 ? 136.471 158.104 114.251 1.00 30.00 149 ALA C N 1
ATOM 5435 C CA . ALA C 3 149 ? 137.916 158.121 114.375 1.00 30.00 149 ALA C CA 1
ATOM 5436 C C . ALA C 3 149 ? 138.548 159.414 113.894 1.00 30.00 149 ALA C C 1
ATOM 5437 O O . ALA C 3 149 ? 139.672 159.716 114.300 1.00 30.00 149 ALA C O 1
ATOM 5439 N N . ARG C 3 150 ? 137.868 160.186 113.052 1.00 30.00 150 ARG C N 1
ATOM 5440 C CA . ARG C 3 150 ? 138.457 161.401 112.510 1.00 30.00 150 ARG C CA 1
ATOM 5441 C C . ARG C 3 150 ? 137.790 162.687 112.959 1.00 30.00 150 ARG C C 1
ATOM 5442 O O . ARG C 3 150 ? 138.491 163.671 113.186 1.00 30.00 150 ARG C O 1
ATOM 5450 N N . GLY C 3 151 ? 136.472 162.723 113.078 1.00 30.00 151 GLY C N 1
ATOM 5451 C CA . GLY C 3 151 ? 135.774 163.957 113.345 1.00 30.00 151 GLY C CA 1
ATOM 5452 C C . GLY C 3 151 ? 135.306 164.617 112.068 1.00 30.00 151 GLY C C 1
ATOM 5453 O O . GLY C 3 151 ? 135.887 164.461 110.995 1.00 30.00 151 GLY C O 1
ATOM 5454 N N . GLU C 3 152 ? 134.210 165.362 112.194 1.00 30.00 152 GLU C N 1
ATOM 5455 C CA . GLU C 3 152 ? 133.629 166.029 111.040 1.00 30.00 152 GLU C CA 1
ATOM 5456 C C . GLU C 3 152 ? 134.573 167.054 110.435 1.00 30.00 152 GLU C C 1
ATOM 5457 O O . GLU C 3 152 ? 134.568 167.236 109.216 1.00 30.00 152 GLU C O 1
ATOM 5463 N N . GLY C 3 153 ? 135.409 167.692 111.237 1.00 30.00 153 GLY C N 1
ATOM 5464 C CA . GLY C 3 153 ? 136.344 168.651 110.694 1.00 30.00 153 GLY C CA 1
ATOM 5465 C C . GLY C 3 153 ? 137.363 167.998 109.790 1.00 30.00 153 GLY C C 1
ATOM 5466 O O . GLY C 3 153 ? 137.556 168.422 108.648 1.00 30.00 153 GLY C O 1
ATOM 5467 N N . TYR C 3 154 ? 138.024 166.961 110.298 1.00 30.00 154 TYR C N 1
ATOM 5468 C CA . TYR C 3 154 ? 138.992 166.235 109.488 1.00 30.00 154 TYR C CA 1
ATOM 5469 C C . TYR C 3 154 ? 138.341 165.593 108.279 1.00 30.00 154 TYR C C 1
ATOM 5470 O O . TYR C 3 154 ? 138.950 165.543 107.211 1.00 30.00 154 TYR C O 1
ATOM 5479 N N . LEU C 3 155 ? 137.123 165.080 108.423 1.00 30.00 155 LEU C N 1
ATOM 5480 C CA . LEU C 3 155 ? 136.477 164.446 107.284 1.00 30.00 155 LEU C CA 1
ATOM 5481 C C . LEU C 3 155 ? 136.171 165.462 106.202 1.00 30.00 155 LEU C C 1
ATOM 5482 O O . LEU C 3 155 ? 136.421 165.210 105.022 1.00 30.00 155 LEU C O 1
ATOM 5487 N N . TYR C 3 156 ? 135.650 166.624 106.580 1.00 30.00 156 TYR C N 1
ATOM 5488 C CA . TYR C 3 156 ? 135.339 167.633 105.581 1.00 30.00 156 TYR C CA 1
ATOM 5489 C C . TYR C 3 156 ? 136.601 168.180 104.935 1.00 30.00 156 TYR C C 1
ATOM 5490 O O . TYR C 3 156 ? 136.624 168.428 103.728 1.00 30.00 156 TYR C O 1
ATOM 5499 N N . GLN C 3 157 ? 137.659 168.385 105.715 1.00 30.00 157 GLN C N 1
ATOM 5500 C CA . GLN C 3 157 ? 138.876 168.958 105.156 1.00 30.00 157 GLN C CA 1
ATOM 5501 C C . GLN C 3 157 ? 139.682 167.957 104.347 1.00 30.00 157 GLN C C 1
ATOM 5502 O O . GLN C 3 157 ? 140.421 168.365 103.448 1.00 30.00 157 GLN C O 1
ATOM 5508 N N . PHE C 3 158 ? 139.566 166.664 104.644 1.00 30.00 158 PHE C N 1
ATOM 5509 C CA . PHE C 3 158 ? 140.239 165.652 103.841 1.00 30.00 158 PHE C CA 1
ATOM 5510 C C . PHE C 3 158 ? 139.561 165.499 102.491 1.00 30.00 158 PHE C C 1
ATOM 5511 O O . PHE C 3 158 ? 140.201 165.615 101.443 1.00 30.00 158 PHE C O 1
ATOM 5519 N N . ILE C 3 159 ? 138.255 165.269 102.533 1.00 30.00 159 ILE C N 1
ATOM 5520 C CA . ILE C 3 159 ? 137.460 165.157 101.329 1.00 30.00 159 ILE C CA 1
ATOM 5521 C C . ILE C 3 159 ? 137.397 166.553 100.721 1.00 30.00 159 ILE C C 1
ATOM 5522 O O . ILE C 3 159 ? 137.320 167.540 101.454 1.00 30.00 159 ILE C O 1
ATOM 5527 N N . LEU C 3 160 ? 137.466 166.592 99.390 1.00 30.00 160 LEU C N 1
ATOM 5528 C CA . LEU C 3 160 ? 137.457 167.776 98.500 1.00 30.00 160 LEU C CA 1
ATOM 5529 C C . LEU C 3 160 ? 138.814 168.474 98.356 1.00 30.00 160 LEU C C 1
ATOM 5530 O O . LEU C 3 160 ? 138.929 169.443 97.604 1.00 30.00 160 LEU C O 1
ATOM 5535 N N . ASN C 3 161 ? 139.832 167.926 99.022 1.00 30.00 161 ASN C N 1
ATOM 5536 C CA . ASN C 3 161 ? 141.209 168.430 98.976 1.00 30.00 161 ASN C CA 1
ATOM 5537 C C . ASN C 3 161 ? 142.142 167.446 99.667 1.00 30.00 161 ASN C C 1
ATOM 5538 O O . ASN C 3 161 ? 142.898 167.844 100.551 1.00 30.00 161 ASN C O 1
ATOM 5543 N N . PRO C 3 162 ? 142.081 166.153 99.292 1.00 30.00 162 PRO C N 1
ATOM 5544 C CA . PRO C 3 162 ? 142.948 165.195 99.985 1.00 30.00 162 PRO C CA 1
ATOM 5545 C C . PRO C 3 162 ? 144.418 165.537 99.933 1.00 30.00 162 PRO C C 1
ATOM 5546 O O . PRO C 3 162 ? 145.194 164.957 100.702 1.00 30.00 162 PRO C O 1
ATOM 5550 N N . GLN C 3 163 ? 144.829 166.430 99.037 1.00 30.00 163 GLN C N 1
ATOM 5551 C CA . GLN C 3 163 ? 146.220 166.842 98.936 1.00 30.00 163 GLN C CA 1
ATOM 5552 C C . GLN C 3 163 ? 146.592 167.886 99.969 1.00 30.00 163 GLN C C 1
ATOM 5553 O O . GLN C 3 163 ? 147.778 168.062 100.255 1.00 30.00 163 GLN C O 1
ATOM 5559 N N . LYS C 3 164 ? 145.613 168.584 100.528 1.00 30.00 164 LYS C N 1
ATOM 5560 C CA . LYS C 3 164 ? 145.894 169.470 101.643 1.00 30.00 164 LYS C CA 1
ATOM 5561 C C . LYS C 3 164 ? 146.345 168.703 102.877 1.00 30.00 164 LYS C C 1
ATOM 5562 O O . LYS C 3 164 ? 147.452 168.925 103.379 1.00 30.00 164 LYS C O 1
ATOM 5568 N N . VAL C 3 165 ? 145.505 167.792 103.361 1.00 30.00 165 VAL C N 1
ATOM 5569 C CA . VAL C 3 165 ? 145.784 167.072 104.594 1.00 30.00 165 VAL C CA 1
ATOM 5570 C C . VAL C 3 165 ? 147.023 166.205 104.445 1.00 30.00 165 VAL C C 1
ATOM 5571 O O . VAL C 3 165 ? 148.034 166.410 105.127 1.00 30.00 165 VAL C O 1
ATOM 5575 N N . LEU C 3 166 ? 146.965 165.239 103.561 1.00 30.00 166 LEU C N 1
ATOM 5576 C CA . LEU C 3 166 ? 148.137 164.460 103.243 1.00 30.00 166 LEU C CA 1
ATOM 5577 C C . LEU C 3 166 ? 148.769 164.992 101.965 1.00 30.00 166 LEU C C 1
ATOM 5578 O O . LEU C 3 166 ? 148.064 165.214 100.976 1.00 30.00 166 LEU C O 1
ATOM 5583 N N . PRO C 3 167 ? 150.081 165.230 101.963 1.00 30.00 167 PRO C N 1
ATOM 5584 C CA . PRO C 3 167 ? 150.690 165.885 100.793 1.00 30.00 167 PRO C CA 1
ATOM 5585 C C . PRO C 3 167 ? 150.475 165.113 99.503 1.00 30.00 167 PRO C C 1
ATOM 5586 O O . PRO C 3 167 ? 149.941 165.668 98.534 1.00 30.00 167 PRO C O 1
ATOM 5590 N N . GLY C 3 168 ? 150.853 163.840 99.468 1.00 30.00 168 GLY C N 1
ATOM 5591 C CA . GLY C 3 168 ? 150.592 163.020 98.304 1.00 30.00 168 GLY C CA 1
ATOM 5592 C C . GLY C 3 168 ? 149.643 161.893 98.641 1.00 30.00 168 GLY C C 1
ATOM 5593 O O . GLY C 3 168 ? 149.813 161.239 99.671 1.00 30.00 168 GLY C O 1
ATOM 5594 N N . THR C 3 169 ? 148.633 161.666 97.803 1.00 30.00 169 THR C N 1
ATOM 5595 C CA . THR C 3 169 ? 147.637 160.636 98.072 1.00 30.00 169 THR C CA 1
ATOM 5596 C C . THR C 3 169 ? 146.849 160.347 96.807 1.00 30.00 169 THR C C 1
ATOM 5597 O O . THR C 3 169 ? 146.280 161.262 96.209 1.00 30.00 169 THR C O 1
ATOM 5601 N N . THR C 3 170 ? 146.800 159.076 96.418 1.00 30.00 170 THR C N 1
ATOM 5602 C CA . THR C 3 170 ? 146.080 158.682 95.216 1.00 30.00 170 THR C CA 1
ATOM 5603 C C . THR C 3 170 ? 144.573 158.655 95.394 1.00 30.00 170 THR C C 1
ATOM 5604 O O . THR C 3 170 ? 143.870 158.191 94.492 1.00 30.00 170 THR C O 1
ATOM 5608 N N . MET C 3 171 ? 144.056 159.108 96.514 1.00 30.00 171 MET C N 1
ATOM 5609 C CA . MET C 3 171 ? 142.641 159.410 96.558 1.00 30.00 171 MET C CA 1
ATOM 5610 C C . MET C 3 171 ? 142.409 160.691 95.768 1.00 30.00 171 MET C C 1
ATOM 5611 O O . MET C 3 171 ? 143.069 161.700 96.033 1.00 30.00 171 MET C O 1
ATOM 5616 N N . PRO C 3 172 ? 141.515 160.694 94.798 1.00 30.00 172 PRO C N 1
ATOM 5617 C CA . PRO C 3 172 ? 141.360 161.859 93.929 1.00 30.00 172 PRO C CA 1
ATOM 5618 C C . PRO C 3 172 ? 140.596 162.962 94.648 1.00 30.00 172 PRO C C 1
ATOM 5619 O O . PRO C 3 172 ? 139.971 162.745 95.681 1.00 30.00 172 PRO C O 1
ATOM 5623 N N . GLN C 3 173 ? 140.662 164.165 94.077 1.00 30.00 173 GLN C N 1
ATOM 5624 C CA . GLN C 3 173 ? 139.861 165.267 94.594 1.00 30.00 173 GLN C CA 1
ATOM 5625 C C . GLN C 3 173 ? 138.386 164.910 94.572 1.00 30.00 173 GLN C C 1
ATOM 5626 O O . GLN C 3 173 ? 137.705 164.976 95.600 1.00 30.00 173 GLN C O 1
ATOM 5632 N N . LEU C 3 174 ? 137.864 164.586 93.391 1.00 30.00 174 LEU C N 1
ATOM 5633 C CA . LEU C 3 174 ? 136.528 164.026 93.226 1.00 30.00 174 LEU C CA 1
ATOM 5634 C C . LEU C 3 174 ? 135.456 165.072 93.497 1.00 30.00 174 LEU C C 1
ATOM 5635 O O . LEU C 3 174 ? 134.278 164.861 93.196 1.00 30.00 174 LEU C O 1
ATOM 5640 N N . PHE C 3 175 ? 135.867 166.216 94.036 1.00 30.00 175 PHE C N 1
ATOM 5641 C CA . PHE C 3 175 ? 135.022 167.400 94.192 1.00 30.00 175 PHE C CA 1
ATOM 5642 C C . PHE C 3 175 ? 136.001 168.564 94.293 1.00 30.00 175 PHE C C 1
ATOM 5643 O O . PHE C 3 175 ? 136.620 168.774 95.338 1.00 30.00 175 PHE C O 1
ATOM 5651 N N . ASN C 3 176 ? 136.163 169.293 93.204 1.00 30.00 176 ASN C N 1
ATOM 5652 C CA . ASN C 3 176 ? 137.121 170.383 93.196 1.00 30.00 176 ASN C CA 1
ATOM 5653 C C . ASN C 3 176 ? 136.390 171.714 93.290 1.00 30.00 176 ASN C C 1
ATOM 5654 O O . ASN C 3 176 ? 135.582 172.026 92.410 1.00 30.00 176 ASN C O 1
ATOM 5659 N N . PRO C 3 177 ? 136.622 172.508 94.329 1.00 30.00 177 PRO C N 1
ATOM 5660 C CA . PRO C 3 177 ? 135.980 173.822 94.404 1.00 30.00 177 PRO C CA 1
ATOM 5661 C C . PRO C 3 177 ? 136.728 174.868 93.594 1.00 30.00 177 PRO C C 1
ATOM 5662 O O . PRO C 3 177 ? 137.623 174.538 92.809 1.00 30.00 177 PRO C O 1
ATOM 5666 N N . GLN C 3 178 ? 136.322 176.127 93.757 1.00 30.00 178 GLN C N 1
ATOM 5667 C CA . GLN C 3 178 ? 136.852 177.292 93.053 1.00 30.00 178 GLN C CA 1
ATOM 5668 C C . GLN C 3 178 ? 136.360 177.297 91.609 1.00 30.00 178 GLN C C 1
ATOM 5669 O O . GLN C 3 178 ? 136.558 178.270 90.875 1.00 30.00 178 GLN C O 1
ATOM 5675 N N . PHE C 3 179 ? 135.694 176.223 91.198 1.00 30.00 179 PHE C N 1
ATOM 5676 C CA . PHE C 3 179 ? 134.915 176.247 89.972 1.00 30.00 179 PHE C CA 1
ATOM 5677 C C . PHE C 3 179 ? 133.687 175.352 90.041 1.00 30.00 179 PHE C C 1
ATOM 5678 O O . PHE C 3 179 ? 133.016 175.176 89.019 1.00 30.00 179 PHE C O 1
ATOM 5686 N N . ASP C 3 180 ? 133.369 174.788 91.201 1.00 30.00 180 ASP C N 1
ATOM 5687 C CA . ASP C 3 180 ? 132.134 174.033 91.403 1.00 30.00 180 ASP C CA 1
ATOM 5688 C C . ASP C 3 180 ? 131.361 174.681 92.540 1.00 30.00 180 ASP C C 1
ATOM 5689 O O . ASP C 3 180 ? 131.826 174.672 93.694 1.00 30.00 180 ASP C O 1
ATOM 5694 N N . PRO C 3 181 ? 130.190 175.261 92.276 1.00 30.00 181 PRO C N 1
ATOM 5695 C CA . PRO C 3 181 ? 129.458 175.965 93.333 1.00 30.00 181 PRO C CA 1
ATOM 5696 C C . PRO C 3 181 ? 128.773 175.056 94.340 1.00 30.00 181 PRO C C 1
ATOM 5697 O O . PRO C 3 181 ? 128.449 175.520 95.437 1.00 30.00 181 PRO C O 1
ATOM 5701 N N . GLN C 3 182 ? 128.547 173.786 94.024 1.00 30.00 182 GLN C N 1
ATOM 5702 C CA . GLN C 3 182 ? 127.790 172.909 94.905 1.00 30.00 182 GLN C CA 1
ATOM 5703 C C . GLN C 3 182 ? 128.665 171.884 95.606 1.00 30.00 182 GLN C C 1
ATOM 5704 O O . GLN C 3 182 ? 128.156 171.101 96.411 1.00 30.00 182 GLN C O 1
ATOM 5710 N N . ALA C 3 183 ? 129.971 171.888 95.339 1.00 30.00 183 ALA C N 1
ATOM 5711 C CA . ALA C 3 183 ? 130.849 170.850 95.863 1.00 30.00 183 ALA C CA 1
ATOM 5712 C C . ALA C 3 183 ? 130.917 170.860 97.379 1.00 30.00 183 ALA C C 1
ATOM 5713 O O . ALA C 3 183 ? 130.919 169.792 98.003 1.00 30.00 183 ALA C O 1
ATOM 5715 N N . LYS C 3 184 ? 130.972 172.043 97.985 1.00 30.00 184 LYS C N 1
ATOM 5716 C CA . LYS C 3 184 ? 130.996 172.117 99.438 1.00 30.00 184 LYS C CA 1
ATOM 5717 C C . LYS C 3 184 ? 129.754 171.474 100.039 1.00 30.00 184 LYS C C 1
ATOM 5718 O O . LYS C 3 184 ? 129.856 170.704 100.997 1.00 30.00 184 LYS C O 1
ATOM 5724 N N . GLU C 3 185 ? 128.574 171.746 99.481 1.00 1.00 185 GLU C N 1
ATOM 5725 C CA . GLU C 3 185 ? 127.380 171.075 99.978 1.00 1.00 185 GLU C CA 1
ATOM 5726 C C . GLU C 3 185 ? 127.384 169.581 99.699 1.00 1.00 185 GLU C C 1
ATOM 5727 O O . GLU C 3 185 ? 126.814 168.823 100.487 1.00 1.00 185 GLU C O 1
ATOM 5733 N N . LYS C 3 186 ? 128.007 169.132 98.608 1.00 1.00 186 LYS C N 1
ATOM 5734 C CA . LYS C 3 186 ? 128.105 167.695 98.379 1.00 1.00 186 LYS C CA 1
ATOM 5735 C C . LYS C 3 186 ? 128.935 167.026 99.463 1.00 1.00 186 LYS C C 1
ATOM 5736 O O . LYS C 3 186 ? 128.506 166.030 100.058 1.00 1.00 186 LYS C O 1
ATOM 5742 N N . VAL C 3 187 ? 130.126 167.555 99.731 1.00 1.00 187 VAL C N 1
ATOM 5743 C CA . VAL C 3 187 ? 130.954 166.978 100.780 1.00 1.00 187 VAL C CA 1
ATOM 5744 C C . VAL C 3 187 ? 130.262 167.091 102.129 1.00 1.00 187 VAL C C 1
ATOM 5745 O O . VAL C 3 187 ? 130.381 166.204 102.980 1.00 1.00 187 VAL C O 1
ATOM 5749 N N . ALA C 3 188 ? 129.526 168.178 102.348 1.00 1.00 188 ALA C N 1
ATOM 5750 C CA . ALA C 3 188 ? 128.784 168.321 103.587 1.00 1.00 188 ALA C CA 1
ATOM 5751 C C . ALA C 3 188 ? 127.723 167.251 103.740 1.00 1.00 188 ALA C C 1
ATOM 5752 O O . ALA C 3 188 ? 127.575 166.706 104.831 1.00 1.00 188 ALA C O 1
ATOM 5754 N N . LYS C 3 189 ? 126.995 166.924 102.676 1.00 1.00 189 LYS C N 1
ATOM 5755 C CA . LYS C 3 189 ? 126.009 165.857 102.780 1.00 1.00 189 LYS C CA 1
ATOM 5756 C C . LYS C 3 189 ? 126.668 164.497 102.953 1.00 1.00 189 LYS C C 1
ATOM 5757 O O . LYS C 3 189 ? 126.141 163.650 103.678 1.00 1.00 189 LYS C O 1
ATOM 5763 N N . ILE C 3 190 ? 127.826 164.278 102.328 1.00 1.00 190 ILE C N 1
ATOM 5764 C CA . ILE C 3 190 ? 128.553 163.029 102.543 1.00 1.00 190 ILE C CA 1
ATOM 5765 C C . ILE C 3 190 ? 128.938 162.874 104.006 1.00 1.00 190 ILE C C 1
ATOM 5766 O O . ILE C 3 190 ? 128.719 161.818 104.613 1.00 1.00 190 ILE C O 1
ATOM 5771 N N . VAL C 3 191 ? 129.541 163.911 104.591 1.00 1.00 191 VAL C N 1
ATOM 5772 C CA . VAL C 3 191 ? 129.958 163.829 105.985 1.00 1.00 191 VAL C CA 1
ATOM 5773 C C . VAL C 3 191 ? 128.750 163.764 106.902 1.00 1.00 191 VAL C C 1
ATOM 5774 O O . VAL C 3 191 ? 128.788 163.097 107.937 1.00 1.00 191 VAL C O 1
ATOM 5778 N N . ALA C 3 192 ? 127.655 164.424 106.541 1.00 1.00 192 ALA C N 1
ATOM 5779 C CA . ALA C 3 192 ? 126.444 164.302 107.334 1.00 1.00 192 ALA C CA 1
ATOM 5780 C C . ALA C 3 192 ? 125.929 162.877 107.328 1.00 1.00 192 ALA C C 1
ATOM 5781 O O . ALA C 3 192 ? 125.458 162.385 108.357 1.00 1.00 192 ALA C O 1
ATOM 5783 N N . TYR C 3 193 ? 126.018 162.195 106.191 1.00 1.00 193 TYR C N 1
ATOM 5784 C CA . TYR C 3 193 ? 125.620 160.796 106.163 1.00 1.00 193 TYR C CA 1
ATOM 5785 C C . TYR C 3 193 ? 126.536 159.956 107.035 1.00 1.00 193 TYR C C 1
ATOM 5786 O O . TYR C 3 193 ? 126.071 159.219 107.909 1.00 1.00 193 TYR C O 1
ATOM 5795 N N . MET C 3 194 ? 127.847 160.053 106.811 1.00 1.00 194 MET C N 1
ATOM 5796 C CA . MET C 3 194 ? 128.786 159.283 107.617 1.00 1.00 194 MET C CA 1
ATOM 5797 C C . MET C 3 194 ? 128.625 159.566 109.099 1.00 1.00 194 MET C C 1
ATOM 5798 O O . MET C 3 194 ? 128.938 158.703 109.919 1.00 1.00 194 MET C O 1
ATOM 5803 N N . LYS C 3 195 ? 128.134 160.749 109.454 1.00 1.00 195 LYS C N 1
ATOM 5804 C CA . LYS C 3 195 ? 127.867 161.064 110.849 1.00 1.00 195 LYS C CA 1
ATOM 5805 C C . LYS C 3 195 ? 126.580 160.411 111.321 1.00 1.00 195 LYS C C 1
ATOM 5806 O O . LYS C 3 195 ? 126.498 159.942 112.458 1.00 1.00 195 LYS C O 1
ATOM 5812 N N . SER C 3 196 ? 125.566 160.360 110.461 1.00 1.00 196 SER C N 1
ATOM 5813 C CA . SER C 3 196 ? 124.311 159.729 110.840 1.00 1.00 196 SER C CA 1
ATOM 5814 C C . SER C 3 196 ? 124.441 158.229 111.042 1.00 1.00 196 SER C C 1
ATOM 5815 O O . SER C 3 196 ? 123.525 157.619 111.597 1.00 1.00 196 SER C O 1
ATOM 5818 N N . VAL C 3 197 ? 125.546 157.623 110.608 1.00 30.00 197 VAL C N 1
ATOM 5819 C CA . VAL C 3 197 ? 125.743 156.192 110.805 1.00 30.00 197 VAL C CA 1
ATOM 5820 C C . VAL C 3 197 ? 126.267 155.899 112.202 1.00 30.00 197 VAL C C 1
ATOM 5821 O O . VAL C 3 197 ? 125.973 154.844 112.768 1.00 30.00 197 VAL C O 1
ATOM 5825 N N . ASN C 3 198 ? 127.024 156.819 112.790 1.00 3.39 198 ASN C N 1
ATOM 5826 C CA . ASN C 3 198 ? 127.654 156.593 114.080 1.00 3.39 198 ASN C CA 1
ATOM 5827 C C . ASN C 3 198 ? 127.045 157.412 115.204 1.00 3.39 198 ASN C C 1
ATOM 5828 O O . ASN C 3 198 ? 127.456 157.253 116.355 1.00 3.39 198 ASN C O 1
ATOM 5833 N N . THR C 3 199 ? 126.082 158.275 114.912 1.00 3.27 199 THR C N 1
ATOM 5834 C CA . THR C 3 199 ? 125.481 159.135 115.906 1.00 3.27 199 THR C CA 1
ATOM 5835 C C . THR C 3 199 ? 123.997 158.826 116.024 1.00 3.27 199 THR C C 1
ATOM 5836 O O . THR C 3 199 ? 123.314 158.709 114.998 1.00 3.27 199 THR C O 1
ATOM 5840 N N . PRO C 3 200 ? 123.460 158.679 117.234 1.00 30.00 200 PRO C N 1
ATOM 5841 C CA . PRO C 3 200 ? 122.044 158.374 117.361 1.00 30.00 200 PRO C CA 1
ATOM 5842 C C . PRO C 3 200 ? 121.198 159.536 116.876 1.00 30.00 200 PRO C C 1
ATOM 5843 O O . PRO C 3 200 ? 121.609 160.703 116.978 1.00 30.00 200 PRO C O 1
ATOM 5847 N N . PRO C 3 201 ? 120.016 159.268 116.338 1.00 2.93 201 PRO C N 1
ATOM 5848 C CA . PRO C 3 201 ? 119.148 160.346 115.864 1.00 2.93 201 PRO C CA 1
ATOM 5849 C C . PRO C 3 201 ? 118.750 161.265 117.003 1.00 2.93 201 PRO C C 1
ATOM 5850 O O . PRO C 3 201 ? 118.970 160.937 118.176 1.00 2.93 201 PRO C O 1
ATOM 5854 N N . PRO C 3 202 ? 118.163 162.427 116.707 1.00 2.54 202 PRO C N 1
ATOM 5855 C CA . PRO C 3 202 ? 117.774 163.344 117.788 1.00 2.54 202 PRO C CA 1
ATOM 5856 C C . PRO C 3 202 ? 116.771 162.759 118.759 1.00 2.54 202 PRO C C 1
ATOM 5857 O O . PRO C 3 202 ? 116.717 163.210 119.907 1.00 2.54 202 PRO C O 1
ATOM 5861 N N . LYS C 3 203 ? 115.985 161.767 118.350 1.00 2.51 203 LYS C N 1
ATOM 5862 C CA . LYS C 3 203 ? 115.032 161.165 119.273 1.00 2.51 203 LYS C CA 1
ATOM 5863 C C . LYS C 3 203 ? 115.743 160.317 120.313 1.00 2.51 203 LYS C C 1
ATOM 5864 O O . LYS C 3 203 ? 115.388 160.347 121.495 1.00 2.51 203 LYS C O 1
ATOM 5870 N N . GLU C 3 204 ? 116.738 159.548 119.890 1.00 2.62 204 GLU C N 1
ATOM 5871 C CA . GLU C 3 204 ? 117.513 158.693 120.776 1.00 2.62 204 GLU C CA 1
ATOM 5872 C C . GLU C 3 204 ? 118.631 159.450 121.476 1.00 2.62 204 GLU C C 1
ATOM 5873 O O . GLU C 3 204 ? 118.954 159.151 122.627 1.00 2.62 204 GLU C O 1
ATOM 5879 N N . SER C 3 205 ? 119.233 160.429 120.806 1.00 2.18 205 SER C N 1
ATOM 5880 C CA . SER C 3 205 ? 120.287 161.207 121.438 1.00 2.18 205 SER C CA 1
ATOM 5881 C C . SER C 3 205 ? 119.753 162.132 122.520 1.00 2.18 205 SER C C 1
ATOM 5882 O O . SER C 3 205 ? 120.541 162.638 123.322 1.00 2.18 205 SER C O 1
ATOM 5885 N N . ALA C 3 206 ? 118.446 162.381 122.555 1.00 2.08 206 ALA C N 1
ATOM 5886 C CA . ALA C 3 206 ? 117.871 163.178 123.629 1.00 2.08 206 ALA C CA 1
ATOM 5887 C C . ALA C 3 206 ? 117.464 162.335 124.825 1.00 2.08 206 ALA C C 1
ATOM 5888 O O . ALA C 3 206 ? 117.578 162.804 125.960 1.00 2.08 206 ALA C O 1
ATOM 5890 N N . LYS C 3 207 ? 116.983 161.114 124.604 1.00 1.88 207 LYS C N 1
ATOM 5891 C CA . LYS C 3 207 ? 116.738 160.216 125.722 1.00 1.88 207 LYS C CA 1
ATOM 5892 C C . LYS C 3 207 ? 118.008 159.905 126.487 1.00 1.88 207 LYS C C 1
ATOM 5893 O O . LYS C 3 207 ? 117.961 159.770 127.712 1.00 1.88 207 LYS C O 1
ATOM 5899 N N . ARG C 3 208 ? 119.139 159.791 125.798 1.00 1.55 208 ARG C N 1
ATOM 5900 C CA . ARG C 3 208 ? 120.398 159.585 126.495 1.00 1.55 208 ARG C CA 1
ATOM 5901 C C . ARG C 3 208 ? 120.739 160.757 127.398 1.00 1.55 208 ARG C C 1
ATOM 5902 O O . ARG C 3 208 ? 121.165 160.549 128.534 1.00 1.55 208 ARG C O 1
ATOM 5910 N N . THR C 3 209 ? 120.542 161.987 126.926 1.00 1.38 209 THR C N 1
ATOM 5911 C CA . THR C 3 209 ? 120.810 163.150 127.763 1.00 1.38 209 THR C CA 1
ATOM 5912 C C . THR C 3 209 ? 119.863 163.202 128.952 1.00 1.38 209 THR C C 1
ATOM 5913 O O . THR C 3 209 ? 120.283 163.479 130.080 1.00 1.38 209 THR C O 1
ATOM 5917 N N . VAL C 3 210 ? 118.577 162.938 128.723 1.00 1.32 210 VAL C N 1
ATOM 5918 C CA . VAL C 3 210 ? 117.622 162.964 129.825 1.00 1.32 210 VAL C CA 1
ATOM 5919 C C . VAL C 3 210 ? 117.979 161.924 130.875 1.00 1.32 210 VAL C C 1
ATOM 5920 O O . VAL C 3 210 ? 118.002 162.224 132.073 1.00 1.32 210 VAL C O 1
ATOM 5924 N N . MET C 3 211 ? 118.266 160.692 130.458 1.00 1.21 211 MET C N 1
ATOM 5925 C CA . MET C 3 211 ? 118.588 159.681 131.453 1.00 1.21 211 MET C CA 1
ATOM 5926 C C . MET C 3 211 ? 119.945 159.905 132.092 1.00 1.21 211 MET C C 1
ATOM 5927 O O . MET C 3 211 ? 120.124 159.529 133.251 1.00 1.21 211 MET C O 1
ATOM 5932 N N . GLY C 3 212 ? 120.887 160.540 131.399 1.00 1.28 212 GLY C N 1
ATOM 5933 C CA . GLY C 3 212 ? 122.150 160.864 132.029 1.00 1.28 212 GLY C CA 1
ATOM 5934 C C . GLY C 3 212 ? 122.030 161.952 133.064 1.00 1.28 212 GLY C C 1
ATOM 5935 O O . GLY C 3 212 ? 122.716 161.913 134.086 1.00 1.28 212 GLY C O 1
ATOM 5936 N N . VAL C 3 213 ? 121.165 162.932 132.823 1.00 1.36 213 VAL C N 1
ATOM 5937 C CA . VAL C 3 213 ? 120.889 163.938 133.839 1.00 1.36 213 VAL C CA 1
ATOM 5938 C C . VAL C 3 213 ? 120.151 163.317 135.014 1.00 1.36 213 VAL C C 1
ATOM 5939 O O . VAL C 3 213 ? 120.435 163.630 136.174 1.00 1.36 213 VAL C O 1
ATOM 5943 N N . ILE C 3 214 ? 119.212 162.411 134.740 1.00 1.26 214 ILE C N 1
ATOM 5944 C CA . ILE C 3 214 ? 118.420 161.829 135.815 1.00 1.26 214 ILE C CA 1
ATOM 5945 C C . ILE C 3 214 ? 119.247 160.885 136.677 1.00 1.26 214 ILE C C 1
ATOM 5946 O O . ILE C 3 214 ? 119.063 160.845 137.891 1.00 1.26 214 ILE C O 1
ATOM 5951 N N . VAL C 3 215 ? 120.175 160.125 136.096 1.00 1.37 215 VAL C N 1
ATOM 5952 C CA . VAL C 3 215 ? 120.984 159.230 136.920 1.00 1.37 215 VAL C CA 1
ATOM 5953 C C . VAL C 3 215 ? 121.904 160.028 137.837 1.00 1.37 215 VAL C C 1
ATOM 5954 O O . VAL C 3 215 ? 122.069 159.699 139.018 1.00 1.37 215 VAL C O 1
ATOM 5958 N N . ILE C 3 216 ? 122.513 161.090 137.316 1.00 30.00 216 ILE C N 1
ATOM 5959 C CA . ILE C 3 216 ? 123.373 161.928 138.143 1.00 30.00 216 ILE C CA 1
ATOM 5960 C C . ILE C 3 216 ? 122.565 162.608 139.239 1.00 30.00 216 ILE C C 1
ATOM 5961 O O . ILE C 3 216 ? 122.982 162.644 140.402 1.00 30.00 216 ILE C O 1
ATOM 5966 N N . ALA C 3 217 ? 121.404 163.165 138.895 1.00 30.00 217 ALA C N 1
ATOM 5967 C CA . ALA C 3 217 ? 120.549 163.764 139.908 1.00 30.00 217 ALA C CA 1
ATOM 5968 C C . ALA C 3 217 ? 120.040 162.744 140.909 1.00 30.00 217 ALA C C 1
ATOM 5969 O O . ALA C 3 217 ? 119.762 163.105 142.053 1.00 30.00 217 ALA C O 1
ATOM 5971 N N . TYR C 3 218 ? 119.915 161.483 140.508 1.00 30.00 218 TYR C N 1
ATOM 5972 C CA . TYR C 3 218 ? 119.483 160.447 141.432 1.00 30.00 218 TYR C CA 1
ATOM 5973 C C . TYR C 3 218 ? 120.581 160.119 142.423 1.00 30.00 218 TYR C C 1
ATOM 5974 O O . TYR C 3 218 ? 120.324 159.988 143.621 1.00 30.00 218 TYR C O 1
ATOM 5983 N N . PHE C 3 219 ? 121.812 159.986 141.946 1.00 30.00 219 PHE C N 1
ATOM 5984 C CA . PHE C 3 219 ? 122.899 159.648 142.853 1.00 30.00 219 PHE C CA 1
ATOM 5985 C C . PHE C 3 219 ? 123.250 160.801 143.777 1.00 30.00 219 PHE C C 1
ATOM 5986 O O . PHE C 3 219 ? 123.528 160.575 144.958 1.00 30.00 219 PHE C O 1
ATOM 5994 N N . ILE C 3 220 ? 123.212 162.035 143.278 1.00 30.00 220 ILE C N 1
ATOM 5995 C CA . ILE C 3 220 ? 123.444 163.185 144.144 1.00 30.00 220 ILE C CA 1
ATOM 5996 C C . ILE C 3 220 ? 122.413 163.230 145.262 1.00 30.00 220 ILE C C 1
ATOM 5997 O O . ILE C 3 220 ? 122.759 163.380 146.438 1.00 30.00 220 ILE C O 1
ATOM 6002 N N . VAL C 3 221 ? 121.132 163.087 144.922 1.00 1.57 221 VAL C N 1
ATOM 6003 C CA . VAL C 3 221 ? 120.089 163.242 145.927 1.00 1.57 221 VAL C CA 1
ATOM 6004 C C . VAL C 3 221 ? 120.050 162.038 146.857 1.00 1.57 221 VAL C C 1
ATOM 6005 O O . VAL C 3 221 ? 119.694 162.165 148.031 1.00 1.57 221 VAL C O 1
ATOM 6009 N N . MET C 3 222 ? 120.441 160.858 146.374 1.00 1.64 222 MET C N 1
ATOM 6010 C CA . MET C 3 222 ? 120.513 159.711 147.268 1.00 1.64 222 MET C CA 1
ATOM 6011 C C . MET C 3 222 ? 121.658 159.851 148.256 1.00 1.64 222 MET C C 1
ATOM 6012 O O . MET C 3 222 ? 121.496 159.539 149.438 1.00 1.64 222 MET C O 1
ATOM 6017 N N . GLY C 3 223 ? 122.813 160.333 147.802 1.00 1.93 223 GLY C N 1
ATOM 6018 C CA . GLY C 3 223 ? 123.890 160.607 148.731 1.00 1.93 223 GLY C CA 1
ATOM 6019 C C . GLY C 3 223 ? 123.517 161.672 149.739 1.00 1.93 223 GLY C C 1
ATOM 6020 O O . GLY C 3 223 ? 123.842 161.560 150.922 1.00 1.93 223 GLY C O 1
ATOM 6021 N N . LEU C 3 224 ? 122.815 162.710 149.293 1.00 2.07 224 LEU C N 1
ATOM 6022 C CA . LEU C 3 224 ? 122.379 163.763 150.195 1.00 2.07 224 LEU C CA 1
ATOM 6023 C C . LEU C 3 224 ? 121.365 163.278 151.217 1.00 2.07 224 LEU C C 1
ATOM 6024 O O . LEU C 3 224 ? 121.440 163.680 152.380 1.00 2.07 224 LEU C O 1
ATOM 6029 N N . LEU C 3 225 ? 120.429 162.417 150.818 1.00 2.18 225 LEU C N 1
ATOM 6030 C CA . LEU C 3 225 ? 119.512 161.825 151.785 1.00 2.18 225 LEU C CA 1
ATOM 6031 C C . LEU C 3 225 ? 120.223 160.912 152.769 1.00 2.18 225 LEU C C 1
ATOM 6032 O O . LEU C 3 225 ? 119.888 160.920 153.953 1.00 2.18 225 LEU C O 1
ATOM 6037 N N . LEU C 3 226 ? 121.192 160.120 152.320 1.00 2.53 226 LEU C N 1
ATOM 6038 C CA . LEU C 3 226 ? 121.961 159.334 153.276 1.00 2.53 226 LEU C CA 1
ATOM 6039 C C . LEU C 3 226 ? 122.728 160.210 154.253 1.00 2.53 226 LEU C C 1
ATOM 6040 O O . LEU C 3 226 ? 122.805 159.881 155.440 1.00 2.53 226 LEU C O 1
ATOM 6045 N N . TRP C 3 227 ? 123.272 161.328 153.785 1.00 3.13 227 TRP C N 1
ATOM 6046 C CA . TRP C 3 227 ? 123.958 162.254 154.674 1.00 3.13 227 TRP C CA 1
ATOM 6047 C C . TRP C 3 227 ? 123.006 162.851 155.702 1.00 3.13 227 TRP C C 1
ATOM 6048 O O . TRP C 3 227 ? 123.318 162.890 156.897 1.00 3.13 227 TRP C O 1
ATOM 6059 N N . LYS C 3 228 ? 121.842 163.330 155.259 1.00 3.48 228 LYS C N 1
ATOM 6060 C CA . LYS C 3 228 ? 120.884 163.895 156.203 1.00 3.48 228 LYS C CA 1
ATOM 6061 C C . LYS C 3 228 ? 120.383 162.851 157.185 1.00 3.48 228 LYS C C 1
ATOM 6062 O O . LYS C 3 228 ? 120.204 163.152 158.368 1.00 3.48 228 LYS C O 1
ATOM 6068 N N . TYR C 3 229 ? 120.151 161.628 156.720 1.00 3.70 229 TYR C N 1
ATOM 6069 C CA . TYR C 3 229 ? 119.743 160.557 157.614 1.00 3.70 229 TYR C CA 1
ATOM 6070 C C . TYR C 3 229 ? 120.790 160.296 158.680 1.00 3.70 229 TYR C C 1
ATOM 6071 O O . TYR C 3 229 ? 120.453 160.193 159.862 1.00 3.70 229 TYR C O 1
ATOM 6080 N N . ARG C 3 230 ? 122.057 160.186 158.288 1.00 3.78 230 ARG C N 1
ATOM 6081 C CA . ARG C 3 230 ? 123.111 159.988 159.273 1.00 3.78 230 ARG C CA 1
ATOM 6082 C C . ARG C 3 230 ? 123.176 161.147 160.252 1.00 3.78 230 ARG C C 1
ATOM 6083 O O . ARG C 3 230 ? 123.353 160.939 161.455 1.00 3.78 230 ARG C O 1
ATOM 6091 N N . GLU C 3 231 ? 123.032 162.375 159.761 1.00 4.06 231 GLU C N 1
ATOM 6092 C CA . GLU C 3 231 ? 123.178 163.526 160.645 1.00 4.06 231 GLU C CA 1
ATOM 6093 C C . GLU C 3 231 ? 122.020 163.625 161.625 1.00 4.06 231 GLU C C 1
ATOM 6094 O O . GLU C 3 231 ? 122.198 164.076 162.760 1.00 4.06 231 GLU C O 1
ATOM 6100 N N . ASN C 3 232 ? 120.825 163.212 161.208 1.00 4.35 232 ASN C N 1
ATOM 6101 C CA . ASN C 3 232 ? 119.690 163.225 162.123 1.00 4.35 232 ASN C CA 1
ATOM 6102 C C . ASN C 3 232 ? 119.768 162.067 163.104 1.00 4.35 232 ASN C C 1
ATOM 6103 O O . ASN C 3 232 ? 119.334 162.189 164.253 1.00 4.35 232 ASN C O 1
ATOM 6108 N N . LEU C 3 233 ? 120.313 160.934 162.668 1.00 4.70 233 LEU C N 1
ATOM 6109 C CA . LEU C 3 233 ? 120.427 159.781 163.547 1.00 4.70 233 LEU C CA 1
ATOM 6110 C C . LEU C 3 233 ? 121.531 159.965 164.579 1.00 4.70 233 LEU C C 1
ATOM 6111 O O . LEU C 3 233 ? 121.425 159.440 165.690 1.00 4.70 233 LEU C O 1
ATOM 6116 N N . LEU C 3 234 ? 122.588 160.699 164.242 1.00 4.70 234 LEU C N 1
ATOM 6117 C CA . LEU C 3 234 ? 123.681 160.886 165.184 1.00 4.70 234 LEU C CA 1
ATOM 6118 C C . LEU C 3 234 ? 123.315 161.795 166.345 1.00 4.70 234 LEU C C 1
ATOM 6119 O O . LEU C 3 234 ? 124.058 161.841 167.329 1.00 4.70 234 LEU C O 1
ATOM 6124 N N . LYS C 3 235 ? 122.208 162.521 166.257 1.00 5.10 235 LYS C N 1
ATOM 6125 C CA . LYS C 3 235 ? 121.742 163.306 167.388 1.00 5.10 235 LYS C CA 1
ATOM 6126 C C . LYS C 3 235 ? 120.923 162.478 168.365 1.00 5.10 235 LYS C C 1
ATOM 6127 O O . LYS C 3 235 ? 120.915 162.783 169.562 1.00 5.10 235 LYS C O 1
ATOM 6133 N N . ARG C 3 236 ? 120.261 161.423 167.886 1.00 6.17 236 ARG C N 1
ATOM 6134 C CA . ARG C 3 236 ? 119.595 160.492 168.788 1.00 6.17 236 ARG C CA 1
ATOM 6135 C C . ARG C 3 236 ? 120.593 159.777 169.685 1.00 6.17 236 ARG C C 1
ATOM 6136 O O . ARG C 3 236 ? 120.224 159.292 170.759 1.00 6.17 236 ARG C O 1
ATOM 6144 N N . LEU C 3 237 ? 121.851 159.697 169.262 1.00 6.61 237 LEU C N 1
ATOM 6145 C CA . LEU C 3 237 ? 122.886 158.963 169.975 1.00 6.61 237 LEU C CA 1
ATOM 6146 C C . LEU C 3 237 ? 123.968 159.869 170.542 1.00 6.61 237 LEU C C 1
ATOM 6147 O O . LEU C 3 237 ? 124.528 159.574 171.602 1.00 6.61 237 LEU C O 1
ATOM 6152 N N . GLY C 3 238 ? 124.289 160.960 169.854 1.00 5.63 238 GLY C N 1
ATOM 6153 C CA . GLY C 3 238 ? 125.332 161.867 170.297 1.00 5.63 238 GLY C CA 1
ATOM 6154 C C . GLY C 3 238 ? 126.522 161.899 169.356 1.00 5.63 238 GLY C C 1
ATOM 6155 O O . GLY C 3 238 ? 127.477 162.646 169.565 1.00 5.63 238 GLY C O 1
ATOM 6156 N N . PHE D 1 8 ? 159.001 105.857 154.072 1.00 43.09 8 PHE D N 1
ATOM 6157 C CA . PHE D 1 8 ? 158.278 106.591 155.102 1.00 40.78 8 PHE D CA 1
ATOM 6158 C C . PHE D 1 8 ? 157.001 107.177 154.521 1.00 39.47 8 PHE D C 1
ATOM 6159 O O . PHE D 1 8 ? 156.790 107.146 153.310 1.00 39.21 8 PHE D O 1
ATOM 6167 N N . ILE D 1 9 ? 156.156 107.722 155.389 1.00 37.74 9 ILE D N 1
ATOM 6168 C CA . ILE D 1 9 ? 154.832 108.176 154.995 1.00 36.42 9 ILE D CA 1
ATOM 6169 C C . ILE D 1 9 ? 154.710 109.692 155.042 1.00 36.13 9 ILE D C 1
ATOM 6170 O O . ILE D 1 9 ? 154.397 110.312 154.029 1.00 36.10 9 ILE D O 1
ATOM 6175 N N . SER D 1 10 ? 154.934 110.313 156.203 1.00 35.45 10 SER D N 1
ATOM 6176 C CA . SER D 1 10 ? 154.712 111.752 156.318 1.00 34.57 10 SER D CA 1
ATOM 6177 C C . SER D 1 10 ? 155.574 112.554 155.355 1.00 34.22 10 SER D C 1
ATOM 6178 O O . SER D 1 10 ? 155.242 113.706 155.059 1.00 34.98 10 SER D O 1
ATOM 6181 N N . ILE D 1 11 ? 156.674 111.977 154.874 1.00 33.26 11 ILE D N 1
ATOM 6182 C CA . ILE D 1 11 ? 157.466 112.589 153.814 1.00 32.65 11 ILE D CA 1
ATOM 6183 C C . ILE D 1 11 ? 157.071 112.065 152.444 1.00 32.90 11 ILE D C 1
ATOM 6184 O O . ILE D 1 11 ? 157.236 112.782 151.442 1.00 33.09 11 ILE D O 1
ATOM 6189 N N . GLY D 1 12 ? 156.549 110.841 152.366 1.00 32.17 12 GLY D N 1
ATOM 6190 C CA . GLY D 1 12 ? 156.027 110.345 151.110 1.00 31.30 12 GLY D CA 1
ATOM 6191 C C . GLY D 1 12 ? 154.870 111.170 150.598 1.00 30.68 12 GLY D C 1
ATOM 6192 O O . GLY D 1 12 ? 154.793 111.450 149.401 1.00 30.65 12 GLY D O 1
ATOM 6193 N N . ILE D 1 13 ? 153.967 111.586 151.488 1.00 29.92 13 ILE D N 1
ATOM 6194 C CA . ILE D 1 13 ? 152.863 112.420 151.035 1.00 30.33 13 ILE D CA 1
ATOM 6195 C C . ILE D 1 13 ? 153.382 113.726 150.467 1.00 31.24 13 ILE D C 1
ATOM 6196 O O . ILE D 1 13 ? 152.903 114.163 149.420 1.00 31.62 13 ILE D O 1
ATOM 6201 N N . GLY D 1 14 ? 154.371 114.348 151.110 1.00 31.14 14 GLY D N 1
ATOM 6202 C CA . GLY D 1 14 ? 154.889 115.606 150.602 1.00 31.15 14 GLY D CA 1
ATOM 6203 C C . GLY D 1 14 ? 155.598 115.455 149.271 1.00 30.46 14 GLY D C 1
ATOM 6204 O O . GLY D 1 14 ? 155.363 116.231 148.343 1.00 31.56 14 GLY D O 1
ATOM 6205 N N . ALA D 1 15 ? 156.476 114.458 149.160 1.00 29.40 15 ALA D N 1
ATOM 6206 C CA . ALA D 1 15 ? 157.159 114.211 147.896 1.00 27.86 15 ALA D CA 1
ATOM 6207 C C . ALA D 1 15 ? 156.166 113.960 146.774 1.00 26.77 15 ALA D C 1
ATOM 6208 O O . ALA D 1 15 ? 156.298 114.521 145.678 1.00 26.88 15 ALA D O 1
ATOM 6210 N N . LEU D 1 16 ? 155.148 113.147 147.040 1.00 25.12 16 LEU D N 1
ATOM 6211 C CA . LEU D 1 16 ? 154.222 112.757 145.990 1.00 23.81 16 LEU D CA 1
ATOM 6212 C C . LEU D 1 16 ? 153.289 113.904 145.629 1.00 23.28 16 LEU D C 1
ATOM 6213 O O . LEU D 1 16 ? 152.963 114.096 144.454 1.00 22.66 16 LEU D O 1
ATOM 6218 N N . GLY D 1 17 ? 152.860 114.689 146.617 1.00 22.20 17 GLY D N 1
ATOM 6219 C CA . GLY D 1 17 ? 152.100 115.886 146.330 1.00 21.56 17 GLY D CA 1
ATOM 6220 C C . GLY D 1 17 ? 152.876 116.917 145.547 1.00 21.19 17 GLY D C 1
ATOM 6221 O O . GLY D 1 17 ? 152.303 117.584 144.684 1.00 21.18 17 GLY D O 1
ATOM 6222 N N . ALA D 1 18 ? 154.168 117.059 145.821 1.00 20.02 18 ALA D N 1
ATOM 6223 C CA . ALA D 1 18 ? 155.001 117.932 145.011 1.00 19.54 18 ALA D CA 1
ATOM 6224 C C . ALA D 1 18 ? 155.122 117.437 143.584 1.00 19.28 18 ALA D C 1
ATOM 6225 O O . ALA D 1 18 ? 155.041 118.242 142.653 1.00 18.82 18 ALA D O 1
ATOM 6227 N N . VAL D 1 19 ? 155.304 116.130 143.390 1.00 18.15 19 VAL D N 1
ATOM 6228 C CA . VAL D 1 19 ? 155.325 115.590 142.034 1.00 17.82 19 VAL D CA 1
ATOM 6229 C C . VAL D 1 19 ? 154.010 115.865 141.318 1.00 17.82 19 VAL D C 1
ATOM 6230 O O . VAL D 1 19 ? 154.003 116.271 140.149 1.00 16.73 19 VAL D O 1
ATOM 6234 N N . GLY D 1 20 ? 152.884 115.661 141.999 1.00 17.59 20 GLY D N 1
ATOM 6235 C CA . GLY D 1 20 ? 151.595 115.887 141.367 1.00 17.95 20 GLY D CA 1
ATOM 6236 C C . GLY D 1 20 ? 151.353 117.343 141.023 1.00 18.57 20 GLY D C 1
ATOM 6237 O O . GLY D 1 20 ? 150.858 117.660 139.938 1.00 18.56 20 GLY D O 1
ATOM 6238 N N . GLY D 1 21 ? 151.679 118.247 141.945 1.00 18.59 21 GLY D N 1
ATOM 6239 C CA . GLY D 1 21 ? 151.600 119.662 141.649 1.00 19.06 21 GLY D CA 1
ATOM 6240 C C . GLY D 1 21 ? 152.501 120.090 140.516 1.00 19.56 21 GLY D C 1
ATOM 6241 O O . GLY D 1 21 ? 152.095 120.916 139.695 1.00 19.55 21 GLY D O 1
ATOM 6242 N N . LEU D 1 22 ? 153.705 119.531 140.437 1.00 19.61 22 LEU D N 1
ATOM 6243 C CA . LEU D 1 22 ? 154.596 119.845 139.334 1.00 19.78 22 LEU D CA 1
ATOM 6244 C C . LEU D 1 22 ? 154.044 119.365 138.004 1.00 20.40 22 LEU D C 1
ATOM 6245 O O . LEU D 1 22 ? 154.136 120.092 137.016 1.00 21.83 22 LEU D O 1
ATOM 6250 N N . GLY D 1 23 ? 153.458 118.167 137.961 1.00 20.55 23 GLY D N 1
ATOM 6251 C CA . GLY D 1 23 ? 152.840 117.698 136.733 1.00 21.02 23 GLY D CA 1
ATOM 6252 C C . GLY D 1 23 ? 151.642 118.518 136.310 1.00 21.12 23 GLY D C 1
ATOM 6253 O O . GLY D 1 23 ? 151.506 118.856 135.129 1.00 22.60 23 GLY D O 1
ATOM 6254 N N . ALA D 1 24 ? 150.764 118.857 137.253 1.00 20.36 24 ALA D N 1
ATOM 6255 C CA . ALA D 1 24 ? 149.618 119.696 136.922 1.00 18.99 24 ALA D CA 1
ATOM 6256 C C . ALA D 1 24 ? 150.061 121.069 136.436 1.00 19.18 24 ALA D C 1
ATOM 6257 O O . ALA D 1 24 ? 149.503 121.600 135.470 1.00 20.55 24 ALA D O 1
ATOM 6259 N N . LEU D 1 25 ? 151.062 121.660 137.089 1.00 18.38 25 LEU D N 1
ATOM 6260 C CA . LEU D 1 25 ? 151.583 122.939 136.639 1.00 17.70 25 LEU D CA 1
ATOM 6261 C C . LEU D 1 25 ? 152.234 122.845 135.271 1.00 18.32 25 LEU D C 1
ATOM 6262 O O . LEU D 1 25 ? 152.062 123.754 134.457 1.00 17.89 25 LEU D O 1
ATOM 6267 N N . TYR D 1 26 ? 152.986 121.781 135.003 1.00 17.99 26 TYR D N 1
ATOM 6268 C CA . TYR D 1 26 ? 153.558 121.604 133.679 1.00 17.55 26 TYR D CA 1
ATOM 6269 C C . TYR D 1 26 ? 152.477 121.540 132.621 1.00 16.88 26 TYR D C 1
ATOM 6270 O O . TYR D 1 26 ? 152.590 122.201 131.588 1.00 15.76 26 TYR D O 1
ATOM 6279 N N . ALA D 1 27 ? 151.415 120.774 132.867 1.00 16.58 27 ALA D N 1
ATOM 6280 C CA . ALA D 1 27 ? 150.329 120.700 131.896 1.00 16.53 27 ALA D CA 1
ATOM 6281 C C . ALA D 1 27 ? 149.668 122.056 131.698 1.00 17.20 27 ALA D C 1
ATOM 6282 O O . ALA D 1 27 ? 149.420 122.466 130.561 1.00 17.31 27 ALA D O 1
ATOM 6284 N N . LEU D 1 28 ? 149.377 122.770 132.785 1.00 17.78 28 LEU D N 1
ATOM 6285 C CA . LEU D 1 28 ? 148.694 124.053 132.652 1.00 17.83 28 LEU D CA 1
ATOM 6286 C C . LEU D 1 28 ? 149.546 125.079 131.920 1.00 17.59 28 LEU D C 1
ATOM 6287 O O . LEU D 1 28 ? 149.031 125.815 131.072 1.00 17.84 28 LEU D O 1
ATOM 6292 N N . VAL D 1 29 ? 150.840 125.154 132.233 1.00 30.00 29 VAL D N 1
ATOM 6293 C CA . VAL D 1 29 ? 151.721 126.056 131.505 1.00 30.00 29 VAL D CA 1
ATOM 6294 C C . VAL D 1 29 ? 151.818 125.645 130.049 1.00 30.00 29 VAL D C 1
ATOM 6295 O O . VAL D 1 29 ? 151.772 126.492 129.155 1.00 30.00 29 VAL D O 1
ATOM 6299 N N . ARG D 1 30 ? 151.927 124.346 129.781 1.00 30.00 30 ARG D N 1
ATOM 6300 C CA . ARG D 1 30 ? 152.034 123.864 128.415 1.00 30.00 30 ARG D CA 1
ATOM 6301 C C . ARG D 1 30 ? 150.787 124.175 127.602 1.00 30.00 30 ARG D C 1
ATOM 6302 O O . ARG D 1 30 ? 150.875 124.363 126.386 1.00 30.00 30 ARG D O 1
ATOM 6310 N N . VAL D 1 31 ? 149.624 124.221 128.240 1.00 30.00 31 VAL D N 1
ATOM 6311 C CA . VAL D 1 31 ? 148.399 124.540 127.516 1.00 30.00 31 VAL D CA 1
ATOM 6312 C C . VAL D 1 31 ? 148.286 126.037 127.296 1.00 30.00 31 VAL D C 1
ATOM 6313 O O . VAL D 1 31 ? 148.072 126.494 126.170 1.00 30.00 31 VAL D O 1
ATOM 6317 N N . MET D 1 32 ? 148.390 126.811 128.373 1.00 30.00 32 MET D N 1
ATOM 6318 C CA . MET D 1 32 ? 148.111 128.236 128.272 1.00 30.00 32 MET D CA 1
ATOM 6319 C C . MET D 1 32 ? 149.293 128.992 127.678 1.00 30.00 32 MET D C 1
ATOM 6320 O O . MET D 1 32 ? 149.178 129.623 126.624 1.00 30.00 32 MET D O 1
ATOM 6325 N N . LEU D 1 33 ? 150.445 128.923 128.327 1.00 30.00 33 LEU D N 1
ATOM 6326 C CA . LEU D 1 33 ? 151.550 129.824 128.050 1.00 30.00 33 LEU D CA 1
ATOM 6327 C C . LEU D 1 33 ? 152.500 129.309 126.980 1.00 30.00 33 LEU D C 1
ATOM 6328 O O . LEU D 1 33 ? 153.659 129.730 126.958 1.00 30.00 33 LEU D O 1
ATOM 6333 N N . GLU D 1 34 ? 152.064 128.413 126.107 1.00 30.00 34 GLU D N 1
ATOM 6334 C CA . GLU D 1 34 ? 152.993 127.758 125.186 1.00 30.00 34 GLU D CA 1
ATOM 6335 C C . GLU D 1 34 ? 152.516 127.821 123.746 1.00 30.00 34 GLU D C 1
ATOM 6336 O O . GLU D 1 34 ? 151.693 126.984 123.331 1.00 30.00 34 GLU D O 1
ATOM 6342 N N . PRO D 1 35 ? 152.975 128.778 122.960 1.00 30.00 35 PRO D N 1
ATOM 6343 C CA . PRO D 1 35 ? 152.763 128.715 121.513 1.00 30.00 35 PRO D CA 1
ATOM 6344 C C . PRO D 1 35 ? 153.933 128.073 120.787 1.00 30.00 35 PRO D C 1
ATOM 6345 O O . PRO D 1 35 ? 154.053 128.206 119.569 1.00 30.00 35 PRO D O 1
ATOM 6349 N N . SER D 1 36 ? 154.823 127.416 121.525 1.00 30.00 36 SER D N 1
ATOM 6350 C CA . SER D 1 36 ? 156.100 126.979 120.967 1.00 30.00 36 SER D CA 1
ATOM 6351 C C . SER D 1 36 ? 155.920 126.000 119.814 1.00 30.00 36 SER D C 1
ATOM 6352 O O . SER D 1 36 ? 154.960 125.225 119.788 1.00 30.00 36 SER D O 1
ATOM 6355 N N . GLU D 1 37 ? 156.851 126.065 118.853 1.00 30.00 37 GLU D N 1
ATOM 6356 C CA . GLU D 1 37 ? 156.935 125.217 117.664 1.00 30.00 37 GLU D CA 1
ATOM 6357 C C . GLU D 1 37 ? 155.860 125.572 116.644 1.00 30.00 37 GLU D C 1
ATOM 6358 O O . GLU D 1 37 ? 155.908 125.131 115.493 1.00 30.00 37 GLU D O 1
ATOM 6364 N N . ILE D 1 38 ? 154.897 126.397 117.046 1.00 30.00 38 ILE D N 1
ATOM 6365 C CA . ILE D 1 38 ? 154.031 127.070 116.091 1.00 30.00 38 ILE D CA 1
ATOM 6366 C C . ILE D 1 38 ? 154.234 128.570 116.148 1.00 30.00 38 ILE D C 1
ATOM 6367 O O . ILE D 1 38 ? 153.870 129.275 115.194 1.00 30.00 38 ILE D O 1
ATOM 6372 N N . ALA D 1 39 ? 154.844 129.078 117.217 1.00 30.00 39 ALA D N 1
ATOM 6373 C CA . ALA D 1 39 ? 155.224 130.479 117.262 1.00 30.00 39 ALA D CA 1
ATOM 6374 C C . ALA D 1 39 ? 156.405 130.755 116.348 1.00 30.00 39 ALA D C 1
ATOM 6375 O O . ALA D 1 39 ? 156.406 131.749 115.615 1.00 30.00 39 ALA D O 1
ATOM 6377 N N . ALA D 1 40 ? 157.404 129.874 116.352 1.00 30.00 40 ALA D N 1
ATOM 6378 C CA . ALA D 1 40 ? 158.628 130.093 115.585 1.00 30.00 40 ALA D CA 1
ATOM 6379 C C . ALA D 1 40 ? 158.326 129.865 114.109 1.00 30.00 40 ALA D C 1
ATOM 6380 O O . ALA D 1 40 ? 158.778 128.904 113.484 1.00 30.00 40 ALA D O 1
ATOM 6382 N N . LEU D 1 41 ? 157.548 130.783 113.542 1.00 94.73 41 LEU D N 1
ATOM 6383 C CA . LEU D 1 41 ? 157.235 130.772 112.115 1.00 94.73 41 LEU D CA 1
ATOM 6384 C C . LEU D 1 41 ? 157.381 132.205 111.616 1.00 94.73 41 LEU D C 1
ATOM 6385 O O . LEU D 1 41 ? 156.497 133.037 111.839 1.00 94.73 41 LEU D O 1
ATOM 6390 N N . GLY D 1 42 ? 158.499 132.491 110.956 1.00 101.27 42 GLY D N 1
ATOM 6391 C CA . GLY D 1 42 ? 159.535 131.497 110.744 1.00 101.27 42 GLY D CA 1
ATOM 6392 C C . GLY D 1 42 ? 160.931 132.015 111.004 1.00 101.27 42 GLY D C 1
ATOM 6393 O O . GLY D 1 42 ? 161.315 133.060 110.488 1.00 101.27 42 GLY D O 1
ATOM 6394 N N . ALA D 1 43 ? 161.694 131.268 111.800 1.00 98.66 43 ALA D N 1
ATOM 6395 C CA . ALA D 1 43 ? 163.071 131.628 112.105 1.00 98.66 43 ALA D CA 1
ATOM 6396 C C . ALA D 1 43 ? 164.036 131.230 111.001 1.00 98.66 43 ALA D C 1
ATOM 6397 O O . ALA D 1 43 ? 165.028 131.932 110.778 1.00 98.66 43 ALA D O 1
ATOM 6399 N N . LYS D 1 44 ? 163.764 130.139 110.288 1.00 1.00 44 LYS D N 1
ATOM 6400 C CA . LYS D 1 44 ? 164.625 129.776 109.169 1.00 1.00 44 LYS D CA 1
ATOM 6401 C C . LYS D 1 44 ? 164.278 130.580 107.929 1.00 1.00 44 LYS D C 1
ATOM 6402 O O . LYS D 1 44 ? 165.155 131.217 107.334 1.00 1.00 44 LYS D O 1
ATOM 6408 N N . THR D 1 45 ? 163.005 130.581 107.544 1.00 1.00 45 THR D N 1
ATOM 6409 C CA . THR D 1 45 ? 162.545 131.337 106.389 1.00 1.00 45 THR D CA 1
ATOM 6410 C C . THR D 1 45 ? 163.396 130.977 105.170 1.00 1.00 45 THR D C 1
ATOM 6411 O O . THR D 1 45 ? 164.205 131.761 104.680 1.00 1.00 45 THR D O 1
ATOM 6415 N N . GLU D 1 46 ? 163.242 129.722 104.753 1.00 1.00 46 GLU D N 1
ATOM 6416 C CA . GLU D 1 46 ? 163.961 129.196 103.602 1.00 1.00 46 GLU D CA 1
ATOM 6417 C C . GLU D 1 46 ? 163.799 130.113 102.399 1.00 1.00 46 GLU D C 1
ATOM 6418 O O . GLU D 1 46 ? 162.694 130.278 101.873 1.00 1.00 46 GLU D O 1
ATOM 6424 N N . ILE D 1 47 ? 164.899 130.723 101.970 1.00 1.00 47 ILE D N 1
ATOM 6425 C CA . ILE D 1 47 ? 164.924 131.619 100.823 1.00 1.00 47 ILE D CA 1
ATOM 6426 C C . ILE D 1 47 ? 166.066 131.166 99.931 1.00 1.00 47 ILE D C 1
ATOM 6427 O O . ILE D 1 47 ? 167.212 131.593 100.117 1.00 1.00 47 ILE D O 1
ATOM 6432 N N . ASP D 1 48 ? 165.765 130.293 98.979 1.00 1.00 48 ASP D N 1
ATOM 6433 C CA . ASP D 1 48 ? 166.770 129.838 98.034 1.00 1.00 48 ASP D CA 1
ATOM 6434 C C . ASP D 1 48 ? 167.163 130.996 97.131 1.00 1.00 48 ASP D C 1
ATOM 6435 O O . ASP D 1 48 ? 166.361 131.442 96.307 1.00 1.00 48 ASP D O 1
ATOM 6440 N N . VAL D 1 49 ? 168.386 131.502 97.293 1.00 1.00 49 VAL D N 1
ATOM 6441 C CA . VAL D 1 49 ? 168.832 132.610 96.457 1.00 1.00 49 VAL D CA 1
ATOM 6442 C C . VAL D 1 49 ? 169.568 132.115 95.219 1.00 1.00 49 VAL D C 1
ATOM 6443 O O . VAL D 1 49 ? 170.131 132.926 94.467 1.00 1.00 49 VAL D O 1
ATOM 6447 N N . SER D 1 50 ? 169.566 130.809 94.966 1.00 1.00 50 SER D N 1
ATOM 6448 C CA . SER D 1 50 ? 170.089 130.305 93.705 1.00 1.00 50 SER D CA 1
ATOM 6449 C C . SER D 1 50 ? 169.083 130.436 92.571 1.00 1.00 50 SER D C 1
ATOM 6450 O O . SER D 1 50 ? 169.478 130.368 91.402 1.00 1.00 50 SER D O 1
ATOM 6453 N N . LYS D 1 51 ? 167.804 130.649 92.887 1.00 1.00 51 LYS D N 1
ATOM 6454 C CA . LYS D 1 51 ? 166.783 130.780 91.860 1.00 1.00 51 LYS D CA 1
ATOM 6455 C C . LYS D 1 51 ? 166.594 132.216 91.388 1.00 1.00 51 LYS D C 1
ATOM 6456 O O . LYS D 1 51 ? 166.378 132.433 90.191 1.00 1.00 51 LYS D O 1
ATOM 6462 N N . ILE D 1 52 ? 166.661 133.193 92.287 1.00 1.00 52 ILE D N 1
ATOM 6463 C CA . ILE D 1 52 ? 166.262 134.558 91.961 1.00 1.00 52 ILE D CA 1
ATOM 6464 C C . ILE D 1 52 ? 167.242 135.143 90.952 1.00 1.00 52 ILE D C 1
ATOM 6465 O O . ILE D 1 52 ? 168.460 135.077 91.142 1.00 1.00 52 ILE D O 1
ATOM 6470 N N . GLN D 1 53 ? 166.714 135.701 89.871 1.00 1.00 53 GLN D N 1
ATOM 6471 C CA . GLN D 1 53 ? 167.555 136.348 88.884 1.00 1.00 53 GLN D CA 1
ATOM 6472 C C . GLN D 1 53 ? 167.866 137.772 89.330 1.00 1.00 53 GLN D C 1
ATOM 6473 O O . GLN D 1 53 ? 167.168 138.329 90.177 1.00 1.00 53 GLN D O 1
ATOM 6479 N N . PRO D 1 54 ? 168.942 138.369 88.815 1.00 1.00 54 PRO D N 1
ATOM 6480 C CA . PRO D 1 54 ? 169.316 139.715 89.265 1.00 1.00 54 PRO D CA 1
ATOM 6481 C C . PRO D 1 54 ? 168.190 140.721 89.074 1.00 1.00 54 PRO D C 1
ATOM 6482 O O . PRO D 1 54 ? 167.362 140.597 88.170 1.00 1.00 54 PRO D O 1
ATOM 6486 N N . MET D 1 55 ? 168.158 141.714 89.965 1.00 1.00 55 MET D N 1
ATOM 6487 C CA . MET D 1 55 ? 167.132 142.756 89.966 1.00 1.00 55 MET D CA 1
ATOM 6488 C C . MET D 1 55 ? 165.727 142.174 90.101 1.00 1.00 55 MET D C 1
ATOM 6489 O O . MET D 1 55 ? 164.765 142.708 89.545 1.00 1.00 55 MET D O 1
ATOM 6494 N N . GLN D 1 56 ? 165.600 141.073 90.838 1.00 1.00 56 GLN D N 1
ATOM 6495 C CA . GLN D 1 56 ? 164.316 140.458 91.135 1.00 1.00 56 GLN D CA 1
ATOM 6496 C C . GLN D 1 56 ? 164.167 140.343 92.640 1.00 1.00 56 GLN D C 1
ATOM 6497 O O . GLN D 1 56 ? 165.104 139.941 93.332 1.00 1.00 56 GLN D O 1
ATOM 6503 N N . VAL D 1 57 ? 162.986 140.679 93.145 1.00 1.00 57 VAL D N 1
ATOM 6504 C CA . VAL D 1 57 ? 162.693 140.612 94.569 1.00 1.00 57 VAL D CA 1
ATOM 6505 C C . VAL D 1 57 ? 161.638 139.542 94.771 1.00 1.00 57 VAL D C 1
ATOM 6506 O O . VAL D 1 57 ? 160.888 139.221 93.844 1.00 1.00 57 VAL D O 1
ATOM 6510 N N . ARG D 1 58 ? 161.601 138.970 95.963 1.00 1.00 58 ARG D N 1
ATOM 6511 C CA . ARG D 1 58 ? 160.610 137.965 96.307 1.00 1.00 58 ARG D CA 1
ATOM 6512 C C . ARG D 1 58 ? 159.783 138.460 97.483 1.00 1.00 58 ARG D C 1
ATOM 6513 O O . ARG D 1 58 ? 160.293 139.185 98.342 1.00 1.00 58 ARG D O 1
ATOM 6521 N N . VAL D 1 59 ? 158.511 138.086 97.511 1.00 1.00 59 VAL D N 1
ATOM 6522 C CA . VAL D 1 59 ? 157.664 138.338 98.667 1.00 1.00 59 VAL D CA 1
ATOM 6523 C C . VAL D 1 59 ? 157.800 137.135 99.596 1.00 1.00 59 VAL D C 1
ATOM 6524 O O . VAL D 1 59 ? 157.706 135.983 99.155 1.00 1.00 59 VAL D O 1
ATOM 6528 N N . THR D 1 60 ? 158.120 137.392 100.860 1.00 1.00 60 THR D N 1
ATOM 6529 C CA . THR D 1 60 ? 158.262 136.337 101.854 1.00 1.00 60 THR D CA 1
ATOM 6530 C C . THR D 1 60 ? 157.849 136.926 103.200 1.00 1.00 60 THR D C 1
ATOM 6531 O O . THR D 1 60 ? 157.189 137.966 103.261 1.00 1.00 60 THR D O 1
ATOM 6535 N N . SER D 1 61 ? 158.213 136.259 104.295 1.00 1.00 61 SER D N 1
ATOM 6536 C CA . SER D 1 61 ? 157.904 136.773 105.628 1.00 1.00 61 SER D CA 1
ATOM 6537 C C . SER D 1 61 ? 158.962 136.310 106.617 1.00 1.00 61 SER D C 1
ATOM 6538 O O . SER D 1 61 ? 159.256 135.115 106.694 1.00 1.00 61 SER D O 1
ATOM 6541 N N . TRP D 1 62 ? 159.527 137.254 107.368 1.00 1.00 62 TRP D N 1
ATOM 6542 C CA . TRP D 1 62 ? 160.485 136.969 108.428 1.00 1.00 62 TRP D CA 1
ATOM 6543 C C . TRP D 1 62 ? 159.994 137.651 109.695 1.00 1.00 62 TRP D C 1
ATOM 6544 O O . TRP D 1 62 ? 159.933 138.882 109.748 1.00 1.00 62 TRP D O 1
ATOM 6555 N N . LYS D 1 63 ? 159.649 136.854 110.707 1.00 1.00 63 LYS D N 1
ATOM 6556 C CA . LYS D 1 63 ? 159.038 137.343 111.952 1.00 1.00 63 LYS D CA 1
ATOM 6557 C C . LYS D 1 63 ? 157.727 138.081 111.687 1.00 1.00 63 LYS D C 1
ATOM 6558 O O . LYS D 1 63 ? 157.380 139.038 112.386 1.00 1.00 63 LYS D O 1
ATOM 6564 N N . GLY D 1 64 ? 156.988 137.635 110.691 1.00 1.00 64 GLY D N 1
ATOM 6565 C CA . GLY D 1 64 ? 155.767 138.287 110.281 1.00 1.00 64 GLY D CA 1
ATOM 6566 C C . GLY D 1 64 ? 155.918 138.909 108.905 1.00 1.00 64 GLY D C 1
ATOM 6567 O O . GLY D 1 64 ? 156.948 138.786 108.237 1.00 1.00 64 GLY D O 1
ATOM 6568 N N . LYS D 1 65 ? 154.869 139.616 108.502 1.00 1.00 65 LYS D N 1
ATOM 6569 C CA . LYS D 1 65 ? 154.730 140.148 107.156 1.00 1.00 65 LYS D CA 1
ATOM 6570 C C . LYS D 1 65 ? 155.144 141.612 107.137 1.00 1.00 65 LYS D C 1
ATOM 6571 O O . LYS D 1 65 ? 154.756 142.382 108.022 1.00 1.00 65 LYS D O 1
ATOM 6577 N N . THR D 1 66 ? 155.931 142.000 106.132 1.00 1.00 66 THR D N 1
ATOM 6578 C CA . THR D 1 66 ? 156.392 141.109 105.072 1.00 1.00 66 THR D CA 1
ATOM 6579 C C . THR D 1 66 ? 157.910 141.140 104.982 1.00 1.00 66 THR D C 1
ATOM 6580 O O . THR D 1 66 ? 158.576 141.736 105.821 1.00 1.00 66 THR D O 1
ATOM 6584 N N . LEU D 1 67 ? 158.455 140.505 103.950 1.00 1.00 67 LEU D N 1
ATOM 6585 C CA . LEU D 1 67 ? 159.893 140.483 103.739 1.00 1.00 67 LEU D CA 1
ATOM 6586 C C . LEU D 1 67 ? 160.197 140.534 102.252 1.00 1.00 67 LEU D C 1
ATOM 6587 O O . LEU D 1 67 ? 159.540 139.865 101.451 1.00 1.00 67 LEU D O 1
ATOM 6592 N N . PHE D 1 68 ? 161.195 141.332 101.895 1.00 1.00 68 PHE D N 1
ATOM 6593 C CA . PHE D 1 68 ? 161.710 141.423 100.540 1.00 1.00 68 PHE D CA 1
ATOM 6594 C C . PHE D 1 68 ? 163.068 140.742 100.463 1.00 1.00 68 PHE D C 1
ATOM 6595 O O . PHE D 1 68 ? 163.824 140.713 101.432 1.00 1.00 68 PHE D O 1
ATOM 6603 N N . ALA D 1 69 ? 163.372 140.186 99.294 1.00 1.00 69 ALA D N 1
ATOM 6604 C CA . ALA D 1 69 ? 164.630 139.475 99.066 1.00 1.00 69 ALA D CA 1
ATOM 6605 C C . ALA D 1 69 ? 165.196 139.961 97.739 1.00 1.00 69 ALA D C 1
ATOM 6606 O O . ALA D 1 69 ? 164.948 139.364 96.691 1.00 1.00 69 ALA D O 1
ATOM 6608 N N . ILE D 1 70 ? 165.968 141.034 97.790 1.00 1.00 70 ILE D N 1
ATOM 6609 C CA . ILE D 1 70 ? 166.486 141.677 96.592 1.00 1.00 70 ILE D CA 1
ATOM 6610 C C . ILE D 1 70 ? 167.802 141.019 96.212 1.00 1.00 70 ILE D C 1
ATOM 6611 O O . ILE D 1 70 ? 168.532 140.522 97.077 1.00 1.00 70 ILE D O 1
ATOM 6616 N N . ARG D 1 71 ? 168.098 140.998 94.918 1.00 1.00 71 ARG D N 1
ATOM 6617 C CA . ARG D 1 71 ? 169.355 140.484 94.399 1.00 1.00 71 ARG D CA 1
ATOM 6618 C C . ARG D 1 71 ? 169.834 141.400 93.288 1.00 1.00 71 ARG D C 1
ATOM 6619 O O . ARG D 1 71 ? 169.180 141.506 92.247 1.00 1.00 71 ARG D O 1
ATOM 6627 N N . LEU D 1 72 ? 170.975 142.049 93.496 1.00 1.00 72 LEU D N 1
ATOM 6628 C CA . LEU D 1 72 ? 171.475 142.980 92.503 1.00 1.00 72 LEU D CA 1
ATOM 6629 C C . LEU D 1 72 ? 172.973 142.788 92.320 1.00 1.00 72 LEU D C 1
ATOM 6630 O O . LEU D 1 72 ? 173.700 142.598 93.305 1.00 1.00 72 LEU D O 1
ATOM 6635 N N . PRO D 1 73 ? 173.457 142.806 91.076 1.00 1.00 73 PRO D N 1
ATOM 6636 C CA . PRO D 1 73 ? 174.881 142.534 90.832 1.00 1.00 73 PRO D CA 1
ATOM 6637 C C . PRO D 1 73 ? 175.817 143.698 91.133 1.00 1.00 73 PRO D C 1
ATOM 6638 O O . PRO D 1 73 ? 176.899 143.483 91.688 1.00 1.00 73 PRO D O 1
ATOM 6642 N N . LYS D 1 74 ? 175.432 144.924 90.782 1.00 1.00 74 LYS D N 1
ATOM 6643 C CA . LYS D 1 74 ? 176.278 146.095 90.995 1.00 1.00 74 LYS D CA 1
ATOM 6644 C C . LYS D 1 74 ? 175.462 147.208 91.641 1.00 1.00 74 LYS D C 1
ATOM 6645 O O . LYS D 1 74 ? 174.253 147.081 91.858 1.00 1.00 74 LYS D O 1
ATOM 6651 N N . ASP D 1 75 ? 176.137 148.316 91.937 1.00 1.00 75 ASP D N 1
ATOM 6652 C CA . ASP D 1 75 ? 175.502 149.473 92.560 1.00 1.00 75 ASP D CA 1
ATOM 6653 C C . ASP D 1 75 ? 174.751 150.308 91.529 1.00 1.00 75 ASP D C 1
ATOM 6654 O O . ASP D 1 75 ? 173.531 150.210 91.406 1.00 1.00 75 ASP D O 1
ATOM 6659 N N . TYR D 1 96 ? 172.122 155.632 105.095 1.00 1.00 96 TYR D N 1
ATOM 6660 C CA . TYR D 1 96 ? 171.721 154.244 104.917 1.00 1.00 96 TYR D CA 1
ATOM 6661 C C . TYR D 1 96 ? 172.947 153.404 104.550 1.00 1.00 96 TYR D C 1
ATOM 6662 O O . TYR D 1 96 ? 174.056 153.691 105.001 1.00 1.00 96 TYR D O 1
ATOM 6671 N N . GLU D 1 97 ? 172.739 152.380 103.724 1.00 1.00 97 GLU D N 1
ATOM 6672 C CA . GLU D 1 97 ? 173.771 151.422 103.332 1.00 1.00 97 GLU D CA 1
ATOM 6673 C C . GLU D 1 97 ? 174.521 150.904 104.559 1.00 1.00 97 GLU D C 1
ATOM 6674 O O . GLU D 1 97 ? 175.735 151.068 104.705 1.00 1.00 97 GLU D O 1
ATOM 6680 N N . ILE D 1 98 ? 173.752 150.290 105.461 1.00 1.00 98 ILE D N 1
ATOM 6681 C CA . ILE D 1 98 ? 174.338 149.627 106.621 1.00 1.00 98 ILE D CA 1
ATOM 6682 C C . ILE D 1 98 ? 175.283 148.523 106.169 1.00 1.00 98 ILE D C 1
ATOM 6683 O O . ILE D 1 98 ? 176.314 148.266 106.801 1.00 1.00 98 ILE D O 1
ATOM 6688 N N . LEU D 1 99 ? 174.951 147.864 105.065 1.00 1.00 99 LEU D N 1
ATOM 6689 C CA . LEU D 1 99 ? 175.743 146.771 104.529 1.00 1.00 99 LEU D CA 1
ATOM 6690 C C . LEU D 1 99 ? 176.287 147.124 103.149 1.00 1.00 99 LEU D C 1
ATOM 6691 O O . LEU D 1 99 ? 175.581 147.683 102.305 1.00 1.00 99 LEU D O 1
ATOM 6696 N N . LYS D 1 100 ? 177.558 146.794 102.934 1.00 1.00 100 LYS D N 1
ATOM 6697 C CA . LYS D 1 100 ? 178.217 147.000 101.654 1.00 1.00 100 LYS D CA 1
ATOM 6698 C C . LYS D 1 100 ? 177.826 145.864 100.711 1.00 1.00 100 LYS D C 1
ATOM 6699 O O . LYS D 1 100 ? 176.937 145.064 101.006 1.00 1.00 100 LYS D O 1
ATOM 6705 N N . GLY D 1 101 ? 178.497 145.770 99.568 1.00 1.00 101 GLY D N 1
ATOM 6706 C CA . GLY D 1 101 ? 178.094 144.831 98.545 1.00 1.00 101 GLY D CA 1
ATOM 6707 C C . GLY D 1 101 ? 178.228 143.377 98.941 1.00 1.00 101 GLY D C 1
ATOM 6708 O O . GLY D 1 101 ? 179.336 142.840 99.017 1.00 1.00 101 GLY D O 1
ATOM 6709 N N . HIS D 1 102 ? 177.092 142.733 99.199 1.00 1.00 102 HIS D N 1
ATOM 6710 C CA . HIS D 1 102 ? 177.019 141.287 99.328 1.00 1.00 102 HIS D CA 1
ATOM 6711 C C . HIS D 1 102 ? 176.158 140.661 98.243 1.00 1.00 102 HIS D C 1
ATOM 6712 O O . HIS D 1 102 ? 176.141 139.432 98.115 1.00 1.00 102 HIS D O 1
ATOM 6719 N N . ASP D 1 103 ? 175.437 141.475 97.472 1.00 1.00 103 ASP D N 1
ATOM 6720 C CA . ASP D 1 103 ? 174.591 141.132 96.337 1.00 1.00 103 ASP D CA 1
ATOM 6721 C C . ASP D 1 103 ? 173.296 140.454 96.763 1.00 1.00 103 ASP D C 1
ATOM 6722 O O . ASP D 1 103 ? 172.437 140.223 95.913 1.00 1.00 103 ASP D O 1
ATOM 6727 N N . VAL D 1 104 ? 173.118 140.124 98.040 1.00 1.00 104 VAL D N 1
ATOM 6728 C CA . VAL D 1 104 ? 171.887 139.525 98.546 1.00 1.00 104 VAL D CA 1
ATOM 6729 C C . VAL D 1 104 ? 171.631 140.072 99.939 1.00 1.00 104 VAL D C 1
ATOM 6730 O O . VAL D 1 104 ? 172.568 140.229 100.728 1.00 1.00 104 VAL D O 1
ATOM 6734 N N . PHE D 1 105 ? 170.373 140.363 100.242 1.00 1.00 105 PHE D N 1
ATOM 6735 C CA . PHE D 1 105 ? 169.974 140.761 101.585 1.00 1.00 105 PHE D CA 1
ATOM 6736 C C . PHE D 1 105 ? 168.464 140.607 101.695 1.00 1.00 105 PHE D C 1
ATOM 6737 O O . PHE D 1 105 ? 167.825 139.974 100.849 1.00 1.00 105 PHE D O 1
ATOM 6745 N N . ALA D 1 106 ? 167.891 141.176 102.751 1.00 1.00 106 ALA D N 1
ATOM 6746 C CA . ALA D 1 106 ? 166.452 141.128 102.954 1.00 1.00 106 ALA D CA 1
ATOM 6747 C C . ALA D 1 106 ? 166.017 142.353 103.737 1.00 1.00 106 ALA D C 1
ATOM 6748 O O . ALA D 1 106 ? 166.680 142.742 104.700 1.00 1.00 106 ALA D O 1
ATOM 6750 N N . LEU D 1 107 ? 164.905 142.954 103.324 1.00 1.00 107 LEU D N 1
ATOM 6751 C CA . LEU D 1 107 ? 164.381 144.160 103.948 1.00 1.00 107 LEU D CA 1
ATOM 6752 C C . LEU D 1 107 ? 162.891 144.011 104.219 1.00 1.00 107 LEU D C 1
ATOM 6753 O O . LEU D 1 107 ? 162.141 143.556 103.352 1.00 1.00 107 LEU D O 1
ATOM 6758 N N . VAL D 1 108 ? 162.459 144.413 105.412 1.00 1.00 108 VAL D N 1
ATOM 6759 C CA . VAL D 1 108 ? 161.037 144.374 105.745 1.00 1.00 108 VAL D CA 1
ATOM 6760 C C . VAL D 1 108 ? 160.320 145.392 104.868 1.00 1.00 108 VAL D C 1
ATOM 6761 O O . VAL D 1 108 ? 160.437 146.601 105.081 1.00 1.00 108 VAL D O 1
ATOM 6765 N N . GLY D 1 109 ? 159.564 144.910 103.891 1.00 1.00 109 GLY D N 1
ATOM 6766 C CA . GLY D 1 109 ? 158.949 145.813 102.947 1.00 1.00 109 GLY D CA 1
ATOM 6767 C C . GLY D 1 109 ? 157.545 146.242 103.306 1.00 1.00 109 GLY D C 1
ATOM 6768 O O . GLY D 1 109 ? 156.568 145.565 102.976 1.00 1.00 109 GLY D O 1
ATOM 6769 N N . VAL D 1 110 ? 157.448 147.389 103.968 1.00 1.00 110 VAL D N 1
ATOM 6770 C CA . VAL D 1 110 ? 156.195 148.092 104.215 1.00 1.00 110 VAL D CA 1
ATOM 6771 C C . VAL D 1 110 ? 156.507 149.576 104.164 1.00 1.00 110 VAL D C 1
ATOM 6772 O O . VAL D 1 110 ? 157.453 150.038 104.808 1.00 1.00 110 VAL D O 1
ATOM 6776 N N . CYS D 1 111 ? 155.721 150.326 103.395 1.00 1.00 111 CYS D N 1
ATOM 6777 C CA . CYS D 1 111 ? 155.963 151.757 103.306 1.00 1.00 111 CYS D CA 1
ATOM 6778 C C . CYS D 1 111 ? 155.888 152.390 104.690 1.00 1.00 111 CYS D C 1
ATOM 6779 O O . CYS D 1 111 ? 155.262 151.864 105.613 1.00 1.00 111 CYS D O 1
ATOM 6782 N N . THR D 1 112 ? 156.546 153.536 104.832 1.00 1.00 112 THR D N 1
ATOM 6783 C CA . THR D 1 112 ? 156.823 154.036 106.170 1.00 1.00 112 THR D CA 1
ATOM 6784 C C . THR D 1 112 ? 155.763 155.002 106.685 1.00 1.00 112 THR D C 1
ATOM 6785 O O . THR D 1 112 ? 155.178 154.771 107.746 1.00 1.00 112 THR D O 1
ATOM 6789 N N . HIS D 1 113 ? 155.507 156.089 105.962 1.00 1.00 113 HIS D N 1
ATOM 6790 C CA . HIS D 1 113 ? 154.717 157.144 106.579 1.00 1.00 113 HIS D CA 1
ATOM 6791 C C . HIS D 1 113 ? 153.242 156.789 106.713 1.00 1.00 113 HIS D C 1
ATOM 6792 O O . HIS D 1 113 ? 152.546 157.433 107.503 1.00 1.00 113 HIS D O 1
ATOM 6799 N N . LEU D 1 114 ? 152.739 155.798 105.965 1.00 1.00 114 LEU D N 1
ATOM 6800 C CA . LEU D 1 114 ? 151.384 155.310 106.196 1.00 1.00 114 LEU D CA 1
ATOM 6801 C C . LEU D 1 114 ? 151.201 153.803 106.063 1.00 1.00 114 LEU D C 1
ATOM 6802 O O . LEU D 1 114 ? 150.084 153.323 106.273 1.00 1.00 114 LEU D O 1
ATOM 6807 N N . GLY D 1 115 ? 152.236 153.045 105.718 1.00 1.00 115 GLY D N 1
ATOM 6808 C CA . GLY D 1 115 ? 152.131 151.596 105.754 1.00 1.00 115 GLY D CA 1
ATOM 6809 C C . GLY D 1 115 ? 151.492 150.907 104.563 1.00 1.00 115 GLY D C 1
ATOM 6810 O O . GLY D 1 115 ? 150.470 150.235 104.708 1.00 1.00 115 GLY D O 1
ATOM 6811 N N . CYS D 1 116 ? 152.076 151.065 103.379 1.00 1.00 116 CYS D N 1
ATOM 6812 C CA . CYS D 1 116 ? 151.680 150.289 102.214 1.00 1.00 116 CYS D CA 1
ATOM 6813 C C . CYS D 1 116 ? 152.779 149.301 101.834 1.00 1.00 116 CYS D C 1
ATOM 6814 O O . CYS D 1 116 ? 153.771 149.127 102.544 1.00 1.00 116 CYS D O 1
ATOM 6817 N N . ILE D 1 117 ? 152.604 148.648 100.691 1.00 1.00 117 ILE D N 1
ATOM 6818 C CA . ILE D 1 117 ? 153.554 147.672 100.177 1.00 1.00 117 ILE D CA 1
ATOM 6819 C C . ILE D 1 117 ? 154.102 148.187 98.851 1.00 1.00 117 ILE D C 1
ATOM 6820 O O . ILE D 1 117 ? 153.372 148.225 97.856 1.00 1.00 117 ILE D O 1
ATOM 6825 N N . PRO D 1 118 ? 155.366 148.596 98.777 1.00 1.00 118 PRO D N 1
ATOM 6826 C CA . PRO D 1 118 ? 155.926 148.997 97.484 1.00 1.00 118 PRO D CA 1
ATOM 6827 C C . PRO D 1 118 ? 156.159 147.799 96.579 1.00 1.00 118 PRO D C 1
ATOM 6828 O O . PRO D 1 118 ? 156.506 146.705 97.028 1.00 1.00 118 PRO D O 1
ATOM 6832 N N . LEU D 1 119 ? 155.950 148.018 95.285 1.00 1.00 119 LEU D N 1
ATOM 6833 C CA . LEU D 1 119 ? 156.113 146.990 94.270 1.00 1.00 119 LEU D CA 1
ATOM 6834 C C . LEU D 1 119 ? 157.396 147.227 93.484 1.00 1.00 119 LEU D C 1
ATOM 6835 O O . LEU D 1 119 ? 157.792 148.369 93.241 1.00 1.00 119 LEU D O 1
ATOM 6840 N N . TRP D 1 120 ? 158.041 146.132 93.087 1.00 1.00 120 TRP D N 1
ATOM 6841 C CA . TRP D 1 120 ? 159.393 146.207 92.550 1.00 1.00 120 TRP D CA 1
ATOM 6842 C C . TRP D 1 120 ? 159.417 146.865 91.177 1.00 1.00 120 TRP D C 1
ATOM 6843 O O . TRP D 1 120 ? 158.540 146.633 90.341 1.00 1.00 120 TRP D O 1
ATOM 6854 N N . LYS D 1 121 ? 160.443 147.684 90.954 1.00 1.00 121 LYS D N 1
ATOM 6855 C CA . LYS D 1 121 ? 160.635 148.423 89.710 1.00 1.00 121 LYS D CA 1
ATOM 6856 C C . LYS D 1 121 ? 159.378 149.178 89.298 1.00 1.00 121 LYS D C 1
ATOM 6857 O O . LYS D 1 121 ? 158.999 150.160 89.932 1.00 1.00 121 LYS D O 1
ATOM 6863 N N . PRO D 1 131 ? 166.026 151.940 88.812 1.00 1.00 131 PRO D N 1
ATOM 6864 C CA . PRO D 1 131 ? 166.584 151.120 89.893 1.00 1.00 131 PRO D CA 1
ATOM 6865 C C . PRO D 1 131 ? 165.687 151.100 91.120 1.00 1.00 131 PRO D C 1
ATOM 6866 O O . PRO D 1 131 ? 165.712 150.142 91.889 1.00 1.00 131 PRO D O 1
ATOM 6870 N N . VAL D 1 132 ? 164.894 152.150 91.289 1.00 1.00 132 VAL D N 1
ATOM 6871 C CA . VAL D 1 132 ? 164.063 152.315 92.467 1.00 1.00 132 VAL D CA 1
ATOM 6872 C C . VAL D 1 132 ? 162.757 151.561 92.274 1.00 1.00 132 VAL D C 1
ATOM 6873 O O . VAL D 1 132 ? 162.368 151.203 91.160 1.00 1.00 132 VAL D O 1
ATOM 6877 N N . PHE D 1 133 ? 162.072 151.304 93.384 1.00 1.00 133 PHE D N 1
ATOM 6878 C CA . PHE D 1 133 ? 160.750 150.692 93.362 1.00 1.00 133 PHE D CA 1
ATOM 6879 C C . PHE D 1 133 ? 159.863 151.416 94.358 1.00 1.00 133 PHE D C 1
ATOM 6880 O O . PHE D 1 133 ? 160.216 151.536 95.536 1.00 1.00 133 PHE D O 1
ATOM 6888 N N . HIS D 1 134 ? 158.722 151.901 93.887 1.00 1.00 134 HIS D N 1
ATOM 6889 C CA . HIS D 1 134 ? 157.871 152.777 94.671 1.00 1.00 134 HIS D CA 1
ATOM 6890 C C . HIS D 1 134 ? 156.571 152.078 95.033 1.00 1.00 134 HIS D C 1
ATOM 6891 O O . HIS D 1 134 ? 156.219 151.034 94.480 1.00 1.00 134 HIS D O 1
ATOM 6898 N N . CYS D 1 135 ? 155.858 152.680 95.981 1.00 1.00 135 CYS D N 1
ATOM 6899 C CA . CYS D 1 135 ? 154.544 152.209 96.402 1.00 1.00 135 CYS D CA 1
ATOM 6900 C C . CYS D 1 135 ? 153.501 153.147 95.815 1.00 1.00 135 CYS D C 1
ATOM 6901 O O . CYS D 1 135 ? 153.643 154.380 95.932 1.00 1.00 135 CYS D O 1
ATOM 6904 N N . PRO D 1 136 ? 152.462 152.633 95.162 1.00 1.00 136 PRO D N 1
ATOM 6905 C CA . PRO D 1 136 ? 151.506 153.503 94.466 1.00 1.00 136 PRO D CA 1
ATOM 6906 C C . PRO D 1 136 ? 150.445 154.143 95.349 1.00 1.00 136 PRO D C 1
ATOM 6907 O O . PRO D 1 136 ? 149.471 154.669 94.808 1.00 1.00 136 PRO D O 1
ATOM 6911 N N . CYS D 1 137 ? 150.592 154.114 96.675 1.00 1.00 137 CYS D N 1
ATOM 6912 C CA . CYS D 1 137 ? 149.568 154.691 97.542 1.00 1.00 137 CYS D CA 1
ATOM 6913 C C . CYS D 1 137 ? 149.676 156.208 97.595 1.00 1.00 137 CYS D C 1
ATOM 6914 O O . CYS D 1 137 ? 148.665 156.915 97.531 1.00 1.00 137 CYS D O 1
ATOM 6917 N N . HIS D 1 138 ? 150.891 156.726 97.764 1.00 1.00 138 HIS D N 1
ATOM 6918 C CA . HIS D 1 138 ? 151.121 158.160 97.786 1.00 1.00 138 HIS D CA 1
ATOM 6919 C C . HIS D 1 138 ? 152.339 158.590 96.984 1.00 1.00 138 HIS D C 1
ATOM 6920 O O . HIS D 1 138 ? 152.530 159.794 96.784 1.00 1.00 138 HIS D O 1
ATOM 6927 N N . GLY D 1 139 ? 153.164 157.656 96.529 1.00 1.00 139 GLY D N 1
ATOM 6928 C CA . GLY D 1 139 ? 154.267 157.973 95.653 1.00 1.00 139 GLY D CA 1
ATOM 6929 C C . GLY D 1 139 ? 155.647 157.857 96.253 1.00 1.00 139 GLY D C 1
ATOM 6930 O O . GLY D 1 139 ? 156.591 158.414 95.685 1.00 1.00 139 GLY D O 1
ATOM 6931 N N . GLY D 1 140 ? 155.802 157.147 97.367 1.00 1.00 140 GLY D N 1
ATOM 6932 C CA . GLY D 1 140 ? 157.101 157.055 98.001 1.00 1.00 140 GLY D CA 1
ATOM 6933 C C . GLY D 1 140 ? 158.034 156.142 97.223 1.00 1.00 140 GLY D C 1
ATOM 6934 O O . GLY D 1 140 ? 157.716 154.991 96.937 1.00 1.00 140 GLY D O 1
ATOM 6935 N N . LEU D 1 141 ? 159.205 156.675 96.889 1.00 1.00 141 LEU D N 1
ATOM 6936 C CA . LEU D 1 141 ? 160.228 155.951 96.153 1.00 1.00 141 LEU D CA 1
ATOM 6937 C C . LEU D 1 141 ? 161.227 155.330 97.119 1.00 1.00 141 LEU D C 1
ATOM 6938 O O . LEU D 1 141 ? 161.386 155.790 98.251 1.00 1.00 141 LEU D O 1
ATOM 6943 N N . TYR D 1 142 ? 161.902 154.277 96.661 1.00 1.00 142 TYR D N 1
ATOM 6944 C CA . TYR D 1 142 ? 162.885 153.582 97.477 1.00 1.00 142 TYR D CA 1
ATOM 6945 C C . TYR D 1 142 ? 163.977 153.016 96.584 1.00 1.00 142 TYR D C 1
ATOM 6946 O O . TYR D 1 142 ? 163.690 152.363 95.579 1.00 1.00 142 TYR D O 1
ATOM 6955 N N . THR D 1 143 ? 165.222 153.255 96.971 1.00 1.00 143 THR D N 1
ATOM 6956 C CA . THR D 1 143 ? 166.367 152.669 96.297 1.00 1.00 143 THR D CA 1
ATOM 6957 C C . THR D 1 143 ? 166.363 151.149 96.444 1.00 1.00 143 THR D C 1
ATOM 6958 O O . THR D 1 143 ? 165.723 150.606 97.347 1.00 1.00 143 THR D O 1
ATOM 6962 N N . PRO D 1 144 ? 167.063 150.430 95.559 1.00 1.00 144 PRO D N 1
ATOM 6963 C CA . PRO D 1 144 ? 167.160 148.972 95.720 1.00 1.00 144 PRO D CA 1
ATOM 6964 C C . PRO D 1 144 ? 167.795 148.555 97.029 1.00 1.00 144 PRO D C 1
ATOM 6965 O O . PRO D 1 144 ? 167.687 147.381 97.398 1.00 1.00 144 PRO D O 1
ATOM 6969 N N . TYR D 1 145 ? 168.443 149.468 97.742 1.00 1.00 145 TYR D N 1
ATOM 6970 C CA . TYR D 1 145 ? 168.997 149.157 99.047 1.00 1.00 145 TYR D CA 1
ATOM 6971 C C . TYR D 1 145 ? 168.016 149.398 100.180 1.00 1.00 145 TYR D C 1
ATOM 6972 O O . TYR D 1 145 ? 168.104 148.713 101.202 1.00 1.00 145 TYR D O 1
ATOM 6981 N N . GLY D 1 146 ? 167.078 150.328 100.028 1.00 1.00 146 GLY D N 1
ATOM 6982 C CA . GLY D 1 146 ? 166.074 150.533 101.053 1.00 1.00 146 GLY D CA 1
ATOM 6983 C C . GLY D 1 146 ? 165.821 151.980 101.419 1.00 1.00 146 GLY D C 1
ATOM 6984 O O . GLY D 1 146 ? 164.740 152.320 101.911 1.00 1.00 146 GLY D O 1
ATOM 6985 N N . ASP D 1 147 ? 166.805 152.843 101.192 1.00 1.00 147 ASP D N 1
ATOM 6986 C CA . ASP D 1 147 ? 166.636 154.242 101.541 1.00 1.00 147 ASP D CA 1
ATOM 6987 C C . ASP D 1 147 ? 165.590 154.887 100.639 1.00 1.00 147 ASP D C 1
ATOM 6988 O O . ASP D 1 147 ? 165.139 154.306 99.650 1.00 1.00 147 ASP D O 1
ATOM 6993 N N . VAL D 1 148 ? 165.191 156.098 101.004 1.00 1.00 148 VAL D N 1
ATOM 6994 C CA . VAL D 1 148 ? 164.199 156.856 100.256 1.00 1.00 148 VAL D CA 1
ATOM 6995 C C . VAL D 1 148 ? 164.920 157.960 99.498 1.00 1.00 148 VAL D C 1
ATOM 6996 O O . VAL D 1 148 ? 165.782 158.646 100.061 1.00 1.00 148 VAL D O 1
ATOM 7000 N N . ILE D 1 149 ? 164.581 158.129 98.224 1.00 1.00 149 ILE D N 1
ATOM 7001 C CA . ILE D 1 149 ? 165.150 159.198 97.417 1.00 1.00 149 ILE D CA 1
ATOM 7002 C C . ILE D 1 149 ? 164.205 160.390 97.314 1.00 1.00 149 ILE D C 1
ATOM 7003 O O . ILE D 1 149 ? 164.629 161.533 97.486 1.00 1.00 149 ILE D O 1
ATOM 7008 N N . GLY D 1 150 ? 162.923 160.147 97.053 1.00 1.00 150 GLY D N 1
ATOM 7009 C CA . GLY D 1 150 ? 161.928 161.200 97.130 1.00 1.00 150 GLY D CA 1
ATOM 7010 C C . GLY D 1 150 ? 160.861 160.828 98.135 1.00 1.00 150 GLY D C 1
ATOM 7011 O O . GLY D 1 150 ? 160.052 159.933 97.879 1.00 1.00 150 GLY D O 1
ATOM 7012 N N . GLY D 1 151 ? 160.844 161.504 99.279 1.00 1.00 151 GLY D N 1
ATOM 7013 C CA . GLY D 1 151 ? 160.136 160.989 100.423 1.00 1.00 151 GLY D CA 1
ATOM 7014 C C . GLY D 1 151 ? 158.869 161.693 100.857 1.00 1.00 151 GLY D C 1
ATOM 7015 O O . GLY D 1 151 ? 158.901 162.753 101.489 1.00 1.00 151 GLY D O 1
ATOM 7016 N N . PRO D 1 152 ? 157.723 161.105 100.531 1.00 1.00 152 PRO D N 1
ATOM 7017 C CA . PRO D 1 152 ? 156.577 161.174 101.438 1.00 1.00 152 PRO D CA 1
ATOM 7018 C C . PRO D 1 152 ? 156.809 160.337 102.687 1.00 1.00 152 PRO D C 1
ATOM 7019 O O . PRO D 1 152 ? 156.254 160.656 103.749 1.00 1.00 152 PRO D O 1
ATOM 7023 N N . PRO D 1 153 ? 157.601 159.262 102.625 1.00 1.00 153 PRO D N 1
ATOM 7024 C CA . PRO D 1 153 ? 158.054 158.622 103.868 1.00 1.00 153 PRO D CA 1
ATOM 7025 C C . PRO D 1 153 ? 159.218 159.374 104.487 1.00 1.00 153 PRO D C 1
ATOM 7026 O O . PRO D 1 153 ? 160.067 159.926 103.772 1.00 1.00 153 PRO D O 1
ATOM 7030 N N . PRO D 1 154 ? 159.286 159.432 105.820 1.00 1.00 154 PRO D N 1
ATOM 7031 C CA . PRO D 1 154 ? 160.435 160.065 106.477 1.00 1.00 154 PRO D CA 1
ATOM 7032 C C . PRO D 1 154 ? 161.634 159.143 106.633 1.00 1.00 154 PRO D C 1
ATOM 7033 O O . PRO D 1 154 ? 162.779 159.598 106.552 1.00 1.00 154 PRO D O 1
ATOM 7037 N N . ARG D 1 155 ? 161.393 157.849 106.865 1.00 1.00 155 ARG D N 1
ATOM 7038 C CA . ARG D 1 155 ? 162.473 156.919 107.156 1.00 1.00 155 ARG D CA 1
ATOM 7039 C C . ARG D 1 155 ? 162.503 155.777 106.140 1.00 1.00 155 ARG D C 1
ATOM 7040 O O . ARG D 1 155 ? 161.502 155.511 105.471 1.00 1.00 155 ARG D O 1
ATOM 7048 N N . PRO D 1 156 ? 163.644 155.085 105.990 1.00 1.00 156 PRO D N 1
ATOM 7049 C CA . PRO D 1 156 ? 163.741 154.010 104.987 1.00 1.00 156 PRO D CA 1
ATOM 7050 C C . PRO D 1 156 ? 163.079 152.708 105.410 1.00 1.00 156 PRO D C 1
ATOM 7051 O O . PRO D 1 156 ? 162.394 152.655 106.435 1.00 1.00 156 PRO D O 1
ATOM 7055 N N . LEU D 1 157 ? 163.268 151.652 104.617 1.00 1.00 157 LEU D N 1
ATOM 7056 C CA . LEU D 1 157 ? 162.795 150.321 104.985 1.00 1.00 157 LEU D CA 1
ATOM 7057 C C . LEU D 1 157 ? 163.816 149.626 105.880 1.00 1.00 157 LEU D C 1
ATOM 7058 O O . LEU D 1 157 ? 164.978 149.462 105.499 1.00 1.00 157 LEU D O 1
ATOM 7063 N N . PHE D 1 158 ? 163.370 149.203 107.062 1.00 1.00 158 PHE D N 1
ATOM 7064 C CA . PHE D 1 158 ? 164.276 148.683 108.079 1.00 1.00 158 PHE D CA 1
ATOM 7065 C C . PHE D 1 158 ? 164.916 147.385 107.616 1.00 1.00 158 PHE D C 1
ATOM 7066 O O . PHE D 1 158 ? 164.267 146.543 106.993 1.00 1.00 158 PHE D O 1
ATOM 7074 N N . ILE D 1 159 ? 166.199 147.229 107.917 1.00 1.00 159 ILE D N 1
ATOM 7075 C CA . ILE D 1 159 ? 166.892 145.971 107.667 1.00 1.00 159 ILE D CA 1
ATOM 7076 C C . ILE D 1 159 ? 166.549 145.032 108.811 1.00 1.00 159 ILE D C 1
ATOM 7077 O O . ILE D 1 159 ? 166.986 145.268 109.944 1.00 1.00 159 ILE D O 1
ATOM 7082 N N . PRO D 1 160 ? 165.779 143.976 108.576 1.00 1.00 160 PRO D N 1
ATOM 7083 C CA . PRO D 1 160 ? 165.588 142.969 109.607 1.00 1.00 160 PRO D CA 1
ATOM 7084 C C . PRO D 1 160 ? 166.853 142.149 109.772 1.00 1.00 160 PRO D C 1
ATOM 7085 O O . PRO D 1 160 ? 167.596 141.950 108.799 1.00 1.00 160 PRO D O 1
ATOM 7089 N N . PRO D 1 161 ? 167.145 141.679 110.981 1.00 1.00 161 PRO D N 1
ATOM 7090 C CA . PRO D 1 161 ? 168.337 140.852 111.182 1.00 1.00 161 PRO D CA 1
ATOM 7091 C C . PRO D 1 161 ? 168.286 139.599 110.327 1.00 1.00 161 PRO D C 1
ATOM 7092 O O . PRO D 1 161 ? 167.258 138.938 110.205 1.00 1.00 161 PRO D O 1
ATOM 7096 N N . GLN D 1 162 ? 169.425 139.269 109.729 1.00 1.00 162 GLN D N 1
ATOM 7097 C CA . GLN D 1 162 ? 169.483 138.168 108.782 1.00 1.00 162 GLN D CA 1
ATOM 7098 C C . GLN D 1 162 ? 170.771 137.388 108.965 1.00 1.00 162 GLN D C 1
ATOM 7099 O O . GLN D 1 162 ? 171.684 137.808 109.675 1.00 1.00 162 GLN D O 1
ATOM 7105 N N . LYS D 1 163 ? 170.814 136.227 108.322 1.00 1.00 163 LYS D N 1
ATOM 7106 C CA . LYS D 1 163 ? 171.962 135.339 108.351 1.00 1.00 163 LYS D CA 1
ATOM 7107 C C . LYS D 1 163 ? 172.029 134.584 107.034 1.00 1.00 163 LYS D C 1
ATOM 7108 O O . LYS D 1 163 ? 171.024 134.040 106.571 1.00 1.00 163 LYS D O 1
ATOM 7114 N N . LEU D 1 164 ? 173.211 134.561 106.428 1.00 1.00 164 LEU D N 1
ATOM 7115 C CA . LEU D 1 164 ? 173.441 133.864 105.168 1.00 1.00 164 LEU D CA 1
ATOM 7116 C C . LEU D 1 164 ? 174.458 132.761 105.412 1.00 1.00 164 LEU D C 1
ATOM 7117 O O . LEU D 1 164 ? 175.602 133.042 105.783 1.00 1.00 164 LEU D O 1
ATOM 7122 N N . GLU D 1 165 ? 174.040 131.511 105.214 1.00 1.00 165 GLU D N 1
ATOM 7123 C CA . GLU D 1 165 ? 174.923 130.348 105.330 1.00 1.00 165 GLU D CA 1
ATOM 7124 C C . GLU D 1 165 ? 174.843 129.561 104.023 1.00 1.00 165 GLU D C 1
ATOM 7125 O O . GLU D 1 165 ? 174.015 128.658 103.882 1.00 1.00 165 GLU D O 1
ATOM 7131 N N . GLY D 1 166 ? 175.715 129.892 103.075 1.00 1.00 166 GLY D N 1
ATOM 7132 C CA . GLY D 1 166 ? 175.706 129.228 101.786 1.00 1.00 166 GLY D CA 1
ATOM 7133 C C . GLY D 1 166 ? 174.717 129.825 100.807 1.00 1.00 166 GLY D C 1
ATOM 7134 O O . GLY D 1 166 ? 174.893 130.965 100.365 1.00 1.00 166 GLY D O 1
ATOM 7135 N N . ASN D 1 167 ? 173.671 129.071 100.462 1.00 1.00 167 ASN D N 1
ATOM 7136 C CA . ASN D 1 167 ? 172.630 129.545 99.557 1.00 1.00 167 ASN D CA 1
ATOM 7137 C C . ASN D 1 167 ? 171.294 129.720 100.272 1.00 1.00 167 ASN D C 1
ATOM 7138 O O . ASN D 1 167 ? 170.245 129.351 99.740 1.00 1.00 167 ASN D O 1
ATOM 7143 N N . LYS D 1 168 ? 171.320 130.269 101.484 1.00 1.00 168 LYS D N 1
ATOM 7144 C CA . LYS D 1 168 ? 170.133 130.407 102.315 1.00 1.00 168 LYS D CA 1
ATOM 7145 C C . LYS D 1 168 ? 170.208 131.708 103.095 1.00 1.00 168 LYS D C 1
ATOM 7146 O O . LYS D 1 168 ? 171.282 132.091 103.567 1.00 1.00 168 LYS D O 1
ATOM 7152 N N . LEU D 1 169 ? 169.075 132.386 103.212 1.00 1.00 169 LEU D N 1
ATOM 7153 C CA . LEU D 1 169 ? 168.942 133.568 104.048 1.00 1.00 169 LEU D CA 1
ATOM 7154 C C . LEU D 1 169 ? 168.055 133.269 105.248 1.00 1.00 169 LEU D C 1
ATOM 7155 O O . LEU D 1 169 ? 167.202 132.380 105.208 1.00 1.00 169 LEU D O 1
ATOM 7160 N N . ILE D 1 170 ? 168.262 134.022 106.318 1.00 1.00 170 ILE D N 1
ATOM 7161 C CA . ILE D 1 170 ? 167.482 133.842 107.530 1.00 1.00 170 ILE D CA 1
ATOM 7162 C C . ILE D 1 170 ? 166.600 135.054 107.764 1.00 1.00 170 ILE D C 1
ATOM 7163 O O . ILE D 1 170 ? 166.334 135.819 106.841 1.00 1.00 170 ILE D O 1
ATOM 7168 N N . ILE E 2 7 ? 160.125 132.688 157.838 1.00 30.00 7 ILE E N 1
ATOM 7169 C CA . ILE E 2 7 ? 159.446 131.479 158.276 1.00 30.00 7 ILE E CA 1
ATOM 7170 C C . ILE E 2 7 ? 157.940 131.694 158.273 1.00 30.00 7 ILE E C 1
ATOM 7171 O O . ILE E 2 7 ? 157.426 132.515 157.519 1.00 30.00 7 ILE E O 1
ATOM 7176 N N . VAL E 2 8 ? 157.236 130.941 159.117 1.00 30.00 8 VAL E N 1
ATOM 7177 C CA . VAL E 2 8 ? 155.786 130.988 159.163 1.00 30.00 8 VAL E CA 1
ATOM 7178 C C . VAL E 2 8 ? 155.268 131.770 160.366 1.00 30.00 8 VAL E C 1
ATOM 7179 O O . VAL E 2 8 ? 154.157 132.308 160.307 1.00 30.00 8 VAL E O 1
ATOM 7183 N N . ASP E 2 9 ? 156.045 131.871 161.444 1.00 30.00 9 ASP E N 1
ATOM 7184 C CA . ASP E 2 9 ? 155.634 132.713 162.561 1.00 30.00 9 ASP E CA 1
ATOM 7185 C C . ASP E 2 9 ? 155.503 134.170 162.144 1.00 30.00 9 ASP E C 1
ATOM 7186 O O . ASP E 2 9 ? 154.625 134.880 162.645 1.00 30.00 9 ASP E O 1
ATOM 7191 N N . TRP E 2 10 ? 156.354 134.629 161.226 1.00 30.00 10 TRP E N 1
ATOM 7192 C CA . TRP E 2 10 ? 156.234 135.994 160.731 1.00 30.00 10 TRP E CA 1
ATOM 7193 C C . TRP E 2 10 ? 154.892 136.212 160.049 1.00 30.00 10 TRP E C 1
ATOM 7194 O O . TRP E 2 10 ? 154.311 137.297 160.146 1.00 30.00 10 TRP E O 1
ATOM 7205 N N . ILE E 2 11 ? 154.385 135.194 159.355 1.00 30.00 11 ILE E N 1
ATOM 7206 C CA . ILE E 2 11 ? 153.067 135.299 158.746 1.00 30.00 11 ILE E CA 1
ATOM 7207 C C . ILE E 2 11 ? 151.955 135.078 159.758 1.00 30.00 11 ILE E C 1
ATOM 7208 O O . ILE E 2 11 ? 150.835 135.553 159.550 1.00 30.00 11 ILE E O 1
ATOM 7213 N N . ASP E 2 12 ? 152.230 134.382 160.858 1.00 30.00 12 ASP E N 1
ATOM 7214 C CA . ASP E 2 12 ? 151.203 134.200 161.876 1.00 30.00 12 ASP E CA 1
ATOM 7215 C C . ASP E 2 12 ? 150.962 135.481 162.659 1.00 30.00 12 ASP E C 1
ATOM 7216 O O . ASP E 2 12 ? 149.813 135.823 162.952 1.00 30.00 12 ASP E O 1
ATOM 7221 N N . GLU E 2 13 ? 152.028 136.203 163.015 1.00 30.00 13 GLU E N 1
ATOM 7222 C CA . GLU E 2 13 ? 151.847 137.445 163.761 1.00 30.00 13 GLU E CA 1
ATOM 7223 C C . GLU E 2 13 ? 151.047 138.477 162.982 1.00 30.00 13 GLU E C 1
ATOM 7224 O O . GLU E 2 13 ? 150.570 139.447 163.576 1.00 30.00 13 GLU E O 1
ATOM 7230 N N . ARG E 2 14 ? 150.887 138.291 161.675 1.00 30.00 14 ARG E N 1
ATOM 7231 C CA . ARG E 2 14 ? 150.183 139.250 160.840 1.00 30.00 14 ARG E CA 1
ATOM 7232 C C . ARG E 2 14 ? 148.864 138.738 160.290 1.00 30.00 14 ARG E C 1
ATOM 7233 O O . ARG E 2 14 ? 147.970 139.543 160.031 1.00 30.00 14 ARG E O 1
ATOM 7241 N N . ALA E 2 15 ? 148.704 137.428 160.124 1.00 30.00 15 ALA E N 1
ATOM 7242 C CA . ALA E 2 15 ? 147.460 136.869 159.625 1.00 30.00 15 ALA E CA 1
ATOM 7243 C C . ALA E 2 15 ? 146.729 136.008 160.639 1.00 30.00 15 ALA E C 1
ATOM 7244 O O . ALA E 2 15 ? 145.535 135.751 160.454 1.00 30.00 15 ALA E O 1
ATOM 7246 N N . HIS E 2 16 ? 147.400 135.561 161.697 1.00 30.00 16 HIS E N 1
ATOM 7247 C CA . HIS E 2 16 ? 146.810 134.682 162.700 1.00 30.00 16 HIS E CA 1
ATOM 7248 C C . HIS E 2 16 ? 146.282 133.404 162.057 1.00 30.00 16 HIS E C 1
ATOM 7249 O O . HIS E 2 16 ? 145.140 132.996 162.269 1.00 30.00 16 HIS E O 1
ATOM 7256 N N . VAL E 2 17 ? 147.134 132.764 161.258 1.00 30.00 17 VAL E N 1
ATOM 7257 C CA . VAL E 2 17 ? 146.698 131.561 160.562 1.00 30.00 17 VAL E CA 1
ATOM 7258 C C . VAL E 2 17 ? 146.603 130.381 161.511 1.00 30.00 17 VAL E C 1
ATOM 7259 O O . VAL E 2 17 ? 145.693 129.558 161.386 1.00 30.00 17 VAL E O 1
ATOM 7263 N N . ARG E 2 18 ? 147.521 130.264 162.465 1.00 30.00 18 ARG E N 1
ATOM 7264 C CA . ARG E 2 18 ? 147.445 129.169 163.418 1.00 30.00 18 ARG E CA 1
ATOM 7265 C C . ARG E 2 18 ? 146.274 129.310 164.377 1.00 30.00 18 ARG E C 1
ATOM 7266 O O . ARG E 2 18 ? 145.694 128.294 164.771 1.00 30.00 18 ARG E O 1
ATOM 7274 N N . GLU E 2 19 ? 145.897 130.533 164.736 1.00 30.00 19 GLU E N 1
ATOM 7275 C CA . GLU E 2 19 ? 144.689 130.745 165.518 1.00 30.00 19 GLU E CA 1
ATOM 7276 C C . GLU E 2 19 ? 143.430 130.373 164.747 1.00 30.00 19 GLU E C 1
ATOM 7277 O O . GLU E 2 19 ? 142.427 130.003 165.363 1.00 30.00 19 GLU E O 1
ATOM 7283 N N . ILE E 2 20 ? 143.462 130.455 163.418 1.00 30.00 20 ILE E N 1
ATOM 7284 C CA . ILE E 2 20 ? 142.328 130.017 162.611 1.00 30.00 20 ILE E CA 1
ATOM 7285 C C . ILE E 2 20 ? 142.333 128.505 162.453 1.00 30.00 20 ILE E C 1
ATOM 7286 O O . ILE E 2 20 ? 141.279 127.866 162.454 1.00 30.00 20 ILE E O 1
ATOM 7291 N N . TYR E 2 21 ? 143.512 127.914 162.299 1.00 30.00 21 TYR E N 1
ATOM 7292 C CA . TYR E 2 21 ? 143.609 126.466 162.193 1.00 30.00 21 TYR E CA 1
ATOM 7293 C C . TYR E 2 21 ? 143.139 125.783 163.471 1.00 30.00 21 TYR E C 1
ATOM 7294 O O . TYR E 2 21 ? 142.212 124.966 163.432 1.00 30.00 21 TYR E O 1
ATOM 7303 N N . ARG E 2 22 ? 143.726 126.132 164.616 1.00 30.00 22 ARG E N 1
ATOM 7304 C CA . ARG E 2 22 ? 143.335 125.523 165.880 1.00 30.00 22 ARG E CA 1
ATOM 7305 C C . ARG E 2 22 ? 141.910 125.854 166.296 1.00 30.00 22 ARG E C 1
ATOM 7306 O O . ARG E 2 22 ? 141.476 125.393 167.353 1.00 30.00 22 ARG E O 1
ATOM 7314 N N . THR E 2 23 ? 141.184 126.659 165.527 1.00 30.00 23 THR E N 1
ATOM 7315 C CA . THR E 2 23 ? 139.788 126.954 165.813 1.00 30.00 23 THR E CA 1
ATOM 7316 C C . THR E 2 23 ? 138.840 126.287 164.831 1.00 30.00 23 THR E C 1
ATOM 7317 O O . THR E 2 23 ? 137.762 125.832 165.219 1.00 30.00 23 THR E O 1
ATOM 7321 N N . GLN E 2 24 ? 139.224 126.207 163.561 1.00 30.00 24 GLN E N 1
ATOM 7322 C CA . GLN E 2 24 ? 138.344 125.678 162.533 1.00 30.00 24 GLN E CA 1
ATOM 7323 C C . GLN E 2 24 ? 138.545 124.193 162.280 1.00 30.00 24 GLN E C 1
ATOM 7324 O O . GLN E 2 24 ? 137.626 123.541 161.779 1.00 30.00 24 GLN E O 1
ATOM 7330 N N . MET E 2 25 ? 139.712 123.641 162.600 1.00 30.00 25 MET E N 1
ATOM 7331 C CA . MET E 2 25 ? 139.984 122.243 162.302 1.00 30.00 25 MET E CA 1
ATOM 7332 C C . MET E 2 25 ? 140.272 121.419 163.544 1.00 30.00 25 MET E C 1
ATOM 7333 O O . MET E 2 25 ? 139.892 120.247 163.601 1.00 30.00 25 MET E O 1
ATOM 7338 N N . VAL E 2 26 ? 140.939 121.991 164.543 1.00 30.00 26 VAL E N 1
ATOM 7339 C CA . VAL E 2 26 ? 141.297 121.194 165.710 1.00 30.00 26 VAL E CA 1
ATOM 7340 C C . VAL E 2 26 ? 140.185 121.192 166.751 1.00 30.00 26 VAL E C 1
ATOM 7341 O O . VAL E 2 26 ? 140.019 120.208 167.479 1.00 30.00 26 VAL E O 1
ATOM 7345 N N . GLU E 2 27 ? 139.402 122.261 166.849 1.00 30.00 27 GLU E N 1
ATOM 7346 C CA . GLU E 2 27 ? 138.324 122.263 167.828 1.00 30.00 27 GLU E CA 1
ATOM 7347 C C . GLU E 2 27 ? 136.967 122.452 167.162 1.00 30.00 27 GLU E C 1
ATOM 7348 O O . GLU E 2 27 ? 136.083 123.120 167.709 1.00 30.00 27 GLU E O 1
ATOM 7354 N N . TYR E 2 28 ? 136.783 121.848 165.990 1.00 30.00 28 TYR E N 1
ATOM 7355 C CA . TYR E 2 28 ? 135.516 121.927 165.278 1.00 30.00 28 TYR E CA 1
ATOM 7356 C C . TYR E 2 28 ? 134.491 120.929 165.790 1.00 30.00 28 TYR E C 1
ATOM 7357 O O . TYR E 2 28 ? 133.292 121.215 165.760 1.00 30.00 28 TYR E O 1
ATOM 7366 N N . LYS E 2 29 ? 134.933 119.766 166.269 1.00 30.00 29 LYS E N 1
ATOM 7367 C CA . LYS E 2 29 ? 134.068 118.801 166.945 1.00 30.00 29 LYS E CA 1
AT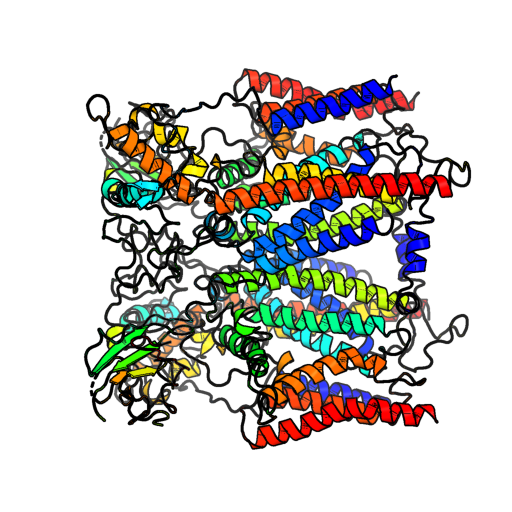OM 7368 C C . LYS E 2 29 ? 132.917 118.352 166.039 1.00 30.00 29 LYS E C 1
ATOM 7369 O O . LYS E 2 29 ? 131.746 118.659 166.257 1.00 30.00 29 LYS E O 1
ATOM 7375 N N . VAL E 2 30 ? 133.293 117.636 164.996 1.00 24.38 30 VAL E N 1
ATOM 7376 C CA . VAL E 2 30 ? 132.332 116.957 164.144 1.00 23.52 30 VAL E CA 1
ATOM 7377 C C . VAL E 2 30 ? 131.838 115.718 164.879 1.00 23.09 30 VAL E C 1
ATOM 7378 O O . VAL E 2 30 ? 132.375 115.337 165.916 1.00 21.21 30 VAL E O 1
ATOM 7382 N N . ALA E 2 31 ? 130.779 115.096 164.370 1.00 23.14 31 ALA E N 1
ATOM 7383 C CA . ALA E 2 31 ? 130.301 113.864 164.979 1.00 23.01 31 ALA E CA 1
ATOM 7384 C C . ALA E 2 31 ? 131.241 112.713 164.644 1.00 23.19 31 ALA E C 1
ATOM 7385 O O . ALA E 2 31 ? 132.119 112.823 163.789 1.00 22.84 31 ALA E O 1
ATOM 7387 N N . LYS E 2 32 ? 131.056 111.591 165.335 1.00 22.52 32 LYS E N 1
ATOM 7388 C CA . LYS E 2 32 ? 131.956 110.466 165.110 1.00 22.12 32 LYS E CA 1
ATOM 7389 C C . LYS E 2 32 ? 131.355 109.437 164.163 1.00 21.80 32 LYS E C 1
ATOM 7390 O O . LYS E 2 32 ? 132.077 108.821 163.374 1.00 22.31 32 LYS E O 1
ATOM 7396 N N . ASN E 2 33 ? 130.039 109.237 164.224 1.00 21.15 33 ASN E N 1
ATOM 7397 C CA . ASN E 2 33 ? 129.374 108.182 163.472 1.00 20.50 33 ASN E CA 1
ATOM 7398 C C . ASN E 2 33 ? 128.940 108.624 162.085 1.00 19.52 33 ASN E C 1
ATOM 7399 O O . ASN E 2 33 ? 127.982 108.066 161.541 1.00 19.86 33 ASN E O 1
ATOM 7404 N N . LEU E 2 34 ? 129.596 109.619 161.501 1.00 19.12 34 LEU E N 1
ATOM 7405 C CA . LEU E 2 34 ? 129.244 110.041 160.155 1.00 18.05 34 LEU E CA 1
ATOM 7406 C C . LEU E 2 34 ? 129.553 108.924 159.171 1.00 18.46 34 LEU E C 1
ATOM 7407 O O . LEU E 2 34 ? 130.673 108.407 159.136 1.00 19.23 34 LEU E O 1
ATOM 7412 N N . THR E 2 35 ? 128.563 108.554 158.371 1.00 18.10 35 THR E N 1
ATOM 7413 C CA . THR E 2 35 ? 128.695 107.472 157.418 1.00 18.24 35 THR E CA 1
ATOM 7414 C C . THR E 2 35 ? 129.399 107.972 156.165 1.00 17.98 35 THR E C 1
ATOM 7415 O O . THR E 2 35 ? 129.780 109.139 156.063 1.00 17.52 35 THR E O 1
ATOM 7419 N N . PHE E 2 36 ? 129.581 107.085 155.202 1.00 17.94 36 PHE E N 1
ATOM 7420 C CA . PHE E 2 36 ? 130.306 107.413 153.983 1.00 17.52 36 PHE E CA 1
ATOM 7421 C C . PHE E 2 36 ? 129.616 108.481 153.139 1.00 18.01 36 PHE E C 1
ATOM 7422 O O . PHE E 2 36 ? 130.294 109.398 152.667 1.00 19.35 36 PHE E O 1
ATOM 7430 N N . PRO E 2 37 ? 128.299 108.426 152.914 1.00 17.90 37 PRO E N 1
ATOM 7431 C CA . PRO E 2 37 ? 127.678 109.406 152.017 1.00 18.81 37 PRO E CA 1
ATOM 7432 C C . PRO E 2 37 ? 127.749 110.838 152.500 1.00 18.48 37 PRO E C 1
ATOM 7433 O O . PRO E 2 37 ? 127.183 111.716 151.845 1.00 19.85 37 PRO E O 1
ATOM 7437 N N . TYR E 2 38 ? 128.404 111.120 153.609 1.00 18.85 38 TYR E N 1
ATOM 7438 C CA . TYR E 2 38 ? 128.599 112.501 154.006 1.00 18.26 38 TYR E CA 1
ATOM 7439 C C . TYR E 2 38 ? 129.725 113.165 153.249 1.00 18.95 38 TYR E C 1
ATOM 7440 O O . TYR E 2 38 ? 129.871 114.385 153.324 1.00 19.77 38 TYR E O 1
ATOM 7449 N N . VAL E 2 39 ? 130.517 112.393 152.508 1.00 19.23 39 VAL E N 1
ATOM 7450 C CA . VAL E 2 39 ? 131.644 112.948 151.774 1.00 19.72 39 VAL E CA 1
ATOM 7451 C C . VAL E 2 39 ? 131.220 113.522 150.435 1.00 19.58 39 VAL E C 1
ATOM 7452 O O . VAL E 2 39 ? 132.038 114.163 149.755 1.00 19.64 39 VAL E O 1
ATOM 7456 N N . PHE E 2 40 ? 129.965 113.329 150.039 1.00 18.83 40 PHE E N 1
ATOM 7457 C CA . PHE E 2 40 ? 129.517 113.780 148.734 1.00 19.40 40 PHE E CA 1
ATOM 7458 C C . PHE E 2 40 ? 129.545 115.289 148.608 1.00 19.60 40 PHE E C 1
ATOM 7459 O O . PHE E 2 40 ? 129.735 115.797 147.505 1.00 19.86 40 PHE E O 1
ATOM 7467 N N . GLY E 2 41 ? 129.382 116.025 149.702 1.00 19.46 41 GLY E N 1
ATOM 7468 C CA . GLY E 2 41 ? 129.551 117.460 149.623 1.00 19.75 41 GLY E CA 1
ATOM 7469 C C . GLY E 2 41 ? 130.972 117.871 149.332 1.00 20.54 41 GLY E C 1
ATOM 7470 O O . GLY E 2 41 ? 131.209 118.738 148.484 1.00 19.91 41 GLY E O 1
ATOM 7471 N N . ILE E 2 42 ? 131.935 117.246 150.004 1.00 20.70 42 ILE E N 1
ATOM 7472 C CA . ILE E 2 42 ? 133.331 117.568 149.753 1.00 21.82 42 ILE E CA 1
ATOM 7473 C C . ILE E 2 42 ? 133.673 117.233 148.310 1.00 21.20 42 ILE E C 1
ATOM 7474 O O . ILE E 2 42 ? 134.411 117.963 147.638 1.00 21.69 42 ILE E O 1
ATOM 7479 N N . LEU E 2 43 ? 133.119 116.131 147.805 1.00 19.75 43 LEU E N 1
ATOM 7480 C CA . LEU E 2 43 ? 133.402 115.717 146.438 1.00 18.84 43 LEU E CA 1
ATOM 7481 C C . LEU E 2 43 ? 132.748 116.639 145.422 1.00 18.48 43 LEU E C 1
ATOM 7482 O O . LEU E 2 43 ? 133.342 116.925 144.380 1.00 18.42 43 LEU E O 1
ATOM 7487 N N . ALA E 2 44 ? 131.531 117.107 145.692 1.00 17.27 44 ALA E N 1
ATOM 7488 C CA . ALA E 2 44 ? 130.910 118.081 144.809 1.00 16.74 44 ALA E CA 1
ATOM 7489 C C . ALA E 2 44 ? 131.714 119.363 144.758 1.00 16.66 44 ALA E C 1
ATOM 7490 O O . ALA E 2 44 ? 131.846 119.970 143.694 1.00 17.16 44 ALA E O 1
ATOM 7492 N N . LEU E 2 45 ? 132.283 119.775 145.884 1.00 16.67 45 LEU E N 1
ATOM 7493 C CA . LEU E 2 45 ? 133.116 120.970 145.885 1.00 16.67 45 LEU E CA 1
ATOM 7494 C C . LEU E 2 45 ? 134.407 120.762 145.105 1.00 17.17 45 LEU E C 1
ATOM 7495 O O . LEU E 2 45 ? 134.824 121.646 144.345 1.00 16.70 45 LEU E O 1
ATOM 7500 N N . VAL E 2 46 ? 135.043 119.602 145.263 1.00 16.97 46 VAL E N 1
ATOM 7501 C CA . VAL E 2 46 ? 136.234 119.294 144.477 1.00 17.86 46 VAL E CA 1
ATOM 7502 C C . VAL E 2 46 ? 135.919 119.275 142.988 1.00 18.88 46 VAL E C 1
ATOM 7503 O O . VAL E 2 46 ? 136.699 119.775 142.174 1.00 19.85 46 VAL E O 1
ATOM 7507 N N . THR E 2 47 ? 134.773 118.716 142.598 1.00 19.25 47 THR E N 1
ATOM 7508 C CA . THR E 2 47 ? 134.422 118.693 141.183 1.00 19.73 47 THR E CA 1
ATOM 7509 C C . THR E 2 47 ? 134.082 120.079 140.666 1.00 19.18 47 THR E C 1
ATOM 7510 O O . THR E 2 47 ? 134.332 120.381 139.499 1.00 19.45 47 THR E O 1
ATOM 7514 N N . PHE E 2 48 ? 133.513 120.935 141.508 1.00 18.19 48 PHE E N 1
ATOM 7515 C CA . PHE E 2 48 ? 133.328 122.324 141.115 1.00 17.13 48 PHE E CA 1
ATOM 7516 C C . PHE E 2 48 ? 134.664 122.986 140.823 1.00 16.23 48 PHE E C 1
ATOM 7517 O O . PHE E 2 48 ? 134.804 123.715 139.834 1.00 17.05 48 PHE E O 1
ATOM 7525 N N . ALA E 2 49 ? 135.658 122.747 141.676 1.00 15.42 49 ALA E N 1
ATOM 7526 C CA . ALA E 2 49 ? 136.989 123.279 141.405 1.00 14.94 49 ALA E CA 1
ATOM 7527 C C . ALA E 2 49 ? 137.568 122.722 140.115 1.00 15.49 49 ALA E C 1
ATOM 7528 O O . ALA E 2 49 ? 138.202 123.460 139.359 1.00 15.32 49 ALA E O 1
ATOM 7530 N N . ILE E 2 50 ? 137.380 121.427 139.859 1.00 15.40 50 ILE E N 1
ATOM 7531 C CA . ILE E 2 50 ? 137.841 120.824 138.610 1.00 15.15 50 ILE E CA 1
ATOM 7532 C C . ILE E 2 50 ? 137.210 121.519 137.414 1.00 15.47 50 ILE E C 1
ATOM 7533 O O . ILE E 2 50 ? 137.886 121.825 136.426 1.00 15.12 50 ILE E O 1
ATOM 7538 N N . GLN E 2 51 ? 135.900 121.755 137.470 1.00 15.90 51 GLN E N 1
ATOM 7539 C CA . GLN E 2 51 ? 135.217 122.404 136.360 1.00 16.11 51 GLN E CA 1
ATOM 7540 C C . GLN E 2 51 ? 135.724 123.813 136.135 1.00 16.02 51 GLN E C 1
ATOM 7541 O O . GLN E 2 51 ? 135.960 124.203 134.992 1.00 16.87 51 GLN E O 1
ATOM 7547 N N . ILE E 2 52 ? 135.913 124.584 137.198 1.00 15.54 52 ILE E N 1
ATOM 7548 C CA . ILE E 2 52 ? 136.429 125.937 137.028 1.00 15.19 52 ILE E CA 1
ATOM 7549 C C . ILE E 2 52 ? 137.835 125.911 136.447 1.00 15.05 52 ILE E C 1
ATOM 7550 O O . ILE E 2 52 ? 138.159 126.690 135.548 1.00 15.41 52 ILE E O 1
ATOM 7555 N N . ILE E 2 53 ? 138.686 125.007 136.930 1.00 14.18 53 ILE E N 1
ATOM 7556 C CA . ILE E 2 53 ? 140.077 124.988 136.488 1.00 12.96 53 ILE E CA 1
ATOM 7557 C C . ILE E 2 53 ? 140.176 124.583 135.028 1.00 12.74 53 ILE E C 1
ATOM 7558 O O . ILE E 2 53 ? 140.958 125.157 134.266 1.00 13.47 53 ILE E O 1
ATOM 7563 N N . SER E 2 54 ? 139.407 123.581 134.612 1.00 11.79 54 SER E N 1
ATOM 7564 C CA . SER E 2 54 ? 139.466 123.171 133.217 1.00 10.35 54 SER E CA 1
ATOM 7565 C C . SER E 2 54 ? 138.635 124.051 132.304 1.00 10.68 54 SER E C 1
ATOM 7566 O O . SER E 2 54 ? 138.802 123.970 131.089 1.00 9.88 54 SER E O 1
ATOM 7569 N N . GLY E 2 55 ? 137.754 124.885 132.840 1.00 10.13 55 GLY E N 1
ATOM 7570 C CA . GLY E 2 55 ? 137.031 125.815 132.006 1.00 10.75 55 GLY E CA 1
ATOM 7571 C C . GLY E 2 55 ? 137.825 127.074 131.782 1.00 11.28 55 GLY E C 1
ATOM 7572 O O . GLY E 2 55 ? 137.717 127.695 130.728 1.00 10.78 55 GLY E O 1
ATOM 7573 N N . MET E 2 56 ? 138.626 127.471 132.771 1.00 11.82 56 MET E N 1
ATOM 7574 C CA . MET E 2 56 ? 139.539 128.586 132.569 1.00 12.33 56 MET E CA 1
ATOM 7575 C C . MET E 2 56 ? 140.536 128.302 131.462 1.00 12.94 56 MET E C 1
ATOM 7576 O O . MET E 2 56 ? 141.151 129.234 130.943 1.00 12.52 56 MET E O 1
ATOM 7581 N N . VAL E 2 57 ? 140.723 127.034 131.109 1.00 13.70 57 VAL E N 1
ATOM 7582 C CA . VAL E 2 57 ? 141.605 126.669 130.009 1.00 14.16 57 VAL E CA 1
ATOM 7583 C C . VAL E 2 57 ? 140.846 126.642 128.694 1.00 14.61 57 VAL E C 1
ATOM 7584 O O . VAL E 2 57 ? 141.349 127.088 127.661 1.00 13.98 57 VAL E O 1
ATOM 7588 N N . LEU E 2 58 ? 139.629 126.118 128.703 1.00 15.55 58 LEU E N 1
ATOM 7589 C CA . LEU E 2 58 ? 138.853 126.046 127.478 1.00 15.98 58 LEU E CA 1
ATOM 7590 C C . LEU E 2 58 ? 138.382 127.412 127.023 1.00 16.36 58 LEU E C 1
ATOM 7591 O O . LEU E 2 58 ? 138.138 127.607 125.834 1.00 17.53 58 LEU E O 1
ATOM 7596 N N . ILE E 2 59 ? 138.235 128.365 127.942 1.00 15.65 59 ILE E N 1
ATOM 7597 C CA . ILE E 2 59 ? 137.791 129.690 127.544 1.00 15.43 59 ILE E CA 1
ATOM 7598 C C . ILE E 2 59 ? 138.854 130.404 126.735 1.00 15.62 59 ILE E C 1
ATOM 7599 O O . ILE E 2 59 ? 138.549 131.373 126.038 1.00 16.39 59 ILE E O 1
ATOM 7604 N N . LEU E 2 60 ? 140.103 129.951 126.799 1.00 14.83 60 LEU E N 1
ATOM 7605 C CA . LEU E 2 60 ? 141.147 130.585 126.014 1.00 14.22 60 LEU E CA 1
ATOM 7606 C C . LEU E 2 60 ? 141.005 130.298 124.531 1.00 14.38 60 LEU E C 1
ATOM 7607 O O . LEU E 2 60 ? 141.354 131.153 123.715 1.00 13.35 60 LEU E O 1
ATOM 7612 N N . TYR E 2 61 ? 140.488 129.132 124.159 1.00 14.16 61 TYR E N 1
ATOM 7613 C CA . TYR E 2 61 ? 140.485 128.713 122.771 1.00 13.74 61 TYR E CA 1
ATOM 7614 C C . TYR E 2 61 ? 139.110 128.493 122.177 1.00 13.61 61 TYR E C 1
ATOM 7615 O O . TYR E 2 61 ? 139.020 128.288 120.966 1.00 14.02 61 TYR E O 1
ATOM 7624 N N . TYR E 2 62 ? 138.047 128.524 122.963 1.00 13.94 62 TYR E N 1
ATOM 7625 C CA . TYR E 2 62 ? 136.717 128.381 122.404 1.00 13.47 62 TYR E CA 1
ATOM 7626 C C . TYR E 2 62 ? 136.232 129.716 121.870 1.00 13.72 62 TYR E C 1
ATOM 7627 O O . TYR E 2 62 ? 136.375 130.749 122.525 1.00 14.61 62 TYR E O 1
ATOM 7636 N N . LYS E 2 63 ? 135.647 129.691 120.674 1.00 13.50 63 LYS E N 1
ATOM 7637 C CA . LYS E 2 63 ? 135.221 130.907 119.992 1.00 13.79 63 LYS E CA 1
ATOM 7638 C C . LYS E 2 63 ? 133.721 130.873 119.755 1.00 14.43 63 LYS E C 1
ATOM 7639 O O . LYS E 2 63 ? 133.240 130.035 118.971 1.00 14.16 63 LYS E O 1
ATOM 7645 N N . PRO E 2 64 ? 132.958 131.760 120.372 1.00 14.79 64 PRO E N 1
ATOM 7646 C CA . PRO E 2 64 ? 131.495 131.686 120.342 1.00 14.99 64 PRO E CA 1
ATOM 7647 C C . PRO E 2 64 ? 130.861 132.238 119.072 1.00 14.60 64 PRO E C 1
ATOM 7648 O O . PRO E 2 64 ? 130.028 133.143 119.113 1.00 13.79 64 PRO E O 1
ATOM 7652 N N . SER E 2 65 ? 131.251 131.698 117.930 1.00 15.06 65 SER E N 1
ATOM 7653 C CA . SER E 2 65 ? 130.598 132.000 116.670 1.00 15.15 65 SER E CA 1
ATOM 7654 C C . SER E 2 65 ? 130.108 130.706 116.044 1.00 15.34 65 SER E C 1
ATOM 7655 O O . SER E 2 65 ? 130.712 129.648 116.211 1.00 15.48 65 SER E O 1
ATOM 7658 N N . ILE E 2 66 ? 128.992 130.794 115.325 1.00 15.02 66 ILE E N 1
ATOM 7659 C CA . ILE E 2 66 ? 128.412 129.594 114.736 1.00 15.32 66 ILE E CA 1
ATOM 7660 C C . ILE E 2 66 ? 129.365 128.976 113.725 1.00 16.00 66 ILE E C 1
ATOM 7661 O O . ILE E 2 66 ? 129.533 127.753 113.679 1.00 16.24 66 ILE E O 1
ATOM 7666 N N . ALA E 2 67 ? 130.016 129.800 112.914 1.00 16.40 67 ALA E N 1
ATOM 7667 C CA . ALA E 2 67 ? 130.977 129.283 111.956 1.00 17.08 67 ALA E CA 1
ATOM 7668 C C . ALA E 2 67 ? 132.336 128.996 112.571 1.00 17.01 67 ALA E C 1
ATOM 7669 O O . ALA E 2 67 ? 133.174 128.382 111.907 1.00 16.59 67 ALA E O 1
ATOM 7671 N N . ASP E 2 68 ? 132.588 129.434 113.804 1.00 17.18 68 ASP E N 1
ATOM 7672 C CA . ASP E 2 68 ? 133.863 129.173 114.455 1.00 16.69 68 ASP E CA 1
ATOM 7673 C C . ASP E 2 68 ? 133.790 128.120 115.541 1.00 16.18 68 ASP E C 1
ATOM 7674 O O . ASP E 2 68 ? 134.768 127.410 115.745 1.00 16.48 68 ASP E O 1
ATOM 7679 N N . ALA E 2 69 ? 132.673 128.013 116.251 1.00 15.21 69 ALA E N 1
ATOM 7680 C CA . ALA E 2 69 ? 132.513 126.964 117.246 1.00 14.59 69 ALA E CA 1
ATOM 7681 C C . ALA E 2 69 ? 132.373 125.611 116.566 1.00 14.41 69 ALA E C 1
ATOM 7682 O O . ALA E 2 69 ? 131.954 125.511 115.412 1.00 14.99 69 ALA E O 1
ATOM 7684 N N . PHE E 2 70 ? 132.739 124.570 117.302 1.00 14.64 70 PHE E N 1
ATOM 7685 C CA . PHE E 2 70 ? 132.906 123.201 116.827 1.00 14.99 70 PHE E CA 1
ATOM 7686 C C . PHE E 2 70 ? 134.159 123.057 115.982 1.00 15.30 70 PHE E C 1
ATOM 7687 O O . PHE E 2 70 ? 134.631 121.945 115.762 1.00 16.05 70 PHE E O 1
ATOM 7695 N N . ASP E 2 71 ? 134.750 124.157 115.553 1.00 14.48 71 ASP E N 1
ATOM 7696 C CA . ASP E 2 71 ? 136.075 124.083 114.974 1.00 13.84 71 ASP E CA 1
ATOM 7697 C C . ASP E 2 71 ? 137.128 124.539 115.951 1.00 13.80 71 ASP E C 1
ATOM 7698 O O . ASP E 2 71 ? 138.283 124.133 115.831 1.00 13.32 71 ASP E O 1
ATOM 7703 N N . SER E 2 72 ? 136.743 125.355 116.921 1.00 13.50 72 SER E N 1
ATOM 7704 C CA . SER E 2 72 ? 137.591 125.599 118.067 1.00 13.93 72 SER E CA 1
ATOM 7705 C C . SER E 2 72 ? 137.645 124.361 118.936 1.00 14.30 72 SER E C 1
ATOM 7706 O O . SER E 2 72 ? 138.717 123.782 119.120 1.00 14.82 72 SER E O 1
ATOM 7709 N N . ALA E 2 73 ? 136.486 123.904 119.396 1.00 14.16 73 ALA E N 1
ATOM 7710 C CA . ALA E 2 73 ? 136.383 122.754 120.279 1.00 13.98 73 ALA E CA 1
ATOM 7711 C C . ALA E 2 73 ? 136.898 121.463 119.665 1.00 13.62 73 ALA E C 1
ATOM 7712 O O . ALA E 2 73 ? 137.560 120.700 120.363 1.00 13.32 73 ALA E O 1
ATOM 7714 N N . THR E 2 74 ? 136.649 121.198 118.389 1.00 30.00 74 THR E N 1
ATOM 7715 C CA . THR E 2 74 ? 137.036 119.914 117.816 1.00 30.00 74 THR E CA 1
ATOM 7716 C C . THR E 2 74 ? 138.370 119.967 117.098 1.00 30.00 74 THR E C 1
ATOM 7717 O O . THR E 2 74 ? 139.184 119.056 117.252 1.00 30.00 74 THR E O 1
ATOM 7721 N N . TYR E 2 75 ? 138.617 120.995 116.297 1.00 30.00 75 TYR E N 1
ATOM 7722 C CA . TYR E 2 75 ? 139.930 121.112 115.688 1.00 30.00 75 TYR E CA 1
ATOM 7723 C C . TYR E 2 75 ? 140.923 121.751 116.640 1.00 30.00 75 TYR E C 1
ATOM 7724 O O . TYR E 2 75 ? 141.900 121.112 117.030 1.00 30.00 75 TYR E O 1
ATOM 7733 N N . SER E 2 76 ? 140.676 122.988 117.060 1.00 14.00 76 SER E N 1
ATOM 7734 C CA . SER E 2 76 ? 141.668 123.704 117.842 1.00 14.84 76 SER E CA 1
ATOM 7735 C C . SER E 2 76 ? 141.973 122.994 119.149 1.00 15.48 76 SER E C 1
ATOM 7736 O O . SER E 2 76 ? 143.072 122.464 119.317 1.00 15.39 76 SER E O 1
ATOM 7739 N N . ILE E 2 77 ? 140.989 122.924 120.043 1.00 15.36 77 ILE E N 1
ATOM 7740 C CA . ILE E 2 77 ? 141.195 122.345 121.366 1.00 15.93 77 ILE E CA 1
ATOM 7741 C C . ILE E 2 77 ? 141.798 120.954 121.258 1.00 16.57 77 ILE E C 1
ATOM 7742 O O . ILE E 2 77 ? 142.773 120.630 121.941 1.00 17.59 77 ILE E O 1
ATOM 7747 N N . MET E 2 78 ? 141.240 120.114 120.396 1.00 17.29 78 MET E N 1
ATOM 7748 C CA . MET E 2 78 ? 141.603 118.705 120.405 1.00 18.29 78 MET E CA 1
ATOM 7749 C C . MET E 2 78 ? 142.901 118.399 119.676 1.00 19.28 78 MET E C 1
ATOM 7750 O O . MET E 2 78 ? 143.706 117.619 120.188 1.00 21.39 78 MET E O 1
ATOM 7755 N N . GLY E 2 79 ? 143.146 118.975 118.504 1.00 19.78 79 GLY E N 1
ATOM 7756 C CA . GLY E 2 79 ? 144.348 118.637 117.777 1.00 19.31 79 GLY E CA 1
ATOM 7757 C C . GLY E 2 79 ? 145.439 119.682 117.830 1.00 19.74 79 GLY E C 1
ATOM 7758 O O . GLY E 2 79 ? 146.618 119.334 117.915 1.00 20.48 79 GLY E O 1
ATOM 7759 N N . GLU E 2 80 ? 145.079 120.964 117.788 1.00 19.38 80 GLU E N 1
ATOM 7760 C CA . GLU E 2 80 ? 146.103 121.995 117.678 1.00 19.24 80 GLU E CA 1
ATOM 7761 C C . GLU E 2 80 ? 146.802 122.250 119.003 1.00 18.77 80 GLU E C 1
ATOM 7762 O O . GLU E 2 80 ? 148.029 122.371 119.042 1.00 19.18 80 GLU E O 1
ATOM 7768 N N . ILE E 2 81 ? 146.050 122.333 120.092 1.00 17.86 81 ILE E N 1
ATOM 7769 C CA . ILE E 2 81 ? 146.590 122.784 121.370 1.00 17.12 81 ILE E CA 1
ATOM 7770 C C . ILE E 2 81 ? 147.197 121.608 122.123 1.00 17.40 81 ILE E C 1
ATOM 7771 O O . ILE E 2 81 ? 146.569 120.545 122.215 1.00 17.66 81 ILE E O 1
ATOM 7776 N N . PRO E 2 82 ? 148.404 121.742 122.672 1.00 17.98 82 PRO E N 1
ATOM 7777 C CA . PRO E 2 82 ? 148.959 120.673 123.511 1.00 18.21 82 PRO E CA 1
ATOM 7778 C C . PRO E 2 82 ? 148.186 120.543 124.814 1.00 18.95 82 PRO E C 1
ATOM 7779 O O . PRO E 2 82 ? 147.885 121.538 125.470 1.00 20.07 82 PRO E O 1
ATOM 7783 N N . PHE E 2 83 ? 147.871 119.305 125.184 1.00 18.12 83 PHE E N 1
ATOM 7784 C CA . PHE E 2 83 ? 147.060 118.985 126.355 1.00 17.65 83 PHE E CA 1
ATOM 7785 C C . PHE E 2 83 ? 145.668 119.592 126.294 1.00 17.78 83 PHE E C 1
ATOM 7786 O O . PHE E 2 83 ? 144.987 119.662 127.311 1.00 17.85 83 PHE E O 1
ATOM 7794 N N . GLY E 2 84 ? 145.216 120.055 125.130 1.00 30.00 84 GLY E N 1
ATOM 7795 C CA . GLY E 2 84 ? 143.843 120.508 125.022 1.00 30.00 84 GLY E CA 1
ATOM 7796 C C . GLY E 2 84 ? 142.832 119.390 125.027 1.00 30.00 84 GLY E C 1
ATOM 7797 O O . GLY E 2 84 ? 141.742 119.551 125.584 1.00 30.00 84 GLY E O 1
ATOM 7798 N N . TRP E 2 85 ? 143.167 118.262 124.407 1.00 16.96 85 TRP E N 1
ATOM 7799 C CA . TRP E 2 85 ? 142.338 117.077 124.540 1.00 17.97 85 TRP E CA 1
ATOM 7800 C C . TRP E 2 85 ? 142.088 116.748 125.998 1.00 17.57 85 TRP E C 1
ATOM 7801 O O . TRP E 2 85 ? 140.971 116.381 126.368 1.00 17.83 85 TRP E O 1
ATOM 7812 N N . LEU E 2 86 ? 143.107 116.889 126.840 1.00 16.61 86 LEU E N 1
ATOM 7813 C CA . LEU E 2 86 ? 142.974 116.512 128.236 1.00 16.09 86 LEU E CA 1
ATOM 7814 C C . LEU E 2 86 ? 142.016 117.428 128.962 1.00 16.14 86 LEU E C 1
ATOM 7815 O O . LEU E 2 86 ? 141.225 116.966 129.781 1.00 16.15 86 LEU E O 1
ATOM 7820 N N . PHE E 2 87 ? 142.048 118.718 128.667 1.00 14.96 87 PHE E N 1
ATOM 7821 C CA . PHE E 2 87 ? 141.175 119.637 129.373 1.00 13.85 87 PHE E CA 1
ATOM 7822 C C . PHE E 2 87 ? 139.784 119.706 128.779 1.00 13.82 87 PHE E C 1
ATOM 7823 O O . PHE E 2 87 ? 138.887 120.236 129.430 1.00 14.37 87 PHE E O 1
ATOM 7831 N N . ARG E 2 88 ? 139.568 119.190 127.579 1.00 12.87 88 ARG E N 1
ATOM 7832 C CA . ARG E 2 88 ? 138.195 118.972 127.157 1.00 12.35 88 ARG E CA 1
ATOM 7833 C C . ARG E 2 88 ? 137.625 117.677 127.705 1.00 12.93 88 ARG E C 1
ATOM 7834 O O . ARG E 2 88 ? 136.438 117.630 128.049 1.00 11.84 88 ARG E O 1
ATOM 7842 N N . HIS E 2 89 ? 138.448 116.636 127.815 1.00 13.27 89 HIS E N 1
ATOM 7843 C CA . HIS E 2 89 ? 138.034 115.416 128.487 1.00 13.31 89 HIS E CA 1
ATOM 7844 C C . HIS E 2 89 ? 137.702 115.671 129.946 1.00 13.59 89 HIS E C 1
ATOM 7845 O O . HIS E 2 89 ? 136.679 115.195 130.439 1.00 14.22 89 HIS E O 1
ATOM 7852 N N . ILE E 2 90 ? 138.557 116.412 130.652 1.00 13.10 90 ILE E N 1
ATOM 7853 C CA . ILE E 2 90 ? 138.300 116.755 132.045 1.00 12.74 90 ILE E CA 1
ATOM 7854 C C . ILE E 2 90 ? 136.999 117.518 132.183 1.00 13.38 90 ILE E C 1
ATOM 7855 O O . ILE E 2 90 ? 136.230 117.269 133.106 1.00 13.73 90 ILE E O 1
ATOM 7860 N N . HIS E 2 91 ? 136.717 118.443 131.275 1.00 13.77 91 HIS E N 1
ATOM 7861 C CA . HIS E 2 91 ? 135.504 119.236 131.402 1.00 14.55 91 HIS E CA 1
ATOM 7862 C C . HIS E 2 91 ? 134.251 118.427 131.139 1.00 14.28 91 HIS E C 1
ATOM 7863 O O . HIS E 2 91 ? 133.304 118.483 131.931 1.00 13.70 91 HIS E O 1
ATOM 7870 N N . ALA E 2 92 ? 134.210 117.688 130.037 1.00 30.00 92 ALA E N 1
ATOM 7871 C CA . ALA E 2 92 ? 133.045 116.873 129.753 1.00 30.00 92 ALA E CA 1
ATOM 7872 C C . ALA E 2 92 ? 132.864 115.728 130.731 1.00 30.00 92 ALA E C 1
ATOM 7873 O O . ALA E 2 92 ? 131.741 115.248 130.885 1.00 30.00 92 ALA E O 1
ATOM 7875 N N . THR E 2 93 ? 133.928 115.279 131.394 1.00 30.00 93 THR E N 1
ATOM 7876 C CA . THR E 2 93 ? 133.771 114.272 132.432 1.00 30.00 93 THR E CA 1
ATOM 7877 C C . THR E 2 93 ? 133.327 114.903 133.735 1.00 30.00 93 THR E C 1
ATOM 7878 O O . THR E 2 93 ? 132.500 114.339 134.452 1.00 30.00 93 THR E O 1
ATOM 7882 N N . GLY E 2 94 ? 133.869 116.071 134.060 1.00 16.52 94 GLY E N 1
ATOM 7883 C CA . GLY E 2 94 ? 133.504 116.722 135.296 1.00 15.11 94 GLY E CA 1
ATOM 7884 C C . GLY E 2 94 ? 132.069 117.187 135.297 1.00 15.23 94 GLY E C 1
ATOM 7885 O O . GLY E 2 94 ? 131.436 117.226 136.343 1.00 15.97 94 GLY E O 1
ATOM 7886 N N . ALA E 2 95 ? 131.529 117.533 134.132 1.00 15.13 95 ALA E N 1
ATOM 7887 C CA . ALA E 2 95 ? 130.121 117.908 134.086 1.00 15.22 95 ALA E CA 1
ATOM 7888 C C . ALA E 2 95 ? 12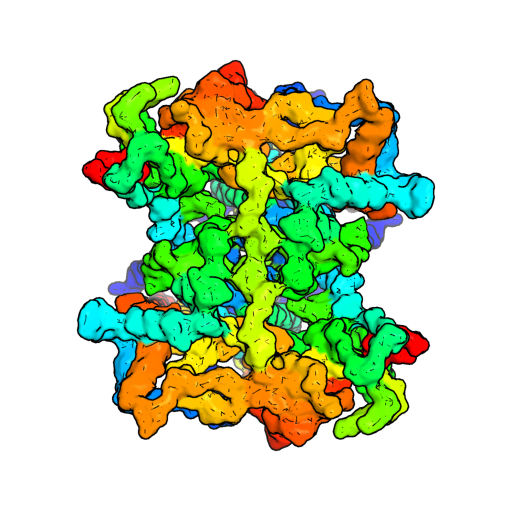9.214 116.763 134.511 1.00 16.07 95 ALA E C 1
ATOM 7889 O O . ALA E 2 95 ? 128.331 116.947 135.356 1.00 16.04 95 ALA E O 1
ATOM 7891 N N . ASN E 2 96 ? 129.413 115.579 133.950 1.00 16.48 96 ASN E N 1
ATOM 7892 C CA . ASN E 2 96 ? 128.620 114.424 134.330 1.00 16.97 96 ASN E CA 1
ATOM 7893 C C . ASN E 2 96 ? 128.919 113.933 135.735 1.00 16.84 96 ASN E C 1
ATOM 7894 O O . ASN E 2 96 ? 127.988 113.560 136.453 1.00 17.36 96 ASN E O 1
ATOM 7899 N N . PHE E 2 97 ? 130.180 113.931 136.157 1.00 16.52 97 PHE E N 1
ATOM 7900 C CA . PHE E 2 97 ? 130.473 113.583 137.538 1.00 16.91 97 PHE E CA 1
ATOM 7901 C C . PHE E 2 97 ? 129.884 114.587 138.509 1.00 16.85 97 PHE E C 1
ATOM 7902 O O . PHE E 2 97 ? 129.464 114.210 139.599 1.00 16.93 97 PHE E O 1
ATOM 7910 N N . PHE E 2 98 ? 129.815 115.854 138.125 1.00 16.54 98 PHE E N 1
ATOM 7911 C CA . PHE E 2 98 ? 129.297 116.899 138.983 1.00 16.32 98 PHE E CA 1
ATOM 7912 C C . PHE E 2 98 ? 127.791 116.842 139.082 1.00 14.89 98 PHE E C 1
ATOM 7913 O O . PHE E 2 98 ? 127.238 117.201 140.120 1.00 13.84 98 PHE E O 1
ATOM 7921 N N . MET E 2 99 ? 127.114 116.398 138.031 1.00 14.91 99 MET E N 1
ATOM 7922 C CA . MET E 2 99 ? 125.698 116.103 138.180 1.00 14.13 99 MET E CA 1
ATOM 7923 C C . MET E 2 99 ? 125.468 114.872 139.038 1.00 13.95 99 MET E C 1
ATOM 7924 O O . MET E 2 99 ? 124.566 114.872 139.880 1.00 13.03 99 MET E O 1
ATOM 7929 N N . ALA E 2 100 ? 126.263 113.821 138.844 1.00 14.39 100 ALA E N 1
ATOM 7930 C CA . ALA E 2 100 ? 126.042 112.591 139.593 1.00 14.91 100 ALA E CA 1
ATOM 7931 C C . ALA E 2 100 ? 126.298 112.792 141.075 1.00 15.31 100 ALA E C 1
ATOM 7932 O O . ALA E 2 100 ? 125.537 112.300 141.914 1.00 16.48 100 ALA E O 1
ATOM 7934 N N . ILE E 2 101 ? 127.363 113.515 141.416 1.00 14.98 101 ILE E N 1
ATOM 7935 C CA . ILE E 2 101 ? 127.704 113.737 142.813 1.00 14.88 101 ILE E CA 1
ATOM 7936 C C . ILE E 2 101 ? 126.655 114.596 143.490 1.00 15.26 101 ILE E C 1
ATOM 7937 O O . ILE E 2 101 ? 126.287 114.346 144.635 1.00 15.40 101 ILE E O 1
ATOM 7942 N N . VAL E 2 102 ? 126.146 115.610 142.798 1.00 15.02 102 VAL E N 1
ATOM 7943 C CA . VAL E 2 102 ? 125.120 116.461 143.388 1.00 15.43 102 VAL E CA 1
ATOM 7944 C C . VAL E 2 102 ? 123.820 115.692 143.565 1.00 15.14 102 VAL E C 1
ATOM 7945 O O . VAL E 2 102 ? 123.097 115.888 144.547 1.00 14.38 102 VAL E O 1
ATOM 7949 N N . TYR E 2 103 ? 123.500 114.799 142.631 1.00 14.85 103 TYR E N 1
ATOM 7950 C CA . TYR E 2 103 ? 122.327 113.953 142.813 1.00 14.76 103 TYR E CA 1
ATOM 7951 C C . TYR E 2 103 ? 122.467 113.038 144.013 1.00 15.12 103 TYR E C 1
ATOM 7952 O O . TYR E 2 103 ? 121.541 112.948 144.820 1.00 14.65 103 TYR E O 1
ATOM 7961 N N . LEU E 2 104 ? 123.594 112.341 144.147 1.00 15.10 104 LEU E N 1
ATOM 7962 C CA . LEU E 2 104 ? 123.807 111.525 145.335 1.00 14.91 104 LEU E CA 1
ATOM 7963 C C . LEU E 2 104 ? 123.773 112.356 146.606 1.00 14.85 104 LEU E C 1
ATOM 7964 O O . LEU E 2 104 ? 123.197 111.922 147.613 1.00 15.00 104 LEU E O 1
ATOM 7969 N N . HIS E 2 105 ? 124.368 113.543 146.567 1.00 15.35 105 HIS E N 1
ATOM 7970 C CA . HIS E 2 105 ? 124.391 114.449 147.699 1.00 15.74 105 HIS E CA 1
ATOM 7971 C C . HIS E 2 105 ? 122.991 114.815 148.149 1.00 16.12 105 HIS E C 1
ATOM 7972 O O . HIS E 2 105 ? 122.654 114.645 149.320 1.00 16.00 105 HIS E O 1
ATOM 7979 N N . MET E 2 106 ? 122.151 115.305 147.250 1.00 16.71 106 MET E N 1
ATOM 7980 C CA . MET E 2 106 ? 120.823 115.648 147.718 1.00 17.92 106 MET E CA 1
ATOM 7981 C C . MET E 2 106 ? 119.971 114.425 148.006 1.00 18.62 106 MET E C 1
ATOM 7982 O O . MET E 2 106 ? 119.067 114.516 148.836 1.00 18.36 106 MET E O 1
ATOM 7987 N N . PHE E 2 107 ? 120.235 113.280 147.383 1.00 18.67 107 PHE E N 1
ATOM 7988 C CA . PHE E 2 107 ? 119.355 112.152 147.641 1.00 18.10 107 PHE E CA 1
ATOM 7989 C C . PHE E 2 107 ? 119.607 111.492 148.977 1.00 18.56 107 PHE E C 1
ATOM 7990 O O . PHE E 2 107 ? 118.646 111.170 149.675 1.00 19.11 107 PHE E O 1
ATOM 7998 N N . THR E 2 108 ? 120.852 111.251 149.376 1.00 18.56 108 THR E N 1
ATOM 7999 C CA . THR E 2 108 ? 121.030 110.933 150.788 1.00 18.58 108 THR E CA 1
ATOM 8000 C C . THR E 2 108 ? 121.572 112.102 151.587 1.00 18.67 108 THR E C 1
ATOM 8001 O O . THR E 2 108 ? 122.487 111.938 152.399 1.00 19.03 108 THR E O 1
ATOM 8005 N N . GLY E 2 109 ? 121.055 113.292 151.307 1.00 19.29 109 GLY E N 1
ATOM 8006 C CA . GLY E 2 109 ? 120.754 114.291 152.309 1.00 19.38 109 GLY E CA 1
ATOM 8007 C C . GLY E 2 109 ? 119.259 114.301 152.555 1.00 19.35 109 GLY E C 1
ATOM 8008 O O . GLY E 2 109 ? 118.798 114.790 153.585 1.00 19.20 109 GLY E O 1
ATOM 8009 N N . ILE E 2 110 ? 118.488 113.790 151.591 1.00 19.49 110 ILE E N 1
ATOM 8010 C CA . ILE E 2 110 ? 117.076 113.497 151.829 1.00 19.01 110 ILE E CA 1
ATOM 8011 C C . ILE E 2 110 ? 116.938 112.303 152.759 1.00 19.19 110 ILE E C 1
ATOM 8012 O O . ILE E 2 110 ? 116.028 112.246 153.590 1.00 19.93 110 ILE E O 1
ATOM 8017 N N . TYR E 2 111 ? 117.834 111.328 152.628 1.00 19.13 111 TYR E N 1
ATOM 8018 C CA . TYR E 2 111 ? 117.753 110.121 153.438 1.00 19.43 111 TYR E CA 1
ATOM 8019 C C . TYR E 2 111 ? 117.841 110.451 154.916 1.00 19.46 111 TYR E C 1
ATOM 8020 O O . TYR E 2 111 ? 117.002 110.018 155.709 1.00 19.00 111 TYR E O 1
ATOM 8029 N N . TYR E 2 112 ? 118.847 111.221 155.305 1.00 18.68 112 TYR E N 1
ATOM 8030 C CA . TYR E 2 112 ? 119.025 111.621 156.691 1.00 17.17 112 TYR E CA 1
ATOM 8031 C C . TYR E 2 112 ? 118.160 112.804 157.082 1.00 17.39 112 TYR E C 1
ATOM 8032 O O . TYR E 2 112 ? 118.335 113.331 158.183 1.00 18.26 112 TYR E O 1
ATOM 8041 N N . ASN E 2 113 ? 117.244 113.225 156.217 1.00 17.75 113 ASN E N 1
ATOM 8042 C CA . ASN E 2 113 ? 116.380 114.374 156.454 1.00 17.89 113 ASN E CA 1
ATOM 8043 C C . ASN E 2 113 ? 117.176 115.553 156.990 1.00 18.53 113 ASN E C 1
ATOM 8044 O O . ASN E 2 113 ? 116.912 116.086 158.065 1.00 19.39 113 ASN E O 1
ATOM 8049 N N . ALA E 2 114 ? 118.170 115.953 156.210 1.00 18.59 114 ALA E N 1
ATOM 8050 C CA . ALA E 2 114 ? 118.947 117.136 156.515 1.00 17.82 114 ALA E CA 1
ATOM 8051 C C . ALA E 2 114 ? 118.247 118.403 156.072 1.00 17.96 114 ALA E C 1
ATOM 8052 O O . ALA E 2 114 ? 118.895 119.441 155.930 1.00 17.64 114 ALA E O 1
ATOM 8054 N N . TYR E 2 115 ? 116.941 118.340 155.844 1.00 18.92 115 TYR E N 1
ATOM 8055 C CA . TYR E 2 115 ? 116.166 119.507 155.470 1.00 19.64 115 TYR E CA 1
ATOM 8056 C C . TYR E 2 115 ? 115.256 119.999 156.582 1.00 20.40 115 TYR E C 1
ATOM 8057 O O . TYR E 2 115 ? 114.692 121.088 156.457 1.00 21.05 115 TYR E O 1
ATOM 8066 N N . LYS E 2 116 ? 115.098 119.244 157.661 1.00 20.89 116 LYS E N 1
ATOM 8067 C CA . LYS E 2 116 ? 114.216 119.634 158.747 1.00 20.75 116 LYS E CA 1
ATOM 8068 C C . LYS E 2 116 ? 114.871 120.742 159.568 1.00 20.74 116 LYS E C 1
ATOM 8069 O O . LYS E 2 116 ? 115.972 121.199 159.262 1.00 20.71 116 LYS E O 1
ATOM 8075 N N . ARG E 2 117 ? 114.205 121.182 160.628 1.00 20.15 117 ARG E N 1
ATOM 8076 C CA . ARG E 2 117 ? 114.752 122.243 161.466 1.00 18.70 117 ARG E CA 1
ATOM 8077 C C . ARG E 2 117 ? 116.061 121.784 162.093 1.00 18.57 117 ARG E C 1
ATOM 8078 O O . ARG E 2 117 ? 116.181 120.619 162.477 1.00 18.72 117 ARG E O 1
ATOM 8086 N N . PRO E 2 118 ? 117.061 122.659 162.217 1.00 18.76 118 PRO E N 1
ATOM 8087 C CA . PRO E 2 118 ? 117.043 124.047 161.769 1.00 18.70 118 PRO E CA 1
ATOM 8088 C C . PRO E 2 118 ? 117.693 124.231 160.411 1.00 18.77 118 PRO E C 1
ATOM 8089 O O . PRO E 2 118 ? 118.342 125.245 160.180 1.00 20.26 118 PRO E O 1
ATOM 8093 N N . ARG E 2 119 ? 117.523 123.257 159.521 1.00 17.29 119 ARG E N 1
ATOM 8094 C CA . ARG E 2 119 ? 118.187 123.264 158.228 1.00 15.98 119 ARG E CA 1
ATOM 8095 C C . ARG E 2 119 ? 117.225 123.501 157.078 1.00 16.76 119 ARG E C 1
ATOM 8096 O O . ARG E 2 119 ? 117.436 122.980 155.983 1.00 16.39 119 ARG E O 1
ATOM 8104 N N . GLU E 2 120 ? 116.167 124.275 157.297 1.00 17.13 120 GLU E N 1
ATOM 8105 C CA . GLU E 2 120 ? 115.282 124.588 156.188 1.00 17.39 120 GLU E CA 1
ATOM 8106 C C . GLU E 2 120 ? 115.965 125.485 155.179 1.00 17.47 120 GLU E C 1
ATOM 8107 O O . GLU E 2 120 ? 115.765 125.321 153.977 1.00 18.86 120 GLU E O 1
ATOM 8113 N N . LEU E 2 121 ? 116.768 126.430 155.642 1.00 16.30 121 LEU E N 1
ATOM 8114 C CA . LEU E 2 121 ? 117.391 127.400 154.760 1.00 15.17 121 LEU E CA 1
ATOM 8115 C C . LEU E 2 121 ? 118.541 126.821 153.959 1.00 14.18 121 LEU E C 1
ATOM 8116 O O . LEU E 2 121 ? 118.737 127.219 152.805 1.00 15.54 121 LEU E O 1
ATOM 8121 N N . VAL E 2 122 ? 119.312 125.903 154.538 1.00 12.47 122 VAL E N 1
ATOM 8122 C CA . VAL E 2 122 ? 120.370 125.268 153.772 1.00 12.34 122 VAL E CA 1
ATOM 8123 C C . VAL E 2 122 ? 119.802 124.418 152.649 1.00 12.56 122 VAL E C 1
ATOM 8124 O O . VAL E 2 122 ? 120.407 124.336 151.578 1.00 13.20 122 VAL E O 1
ATOM 8128 N N . TRP E 2 123 ? 118.618 123.844 152.826 1.00 12.03 123 TRP E N 1
ATOM 8129 C CA . TRP E 2 123 ? 117.988 123.127 151.731 1.00 11.61 123 TRP E CA 1
ATOM 8130 C C . TRP E 2 123 ? 117.460 124.065 150.657 1.00 12.85 123 TRP E C 1
ATOM 8131 O O . TRP E 2 123 ? 117.512 123.724 149.478 1.00 11.25 123 TRP E O 1
ATOM 8142 N N . ILE E 2 124 ? 116.943 125.235 151.026 1.00 13.69 124 ILE E N 1
ATOM 8143 C CA . ILE E 2 124 ? 116.522 126.193 150.010 1.00 15.71 124 ILE E CA 1
ATOM 8144 C C . ILE E 2 124 ? 117.716 126.646 149.187 1.00 16.13 124 ILE E C 1
ATOM 8145 O O . ILE E 2 124 ? 117.658 126.698 147.953 1.00 16.54 124 ILE E O 1
ATOM 8150 N N . VAL E 2 125 ? 118.819 126.981 149.851 1.00 16.54 125 VAL E N 1
ATOM 8151 C CA . VAL E 2 125 ? 120.000 127.388 149.104 1.00 17.07 125 VAL E CA 1
ATOM 8152 C C . VAL E 2 125 ? 120.539 126.231 148.276 1.00 17.25 125 VAL E C 1
ATOM 8153 O O . VAL E 2 125 ? 121.029 126.435 147.164 1.00 17.72 125 VAL E O 1
ATOM 8157 N N . GLY E 2 126 ? 120.437 125.000 148.772 1.00 17.68 126 GLY E N 1
ATOM 8158 C CA . GLY E 2 126 ? 120.866 123.867 147.976 1.00 16.91 126 GLY E CA 1
ATOM 8159 C C . GLY E 2 126 ? 120.001 123.635 146.758 1.00 17.07 126 GLY E C 1
ATOM 8160 O O . GLY E 2 126 ? 120.500 123.258 145.701 1.00 16.85 126 GLY E O 1
ATOM 8161 N N . TRP E 2 127 ? 118.701 123.856 146.879 1.00 16.65 127 TRP E N 1
ATOM 8162 C CA . TRP E 2 127 ? 117.848 123.726 145.712 1.00 17.15 127 TRP E CA 1
ATOM 8163 C C . TRP E 2 127 ? 118.124 124.830 144.706 1.00 17.43 127 TRP E C 1
ATOM 8164 O O . TRP E 2 127 ? 118.028 124.601 143.499 1.00 17.67 127 TRP E O 1
ATOM 8175 N N . LEU E 2 128 ? 118.472 126.027 145.169 1.00 17.89 128 LEU E N 1
ATOM 8176 C CA . LEU E 2 128 ? 118.934 127.038 144.225 1.00 18.02 128 LEU E CA 1
ATOM 8177 C C . LEU E 2 128 ? 120.224 126.621 143.536 1.00 17.47 128 LEU E C 1
ATOM 8178 O O . LEU E 2 128 ? 120.364 126.836 142.329 1.00 16.30 128 LEU E O 1
ATOM 8183 N N . ILE E 2 129 ? 121.170 126.054 144.283 1.00 17.06 129 ILE E N 1
ATOM 8184 C CA . ILE E 2 129 ? 122.370 125.484 143.679 1.00 17.07 129 ILE E CA 1
ATOM 8185 C C . ILE E 2 129 ? 121.988 124.527 142.567 1.00 17.89 129 ILE E C 1
ATOM 8186 O O . ILE E 2 129 ? 122.502 124.604 141.452 1.00 18.31 129 ILE E O 1
ATOM 8191 N N . TYR E 2 130 ? 121.102 123.584 142.874 1.00 17.77 130 TYR E N 1
ATOM 8192 C CA . TYR E 2 130 ? 120.705 122.563 141.913 1.00 17.64 130 TYR E CA 1
ATOM 8193 C C . TYR E 2 130 ? 120.064 123.171 140.681 1.00 17.60 130 TYR E C 1
ATOM 8194 O O . TYR E 2 130 ? 120.393 122.786 139.555 1.00 17.07 130 TYR E O 1
ATOM 8203 N N . PHE E 2 131 ? 119.166 124.133 140.870 1.00 18.12 131 PHE E N 1
ATOM 8204 C CA . PHE E 2 131 ? 118.510 124.747 139.727 1.00 19.23 131 PHE E CA 1
ATOM 8205 C C . PHE E 2 131 ? 119.505 125.483 138.844 1.00 19.81 131 PHE E C 1
ATOM 8206 O O . PHE E 2 131 ? 119.507 125.294 137.627 1.00 19.19 131 PHE E O 1
ATOM 8214 N N . VAL E 2 132 ? 120.366 126.320 139.425 1.00 20.76 132 VAL E N 1
ATOM 8215 C CA . VAL E 2 132 ? 121.323 127.038 138.586 1.00 21.13 132 VAL E CA 1
ATOM 8216 C C . VAL E 2 132 ? 122.376 126.113 138.007 1.00 21.21 132 VAL E C 1
ATOM 8217 O O . VAL E 2 132 ? 122.976 126.429 136.975 1.00 20.86 132 VAL E O 1
ATOM 8221 N N . LEU E 2 133 ? 122.584 124.950 138.612 1.00 20.91 133 LEU E N 1
ATOM 8222 C CA . LEU E 2 133 ? 123.522 123.977 138.079 1.00 21.57 133 LEU E CA 1
ATOM 8223 C C . LEU E 2 133 ? 122.955 123.274 136.860 1.00 21.93 133 LEU E C 1
ATOM 8224 O O . LEU E 2 133 ? 123.694 122.972 135.919 1.00 21.48 133 LEU E O 1
ATOM 8229 N N . ILE E 2 134 ? 121.651 123.010 136.862 1.00 22.08 134 ILE E N 1
ATOM 8230 C CA . ILE E 2 134 ? 120.993 122.537 135.650 1.00 22.50 134 ILE E CA 1
ATOM 8231 C C . ILE E 2 134 ? 121.200 123.523 134.513 1.00 21.63 134 ILE E C 1
ATOM 8232 O O . ILE E 2 134 ? 121.455 123.131 133.374 1.00 21.67 134 ILE E O 1
ATOM 8237 N N . LEU E 2 135 ? 121.089 124.817 134.796 1.00 20.90 135 LEU E N 1
ATOM 8238 C CA . LEU E 2 135 ? 121.283 125.796 133.737 1.00 18.98 135 LEU E CA 1
ATOM 8239 C C . LEU E 2 135 ? 122.731 125.888 133.296 1.00 17.45 135 LEU E C 1
ATOM 8240 O O . LEU E 2 135 ? 122.987 126.122 132.116 1.00 16.85 135 LEU E O 1
ATOM 8245 N N . THR E 2 136 ? 123.682 125.732 134.209 1.00 16.22 136 THR E N 1
ATOM 8246 C CA . THR E 2 136 ? 125.081 125.776 133.808 1.00 15.72 136 THR E CA 1
ATOM 8247 C C . THR E 2 136 ? 125.471 124.575 132.968 1.00 15.05 136 THR E C 1
ATOM 8248 O O . THR E 2 136 ? 126.291 124.709 132.059 1.00 15.74 136 THR E O 1
ATOM 8252 N N . ALA E 2 137 ? 124.918 123.402 133.253 1.00 14.14 137 ALA E N 1
ATOM 8253 C CA . ALA E 2 137 ? 125.223 122.233 132.443 1.00 12.82 137 ALA E CA 1
ATOM 8254 C C . ALA E 2 137 ? 124.397 122.161 131.175 1.00 13.25 137 ALA E C 1
ATOM 8255 O O . ALA E 2 137 ? 124.814 121.512 130.216 1.00 13.19 137 ALA E O 1
ATOM 8257 N N . LEU E 2 138 ? 123.235 122.800 131.154 1.00 12.94 138 LEU E N 1
ATOM 8258 C CA . LEU E 2 138 ? 122.361 122.784 129.993 1.00 13.04 138 LEU E CA 1
ATOM 8259 C C . LEU E 2 138 ? 122.822 123.779 128.945 1.00 13.72 138 LEU E C 1
ATOM 8260 O O . LEU E 2 138 ? 122.715 123.518 127.745 1.00 13.35 138 LEU E O 1
ATOM 8265 N N . SER E 2 139 ? 123.302 124.935 129.385 1.00 13.18 139 SER E N 1
ATOM 8266 C CA . SER E 2 139 ? 123.801 125.950 128.476 1.00 13.41 139 SER E CA 1
ATOM 8267 C C . SER E 2 139 ? 125.208 125.661 128.008 1.00 13.37 139 SER E C 1
ATOM 8268 O O . SER E 2 139 ? 125.568 126.055 126.901 1.00 12.43 139 SER E O 1
ATOM 8271 N N . GLY E 2 140 ? 126.009 124.987 128.814 1.00 13.84 140 GLY E N 1
ATOM 8272 C CA . GLY E 2 140 ? 127.330 124.633 128.362 1.00 14.45 140 GLY E CA 1
ATOM 8273 C C . GLY E 2 140 ? 127.367 123.502 127.383 1.00 14.97 140 GLY E C 1
ATOM 8274 O O . GLY E 2 140 ? 128.416 123.237 126.799 1.00 15.07 140 GLY E O 1
ATOM 8275 N N . TYR E 2 141 ? 126.247 122.823 127.193 1.00 15.07 141 TYR E N 1
ATOM 8276 C CA . TYR E 2 141 ? 126.178 121.744 126.227 1.00 15.77 141 TYR E CA 1
ATOM 8277 C C . TYR E 2 141 ? 125.902 122.249 124.827 1.00 16.39 141 TYR E C 1
ATOM 8278 O O . TYR E 2 141 ? 126.239 121.566 123.861 1.00 16.62 141 TYR E O 1
ATOM 8287 N N . LEU E 2 142 ? 125.319 123.436 124.695 1.00 15.85 142 LEU E N 1
ATOM 8288 C CA . LEU E 2 142 ? 125.139 124.022 123.378 1.00 14.92 142 LEU E CA 1
ATOM 8289 C C . LEU E 2 142 ? 126.464 124.466 122.787 1.00 15.46 142 LEU E C 1
ATOM 8290 O O . LEU E 2 142 ? 126.620 124.499 121.564 1.00 16.24 142 LEU E O 1
ATOM 8295 N N . LEU E 2 143 ? 127.435 124.778 123.635 1.00 14.77 143 LEU E N 1
ATOM 8296 C CA . LEU E 2 143 ? 128.646 125.441 123.169 1.00 14.00 143 LEU E CA 1
ATOM 8297 C C . LEU E 2 143 ? 129.445 124.641 122.151 1.00 13.47 143 LEU E C 1
ATOM 8298 O O . LEU E 2 143 ? 129.943 125.255 121.194 1.00 13.50 143 LEU E O 1
ATOM 8303 N N . PRO E 2 144 ? 129.627 123.326 122.276 1.00 12.92 144 PRO E N 1
ATOM 8304 C CA . PRO E 2 144 ? 130.353 122.600 121.227 1.00 13.06 144 PRO E CA 1
ATOM 8305 C C . PRO E 2 144 ? 129.690 122.665 119.873 1.00 12.93 144 PRO E C 1
ATOM 8306 O O . PRO E 2 144 ? 130.330 122.320 118.880 1.00 12.67 144 PRO E O 1
ATOM 8310 N N . TRP E 2 145 ? 128.428 123.074 119.803 1.00 13.36 145 TRP E N 1
ATOM 8311 C CA . TRP E 2 145 ? 127.709 123.240 118.544 1.00 13.15 145 TRP E CA 1
ATOM 8312 C C . TRP E 2 145 ? 127.741 121.971 117.701 1.00 13.53 145 TRP E C 1
ATOM 8313 O O . TRP E 2 145 ? 127.849 122.014 116.480 1.00 14.18 145 TRP E O 1
ATOM 8324 N N . GLY E 2 146 ? 127.632 120.830 118.364 1.00 13.68 146 GLY E N 1
ATOM 8325 C CA . GLY E 2 146 ? 127.587 119.555 117.689 1.00 14.55 146 GLY E CA 1
ATOM 8326 C C . GLY E 2 146 ? 126.197 119.249 117.184 1.00 15.53 146 GLY E C 1
ATOM 8327 O O . GLY E 2 146 ? 125.254 120.016 117.365 1.00 15.01 146 GLY E O 1
ATOM 8328 N N . GLN E 2 147 ? 126.073 118.092 116.540 1.00 16.51 147 GLN E N 1
ATOM 8329 C CA . GLN E 2 147 ? 124.802 117.726 115.929 1.00 17.69 147 GLN E CA 1
ATOM 8330 C C . GLN E 2 147 ? 123.710 117.588 116.967 1.00 18.52 147 GLN E C 1
ATOM 8331 O O . GLN E 2 147 ? 122.639 118.180 116.826 1.00 18.86 147 GLN E O 1
ATOM 8337 N N . LEU E 2 148 ? 123.950 116.812 118.011 1.00 19.01 148 LEU E N 1
ATOM 8338 C CA . LEU E 2 148 ? 122.933 116.619 119.025 1.00 19.36 148 LEU E CA 1
ATOM 8339 C C . LEU E 2 148 ? 123.017 117.639 120.142 1.00 18.94 148 LEU E C 1
ATOM 8340 O O . LEU E 2 148 ? 122.049 117.802 120.871 1.00 19.72 148 LEU E O 1
ATOM 8345 N N . SER E 2 149 ? 124.130 118.345 120.280 1.00 17.30 149 SER E N 1
ATOM 8346 C CA . SER E 2 149 ? 124.163 119.474 121.198 1.00 15.75 149 SER E CA 1
ATOM 8347 C C . SER E 2 149 ? 123.120 120.522 120.834 1.00 15.53 149 SER E C 1
ATOM 8348 O O . SER E 2 149 ? 122.277 120.883 121.663 1.00 14.48 149 SER E O 1
ATOM 8351 N N . TYR E 2 150 ? 123.150 120.997 119.591 1.00 15.30 150 TYR E N 1
ATOM 8352 C CA . TYR E 2 150 ? 122.191 121.981 119.104 1.00 14.99 150 TYR E CA 1
ATOM 8353 C C . TYR E 2 150 ? 120.759 121.472 119.200 1.00 15.32 150 TYR E C 1
ATOM 8354 O O . TYR E 2 150 ? 119.856 122.204 119.613 1.00 16.23 150 TYR E O 1
ATOM 8363 N N . TRP E 2 151 ? 120.526 120.220 118.829 1.00 14.73 151 TRP E N 1
ATOM 8364 C CA . TRP E 2 151 ? 119.162 119.720 118.791 1.00 13.55 151 TRP E CA 1
ATOM 8365 C C . TRP E 2 151 ? 118.620 119.368 120.165 1.00 14.08 151 TRP E C 1
ATOM 8366 O O . TRP E 2 151 ? 117.425 119.551 120.403 1.00 13.69 151 TRP E O 1
ATOM 8377 N N . GLY E 2 152 ? 119.455 118.888 121.084 1.00 13.87 152 GLY E N 1
ATOM 8378 C CA . GLY E 2 152 ? 119.029 118.768 122.458 1.00 13.30 152 GLY E CA 1
ATOM 8379 C C . GLY E 2 152 ? 118.775 120.093 123.126 1.00 13.76 152 GLY E C 1
ATOM 8380 O O . GLY E 2 152 ? 117.931 120.168 124.019 1.00 13.77 152 GLY E O 1
ATOM 8381 N N . PHE E 2 153 ? 119.480 121.143 122.715 1.00 13.23 153 PHE E N 1
ATOM 8382 C CA . PHE E 2 153 ? 119.115 122.473 123.180 1.00 12.66 153 PHE E CA 1
ATOM 8383 C C . PHE E 2 153 ? 117.770 122.910 122.626 1.00 12.95 153 PHE E C 1
ATOM 8384 O O . PHE E 2 153 ? 116.950 123.467 123.363 1.00 13.61 153 PHE E O 1
ATOM 8392 N N . ILE E 2 154 ? 117.525 122.668 121.340 1.00 12.62 154 ILE E N 1
ATOM 8393 C CA . ILE E 2 154 ? 116.237 123.017 120.751 1.00 12.61 154 ILE E CA 1
ATOM 8394 C C . ILE E 2 154 ? 115.102 122.302 121.468 1.00 12.56 154 ILE E C 1
ATOM 8395 O O . ILE E 2 154 ? 114.120 122.929 121.873 1.00 11.87 154 ILE E O 1
ATOM 8400 N N . VAL E 2 155 ? 115.208 120.984 121.635 1.00 13.04 155 VAL E N 1
ATOM 8401 C CA . VAL E 2 155 ? 114.103 120.232 122.224 1.00 14.27 155 VAL E CA 1
ATOM 8402 C C . VAL E 2 155 ? 113.926 120.598 123.691 1.00 15.63 155 VAL E C 1
ATOM 8403 O O . VAL E 2 155 ? 112.817 120.531 124.229 1.00 15.39 155 VAL E O 1
ATOM 8407 N N . THR E 2 156 ? 115.009 120.990 124.363 1.00 15.77 156 THR E N 1
ATOM 8408 C CA . THR E 2 156 ? 114.915 121.343 125.772 1.00 16.47 156 THR E CA 1
ATOM 8409 C C . THR E 2 156 ? 114.306 122.716 125.986 1.00 17.27 156 THR E C 1
ATOM 8410 O O . THR E 2 156 ? 113.605 122.916 126.979 1.00 18.31 156 THR E O 1
ATOM 8414 N N . THR E 2 157 ? 114.547 123.665 125.090 1.00 17.19 157 THR E N 1
ATOM 8415 C CA . THR E 2 157 ? 113.945 124.984 125.217 1.00 17.19 157 THR E CA 1
ATOM 8416 C C . THR E 2 157 ? 112.598 125.093 124.520 1.00 17.81 157 THR E C 1
ATOM 8417 O O . THR E 2 157 ? 111.914 126.101 124.689 1.00 17.32 157 THR E O 1
ATOM 8421 N N . GLU E 2 158 ? 112.207 124.097 123.733 1.00 30.00 158 GLU E N 1
ATOM 8422 C CA . GLU E 2 158 ? 110.840 124.029 123.238 1.00 30.00 158 GLU E CA 1
ATOM 8423 C C . GLU E 2 158 ? 109.870 123.474 124.267 1.00 30.00 158 GLU E C 1
ATOM 8424 O O . GLU E 2 158 ? 108.659 123.500 124.029 1.00 30.00 158 GLU E O 1
ATOM 8430 N N . ILE E 2 159 ? 110.369 122.961 125.392 1.00 30.00 159 ILE E N 1
ATOM 8431 C CA . ILE E 2 159 ? 109.478 122.419 126.417 1.00 30.00 159 ILE E CA 1
ATOM 8432 C C . ILE E 2 159 ? 108.611 123.504 127.039 1.00 30.00 159 ILE E C 1
ATOM 8433 O O . ILE E 2 159 ? 107.391 123.308 127.130 1.00 30.00 159 ILE E O 1
ATOM 8438 N N . PRO E 2 160 ? 109.137 124.656 127.471 1.00 30.00 160 PRO E N 1
ATOM 8439 C CA . PRO E 2 160 ? 108.248 125.708 127.980 1.00 30.00 160 PRO E CA 1
ATOM 8440 C C . PRO E 2 160 ? 107.239 126.205 126.965 1.00 30.00 160 PRO E C 1
ATOM 8441 O O . PRO E 2 160 ? 106.296 126.901 127.353 1.00 30.00 160 PRO E O 1
ATOM 8445 N N . GLY E 2 161 ? 107.394 125.874 125.685 1.00 30.00 161 GLY E N 1
ATOM 8446 C CA . GLY E 2 161 ? 106.360 126.202 124.727 1.00 30.00 161 GLY E CA 1
ATOM 8447 C C . GLY E 2 161 ? 105.091 125.411 124.912 1.00 30.00 161 GLY E C 1
ATOM 8448 O O . GLY E 2 161 ? 104.028 125.855 124.473 1.00 30.00 161 GLY E O 1
ATOM 8449 N N . SER E 2 162 ? 105.178 124.250 125.554 1.00 30.00 162 SER E N 1
ATOM 8450 C CA . SER E 2 162 ? 104.000 123.462 125.873 1.00 30.00 162 SER E CA 1
ATOM 8451 C C . SER E 2 162 ? 103.126 124.122 126.925 1.00 30.00 162 SER E C 1
ATOM 8452 O O . SER E 2 162 ? 101.958 123.753 127.058 1.00 30.00 162 SER E O 1
ATOM 8455 N N . LEU E 2 163 ? 103.666 125.070 127.685 1.00 30.00 163 LEU E N 1
ATOM 8456 C CA . LEU E 2 163 ? 102.825 125.881 128.554 1.00 30.00 163 LEU E CA 1
ATOM 8457 C C . LEU E 2 163 ? 101.945 126.801 127.728 1.00 30.00 163 LEU E C 1
ATOM 8458 O O . LEU E 2 163 ? 100.764 126.990 128.036 1.00 30.00 163 LEU E O 1
ATOM 8463 N N . ALA E 2 164 ? 102.503 127.377 126.665 1.00 30.00 164 ALA E N 1
ATOM 8464 C CA . ALA E 2 164 ? 101.721 128.191 125.748 1.00 30.00 164 ALA E CA 1
ATOM 8465 C C . ALA E 2 164 ? 100.652 127.382 125.035 1.00 30.00 164 ALA E C 1
ATOM 8466 O O . ALA E 2 164 ? 99.725 127.968 124.471 1.00 30.00 164 ALA E O 1
ATOM 8468 N N . ASP E 2 165 ? 100.760 126.059 125.047 1.00 30.00 165 ASP E N 1
ATOM 8469 C CA . ASP E 2 165 ? 99.704 125.218 124.516 1.00 30.00 165 ASP E CA 1
ATOM 8470 C C . ASP E 2 165 ? 98.409 125.480 125.266 1.00 30.00 165 ASP E C 1
ATOM 8471 O O . ASP E 2 165 ? 98.407 125.806 126.454 1.00 30.00 165 ASP E O 1
ATOM 8476 N N . ALA E 2 166 ? 97.307 125.362 124.552 1.00 30.00 166 ALA E N 1
ATOM 8477 C CA . ALA E 2 166 ? 96.004 125.607 125.147 1.00 30.00 166 ALA E CA 1
ATOM 8478 C C . ALA E 2 166 ? 95.668 124.519 126.159 1.00 30.00 166 ALA E C 1
ATOM 8479 O O . ALA E 2 166 ? 95.622 123.333 125.807 1.00 30.00 166 ALA E O 1
ATOM 8481 N N . PRO E 2 167 ? 95.434 124.873 127.414 1.00 30.00 167 PRO E N 1
ATOM 8482 C CA . PRO E 2 167 ? 94.861 123.920 128.367 1.00 30.00 167 PRO E CA 1
ATOM 8483 C C . PRO E 2 167 ? 93.417 123.631 127.979 1.00 30.00 167 PRO E C 1
ATOM 8484 O O . PRO E 2 167 ? 92.876 124.193 127.028 1.00 30.00 167 PRO E O 1
ATOM 8488 N N . ILE E 2 168 ? 92.789 122.732 128.732 1.00 30.00 168 ILE E N 1
ATOM 8489 C CA . ILE E 2 168 ? 91.376 122.467 128.492 1.00 30.00 168 ILE E CA 1
ATOM 8490 C C . ILE E 2 168 ? 90.551 123.699 128.836 1.00 30.00 168 ILE E C 1
ATOM 8491 O O . ILE E 2 168 ? 89.469 123.918 128.278 1.00 30.00 168 ILE E O 1
ATOM 8496 N N . LEU E 2 169 ? 91.054 124.528 129.748 1.00 30.00 169 LEU E N 1
ATOM 8497 C CA . LEU E 2 169 ? 90.408 125.773 130.131 1.00 30.00 169 LEU E CA 1
ATOM 8498 C C . LEU E 2 169 ? 91.423 126.904 130.064 1.00 30.00 169 LEU E C 1
ATOM 8499 O O . LEU E 2 169 ? 92.616 126.694 130.301 1.00 30.00 169 LEU E O 1
ATOM 8504 N N . LYS E 2 170 ? 90.940 128.098 129.735 1.00 30.00 170 LYS E N 1
ATOM 8505 C CA . LYS E 2 170 ? 91.740 129.313 129.629 1.00 30.00 170 LYS E CA 1
ATOM 8506 C C . LYS E 2 170 ? 92.869 129.173 128.614 1.00 30.00 170 LYS E C 1
ATOM 8507 O O . LYS E 2 170 ? 94.041 129.103 129.003 1.00 30.00 170 LYS E O 1
ATOM 8513 N N . PRO E 2 171 ? 92.567 129.124 127.303 1.00 30.00 171 PRO E N 1
ATOM 8514 C CA . PRO E 2 171 ? 93.612 129.097 126.271 1.00 30.00 171 PRO E CA 1
ATOM 8515 C C . PRO E 2 171 ? 94.197 130.476 125.970 1.00 30.00 171 PRO E C 1
ATOM 8516 O O . PRO E 2 171 ? 94.245 130.912 124.820 1.00 30.00 171 PRO E O 1
ATOM 8520 N N . ILE E 2 172 ? 94.637 131.175 127.021 1.00 30.00 172 ILE E N 1
ATOM 8521 C CA . ILE E 2 172 ? 95.244 132.492 126.866 1.00 30.00 172 ILE E CA 1
ATOM 8522 C C . ILE E 2 172 ? 96.757 132.447 126.991 1.00 30.00 172 ILE E C 1
ATOM 8523 O O . ILE E 2 172 ? 97.426 133.448 126.703 1.00 30.00 172 ILE E O 1
ATOM 8528 N N . PHE E 2 173 ? 97.322 131.311 127.404 1.00 30.00 173 PHE E N 1
ATOM 8529 C CA . PHE E 2 173 ? 98.746 131.219 127.694 1.00 30.00 173 PHE E CA 1
ATOM 8530 C C . PHE E 2 173 ? 99.622 131.406 126.466 1.00 30.00 173 PHE E C 1
ATOM 8531 O O . PHE E 2 173 ? 100.824 131.647 126.619 1.00 30.00 173 PHE E O 1
ATOM 8539 N N . LYS E 2 174 ? 99.064 131.286 125.266 1.00 1.00 174 LYS E N 1
ATOM 8540 C CA . LYS E 2 174 ? 99.811 131.644 124.073 1.00 1.00 174 LYS E CA 1
ATOM 8541 C C . LYS E 2 174 ? 100.294 133.082 124.196 1.00 1.00 174 LYS E C 1
ATOM 8542 O O . LYS E 2 174 ? 99.541 133.967 124.611 1.00 1.00 174 LYS E O 1
ATOM 8548 N N . ALA E 2 175 ? 101.564 133.300 123.869 1.00 1.00 175 ALA E N 1
ATOM 8549 C CA . ALA E 2 175 ? 102.240 134.582 124.046 1.00 1.00 175 ALA E CA 1
ATOM 8550 C C . ALA E 2 175 ? 102.358 134.971 125.514 1.00 1.00 175 ALA E C 1
ATOM 8551 O O . ALA E 2 175 ? 102.665 136.123 125.834 1.00 1.00 175 ALA E O 1
ATOM 8553 N N . ILE E 2 176 ? 102.134 134.024 126.419 1.00 1.00 176 ILE E N 1
ATOM 8554 C CA . ILE E 2 176 ? 102.323 134.253 127.843 1.00 1.00 176 ILE E CA 1
ATOM 8555 C C . ILE E 2 176 ? 103.424 133.316 128.313 1.00 1.00 176 ILE E C 1
ATOM 8556 O O . ILE E 2 176 ? 103.415 132.117 128.029 1.00 1.00 176 ILE E O 1
ATOM 8561 N N . ALA E 2 177 ? 104.391 133.891 129.029 1.00 1.00 177 ALA E N 1
ATOM 8562 C CA . ALA E 2 177 ? 105.613 133.190 129.417 1.00 1.00 177 ALA E CA 1
ATOM 8563 C C . ALA E 2 177 ? 106.285 132.567 128.196 1.00 1.00 177 ALA E C 1
ATOM 8564 O O . ALA E 2 177 ? 106.658 131.394 128.183 1.00 1.00 177 ALA E O 1
ATOM 8566 N N . GLU E 2 178 ? 106.427 133.378 127.150 1.00 1.00 178 GLU E N 1
ATOM 8567 C CA . GLU E 2 178 ? 107.033 132.929 125.906 1.00 1.00 178 GLU E CA 1
ATOM 8568 C C . GLU E 2 178 ? 108.536 132.821 126.084 1.00 1.00 178 GLU E C 1
ATOM 8569 O O . GLU E 2 178 ? 109.288 133.653 125.572 1.00 1.00 178 GLU E O 1
ATOM 8575 N N . THR E 2 179 ? 108.977 131.803 126.817 1.00 1.00 179 THR E N 1
ATOM 8576 C CA . THR E 2 179 ? 110.392 131.507 127.000 1.00 1.00 179 THR E CA 1
ATOM 8577 C C . THR E 2 179 ? 111.039 131.017 125.704 1.00 1.00 179 THR E C 1
ATOM 8578 O O . THR E 2 179 ? 112.272 130.974 125.604 1.00 1.00 179 THR E O 1
ATOM 8582 N N . ILE E 2 180 ? 110.230 130.730 124.686 1.00 1.00 180 ILE E N 1
ATOM 8583 C CA . ILE E 2 180 ? 110.714 130.396 123.354 1.00 1.00 180 ILE E CA 1
ATOM 8584 C C . ILE E 2 180 ? 111.368 131.614 122.718 1.00 1.00 180 ILE E C 1
ATOM 8585 O O . ILE E 2 180 ? 112.568 131.604 122.427 1.00 1.00 180 ILE E O 1
ATOM 8590 N N . VAL E 2 181 ? 110.594 132.676 122.501 1.00 21.71 181 VAL E N 1
ATOM 8591 C CA . VAL E 2 181 ? 111.133 133.829 121.788 1.00 22.03 181 VAL E CA 1
ATOM 8592 C C . VAL E 2 181 ? 111.911 134.738 122.734 1.00 21.94 181 VAL E C 1
ATOM 8593 O O . VAL E 2 181 ? 112.969 135.264 122.373 1.00 21.51 181 VAL E O 1
ATOM 8597 N N . LEU E 2 182 ? 111.422 134.928 123.961 1.00 30.00 182 LEU E N 1
ATOM 8598 C CA . LEU E 2 182 ? 112.125 135.798 124.899 1.00 30.00 182 LEU E CA 1
ATOM 8599 C C . LEU E 2 182 ? 113.429 135.166 125.353 1.00 30.00 182 LEU E C 1
ATOM 8600 O O . LEU E 2 182 ? 114.519 135.634 125.007 1.00 30.00 182 LEU E O 1
ATOM 8605 N N . TRP E 2 183 ? 113.337 134.079 126.099 1.00 30.00 183 TRP E N 1
ATOM 8606 C CA . TRP E 2 183 ? 114.520 133.462 126.672 1.00 30.00 183 TRP E CA 1
ATOM 8607 C C . TRP E 2 183 ? 115.221 132.665 125.587 1.00 30.00 183 TRP E C 1
ATOM 8608 O O . TRP E 2 183 ? 114.975 132.852 124.393 1.00 30.00 183 TRP E O 1
ATOM 8619 N N . MET E 2 184 ? 116.110 131.769 126.010 1.00 30.00 184 MET E N 1
ATOM 8620 C CA . MET E 2 184 ? 116.988 131.037 125.112 1.00 30.00 184 MET E CA 1
ATOM 8621 C C . MET E 2 184 ? 116.209 130.449 123.939 1.00 30.00 184 MET E C 1
ATOM 8622 O O . MET E 2 184 ? 114.997 130.235 124.003 1.00 30.00 184 MET E O 1
ATOM 8627 N N . LYS E 2 185 ? 116.946 130.174 122.868 1.00 22.90 185 LYS E N 1
ATOM 8628 C CA . LYS E 2 185 ? 116.531 130.045 121.474 1.00 23.12 185 LYS E CA 1
ATOM 8629 C C . LYS E 2 185 ? 116.431 131.415 120.806 1.00 23.39 185 LYS E C 1
ATOM 8630 O O . LYS E 2 185 ? 116.129 131.473 119.611 1.00 24.23 185 LYS E O 1
ATOM 8636 N N . GLY E 2 186 ? 116.662 132.515 121.526 1.00 22.83 186 GLY E N 1
ATOM 8637 C CA . GLY E 2 186 ? 116.906 133.808 120.917 1.00 22.06 186 GLY E CA 1
ATOM 8638 C C . GLY E 2 186 ? 115.780 134.379 120.089 1.00 22.02 186 GLY E C 1
ATOM 8639 O O . GLY E 2 186 ? 115.867 135.539 119.678 1.00 22.11 186 GLY E O 1
ATOM 8640 N N . GLY E 2 187 ? 114.736 133.609 119.819 1.00 21.84 187 GLY E N 1
ATOM 8641 C CA . GLY E 2 187 ? 113.609 134.047 119.024 1.00 21.61 187 GLY E CA 1
ATOM 8642 C C . GLY E 2 187 ? 113.623 133.495 117.618 1.00 21.35 187 GLY E C 1
ATOM 8643 O O . GLY E 2 187 ? 114.269 134.043 116.724 1.00 21.75 187 GLY E O 1
ATOM 8644 N N . TYR E 2 188 ? 112.926 132.376 117.433 1.00 21.19 188 TYR E N 1
ATOM 8645 C CA . TYR E 2 188 ? 112.634 131.759 116.143 1.00 21.21 188 TYR E CA 1
ATOM 8646 C C . TYR E 2 188 ? 113.876 131.202 115.461 1.00 20.85 188 TYR E C 1
ATOM 8647 O O . TYR E 2 188 ? 113.766 130.397 114.532 1.00 21.03 188 TYR E O 1
ATOM 8656 N N . VAL E 2 189 ? 115.059 131.587 115.931 1.00 20.57 189 VAL E N 1
ATOM 8657 C CA . VAL E 2 189 ? 116.320 131.216 115.294 1.00 19.87 189 VAL E CA 1
ATOM 8658 C C . VAL E 2 189 ? 117.388 131.224 116.370 1.00 19.28 189 VAL E C 1
ATOM 8659 O O . VAL E 2 189 ? 117.434 132.129 117.204 1.00 19.57 189 VAL E O 1
ATOM 8663 N N . VAL E 2 190 ? 118.252 130.220 116.345 1.00 18.65 190 VAL E N 1
ATOM 8664 C CA . VAL E 2 190 ? 119.475 130.248 117.133 1.00 18.20 190 VAL E CA 1
ATOM 8665 C C . VAL E 2 190 ? 120.571 130.802 116.239 1.00 17.17 190 VAL E C 1
ATOM 8666 O O . VAL E 2 190 ? 121.107 130.091 115.384 1.00 18.66 190 VAL E O 1
ATOM 8670 N N . THR E 2 191 ? 120.899 132.068 116.434 1.00 16.43 191 THR E N 1
ATOM 8671 C CA . THR E 2 191 ? 121.820 132.803 115.588 1.00 15.95 191 THR E CA 1
ATOM 8672 C C . THR E 2 191 ? 123.134 133.026 116.326 1.00 14.22 191 THR E C 1
ATOM 8673 O O . THR E 2 191 ? 123.366 132.480 117.403 1.00 14.24 191 THR E O 1
ATOM 8677 N N . ASP E 2 192 ? 124.009 133.824 115.720 1.00 13.17 192 ASP E N 1
ATOM 8678 C CA . ASP E 2 192 ? 125.297 134.110 116.337 1.00 12.20 192 ASP E CA 1
ATOM 8679 C C . ASP E 2 192 ? 125.140 134.861 117.647 1.00 11.15 192 ASP E C 1
ATOM 8680 O O . ASP E 2 192 ? 125.922 134.651 118.581 1.00 10.88 192 ASP E O 1
ATOM 8685 N N . VAL E 2 193 ? 124.140 135.735 117.733 1.00 10.29 193 VAL E N 1
ATOM 8686 C CA . VAL E 2 193 ? 123.909 136.500 118.951 1.00 10.39 193 VAL E CA 1
ATOM 8687 C C . VAL E 2 193 ? 123.472 135.585 120.082 1.00 10.80 193 VAL E C 1
ATOM 8688 O O . VAL E 2 193 ? 123.905 135.742 121.227 1.00 11.86 193 VAL E O 1
ATOM 8692 N N . THR E 2 194 ? 122.616 134.613 119.783 1.00 10.71 194 THR E N 1
ATOM 8693 C CA . THR E 2 194 ? 122.158 133.696 120.817 1.00 10.02 194 THR E CA 1
ATOM 8694 C C . THR E 2 194 ? 123.287 132.810 121.314 1.00 10.77 194 THR E C 1
ATOM 8695 O O . THR E 2 194 ? 123.382 132.535 122.513 1.00 10.78 194 THR E O 1
ATOM 8699 N N . LEU E 2 195 ? 124.147 132.340 120.415 1.00 10.72 195 LEU E N 1
ATOM 8700 C CA . LEU E 2 195 ? 125.286 131.555 120.867 1.00 11.66 195 LEU E CA 1
ATOM 8701 C C . LEU E 2 195 ? 126.229 132.401 121.701 1.00 12.74 195 LEU E C 1
ATOM 8702 O O . LEU E 2 195 ? 126.759 131.930 122.709 1.00 12.64 195 LEU E O 1
ATOM 8707 N N . GLY E 2 196 ? 126.460 133.650 121.304 1.00 14.15 196 GLY E N 1
ATOM 8708 C CA . GLY E 2 196 ? 127.248 134.521 122.153 1.00 14.68 196 GLY E CA 1
ATOM 8709 C C . GLY E 2 196 ? 126.651 134.715 123.525 1.00 14.25 196 GLY E C 1
ATOM 8710 O O . GLY E 2 196 ? 127.382 134.709 124.518 1.00 14.05 196 GLY E O 1
ATOM 8711 N N . ARG E 2 197 ? 125.334 134.853 123.603 1.00 13.71 197 ARG E N 1
ATOM 8712 C CA . ARG E 2 197 ? 124.670 135.031 124.884 1.00 13.76 197 ARG E CA 1
ATOM 8713 C C . ARG E 2 197 ? 124.768 133.793 125.760 1.00 13.79 197 ARG E C 1
ATOM 8714 O O . ARG E 2 197 ? 125.051 133.907 126.956 1.00 14.09 197 ARG E O 1
ATOM 8722 N N . VAL E 2 198 ? 124.546 132.610 125.187 1.00 13.45 198 VAL E N 1
ATOM 8723 C CA . VAL E 2 198 ? 124.670 131.371 125.946 1.00 12.76 198 VAL E CA 1
ATOM 8724 C C . VAL E 2 198 ? 126.103 131.155 126.403 1.00 12.37 198 VAL E C 1
ATOM 8725 O O . VAL E 2 198 ? 126.340 130.734 127.538 1.00 11.99 198 VAL E O 1
ATOM 8729 N N . PHE E 2 199 ? 127.080 131.442 125.544 1.00 12.06 199 PHE E N 1
ATOM 8730 C CA . PHE E 2 199 ? 128.471 131.328 125.952 1.00 12.81 199 PHE E CA 1
ATOM 8731 C C . PHE E 2 199 ? 128.776 132.249 127.115 1.00 12.78 199 PHE E C 1
ATOM 8732 O O . PHE E 2 199 ? 129.334 131.812 128.123 1.00 12.49 199 PHE E O 1
ATOM 8740 N N . GLY E 2 200 ? 128.428 133.527 126.996 1.00 12.65 200 GLY E N 1
ATOM 8741 C CA . GLY E 2 200 ? 128.716 134.456 128.072 1.00 13.15 200 GLY E CA 1
ATOM 8742 C C . GLY E 2 200 ? 128.079 134.046 129.380 1.00 13.20 200 GLY E C 1
ATOM 8743 O O . GLY E 2 200 ? 128.741 134.027 130.421 1.00 12.41 200 GLY E O 1
ATOM 8744 N N . SER E 2 201 ? 126.790 133.705 129.347 1.00 13.27 201 SER E N 1
ATOM 8745 C CA . SER E 2 201 ? 126.122 133.261 130.561 1.00 13.22 201 SER E CA 1
ATOM 8746 C C . SER E 2 201 ? 126.797 132.040 131.150 1.00 12.56 201 SER E C 1
ATOM 8747 O O . SER E 2 201 ? 127.304 132.112 132.266 1.00 12.85 201 SER E O 1
ATOM 8750 N N . HIS E 2 202 ? 126.871 130.947 130.398 1.00 11.34 202 HIS E N 1
ATOM 8751 C CA . HIS E 2 202 ? 127.458 129.718 130.910 1.00 11.52 202 HIS E CA 1
ATOM 8752 C C . HIS E 2 202 ? 128.863 129.914 131.450 1.00 11.48 202 HIS E C 1
ATOM 8753 O O . HIS E 2 202 ? 129.240 129.274 132.431 1.00 11.95 202 HIS E O 1
ATOM 8760 N N . VAL E 2 203 ? 129.652 130.779 130.831 1.00 11.43 203 VAL E N 1
ATOM 8761 C CA . VAL E 2 203 ? 131.041 130.920 131.232 1.00 11.81 203 VAL E CA 1
ATOM 8762 C C . VAL E 2 203 ? 131.211 131.799 132.462 1.00 12.15 203 VAL E C 1
ATOM 8763 O O . VAL E 2 203 ? 132.014 131.479 133.339 1.00 11.02 203 VAL E O 1
ATOM 8767 N N . LEU E 2 204 ? 130.477 132.892 132.569 1.00 30.00 204 LEU E N 1
ATOM 8768 C CA . LEU E 2 204 ? 130.730 133.788 133.689 1.00 30.00 204 LEU E CA 1
ATOM 8769 C C . LEU E 2 204 ? 129.530 134.036 134.588 1.00 30.00 204 LEU E C 1
ATOM 8770 O O . LEU E 2 204 ? 129.713 134.124 135.803 1.00 30.00 204 LEU E O 1
ATOM 8775 N N . ILE E 2 205 ? 128.318 134.138 134.062 1.00 30.00 205 ILE E N 1
ATOM 8776 C CA . ILE E 2 205 ? 127.202 134.568 134.886 1.00 30.00 205 ILE E CA 1
ATOM 8777 C C . ILE E 2 205 ? 126.751 133.445 135.801 1.00 30.00 205 ILE E C 1
ATOM 8778 O O . ILE E 2 205 ? 126.407 133.674 136.963 1.00 30.00 205 ILE E O 1
ATOM 8783 N N . TYR E 2 206 ? 126.745 132.222 135.304 1.00 13.79 206 TYR E N 1
ATOM 8784 C CA . TYR E 2 206 ? 126.253 131.112 136.106 1.00 14.50 206 TYR E CA 1
ATOM 8785 C C . TYR E 2 206 ? 127.296 130.624 137.101 1.00 14.91 206 TYR E C 1
ATOM 8786 O O . TYR E 2 206 ? 126.943 130.366 138.253 1.00 15.62 206 TYR E O 1
ATOM 8795 N N . PRO E 2 207 ? 128.567 130.452 136.728 1.00 15.48 207 PRO E N 1
ATOM 8796 C CA . PRO E 2 207 ? 129.571 130.082 137.727 1.00 16.37 207 PRO E CA 1
ATOM 8797 C C . PRO E 2 207 ? 129.797 131.124 138.805 1.00 17.69 207 PRO E C 1
ATOM 8798 O O . PRO E 2 207 ? 130.178 130.758 139.915 1.00 18.48 207 PRO E O 1
ATOM 8802 N N . LEU E 2 208 ? 129.555 132.400 138.544 1.00 18.17 208 LEU E N 1
ATOM 8803 C CA . LEU E 2 208 ? 129.652 133.384 139.611 1.00 18.81 208 LEU E CA 1
ATOM 8804 C C . LEU E 2 208 ? 128.519 133.269 140.611 1.00 18.26 208 LEU E C 1
ATOM 8805 O O . LEU E 2 208 ? 128.765 133.311 141.820 1.00 17.62 208 LEU E O 1
ATOM 8810 N N . ILE E 2 209 ? 127.276 133.128 140.145 1.00 18.10 209 ILE E N 1
ATOM 8811 C CA . ILE E 2 209 ? 126.171 132.909 141.065 1.00 18.53 209 ILE E CA 1
ATOM 8812 C C . ILE E 2 209 ? 126.114 131.472 141.543 1.00 18.43 209 ILE E C 1
ATOM 8813 O O . ILE E 2 209 ? 125.207 131.118 142.303 1.00 18.42 209 ILE E O 1
ATOM 8818 N N . LEU E 2 210 ? 127.043 130.625 141.111 1.00 17.81 210 LEU E N 1
ATOM 8819 C CA . LEU E 2 210 ? 127.318 129.374 141.800 1.00 16.83 210 LEU E CA 1
ATOM 8820 C C . LEU E 2 210 ? 128.373 129.529 142.874 1.00 16.89 210 LEU E C 1
ATOM 8821 O O . LEU E 2 210 ? 128.271 128.895 143.916 1.00 17.00 210 LEU E O 1
ATOM 8826 N N . LEU E 2 211 ? 129.407 130.325 142.643 1.00 16.02 211 LEU E N 1
ATOM 8827 C CA . LEU E 2 211 ? 130.354 130.578 143.718 1.00 15.95 211 LEU E CA 1
ATOM 8828 C C . LEU E 2 211 ? 129.680 131.287 144.878 1.00 15.72 211 LEU E C 1
ATOM 8829 O O . LEU E 2 211 ? 129.884 130.909 146.035 1.00 16.23 211 LEU E O 1
ATOM 8834 N N . ALA E 2 212 ? 128.850 132.288 144.590 1.00 15.04 212 ALA E N 1
ATOM 8835 C CA . ALA E 2 212 ? 128.112 132.954 145.655 1.00 15.10 212 ALA E CA 1
ATOM 8836 C C . ALA E 2 212 ? 127.207 131.988 146.399 1.00 15.66 212 ALA E C 1
ATOM 8837 O O . ALA E 2 212 ? 127.219 131.953 147.635 1.00 15.49 212 ALA E O 1
ATOM 8839 N N . LEU E 2 213 ? 126.431 131.193 145.673 1.00 15.78 213 LEU E N 1
ATOM 8840 C CA . LEU E 2 213 ? 125.498 130.271 146.298 1.00 16.22 213 LEU E CA 1
ATOM 8841 C C . LEU E 2 213 ? 126.190 129.139 147.034 1.00 15.80 213 LEU E C 1
ATOM 8842 O O . LEU E 2 213 ? 125.698 128.710 148.075 1.00 15.90 213 LEU E O 1
ATOM 8847 N N . VAL E 2 214 ? 127.324 128.647 146.540 1.00 16.05 214 VAL E N 1
ATOM 8848 C CA . VAL E 2 214 ? 128.051 127.615 147.264 1.00 16.08 214 VAL E CA 1
ATOM 8849 C C . VAL E 2 214 ? 128.664 128.195 148.526 1.00 16.52 214 VAL E C 1
ATOM 8850 O O . VAL E 2 214 ? 128.707 127.533 149.565 1.00 16.40 214 VAL E O 1
ATOM 8854 N N . GLY E 2 215 ? 129.133 129.441 148.473 1.00 16.74 215 GLY E N 1
ATOM 8855 C CA . GLY E 2 215 ? 129.589 130.081 149.691 1.00 16.37 215 GLY E CA 1
ATOM 8856 C C . GLY E 2 215 ? 128.495 130.210 150.727 1.00 16.44 215 GLY E C 1
ATOM 8857 O O . GLY E 2 215 ? 128.695 129.856 151.891 1.00 16.69 215 GLY E O 1
ATOM 8858 N N . ILE E 2 216 ? 127.326 130.701 150.319 1.00 16.31 216 ILE E N 1
ATOM 8859 C CA . ILE E 2 216 ? 126.208 130.823 151.249 1.00 17.11 216 ILE E CA 1
ATOM 8860 C C . ILE E 2 216 ? 125.803 129.458 151.788 1.00 17.07 216 ILE E C 1
ATOM 8861 O O . ILE E 2 216 ? 125.504 129.311 152.976 1.00 15.79 216 ILE E O 1
ATOM 8866 N N . HIS E 2 217 ? 125.790 128.441 150.933 1.00 17.82 217 HIS E N 1
ATOM 8867 C CA . HIS E 2 217 ? 125.418 127.102 151.365 1.00 18.70 217 HIS E CA 1
ATOM 8868 C C . HIS E 2 217 ? 126.399 126.558 152.389 1.00 18.75 217 HIS E C 1
ATOM 8869 O O . HIS E 2 217 ? 125.993 125.990 153.408 1.00 19.07 217 HIS E O 1
ATOM 8876 N N . LEU E 2 218 ? 127.695 126.712 152.135 1.00 18.43 218 LEU E N 1
ATOM 8877 C CA . LEU E 2 218 ? 128.689 126.216 153.073 1.00 19.11 218 LEU E CA 1
ATOM 8878 C C . LEU E 2 218 ? 128.645 126.980 154.381 1.00 19.96 218 LEU E C 1
ATOM 8879 O O . LEU E 2 218 ? 128.939 126.413 155.436 1.00 19.25 218 LEU E O 1
ATOM 8884 N N . TYR E 2 219 ? 128.306 128.264 154.340 1.00 20.44 219 TYR E N 1
ATOM 8885 C CA . TYR E 2 219 ? 128.185 128.994 155.591 1.00 21.17 219 TYR E CA 1
ATOM 8886 C C . TYR E 2 219 ? 126.962 128.539 156.369 1.00 21.55 219 TYR E C 1
ATOM 8887 O O . TYR E 2 219 ? 127.016 128.402 157.593 1.00 22.19 219 TYR E O 1
ATOM 8896 N N . LEU E 2 220 ? 125.849 128.312 155.681 1.00 30.00 220 LEU E N 1
ATOM 8897 C CA . LEU E 2 220 ? 124.642 127.864 156.354 1.00 30.00 220 LEU E CA 1
ATOM 8898 C C . LEU E 2 220 ? 124.777 126.465 156.923 1.00 30.00 220 LEU E C 1
ATOM 8899 O O . LEU E 2 220 ? 124.136 126.164 157.932 1.00 30.00 220 LEU E O 1
ATOM 8904 N N . VAL E 2 221 ? 125.578 125.605 156.304 1.00 18.18 221 VAL E N 1
ATOM 8905 C CA . VAL E 2 221 ? 125.813 124.286 156.876 1.00 17.73 221 VAL E CA 1
ATOM 8906 C C . VAL E 2 221 ? 126.545 124.403 158.202 1.00 18.08 221 VAL E C 1
ATOM 8907 O O . VAL E 2 221 ? 126.253 123.677 159.157 1.00 18.11 221 VAL E O 1
ATOM 8911 N N . ARG E 2 222 ? 127.512 125.317 158.280 1.00 17.64 222 ARG E N 1
ATOM 8912 C CA . ARG E 2 222 ? 128.256 125.499 159.520 1.00 17.73 222 ARG E CA 1
ATOM 8913 C C . ARG E 2 222 ? 127.400 126.168 160.582 1.00 18.54 222 ARG E C 1
ATOM 8914 O O . ARG E 2 222 ? 127.423 125.767 161.750 1.00 19.32 222 ARG E O 1
ATOM 8922 N N . ALA E 2 223 ? 126.629 127.182 160.195 1.00 18.93 223 ALA E N 1
ATOM 8923 C CA . ALA E 2 223 ? 125.805 127.893 161.162 1.00 19.44 223 ALA E CA 1
ATOM 8924 C C . ALA E 2 223 ? 124.752 126.991 161.779 1.00 20.41 223 ALA E C 1
ATOM 8925 O O . ALA E 2 223 ? 124.365 127.189 162.934 1.00 21.10 223 ALA E O 1
ATOM 8927 N N . ALA E 2 224 ? 124.274 126.001 161.031 1.00 19.91 224 ALA E N 1
ATOM 8928 C CA . ALA E 2 224 ? 123.242 125.099 161.516 1.00 18.93 224 ALA E CA 1
ATOM 8929 C C . ALA E 2 224 ? 123.791 123.787 162.047 1.00 18.74 224 ALA E C 1
ATOM 8930 O O . ALA E 2 224 ? 123.045 123.037 162.679 1.00 18.53 224 ALA E O 1
ATOM 8932 N N . GLY E 2 225 ? 125.061 123.493 161.810 1.00 18.85 225 GLY E N 1
ATOM 8933 C CA . GLY E 2 225 ? 125.640 122.252 162.278 1.00 19.22 225 GLY E CA 1
ATOM 8934 C C . GLY E 2 225 ? 125.267 121.082 161.398 1.00 20.57 225 GLY E C 1
ATOM 8935 O O . GLY E 2 225 ? 124.152 121.026 160.875 1.00 20.39 225 GLY E O 1
ATOM 8936 N N . ILE E 2 226 ? 126.181 120.139 161.228 1.00 20.79 226 ILE E N 1
ATOM 8937 C CA . ILE E 2 226 ? 125.944 119.009 160.341 1.00 20.53 226 ILE E CA 1
ATOM 8938 C C . ILE E 2 226 ? 125.138 117.948 161.078 1.00 20.67 226 ILE E C 1
ATOM 8939 O O . ILE E 2 226 ? 125.455 117.578 162.213 1.00 21.91 226 ILE E O 1
ATOM 8944 N N . SER E 2 227 ? 124.088 117.456 160.429 1.00 20.32 227 SER E N 1
ATOM 8945 C CA . SER E 2 227 ? 123.163 116.531 161.063 1.00 19.53 227 SER E CA 1
ATOM 8946 C C . SER E 2 227 ? 123.760 115.137 161.141 1.00 18.81 227 SER E C 1
ATOM 8947 O O . SER E 2 227 ? 124.295 114.628 160.155 1.00 18.56 227 SER E O 1
ATOM 8950 N N . ASN E 2 228 ? 123.652 114.511 162.302 1.00 18.45 228 ASN E N 1
ATOM 8951 C CA . ASN E 2 228 ? 124.203 113.174 162.428 1.00 18.32 228 ASN E CA 1
ATOM 8952 C C . ASN E 2 228 ? 123.192 112.131 161.960 1.00 17.81 228 ASN E C 1
ATOM 8953 O O . ASN E 2 228 ? 121.983 112.350 162.034 1.00 17.83 228 ASN E O 1
ATOM 8958 N N . PRO E 2 229 ? 123.670 110.989 161.461 1.00 17.42 229 PRO E N 1
ATOM 8959 C CA . PRO E 2 229 ? 122.766 109.999 160.865 1.00 18.05 229 PRO E CA 1
ATOM 8960 C C . PRO E 2 229 ? 121.916 109.236 161.855 1.00 18.68 229 PRO E C 1
ATOM 8961 O O . PRO E 2 229 ? 121.186 108.334 161.435 1.00 18.66 229 PRO E O 1
ATOM 8965 N N . GLU E 2 230 ? 121.985 109.535 163.147 1.00 18.11 230 GLU E N 1
ATOM 8966 C CA . GLU E 2 230 ? 121.152 108.811 164.098 1.00 17.42 230 GLU E CA 1
ATOM 8967 C C . GLU E 2 230 ? 119.794 109.476 164.247 1.00 17.09 230 GLU E C 1
ATOM 8968 O O . GLU E 2 230 ? 118.774 108.797 164.400 1.00 16.10 230 GLU E O 1
ATOM 8974 N N . GLY E 2 231 ? 119.764 110.801 164.217 1.00 30.00 231 GLY E N 1
ATOM 8975 C CA . GLY E 2 231 ? 118.540 111.550 164.372 1.00 30.00 231 GLY E CA 1
ATOM 8976 C C . GLY E 2 231 ? 118.412 112.302 165.676 1.00 30.00 231 GLY E C 1
ATOM 8977 O O . GLY E 2 231 ? 117.623 113.251 165.744 1.00 30.00 231 GLY E O 1
ATOM 8978 N N . ILE E 2 232 ? 119.161 111.917 166.710 1.00 30.00 232 ILE E N 1
ATOM 8979 C CA . ILE E 2 232 ? 119.104 112.616 167.986 1.00 30.00 232 ILE E CA 1
ATOM 8980 C C . ILE E 2 232 ? 119.741 113.997 167.908 1.00 30.00 232 ILE E C 1
ATOM 8981 O O . ILE E 2 232 ? 119.442 114.856 168.750 1.00 30.00 232 ILE E O 1
ATOM 8986 N N . GLU E 2 233 ? 120.639 114.214 166.951 1.00 30.00 233 GLU E N 1
ATOM 8987 C CA . GLU E 2 233 ? 121.095 115.530 166.519 1.00 30.00 233 GLU E CA 1
ATOM 8988 C C . GLU E 2 233 ? 122.029 116.193 167.525 1.00 30.00 233 GLU E C 1
ATOM 8989 O O . GLU E 2 233 ? 122.721 117.155 167.177 1.00 30.00 233 GLU E O 1
ATOM 8995 N N . TYR E 2 234 ? 122.132 115.647 168.736 1.00 30.00 234 TYR E N 1
ATOM 8996 C CA . TYR E 2 234 ? 123.123 116.140 169.688 1.00 30.00 234 TYR E CA 1
ATOM 8997 C C . TYR E 2 234 ? 123.153 115.340 170.980 1.00 30.00 234 TYR E C 1
ATOM 8998 O O . TYR E 2 234 ? 122.209 114.613 171.305 1.00 30.00 234 TYR E O 1
ATOM 9007 N N . ASP E 2 235 ? 124.260 115.455 171.700 1.00 30.00 235 ASP E N 1
ATOM 9008 C CA . ASP E 2 235 ? 124.315 115.278 173.146 1.00 30.00 235 ASP E CA 1
ATOM 9009 C C . ASP E 2 235 ? 125.310 116.347 173.598 1.00 30.00 235 ASP E C 1
ATOM 9010 O O . ASP E 2 235 ? 126.219 116.086 174.387 1.00 30.00 235 ASP E O 1
ATOM 9015 N N . LYS E 2 236 ? 125.143 117.551 173.056 1.00 30.00 236 LYS E N 1
ATOM 9016 C CA . LYS E 2 236 ? 126.159 118.587 173.153 1.00 30.00 236 LYS E CA 1
ATOM 9017 C C . LYS E 2 236 ? 126.318 119.083 174.584 1.00 30.00 236 LYS E C 1
ATOM 9018 O O . LYS E 2 236 ? 125.416 118.954 175.418 1.00 30.00 236 LYS E O 1
ATOM 9024 N N . LYS E 2 237 ? 127.498 119.639 174.861 1.00 30.00 237 LYS E N 1
ATOM 9025 C CA . LYS E 2 237 ? 127.995 120.024 176.179 1.00 30.00 237 LYS E CA 1
ATOM 9026 C C . LYS E 2 237 ? 128.191 118.816 177.077 1.00 30.00 237 LYS E C 1
ATOM 9027 O O . LYS E 2 237 ? 128.710 118.962 178.189 1.00 30.00 237 LYS E O 1
ATOM 9033 N N . LYS E 2 238 ? 127.816 117.627 176.626 1.00 30.00 238 LYS E N 1
ATOM 9034 C CA . LYS E 2 238 ? 127.999 116.381 177.345 1.00 30.00 238 LYS E CA 1
ATOM 9035 C C . LYS E 2 238 ? 128.565 115.341 176.38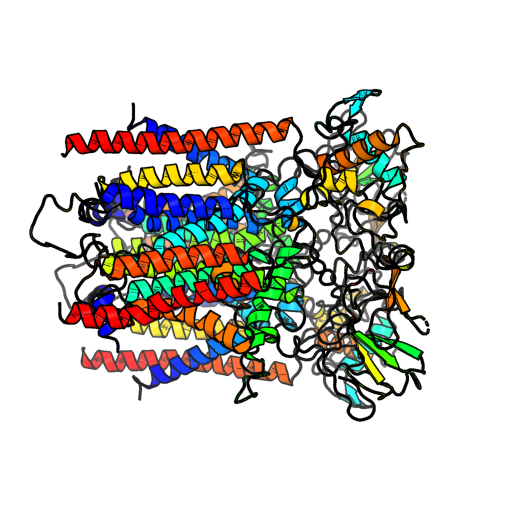9 1.00 30.00 238 LYS E C 1
ATOM 9036 O O . LYS E 2 238 ? 128.928 115.642 175.249 1.00 30.00 238 LYS E O 1
ATOM 9042 N N . ASN E 2 239 ? 128.637 114.110 176.880 1.00 30.00 239 ASN E N 1
ATOM 9043 C CA . ASN E 2 239 ? 128.953 112.931 176.083 1.00 30.00 239 ASN E CA 1
ATOM 9044 C C . ASN E 2 239 ? 130.183 113.120 175.202 1.00 30.00 239 ASN E C 1
ATOM 9045 O O . ASN E 2 239 ? 130.054 113.322 173.988 1.00 30.00 239 ASN E O 1
ATOM 9050 N N . PRO E 2 240 ? 131.379 113.073 175.766 1.00 30.00 240 PRO E N 1
ATOM 9051 C CA . PRO E 2 240 ? 132.589 112.960 174.951 1.00 30.00 240 PRO E CA 1
ATOM 9052 C C . PRO E 2 240 ? 132.629 111.589 174.284 1.00 30.00 240 PRO E C 1
ATOM 9053 O O . PRO E 2 240 ? 131.676 110.814 174.341 1.00 30.00 240 PRO E O 1
ATOM 9057 N N . ASP E 2 241 ? 133.751 111.310 173.623 1.00 30.00 241 ASP E N 1
ATOM 9058 C CA . ASP E 2 241 ? 133.967 110.056 172.904 1.00 30.00 241 ASP E CA 1
ATOM 9059 C C . ASP E 2 241 ? 132.930 109.840 171.812 1.00 30.00 241 ASP E C 1
ATOM 9060 O O . ASP E 2 241 ? 132.824 108.744 171.254 1.00 30.00 241 ASP E O 1
ATOM 9065 N N . LYS E 2 242 ? 132.159 110.875 171.503 1.00 30.00 242 LYS E N 1
ATOM 9066 C CA . LYS E 2 242 ? 131.205 110.846 170.411 1.00 30.00 242 LYS E CA 1
ATOM 9067 C C . LYS E 2 242 ? 131.575 111.808 169.296 1.00 30.00 242 LYS E C 1
ATOM 9068 O O . LYS E 2 242 ? 130.885 111.835 168.273 1.00 30.00 242 LYS E O 1
ATOM 9074 N N . PHE E 2 243 ? 132.624 112.613 169.469 1.00 30.00 243 PHE E N 1
ATOM 9075 C CA . PHE E 2 243 ? 132.879 113.710 168.543 1.00 30.00 243 PHE E CA 1
ATOM 9076 C C . PHE E 2 243 ? 134.254 113.663 167.890 1.00 30.00 243 PHE E C 1
ATOM 9077 O O . PHE E 2 243 ? 134.333 113.847 166.674 1.00 30.00 243 PHE E O 1
ATOM 9085 N N . VAL E 2 244 ? 135.333 113.427 168.635 1.00 30.00 244 VAL E N 1
ATOM 9086 C CA . VAL E 2 244 ? 136.664 113.195 168.059 1.00 30.00 244 VAL E CA 1
ATOM 9087 C C . VAL E 2 244 ? 136.975 114.204 166.952 1.00 30.00 244 VAL E C 1
ATOM 9088 O O . VAL E 2 244 ? 136.803 113.908 165.763 1.00 30.00 244 VAL E O 1
ATOM 9092 N N . PRO E 2 245 ? 137.412 115.414 167.304 1.00 27.68 245 PRO E N 1
ATOM 9093 C CA . PRO E 2 245 ? 137.279 116.578 166.413 1.00 27.31 245 PRO E CA 1
ATOM 9094 C C . PRO E 2 245 ? 137.781 116.427 164.986 1.00 26.96 245 PRO E C 1
ATOM 9095 O O . PRO E 2 245 ? 138.549 115.519 164.663 1.00 26.83 245 PRO E O 1
ATOM 9099 N N . PHE E 2 246 ? 137.370 117.389 164.152 1.00 27.19 246 PHE E N 1
ATOM 9100 C CA . PHE E 2 246 ? 137.526 117.304 162.703 1.00 27.08 246 PHE E CA 1
ATOM 9101 C C . PHE E 2 246 ? 138.932 116.895 162.298 1.00 26.45 246 PHE E C 1
ATOM 9102 O O . PHE E 2 246 ? 139.120 115.867 161.640 1.00 26.57 246 PHE E O 1
ATOM 9110 N N . HIS E 2 247 ? 139.907 117.653 162.676 1.00 25.73 247 HIS E N 1
ATOM 9111 C CA . HIS E 2 247 ? 141.266 117.316 162.277 1.00 24.89 247 HIS E CA 1
ATOM 9112 C C . HIS E 2 247 ? 141.917 116.451 163.338 1.00 25.01 247 HIS E C 1
ATOM 9113 O O . HIS E 2 247 ? 141.883 116.813 164.521 1.00 23.48 247 HIS E O 1
ATOM 9120 N N . PRO E 2 248 ? 142.519 115.309 162.981 1.00 25.40 248 PRO E N 1
ATOM 9121 C CA . PRO E 2 248 ? 142.587 114.735 161.643 1.00 25.42 248 PRO E CA 1
ATOM 9122 C C . PRO E 2 248 ? 141.685 113.529 161.467 1.00 25.55 248 PRO E C 1
ATOM 9123 O O . PRO E 2 248 ? 141.914 112.726 160.569 1.00 25.78 248 PRO E O 1
ATOM 9127 N N . TYR E 2 249 ? 140.679 113.385 162.325 1.00 25.69 249 TYR E N 1
ATOM 9128 C CA . TYR E 2 249 ? 139.823 112.213 162.226 1.00 25.23 249 TYR E CA 1
ATOM 9129 C C . TYR E 2 249 ? 138.991 112.231 160.955 1.00 25.17 249 TYR E C 1
ATOM 9130 O O . TYR E 2 249 ? 138.707 111.170 160.391 1.00 24.53 249 TYR E O 1
ATOM 9139 N N . MET E 2 250 ? 138.597 113.411 160.487 1.00 25.16 250 MET E N 1
ATOM 9140 C CA . MET E 2 250 ? 137.762 113.536 159.303 1.00 25.15 250 MET E CA 1
ATOM 9141 C C . MET E 2 250 ? 138.434 114.264 158.158 1.00 24.25 250 MET E C 1
ATOM 9142 O O . MET E 2 250 ? 138.040 114.072 157.011 1.00 24.14 250 MET E O 1
ATOM 9147 N N . THR E 2 251 ? 139.430 115.098 158.436 1.00 22.76 251 THR E N 1
ATOM 9148 C CA . THR E 2 251 ? 140.102 115.836 157.379 1.00 22.62 251 THR E CA 1
ATOM 9149 C C . THR E 2 251 ? 141.122 115.000 156.624 1.00 22.63 251 THR E C 1
ATOM 9150 O O . THR E 2 251 ? 141.621 115.454 155.593 1.00 22.73 251 THR E O 1
ATOM 9154 N N . LEU E 2 252 ? 141.462 113.812 157.114 1.00 21.72 252 LEU E N 1
ATOM 9155 C CA . LEU E 2 252 ? 142.255 112.873 156.337 1.00 21.12 252 LEU E CA 1
ATOM 9156 C C . LEU E 2 252 ? 141.420 111.745 155.765 1.00 21.32 252 LEU E C 1
ATOM 9157 O O . LEU E 2 252 ? 141.830 111.128 154.779 1.00 20.66 252 LEU E O 1
ATOM 9162 N N . LYS E 2 253 ? 140.269 111.459 156.366 1.00 20.18 253 LYS E N 1
ATOM 9163 C CA . LYS E 2 253 ? 139.316 110.547 155.754 1.00 21.06 253 LYS E CA 1
ATOM 9164 C C . LYS E 2 253 ? 138.768 111.124 154.460 1.00 23.01 253 LYS E C 1
ATOM 9165 O O . LYS E 2 253 ? 138.769 110.447 153.427 1.00 22.52 253 LYS E O 1
ATOM 9171 N N . GLU E 2 254 ? 138.318 112.375 154.488 1.00 24.26 254 GLU E N 1
ATOM 9172 C CA . GLU E 2 254 ? 137.978 113.057 153.250 1.00 25.14 254 GLU E CA 1
ATOM 9173 C C . GLU E 2 254 ? 139.194 113.246 152.363 1.00 24.34 254 GLU E C 1
ATOM 9174 O O . GLU E 2 254 ? 139.083 113.191 151.140 1.00 23.42 254 GLU E O 1
ATOM 9180 N N . GLY E 2 255 ? 140.356 113.496 152.952 1.00 23.91 255 GLY E N 1
ATOM 9181 C CA . GLY E 2 255 ? 141.549 113.653 152.147 1.00 24.25 255 GLY E CA 1
ATOM 9182 C C . GLY E 2 255 ? 141.876 112.418 151.339 1.00 23.82 255 GLY E C 1
ATOM 9183 O O . GLY E 2 255 ? 142.499 112.513 150.282 1.00 24.50 255 GLY E O 1
ATOM 9184 N N . ALA E 2 256 ? 141.462 111.248 151.816 1.00 23.31 256 ALA E N 1
ATOM 9185 C CA . ALA E 2 256 ? 141.683 110.025 151.060 1.00 22.23 256 ALA E CA 1
ATOM 9186 C C . ALA E 2 256 ? 140.527 109.718 150.126 1.00 21.45 256 ALA E C 1
ATOM 9187 O O . ALA E 2 256 ? 140.751 109.241 149.008 1.00 20.72 256 ALA E O 1
ATOM 9189 N N . TYR E 2 257 ? 139.291 109.963 150.558 1.00 21.42 257 TYR E N 1
ATOM 9190 C CA . TYR E 2 257 ? 138.164 109.766 149.659 1.00 21.92 257 TYR E CA 1
ATOM 9191 C C . TYR E 2 257 ? 138.223 110.685 148.455 1.00 22.69 257 TYR E C 1
ATOM 9192 O O . TYR E 2 257 ? 137.803 110.282 147.372 1.00 22.79 257 TYR E O 1
ATOM 9201 N N . VAL E 2 258 ? 138.747 111.897 148.610 1.00 22.78 258 VAL E N 1
ATOM 9202 C CA . VAL E 2 258 ? 138.904 112.799 147.478 1.00 22.47 258 VAL E CA 1
ATOM 9203 C C . VAL E 2 258 ? 139.904 112.237 146.483 1.00 21.60 258 VAL E C 1
ATOM 9204 O O . VAL E 2 258 ? 139.682 112.279 145.271 1.00 21.79 258 VAL E O 1
ATOM 9208 N N . MET E 2 259 ? 141.016 111.693 146.971 1.00 20.16 259 MET E N 1
ATOM 9209 C CA . MET E 2 259 ? 141.994 111.112 146.061 1.00 19.42 259 MET E CA 1
ATOM 9210 C C . MET E 2 259 ? 141.441 109.890 145.347 1.00 19.62 259 MET E C 1
ATOM 9211 O O . MET E 2 259 ? 141.675 109.717 144.148 1.00 19.95 259 MET E O 1
ATOM 9216 N N . TRP E 2 260 ? 140.702 109.041 146.047 1.00 19.46 260 TRP E N 1
ATOM 9217 C CA . TRP E 2 260 ? 140.124 107.889 145.368 1.00 19.51 260 TRP E CA 1
ATOM 9218 C C . TRP E 2 260 ? 139.053 108.295 144.367 1.00 19.50 260 TRP E C 1
ATOM 9219 O O . TRP E 2 260 ? 138.955 107.701 143.286 1.00 19.68 260 TRP E O 1
ATOM 9230 N N . TYR E 2 261 ? 138.254 109.306 144.697 1.00 18.67 261 TYR E N 1
ATOM 9231 C CA . TYR E 2 261 ? 137.276 109.812 143.749 1.00 18.32 261 TYR E CA 1
ATOM 9232 C C . TYR E 2 261 ? 137.952 110.412 142.533 1.00 19.19 261 TYR E C 1
ATOM 9233 O O . TYR E 2 261 ? 137.467 110.251 141.415 1.00 18.93 261 TYR E O 1
ATOM 9242 N N . LEU E 2 262 ? 139.077 111.086 142.719 1.00 19.55 262 LEU E N 1
ATOM 9243 C CA . LEU E 2 262 ? 139.828 111.596 141.585 1.00 19.87 262 LEU E CA 1
ATOM 9244 C C . LEU E 2 262 ? 140.452 110.491 140.756 1.00 19.38 262 LEU E C 1
ATOM 9245 O O . LEU E 2 262 ? 140.573 110.651 139.546 1.00 19.13 262 LEU E O 1
ATOM 9250 N N . ALA E 2 263 ? 140.845 109.378 141.356 1.00 19.22 263 ALA E N 1
ATOM 9251 C CA . ALA E 2 263 ? 141.260 108.236 140.552 1.00 18.46 263 ALA E CA 1
ATOM 9252 C C . ALA E 2 263 ? 140.121 107.672 139.718 1.00 18.44 263 ALA E C 1
ATOM 9253 O O . ALA E 2 263 ? 140.309 107.385 138.532 1.00 18.46 263 ALA E O 1
ATOM 9255 N N . VAL E 2 264 ? 138.935 107.521 140.306 1.00 18.26 264 VAL E N 1
ATOM 9256 C CA . VAL E 2 264 ? 137.792 107.063 139.520 1.00 18.07 264 VAL E CA 1
ATOM 9257 C C . VAL E 2 264 ? 137.447 108.066 138.430 1.00 18.89 264 VAL E C 1
ATOM 9258 O O . VAL E 2 264 ? 137.028 107.684 137.335 1.00 18.92 264 VAL E O 1
ATOM 9262 N N . PHE E 2 265 ? 137.631 109.353 138.699 1.00 19.57 265 PHE E N 1
ATOM 9263 C CA . PHE E 2 265 ? 137.320 110.396 137.731 1.00 20.59 265 PHE E CA 1
ATOM 9264 C C . PHE E 2 265 ? 138.309 110.375 136.573 1.00 21.12 265 PHE E C 1
ATOM 9265 O O . PHE E 2 265 ? 137.923 110.428 135.400 1.00 21.44 265 PHE E O 1
ATOM 9273 N N . PHE E 2 266 ? 139.593 110.284 136.879 1.00 20.32 266 PHE E N 1
ATOM 9274 C CA . PHE E 2 266 ? 140.612 110.244 135.847 1.00 20.24 266 PHE E CA 1
ATOM 9275 C C . PHE E 2 266 ? 140.703 108.893 135.164 1.00 20.70 266 PHE E C 1
ATOM 9276 O O . PHE E 2 266 ? 141.465 108.757 134.207 1.00 20.88 266 PHE E O 1
ATOM 9284 N N . PHE E 2 267 ? 139.975 107.887 135.633 1.00 20.38 267 PHE E N 1
ATOM 9285 C CA . PHE E 2 267 ? 139.794 106.729 134.771 1.00 19.77 267 PHE E CA 1
ATOM 9286 C C . PHE E 2 267 ? 138.888 107.064 133.597 1.00 19.76 267 PHE E C 1
ATOM 9287 O O . PHE E 2 267 ? 139.197 106.719 132.455 1.00 18.93 267 PHE E O 1
ATOM 9295 N N . PHE E 2 268 ? 137.761 107.720 133.859 1.00 19.75 268 PHE E N 1
ATOM 9296 C CA . PHE E 2 268 ? 136.867 108.114 132.781 1.00 20.11 268 PHE E CA 1
ATOM 9297 C C . PHE E 2 268 ? 137.483 109.166 131.883 1.00 21.17 268 PHE E C 1
ATOM 9298 O O . PHE E 2 268 ? 137.249 109.142 130.675 1.00 21.63 268 PHE E O 1
ATOM 9306 N N . VAL E 2 269 ? 138.255 110.091 132.446 1.00 21.19 269 VAL E N 1
ATOM 9307 C CA . VAL E 2 269 ? 138.864 111.140 131.636 1.00 21.19 269 VAL E CA 1
ATOM 9308 C C . VAL E 2 269 ? 139.762 110.540 130.567 1.00 21.35 269 VAL E C 1
ATOM 9309 O O . VAL E 2 269 ? 139.752 110.968 129.410 1.00 21.96 269 VAL E O 1
ATOM 9313 N N . PHE E 2 270 ? 140.544 109.532 130.933 1.00 21.37 270 PHE E N 1
ATOM 9314 C CA . PHE E 2 270 ? 141.575 109.015 130.049 1.00 20.48 270 PHE E CA 1
ATOM 9315 C C . PHE E 2 270 ? 141.100 107.852 129.198 1.00 20.43 270 PHE E C 1
ATOM 9316 O O . PHE E 2 270 ? 141.320 107.848 127.985 1.00 20.13 270 PHE E O 1
ATOM 9324 N N . PHE E 2 271 ? 140.443 106.868 129.803 1.00 19.39 271 PHE E N 1
ATOM 9325 C CA . PHE E 2 271 ? 140.282 105.570 129.177 1.00 18.32 271 PHE E CA 1
ATOM 9326 C C . PHE E 2 271 ? 138.877 105.246 128.719 1.00 18.93 271 PHE E C 1
ATOM 9327 O O . PHE E 2 271 ? 138.722 104.353 127.884 1.00 19.36 271 PHE E O 1
ATOM 9335 N N . HIS E 2 272 ? 137.855 105.913 129.238 1.00 18.41 272 HIS E N 1
ATOM 9336 C CA . HIS E 2 272 ? 136.495 105.636 128.780 1.00 18.86 272 HIS E CA 1
ATOM 9337 C C . HIS E 2 272 ? 135.730 106.956 128.768 1.00 18.44 272 HIS E C 1
ATOM 9338 O O . HIS E 2 272 ? 135.106 107.331 129.759 1.00 17.98 272 HIS E O 1
ATOM 9345 N N . ILE E 2 273 ? 135.765 107.638 127.629 1.00 17.87 273 ILE E N 1
ATOM 9346 C CA . ILE E 2 273 ? 135.055 108.901 127.498 1.00 16.99 273 ILE E CA 1
ATOM 9347 C C . ILE E 2 273 ? 134.180 108.868 126.256 1.00 17.31 273 ILE E C 1
ATOM 9348 O O . ILE E 2 273 ? 133.648 109.893 125.825 1.00 17.80 273 ILE E O 1
ATOM 9353 N N . SER E 2 274 ? 133.989 107.686 125.686 1.00 16.86 274 SER E N 1
ATOM 9354 C CA . SER E 2 274 ? 133.109 107.591 124.532 1.00 16.85 274 SER E CA 1
ATOM 9355 C C . SER E 2 274 ? 131.659 107.863 124.877 1.00 17.97 274 SER E C 1
ATOM 9356 O O . SER E 2 274 ? 130.807 107.761 123.993 1.00 17.63 274 SER E O 1
ATOM 9359 N N . HIS E 2 275 ? 131.349 108.200 126.122 1.00 19.27 275 HIS E N 1
ATOM 9360 C CA . HIS E 2 275 ? 129.980 108.459 126.522 1.00 20.02 275 HIS E CA 1
ATOM 9361 C C . HIS E 2 275 ? 129.767 109.845 127.102 1.00 20.31 275 HIS E C 1
ATOM 9362 O O . HIS E 2 275 ? 128.614 110.260 127.255 1.00 20.78 275 HIS E O 1
ATOM 9369 N N . PHE E 2 276 ? 130.833 110.556 127.451 1.00 19.62 276 PHE E N 1
ATOM 9370 C CA . PHE E 2 276 ? 130.767 111.938 127.894 1.00 18.91 276 PHE E CA 1
ATOM 9371 C C . PHE E 2 276 ? 130.956 112.913 126.752 1.00 18.71 276 PHE E C 1
ATOM 9372 O O . PHE E 2 276 ? 130.274 113.937 126.695 1.00 19.14 276 PHE E O 1
ATOM 9380 N N . LEU E 2 277 ? 131.879 112.622 125.856 1.00 17.83 277 LEU E N 1
ATOM 9381 C CA . LEU E 2 277 ? 131.891 113.238 124.544 1.00 16.82 277 LEU E CA 1
ATOM 9382 C C . LEU E 2 277 ? 131.303 112.212 123.593 1.00 17.83 277 LEU E C 1
ATOM 9383 O O . LEU E 2 277 ? 132.053 111.438 122.989 1.00 17.85 277 LEU E O 1
ATOM 9388 N N . PRO E 2 278 ? 129.981 112.164 123.431 1.00 18.88 278 PRO E N 1
ATOM 9389 C CA . PRO E 2 278 ? 129.394 111.110 122.623 1.00 20.28 278 PRO E CA 1
ATOM 9390 C C . PRO E 2 278 ? 129.833 111.253 121.181 1.00 21.18 278 PRO E C 1
ATOM 9391 O O . PRO E 2 278 ? 129.949 112.376 120.664 1.00 20.99 278 PRO E O 1
ATOM 9395 N N . PRO E 2 279 ? 130.106 110.145 120.492 1.00 21.80 279 PRO E N 1
ATOM 9396 C CA . PRO E 2 279 ? 130.618 110.269 119.124 1.00 22.58 279 PRO E CA 1
ATOM 9397 C C . PRO E 2 279 ? 129.668 111.005 118.207 1.00 22.03 279 PRO E C 1
ATOM 9398 O O . PRO E 2 279 ? 130.112 111.806 117.382 1.00 21.90 279 PRO E O 1
ATOM 9402 N N . GLU E 2 280 ? 128.372 110.792 118.350 1.00 22.05 280 GLU E N 1
ATOM 9403 C CA . GLU E 2 280 ? 127.402 111.414 117.465 1.00 23.08 280 GLU E CA 1
ATOM 9404 C C . GLU E 2 280 ? 127.256 112.908 117.695 1.00 22.84 280 GLU E C 1
ATOM 9405 O O . GLU E 2 280 ? 126.458 113.544 117.006 1.00 23.05 280 GLU E O 1
ATOM 9411 N N . ASN E 2 281 ? 128.000 113.479 118.635 1.00 22.32 281 ASN E N 1
ATOM 9412 C CA . ASN E 2 281 ? 128.080 114.921 118.800 1.00 21.46 281 ASN E CA 1
ATOM 9413 C C . ASN E 2 281 ? 129.288 115.515 118.103 1.00 21.06 281 ASN E C 1
ATOM 9414 O O . ASN E 2 281 ? 129.532 116.716 118.237 1.00 21.61 281 ASN E O 1
ATOM 9419 N N . PHE E 2 282 ? 130.064 114.697 117.398 1.00 20.38 282 PHE E N 1
ATOM 9420 C CA . PHE E 2 282 ? 131.192 115.160 116.612 1.00 19.65 282 PHE E CA 1
ATOM 9421 C C . PHE E 2 282 ? 130.810 115.450 115.177 1.00 18.82 282 PHE E C 1
ATOM 9422 O O . PHE E 2 282 ? 131.673 115.431 114.298 1.00 18.85 282 PHE E O 1
ATOM 9430 N N . GLU E 2 283 ? 129.541 115.701 114.920 1.00 17.64 283 GLU E N 1
ATOM 9431 C CA . GLU E 2 283 ? 129.095 116.133 113.619 1.00 17.69 283 GLU E CA 1
ATOM 9432 C C . GLU E 2 283 ? 128.583 117.553 113.722 1.00 17.89 283 GLU E C 1
ATOM 9433 O O . GLU E 2 283 ? 127.745 117.832 114.585 1.00 17.98 283 GLU E O 1
ATOM 9439 N N . PRO E 2 284 ? 129.055 118.471 112.889 1.00 17.66 284 PRO E N 1
ATOM 9440 C CA . PRO E 2 284 ? 128.664 119.871 113.050 1.00 18.02 284 PRO E CA 1
ATOM 9441 C C . PRO E 2 284 ? 127.173 120.056 112.854 1.00 17.73 284 PRO E C 1
ATOM 9442 O O . PRO E 2 284 ? 126.568 119.465 111.960 1.00 17.99 284 PRO E O 1
ATOM 9446 N N . ALA E 2 285 ? 126.584 120.886 113.704 1.00 17.53 285 ALA E N 1
ATOM 9447 C CA . ALA E 2 285 ? 125.140 121.035 113.725 1.00 17.44 285 ALA E CA 1
ATOM 9448 C C . ALA E 2 285 ? 124.648 121.690 112.453 1.00 17.27 285 ALA E C 1
ATOM 9449 O O . ALA E 2 285 ? 125.137 122.751 112.064 1.00 16.70 285 ALA E O 1
ATOM 9451 N N . ASN E 2 286 ? 123.681 121.060 111.800 1.00 17.14 286 ASN E N 1
ATOM 9452 C CA . ASN E 2 286 ? 122.970 121.778 110.767 1.00 17.62 286 ASN E CA 1
ATOM 9453 C C . ASN E 2 286 ? 121.495 121.825 111.122 1.00 18.53 286 ASN E C 1
ATOM 9454 O O . ASN E 2 286 ? 120.899 120.792 111.421 1.00 18.67 286 ASN E O 1
ATOM 9459 N N . PRO E 2 287 ? 120.888 123.009 111.128 1.00 19.20 287 PRO E N 1
ATOM 9460 C CA . PRO E 2 287 ? 119.512 123.144 111.604 1.00 19.99 287 PRO E CA 1
ATOM 9461 C C . PRO E 2 287 ? 118.461 122.530 110.696 1.00 20.41 287 PRO E C 1
ATOM 9462 O O . PRO E 2 287 ? 117.273 122.638 111.005 1.00 21.20 287 PRO E O 1
ATOM 9466 N N . LEU E 2 288 ? 118.851 121.888 109.598 1.00 20.82 288 LEU E N 1
ATOM 9467 C CA . LEU E 2 288 ? 117.893 121.287 108.688 1.00 20.36 288 LEU E CA 1
ATOM 9468 C C . LEU E 2 288 ? 117.761 119.784 108.839 1.00 20.32 288 LEU E C 1
ATOM 9469 O O . LEU E 2 288 ? 116.800 119.215 108.321 1.00 21.20 288 LEU E O 1
ATOM 9474 N N . LYS E 2 289 ? 118.686 119.130 109.525 1.00 20.76 289 LYS E N 1
ATOM 9475 C CA . LYS E 2 289 ? 118.672 117.684 109.683 1.00 20.65 289 LYS E CA 1
ATOM 9476 C C . LYS E 2 289 ? 118.513 117.343 111.154 1.00 20.88 289 LYS E C 1
ATOM 9477 O O . LYS E 2 289 ? 119.372 117.688 111.968 1.00 22.50 289 LYS E O 1
ATOM 9483 N N . THR E 2 290 ? 117.437 116.673 111.487 1.00 20.26 290 THR E N 1
ATOM 9484 C CA . THR E 2 290 ? 117.185 116.281 112.868 1.00 19.58 290 THR E CA 1
ATOM 9485 C C . THR E 2 290 ? 117.712 114.878 113.114 1.00 19.20 290 THR E C 1
ATOM 9486 O O . THR E 2 290 ? 117.440 113.977 112.315 1.00 19.15 290 THR E O 1
ATOM 9490 N N . PRO E 2 291 ? 118.461 114.649 114.186 1.00 18.82 291 PRO E N 1
ATOM 9491 C CA . PRO E 2 291 ? 118.882 113.287 114.515 1.00 19.03 291 PRO E CA 1
ATOM 9492 C C . PRO E 2 291 ? 117.680 112.425 114.863 1.00 20.38 291 PRO E C 1
ATOM 9493 O O . PRO E 2 291 ? 116.555 112.900 115.016 1.00 20.46 291 PRO E O 1
ATOM 9497 N N . ALA E 2 292 ? 117.936 111.125 114.996 1.00 22.03 292 ALA E N 1
ATOM 9498 C CA . ALA E 2 292 ? 116.840 110.190 115.214 1.00 22.58 292 ALA E CA 1
ATOM 9499 C C . ALA E 2 292 ? 116.223 110.379 116.593 1.00 23.07 292 ALA E C 1
ATOM 9500 O O . ALA E 2 292 ? 115.066 110.794 116.718 1.00 24.18 292 ALA E O 1
ATOM 9502 N N . HIS E 2 293 ? 116.988 110.102 117.643 1.00 23.21 293 HIS E N 1
ATOM 9503 C CA . HIS E 2 293 ? 116.505 110.173 119.020 1.00 24.34 293 HIS E CA 1
ATOM 9504 C C . HIS E 2 293 ? 117.262 111.301 119.708 1.00 23.66 293 HIS E C 1
ATOM 9505 O O . HIS E 2 293 ? 118.488 111.248 119.837 1.00 24.18 293 HIS E O 1
ATOM 9512 N N . ILE E 2 294 ? 116.533 112.326 120.139 1.00 22.88 294 ILE E N 1
ATOM 9513 C CA . ILE E 2 294 ? 117.173 113.563 120.559 1.00 21.02 294 ILE E CA 1
ATOM 9514 C C . ILE E 2 294 ? 116.762 113.955 121.978 1.00 20.72 294 ILE E C 1
ATOM 9515 O O . ILE E 2 294 ? 116.673 115.141 122.314 1.00 20.72 294 ILE E O 1
ATOM 9520 N N . ALA E 2 295 ? 116.527 112.964 122.828 1.00 20.53 295 ALA E N 1
ATOM 9521 C CA . ALA E 2 295 ? 116.213 113.237 124.220 1.00 20.15 295 ALA E CA 1
ATOM 9522 C C . ALA E 2 295 ? 117.345 114.021 124.888 1.00 20.58 295 ALA E C 1
ATOM 9523 O O . ALA E 2 295 ? 118.502 113.926 124.474 1.00 22.56 295 ALA E O 1
ATOM 9525 N N . PRO E 2 296 ? 117.040 114.801 125.937 1.00 20.08 296 PRO E N 1
ATOM 9526 C CA . PRO E 2 296 ? 118.077 115.614 126.586 1.00 18.85 296 PRO E CA 1
ATOM 9527 C C . PRO E 2 296 ? 119.116 114.789 127.320 1.00 17.82 296 PRO E C 1
ATOM 9528 O O . PRO E 2 296 ? 119.076 113.556 127.291 1.00 17.69 296 PRO E O 1
ATOM 9532 N N . GLU E 2 297 ? 120.057 115.462 127.975 1.00 17.00 297 GLU E N 1
ATOM 9533 C CA . GLU E 2 297 ? 121.158 114.770 128.620 1.00 15.56 297 GLU E CA 1
ATOM 9534 C C . GLU E 2 297 ? 120.686 114.153 129.933 1.00 14.98 297 GLU E C 1
ATOM 9535 O O . GLU E 2 297 ? 119.673 114.554 130.502 1.00 13.96 297 GLU E O 1
ATOM 9541 N N . TRP E 2 298 ? 121.453 113.178 130.427 1.00 14.10 298 TRP E N 1
ATOM 9542 C CA . TRP E 2 298 ? 120.923 112.211 131.384 1.00 15.48 298 TRP E CA 1
ATOM 9543 C C . TRP E 2 298 ? 120.386 112.837 132.660 1.00 16.54 298 TRP E C 1
ATOM 9544 O O . TRP E 2 298 ? 119.502 112.252 133.284 1.00 17.54 298 TRP E O 1
ATOM 9555 N N . TYR E 2 299 ? 120.896 113.987 133.081 1.00 16.84 299 TYR E N 1
ATOM 9556 C CA . TYR E 2 299 ? 120.411 114.564 134.326 1.00 16.25 299 TYR E CA 1
ATOM 9557 C C . TYR E 2 299 ? 119.039 115.192 134.184 1.00 16.49 299 TYR E C 1
ATOM 9558 O O . TYR E 2 299 ? 118.432 115.543 135.197 1.00 16.36 299 TYR E O 1
ATOM 9567 N N . LEU E 2 300 ? 118.530 115.326 132.965 1.00 16.27 300 LEU E N 1
ATOM 9568 C CA . LEU E 2 300 ? 117.203 115.867 132.727 1.00 16.41 300 LEU E CA 1
ATOM 9569 C C . LEU E 2 300 ? 116.240 114.821 132.199 1.00 16.72 300 LEU E C 1
ATOM 9570 O O . LEU E 2 300 ? 115.062 115.119 131.999 1.00 17.17 300 LEU E O 1
ATOM 9575 N N . LEU E 2 301 ? 116.708 113.603 131.969 1.00 16.46 301 LEU E N 1
ATOM 9576 C CA . LEU E 2 301 ? 115.837 112.549 131.485 1.00 17.04 301 LEU E CA 1
ATOM 9577 C C . LEU E 2 301 ? 114.840 112.084 132.529 1.00 18.12 301 LEU E C 1
ATOM 9578 O O . LEU E 2 301 ? 113.759 111.618 132.164 1.00 17.89 301 LEU E O 1
ATOM 9583 N N . GLY E 2 302 ? 115.160 112.219 133.813 1.00 18.98 302 GLY E N 1
ATOM 9584 C CA . GLY E 2 302 ? 114.187 111.889 134.835 1.00 19.57 302 GLY E CA 1
ATOM 9585 C C . GLY E 2 302 ? 112.938 112.737 134.749 1.00 20.32 302 GLY E C 1
ATOM 9586 O O . GLY E 2 302 ? 111.843 112.264 135.054 1.00 20.48 302 GLY E O 1
ATOM 9587 N N . TYR E 2 303 ? 113.079 113.990 134.331 1.00 19.90 303 TYR E N 1
ATOM 9588 C CA . TYR E 2 303 ? 111.931 114.856 134.115 1.00 20.22 303 TYR E CA 1
ATOM 9589 C C . TYR E 2 303 ? 111.392 114.748 132.704 1.00 21.31 303 TYR E C 1
ATOM 9590 O O . TYR E 2 303 ? 110.195 114.950 132.489 1.00 22.23 303 TYR E O 1
ATOM 9599 N N . TYR E 2 304 ? 112.251 114.443 131.737 1.00 21.51 304 TYR E N 1
ATOM 9600 C CA . TYR E 2 304 ? 111.797 114.243 130.374 1.00 21.15 304 TYR E CA 1
ATOM 9601 C C . TYR E 2 304 ? 110.967 112.986 130.215 1.00 21.73 304 TYR E C 1
ATOM 9602 O O . TYR E 2 304 ? 110.207 112.892 129.255 1.00 21.49 304 TYR E O 1
ATOM 9611 N N . GLU E 2 305 ? 111.094 112.020 131.112 1.00 21.60 305 GLU E N 1
ATOM 9612 C CA . GLU E 2 305 ? 110.226 110.855 131.062 1.00 20.74 305 GLU E CA 1
ATOM 9613 C C . GLU E 2 305 ? 108.888 111.100 131.736 1.00 20.73 305 GLU E C 1
ATOM 9614 O O . GLU E 2 305 ? 107.881 110.531 131.311 1.00 21.08 305 GLU E O 1
ATOM 9620 N N . VAL E 2 306 ? 108.843 111.928 132.779 1.00 20.99 306 VAL E N 1
ATOM 9621 C CA . VAL E 2 306 ? 107.553 112.372 133.291 1.00 21.06 306 VAL E CA 1
ATOM 9622 C C . VAL E 2 306 ? 106.816 113.159 132.222 1.00 21.10 306 VAL E C 1
ATOM 9623 O O . VAL E 2 306 ? 105.687 112.827 131.855 1.00 20.77 306 VAL E O 1
ATOM 9627 N N . PHE E 2 307 ? 107.451 114.197 131.691 1.00 21.55 307 PHE E N 1
ATOM 9628 C CA . PHE E 2 307 ? 107.016 114.802 130.445 1.00 21.23 307 PHE E CA 1
ATOM 9629 C C . PHE E 2 307 ? 106.956 113.731 129.363 1.00 21.74 307 PHE E C 1
ATOM 9630 O O . PHE E 2 307 ? 107.520 112.647 129.501 1.00 22.14 307 PHE E O 1
ATOM 9638 N N . ARG E 2 308 ? 106.221 114.025 128.297 1.00 21.86 308 ARG E N 1
ATOM 9639 C CA . ARG E 2 308 ? 106.046 113.136 127.142 1.00 21.88 308 ARG E CA 1
ATOM 9640 C C . ARG E 2 308 ? 105.604 111.734 127.543 1.00 22.87 308 ARG E C 1
ATOM 9641 O O . ARG E 2 308 ? 105.688 110.798 126.745 1.00 22.89 308 ARG E O 1
ATOM 9649 N N . SER E 2 309 ? 105.122 111.572 128.767 1.00 23.06 309 SER E N 1
ATOM 9650 C CA . SER E 2 309 ? 104.375 110.391 129.169 1.00 22.55 309 SER E CA 1
ATOM 9651 C C . SER E 2 309 ? 102.918 110.697 129.442 1.00 23.15 309 SER E C 1
ATOM 9652 O O . SER E 2 309 ? 102.052 109.892 129.107 1.00 24.61 309 SER E O 1
ATOM 9655 N N . ILE E 2 310 ? 102.627 111.839 130.054 1.00 22.96 310 ILE E N 1
ATOM 9656 C CA . ILE E 2 310 ? 101.246 112.320 130.045 1.00 23.56 310 ILE E CA 1
ATOM 9657 C C . ILE E 2 310 ? 100.847 112.632 128.610 1.00 24.70 310 ILE E C 1
ATOM 9658 O O . ILE E 2 310 ? 101.569 113.370 127.915 1.00 24.73 310 ILE E O 1
ATOM 9663 N N . PRO E 2 311 ? 99.733 112.095 128.109 1.00 26.24 311 PRO E N 1
ATOM 9664 C CA . PRO E 2 311 ? 99.393 112.316 126.697 1.00 27.64 311 PRO E CA 1
ATOM 9665 C C . PRO E 2 311 ? 99.228 113.778 126.330 1.00 28.45 311 PRO E C 1
ATOM 9666 O O . PRO E 2 311 ? 99.411 114.130 125.159 1.00 28.76 311 PRO E O 1
ATOM 9670 N N . SER E 2 312 ? 98.888 114.639 127.282 1.00 29.29 312 SER E N 1
ATOM 9671 C CA . SER E 2 312 ? 98.825 116.067 127.015 1.00 29.96 312 SER E CA 1
ATOM 9672 C C . SER E 2 312 ? 100.192 116.697 127.222 1.00 30.93 312 SER E C 1
ATOM 9673 O O . SER E 2 312 ? 101.010 116.196 127.996 1.00 30.92 312 SER E O 1
ATOM 9676 N N . LYS E 2 313 ? 100.450 117.788 126.507 1.00 24.16 313 LYS E N 1
ATOM 9677 C CA . LYS E 2 313 ? 101.720 118.480 126.678 1.00 22.89 313 LYS E CA 1
ATOM 9678 C C . LYS E 2 313 ? 101.668 119.486 127.815 1.00 22.58 313 LYS E C 1
ATOM 9679 O O . LYS E 2 313 ? 102.647 119.632 128.552 1.00 22.61 313 LYS E O 1
ATOM 9685 N N . PHE E 2 314 ? 100.543 120.179 127.980 1.00 21.45 314 PHE E N 1
ATOM 9686 C CA . PHE E 2 314 ? 100.435 121.174 129.039 1.00 21.41 314 PHE E CA 1
ATOM 9687 C C . PHE E 2 314 ? 100.494 120.523 130.411 1.00 21.57 314 PHE E C 1
ATOM 9688 O O . PHE E 2 314 ? 101.223 120.981 131.299 1.00 20.70 314 PHE E O 1
ATOM 9696 N N . TRP E 2 315 ? 99.723 119.459 130.612 1.00 21.81 315 TRP E N 1
ATOM 9697 C CA . TRP E 2 315 ? 99.786 118.760 131.883 1.00 21.83 315 TRP E CA 1
ATOM 9698 C C . TRP E 2 315 ? 101.135 118.098 132.099 1.00 21.35 315 TRP E C 1
ATOM 9699 O O . TRP E 2 315 ? 101.585 118.006 133.244 1.00 21.22 315 TRP E O 1
ATOM 9710 N N . GLY E 2 316 ? 101.806 117.677 131.035 1.00 20.79 316 GLY E N 1
ATOM 9711 C CA . GLY E 2 316 ? 103.153 117.166 131.158 1.00 20.42 316 GLY E CA 1
ATOM 9712 C C . GLY E 2 316 ? 104.114 118.228 131.644 1.00 20.65 316 GLY E C 1
ATOM 9713 O O . GLY E 2 316 ? 104.988 117.952 132.462 1.00 20.59 316 GLY E O 1
ATOM 9714 N N . PHE E 2 317 ? 103.960 119.454 131.156 1.00 21.12 317 PHE E N 1
ATOM 9715 C CA . PHE E 2 317 ? 104.801 120.539 131.641 1.00 21.56 317 PHE E CA 1
ATOM 9716 C C . PHE E 2 317 ? 104.496 120.891 133.088 1.00 22.07 317 PHE E C 1
ATOM 9717 O O . PHE E 2 317 ? 105.416 121.171 133.867 1.00 22.25 317 PHE E O 1
ATOM 9725 N N . VAL E 2 318 ? 103.219 120.884 133.462 1.00 21.67 318 VAL E N 1
ATOM 9726 C CA . VAL E 2 318 ? 102.857 121.140 134.851 1.00 21.75 318 VAL E CA 1
ATOM 9727 C C . VAL E 2 318 ? 103.458 120.081 135.765 1.00 22.22 318 VAL E C 1
ATOM 9728 O O . VAL E 2 318 ? 103.930 120.389 136.860 1.00 22.81 318 VAL E O 1
ATOM 9732 N N . ALA E 2 319 ? 103.466 118.821 135.333 1.00 22.29 319 ALA E N 1
ATOM 9733 C CA . ALA E 2 319 ? 104.110 117.787 136.133 1.00 22.30 319 ALA E CA 1
ATOM 9734 C C . ALA E 2 319 ? 105.621 117.947 136.175 1.00 21.79 319 ALA E C 1
ATOM 9735 O O . ALA E 2 319 ? 106.217 117.778 137.242 1.00 21.67 319 ALA E O 1
ATOM 9737 N N . PHE E 2 320 ? 106.247 118.251 135.036 1.00 21.44 320 PHE E N 1
ATOM 9738 C CA . PHE E 2 320 ? 107.662 118.605 135.005 1.00 21.15 320 PHE E CA 1
ATOM 9739 C C . PHE E 2 320 ? 108.000 119.618 136.086 1.00 20.59 320 PHE E C 1
ATOM 9740 O O . PHE E 2 320 ? 108.972 119.444 136.825 1.00 19.22 320 PHE E O 1
ATOM 9748 N N . ASN E 2 321 ? 107.213 120.686 136.189 1.00 19.96 321 ASN E N 1
ATOM 9749 C CA . ASN E 2 321 ? 107.528 121.754 137.129 1.00 19.82 321 ASN E CA 1
ATOM 9750 C C . ASN E 2 321 ? 107.113 121.452 138.556 1.00 20.41 321 ASN E C 1
ATOM 9751 O O . ASN E 2 321 ? 107.782 121.912 139.484 1.00 20.84 321 ASN E O 1
ATOM 9756 N N . ALA E 2 322 ? 106.030 120.713 138.765 1.00 20.18 322 ALA E N 1
ATOM 9757 C CA . ALA E 2 322 ? 105.679 120.315 140.117 1.00 19.06 322 ALA E CA 1
ATOM 9758 C C . ALA E 2 322 ? 106.707 119.364 140.695 1.00 18.97 322 ALA E C 1
ATOM 9759 O O . ALA E 2 322 ? 106.973 119.405 141.897 1.00 19.49 322 ALA E O 1
ATOM 9761 N N . LEU E 2 323 ? 107.313 118.524 139.859 1.00 18.82 323 LEU E N 1
ATOM 9762 C CA . LEU E 2 323 ? 108.326 117.608 140.359 1.00 19.53 323 LEU E CA 1
ATOM 9763 C C . LEU E 2 323 ? 109.583 118.345 140.793 1.00 20.62 323 LEU E C 1
ATOM 9764 O O . LEU E 2 323 ? 110.280 117.887 141.701 1.00 21.66 323 LEU E O 1
ATOM 9769 N N . LEU E 2 324 ? 109.892 119.479 140.164 1.00 21.56 324 LEU E N 1
ATOM 9770 C CA . LEU E 2 324 ? 110.973 120.340 140.630 1.00 21.70 324 LEU E CA 1
ATOM 9771 C C . LEU E 2 324 ? 110.590 121.145 141.852 1.00 22.44 324 LEU E C 1
ATOM 9772 O O . LEU E 2 324 ? 111.414 121.319 142.752 1.00 22.10 324 LEU E O 1
ATOM 9777 N N . LEU E 2 325 ? 109.364 121.655 141.893 1.00 23.70 325 LEU E N 1
ATOM 9778 C CA . LEU E 2 325 ? 108.929 122.489 142.998 1.00 25.47 325 LEU E CA 1
ATOM 9779 C C . LEU E 2 325 ? 108.717 121.698 144.272 1.00 26.67 325 LEU E C 1
ATOM 9780 O O . LEU E 2 325 ? 108.763 122.278 145.357 1.00 27.45 325 LEU E O 1
ATOM 9785 N N . LEU E 2 326 ? 108.472 120.402 144.171 1.00 27.77 326 LEU E N 1
ATOM 9786 C CA . LEU E 2 326 ? 108.317 119.586 145.360 1.00 28.71 326 LEU E CA 1
ATOM 9787 C C . LEU E 2 326 ? 109.644 119.215 145.992 1.00 29.34 326 LEU E C 1
ATOM 9788 O O . LEU E 2 326 ? 109.651 118.564 147.035 1.00 30.59 326 LEU E O 1
ATOM 9793 N N . LEU E 2 327 ? 110.763 119.600 145.390 1.00 29.62 327 LEU E N 1
ATOM 9794 C CA . LEU E 2 327 ? 112.050 119.520 146.063 1.00 30.11 327 LEU E CA 1
ATOM 9795 C C . LEU E 2 327 ? 112.388 120.794 146.812 1.00 29.90 327 LEU E C 1
ATOM 9796 O O . LEU E 2 327 ? 113.130 120.746 147.796 1.00 30.58 327 LEU E O 1
ATOM 9801 N N . LEU E 2 328 ? 111.868 121.930 146.359 1.00 29.11 328 LEU E N 1
ATOM 9802 C CA . LEU E 2 328 ? 111.986 123.159 147.129 1.00 28.22 328 LEU E CA 1
ATOM 9803 C C . LEU E 2 328 ? 111.160 123.081 148.397 1.00 27.40 328 LEU E C 1
ATOM 9804 O O . LEU E 2 328 ? 111.664 123.323 149.496 1.00 28.58 328 LEU E O 1
ATOM 9809 N N . LEU E 2 329 ? 109.882 122.746 148.260 1.00 26.73 329 LEU E N 1
ATOM 9810 C CA . LEU E 2 329 ? 108.971 122.683 149.389 1.00 25.79 329 LEU E CA 1
ATOM 9811 C C . LEU E 2 329 ? 109.086 121.391 150.170 1.00 25.37 329 LEU E C 1
ATOM 9812 O O . LEU E 2 329 ? 108.220 121.115 150.998 1.00 24.96 329 LEU E O 1
ATOM 9817 N N . LEU E 2 330 ? 110.121 120.596 149.929 1.00 24.71 330 LEU E N 1
ATOM 9818 C CA . LEU E 2 330 ? 110.270 119.350 150.664 1.00 24.80 330 LEU E CA 1
ATOM 9819 C C . LEU E 2 330 ? 110.442 119.544 152.170 1.00 25.03 330 LEU E C 1
ATOM 9820 O O . LEU E 2 330 ? 109.825 118.774 152.924 1.00 25.35 330 LEU E O 1
ATOM 9825 N N . PRO E 2 331 ? 111.222 120.508 152.674 1.00 25.17 331 PRO E N 1
ATOM 9826 C CA . PRO E 2 331 ? 111.298 120.663 154.134 1.00 25.17 331 PRO E CA 1
ATOM 9827 C C . PRO E 2 331 ? 110.004 121.139 154.755 1.00 25.42 331 PRO E C 1
ATOM 9828 O O . PRO E 2 331 ? 109.680 120.737 155.877 1.00 25.33 331 PRO E O 1
ATOM 9832 N N . PHE E 2 332 ? 109.262 122.007 154.071 1.00 25.58 332 PHE E N 1
ATOM 9833 C CA . PHE E 2 332 ? 107.956 122.436 154.547 1.00 26.09 332 PHE E CA 1
ATOM 9834 C C . PHE E 2 332 ? 106.893 121.376 154.355 1.00 26.03 332 PHE E C 1
ATOM 9835 O O . PHE E 2 332 ? 105.828 121.468 154.967 1.00 25.96 332 PHE E O 1
ATOM 9843 N N . LEU E 2 333 ? 107.162 120.378 153.526 1.00 25.83 333 LEU E N 1
ATOM 9844 C CA . LEU E 2 333 ? 106.214 119.317 153.234 1.00 25.65 333 LEU E CA 1
ATOM 9845 C C . LEU E 2 333 ? 106.309 118.189 154.246 1.00 26.33 333 LEU E C 1
ATOM 9846 O O . LEU E 2 333 ? 105.321 117.495 154.493 1.00 25.90 333 LEU E O 1
ATOM 9851 N N . ASP E 2 334 ? 107.483 117.994 154.832 1.00 30.00 334 ASP E N 1
ATOM 9852 C CA . ASP E 2 334 ? 107.704 116.982 155.853 1.00 30.00 334 ASP E CA 1
ATOM 9853 C C . ASP E 2 334 ? 107.859 117.670 157.201 1.00 30.00 334 ASP E C 1
ATOM 9854 O O . ASP E 2 334 ? 108.836 118.390 157.424 1.00 30.00 334 ASP E O 1
ATOM 9859 N N . PHE E 2 335 ? 106.915 117.432 158.105 1.00 30.00 335 PHE E N 1
ATOM 9860 C CA . PHE E 2 335 ? 106.939 118.046 159.430 1.00 30.00 335 PHE E CA 1
ATOM 9861 C C . PHE E 2 335 ? 106.847 116.930 160.460 1.00 30.00 335 PHE E C 1
ATOM 9862 O O . PHE E 2 335 ? 105.799 116.301 160.603 1.00 30.00 335 PHE E O 1
ATOM 9870 N N . SER E 2 336 ? 107.940 116.660 161.162 1.00 30.00 336 SER E N 1
ATOM 9871 C CA . SER E 2 336 ? 107.922 115.593 162.150 1.00 30.00 336 SER E CA 1
ATOM 9872 C C . SER E 2 336 ? 109.068 115.811 163.114 1.00 30.00 336 SER E C 1
ATOM 9873 O O . SER E 2 336 ? 110.074 116.422 162.744 1.00 30.00 336 SER E O 1
ATOM 9876 N N . PRO E 2 337 ? 108.945 115.339 164.353 1.00 30.00 337 PRO E N 1
ATOM 9877 C CA . PRO E 2 337 ? 110.093 115.400 165.263 1.00 30.00 337 PRO E CA 1
ATOM 9878 C C . PRO E 2 337 ? 111.208 114.456 164.864 1.00 30.00 337 PRO E C 1
ATOM 9879 O O . PRO E 2 337 ? 112.384 114.796 165.042 1.00 30.00 337 PRO E O 1
ATOM 9883 N N . LEU E 2 338 ? 110.877 113.285 164.332 1.00 26.37 338 LEU E N 1
ATOM 9884 C CA . LEU E 2 338 ? 111.878 112.307 163.944 1.00 26.48 338 LEU E CA 1
ATOM 9885 C C . LEU E 2 338 ? 112.695 112.827 162.773 1.00 27.24 338 LEU E C 1
ATOM 9886 O O . LEU E 2 338 ? 112.189 113.554 161.918 1.00 26.86 338 LEU E O 1
ATOM 9891 N N . LYS E 2 339 ? 113.977 112.465 162.743 1.00 27.61 339 LYS E N 1
ATOM 9892 C CA . LYS E 2 339 ? 114.884 113.032 161.757 1.00 28.41 339 LYS E CA 1
ATOM 9893 C C . LYS E 2 339 ? 115.399 112.010 160.752 1.00 29.19 339 LYS E C 1
ATOM 9894 O O . LYS E 2 339 ? 115.067 112.097 159.574 1.00 30.15 339 LYS E O 1
ATOM 9900 N N . SER E 2 340 ? 116.145 111.001 161.172 1.00 29.15 340 SER E N 1
ATOM 9901 C CA . SER E 2 340 ? 116.825 110.185 160.180 1.00 28.66 340 SER E CA 1
ATOM 9902 C C . SER E 2 340 ? 115.863 109.175 159.572 1.00 29.74 340 SER E C 1
ATOM 9903 O O . SER E 2 340 ? 114.717 109.038 159.997 1.00 29.74 340 SER E O 1
ATOM 9906 N N . ALA E 2 341 ? 116.328 108.462 158.552 1.00 30.76 341 ALA E N 1
ATOM 9907 C CA . ALA E 2 341 ? 115.586 107.340 158.006 1.00 31.63 341 ALA E CA 1
ATOM 9908 C C . ALA E 2 341 ? 115.883 106.041 158.737 1.00 32.31 341 ALA E C 1
ATOM 9909 O O . ALA E 2 341 ? 115.079 105.111 158.664 1.00 33.00 341 ALA E O 1
ATOM 9911 N N . ARG E 2 342 ? 117.009 105.953 159.445 1.00 32.86 342 ARG E N 1
ATOM 9912 C CA . ARG E 2 342 ? 117.178 104.874 160.407 1.00 34.30 342 ARG E CA 1
ATOM 9913 C C . ARG E 2 342 ? 116.138 104.932 161.511 1.00 34.52 342 ARG E C 1
ATOM 9914 O O . ARG E 2 342 ? 115.809 103.898 162.099 1.00 35.46 342 ARG E O 1
ATOM 9922 N N . ARG E 2 343 ? 115.626 106.122 161.802 1.00 33.60 343 ARG E N 1
ATOM 9923 C CA . ARG E 2 343 ? 114.692 106.355 162.885 1.00 33.03 343 ARG E CA 1
ATOM 9924 C C . ARG E 2 343 ? 113.240 106.280 162.446 1.00 33.67 343 ARG E C 1
ATOM 9925 O O . ARG E 2 343 ? 112.362 106.119 163.298 1.00 34.41 343 ARG E O 1
ATOM 9933 N N . ARG E 2 344 ? 112.965 106.387 161.151 1.00 33.26 344 ARG E N 1
ATOM 9934 C CA . ARG E 2 344 ? 111.604 106.316 160.622 1.00 33.71 344 ARG E CA 1
ATOM 9935 C C . ARG E 2 344 ? 111.478 105.086 159.738 1.00 34.43 344 ARG E C 1
ATOM 9936 O O . ARG E 2 344 ? 111.943 105.098 158.585 1.00 35.16 344 ARG E O 1
ATOM 9944 N N . PRO E 2 345 ? 110.864 104.004 160.217 1.00 34.54 345 PRO E N 1
ATOM 9945 C CA . PRO E 2 345 ? 110.772 102.791 159.402 1.00 34.14 345 PRO E CA 1
ATOM 9946 C C . PRO E 2 345 ? 109.779 102.895 158.267 1.00 33.46 345 PRO E C 1
ATOM 9947 O O . PRO E 2 345 ? 109.853 102.093 157.328 1.00 33.52 345 PRO E O 1
ATOM 9951 N N . LEU E 2 346 ? 108.851 103.844 158.322 1.00 33.07 346 LEU E N 1
ATOM 9952 C CA . LEU E 2 346 ? 107.870 104.024 157.266 1.00 33.15 346 LEU E CA 1
ATOM 9953 C C . LEU E 2 346 ? 108.328 104.998 156.198 1.00 33.53 346 LEU E C 1
ATOM 9954 O O . LEU E 2 346 ? 107.828 104.938 155.074 1.00 33.63 346 LEU E O 1
ATOM 9959 N N . PHE E 2 347 ? 109.253 105.895 156.530 1.00 33.16 347 PHE E N 1
ATOM 9960 C CA . PHE E 2 347 ? 109.839 106.781 155.536 1.00 32.09 347 PHE E CA 1
ATOM 9961 C C . PHE E 2 347 ? 110.910 106.077 154.731 1.00 32.33 347 PHE E C 1
ATOM 9962 O O . PHE E 2 347 ? 111.140 106.432 153.576 1.00 31.52 347 PHE E O 1
ATOM 9970 N N . PHE E 2 348 ? 111.581 105.094 155.324 1.00 32.29 348 PHE E N 1
ATOM 9971 C CA . PHE E 2 348 ? 112.596 104.346 154.598 1.00 32.27 348 PHE E CA 1
ATOM 9972 C C . PHE E 2 348 ? 111.991 103.622 153.405 1.00 32.66 348 PHE E C 1
ATOM 9973 O O . PHE E 2 348 ? 112.597 103.568 152.331 1.00 33.10 348 PHE E O 1
ATOM 9981 N N . VAL E 2 349 ? 110.788 103.071 153.569 1.00 33.13 349 VAL E N 1
ATOM 9982 C CA . VAL E 2 349 ? 110.131 102.386 152.465 1.00 33.62 349 VAL E CA 1
ATOM 9983 C C . VAL E 2 349 ? 109.810 103.355 151.341 1.00 32.43 349 VAL E C 1
ATOM 9984 O O . VAL E 2 349 ? 110.095 103.077 150.169 1.00 32.44 349 VAL E O 1
ATOM 9988 N N . MET E 2 350 ? 109.220 104.502 151.665 1.00 31.15 350 MET E N 1
ATOM 9989 C CA . MET E 2 350 ? 108.937 105.487 150.636 1.00 30.89 350 MET E CA 1
ATOM 9990 C C . MET E 2 350 ? 110.200 106.032 149.996 1.00 29.49 350 MET E C 1
ATOM 9991 O O . MET E 2 350 ? 110.179 106.356 148.810 1.00 29.63 350 MET E O 1
ATOM 9996 N N . PHE E 2 351 ? 111.306 106.115 150.731 1.00 27.62 351 PHE E N 1
ATOM 9997 C CA . PHE E 2 351 ? 112.532 106.585 150.105 1.00 25.35 351 PHE E CA 1
ATOM 9998 C C . PHE E 2 351 ? 113.117 105.543 149.170 1.00 25.05 351 PHE E C 1
ATOM 9999 O O . PHE E 2 351 ? 113.663 105.892 148.123 1.00 24.65 351 PHE E O 1
ATOM 10007 N N . VAL E 2 352 ? 113.042 104.264 149.530 1.00 24.42 352 VAL E N 1
ATOM 10008 C CA . VAL E 2 352 ? 113.468 103.242 148.581 1.00 25.11 352 VAL E CA 1
ATOM 10009 C C . VAL E 2 352 ? 112.615 103.299 147.324 1.00 25.38 352 VAL E C 1
ATOM 10010 O O . VAL E 2 352 ? 113.138 103.224 146.205 1.00 25.65 352 VAL E O 1
ATOM 10014 N N . ILE E 2 353 ? 111.299 103.450 147.480 1.00 25.28 353 ILE E N 1
ATOM 10015 C CA . ILE E 2 353 ? 110.422 103.567 146.320 1.00 25.97 353 ILE E CA 1
ATOM 10016 C C . ILE E 2 353 ? 110.808 104.769 145.470 1.00 25.60 353 ILE E C 1
ATOM 10017 O O . ILE E 2 353 ? 110.904 104.671 144.244 1.00 25.08 353 ILE E O 1
ATOM 10022 N N . PHE E 2 354 ? 111.040 105.916 146.103 1.00 25.15 354 PHE E N 1
ATOM 10023 C CA . PHE E 2 354 ? 111.397 107.136 145.392 1.00 24.03 354 PHE E CA 1
ATOM 10024 C C . PHE E 2 354 ? 112.723 107.013 144.664 1.00 23.57 354 PHE E C 1
ATOM 10025 O O . PHE E 2 354 ? 112.827 107.421 143.507 1.00 24.07 354 PHE E O 1
ATOM 10033 N N . MET E 2 355 ? 113.737 106.449 145.310 1.00 22.52 355 MET E N 1
ATOM 10034 C CA . MET E 2 355 ? 115.040 106.292 144.681 1.00 22.18 355 MET E CA 1
ATOM 10035 C C . MET E 2 355 ? 114.983 105.315 143.510 1.00 21.77 355 MET E C 1
ATOM 10036 O O . MET E 2 355 ? 115.546 105.588 142.443 1.00 21.81 355 MET E O 1
ATOM 10041 N N . ILE E 2 356 ? 114.271 104.197 143.669 1.00 19.65 356 ILE E N 1
ATOM 10042 C CA . ILE E 2 356 ? 114.134 103.241 142.575 1.00 18.47 356 ILE E CA 1
ATOM 10043 C C . ILE E 2 356 ? 113.379 103.861 141.409 1.00 19.01 356 ILE E C 1
ATOM 10044 O O . ILE E 2 356 ? 113.790 103.738 140.252 1.00 18.48 356 ILE E O 1
ATOM 10049 N N . SER E 2 357 ? 112.263 104.527 141.687 1.00 18.91 357 SER E N 1
ATOM 10050 C CA . SER E 2 357 ? 111.447 105.113 140.637 1.00 18.57 357 SER E CA 1
ATOM 10051 C C . SER E 2 357 ? 112.052 106.368 140.039 1.00 18.85 357 SER E C 1
ATOM 10052 O O . SER E 2 357 ? 111.582 106.818 138.995 1.00 18.72 357 SER E O 1
ATOM 10055 N N . SER E 2 358 ? 113.060 106.955 140.673 1.00 19.19 358 SER E N 1
ATOM 10056 C CA . SER E 2 358 ? 113.807 108.034 140.051 1.00 18.42 358 SER E CA 1
ATOM 10057 C C . SER E 2 358 ? 114.963 107.538 139.205 1.00 18.49 358 SER E C 1
ATOM 10058 O O . SER E 2 358 ? 115.303 108.185 138.215 1.00 19.13 358 SER E O 1
ATOM 10061 N N . MET E 2 359 ? 115.575 106.414 139.568 1.00 17.85 359 MET E N 1
ATOM 10062 C CA . MET E 2 359 ? 116.511 105.778 138.651 1.00 17.02 359 MET E CA 1
ATOM 10063 C C . MET E 2 359 ? 115.792 105.244 137.421 1.00 17.00 359 MET E C 1
ATOM 10064 O O . MET E 2 359 ? 116.265 105.418 136.291 1.00 17.52 359 MET E O 1
ATOM 10069 N N . ALA E 2 360 ? 114.653 104.584 137.619 1.00 17.27 360 ALA E N 1
ATOM 10070 C CA . ALA E 2 360 ? 113.911 103.992 136.520 1.00 17.03 360 ALA E CA 1
ATOM 10071 C C . ALA E 2 360 ? 113.410 105.017 135.524 1.00 17.51 360 ALA E C 1
ATOM 10072 O O . ALA E 2 360 ? 113.395 104.728 134.329 1.00 16.39 360 ALA E O 1
ATOM 10074 N N . LEU E 2 361 ? 113.009 106.200 135.967 1.00 17.37 361 LEU E N 1
ATOM 10075 C CA . LEU E 2 361 ? 112.635 107.241 135.023 1.00 17.93 361 LEU E CA 1
ATOM 10076 C C . LEU E 2 361 ? 113.814 107.715 134.196 1.00 19.20 361 LEU E C 1
ATOM 10077 O O . LEU E 2 361 ? 113.677 107.895 132.984 1.00 18.62 361 LEU E O 1
ATOM 10082 N N . THR E 2 362 ? 114.971 107.917 134.818 1.00 19.89 362 THR E N 1
ATOM 10083 C CA . THR E 2 362 ? 116.138 108.322 134.052 1.00 20.99 362 THR E CA 1
ATOM 10084 C C . THR E 2 362 ? 116.540 107.253 133.048 1.00 21.71 362 THR E C 1
ATOM 10085 O O . THR E 2 362 ? 117.014 107.579 131.957 1.00 20.59 362 THR E O 1
ATOM 10089 N N . ILE E 2 363 ? 116.345 105.980 133.382 1.00 22.80 363 ILE E N 1
ATOM 10090 C CA . ILE E 2 363 ? 116.703 104.930 132.433 1.00 23.18 363 ILE E CA 1
ATOM 10091 C C . ILE E 2 363 ? 115.670 104.826 131.320 1.00 22.85 363 ILE E C 1
ATOM 10092 O O . ILE E 2 363 ? 116.019 104.619 130.156 1.00 22.03 363 ILE E O 1
ATOM 10097 N N . LEU E 2 364 ? 114.387 104.972 131.645 1.00 22.45 364 LEU E N 1
ATOM 10098 C CA . LEU E 2 364 ? 113.365 104.932 130.613 1.00 23.67 364 LEU E CA 1
ATOM 10099 C C . LEU E 2 364 ? 113.428 106.143 129.703 1.00 24.45 364 LEU E C 1
ATOM 10100 O O . LEU E 2 364 ? 112.933 106.080 128.576 1.00 25.45 364 LEU E O 1
ATOM 10105 N N . GLY E 2 365 ? 114.012 107.245 130.167 1.00 24.89 365 GLY E N 1
ATOM 10106 C CA . GLY E 2 365 ? 114.139 108.414 129.321 1.00 24.42 365 GLY E CA 1
ATOM 10107 C C . GLY E 2 365 ? 115.127 108.266 128.189 1.00 24.60 365 GLY E C 1
ATOM 10108 O O . GLY E 2 365 ? 115.108 109.080 127.263 1.00 24.79 365 GLY E O 1
ATOM 10109 N N . THR E 2 366 ? 115.992 107.256 128.239 1.00 25.11 366 THR E N 1
ATOM 10110 C CA . THR E 2 366 ? 116.952 107.032 127.167 1.00 26.12 366 THR E CA 1
ATOM 10111 C C . THR E 2 366 ? 116.373 106.217 126.022 1.00 27.38 366 THR E C 1
ATOM 10112 O O . THR E 2 366 ? 116.839 106.344 124.886 1.00 28.47 366 THR E O 1
ATOM 10116 N N . MET E 2 367 ? 115.382 105.390 126.292 1.00 28.80 367 MET E N 1
ATOM 10117 C CA . MET E 2 367 ? 114.815 104.489 125.306 1.00 29.04 367 MET E CA 1
ATOM 10118 C C . MET E 2 367 ? 113.843 105.228 124.387 1.00 29.39 367 MET E C 1
ATOM 10119 O O . MET E 2 367 ? 113.350 106.303 124.734 1.00 29.72 367 MET E O 1
ATOM 10124 N N . PRO E 2 368 ? 113.562 104.679 123.202 1.00 29.92 368 PRO E N 1
ATOM 10125 C CA . PRO E 2 368 ? 112.661 105.364 122.279 1.00 30.45 368 PRO E CA 1
ATOM 10126 C C . PRO E 2 368 ? 111.231 105.320 122.780 1.00 30.90 368 PRO E C 1
ATOM 10127 O O . PRO E 2 368 ? 110.828 104.373 123.476 1.00 30.52 368 PRO E O 1
ATOM 10131 N N . PRO E 2 369 ? 110.416 106.310 122.432 1.00 31.48 369 PRO E N 1
ATOM 10132 C CA . PRO E 2 369 ? 109.060 106.449 123.002 1.00 31.99 369 PRO E CA 1
ATOM 10133 C C . PRO E 2 369 ? 108.014 105.501 122.423 1.00 32.22 369 PRO E C 1
ATOM 10134 O O . PRO E 2 369 ? 107.143 105.864 121.640 1.00 33.14 369 PRO E O 1
ATOM 10138 N N . THR E 2 370 ? 108.081 104.246 122.829 1.00 31.46 370 THR E N 1
ATOM 10139 C CA . THR E 2 370 ? 107.025 103.315 122.487 1.00 30.74 370 THR E CA 1
ATOM 10140 C C . THR E 2 370 ? 105.874 103.469 123.476 1.00 30.14 370 THR E C 1
ATOM 10141 O O . THR E 2 370 ? 106.067 103.961 124.588 1.00 29.26 370 THR E O 1
ATOM 10145 N N . PRO E 2 371 ? 104.656 103.076 123.094 1.00 30.14 371 PRO E N 1
ATOM 10146 C CA . PRO E 2 371 ? 103.527 103.210 124.028 1.00 29.59 371 PRO E CA 1
ATOM 10147 C C . PRO E 2 371 ? 103.691 102.411 125.311 1.00 28.62 371 PRO E C 1
ATOM 10148 O O . PRO E 2 371 ? 103.244 102.874 126.368 1.00 27.97 371 PRO E O 1
ATOM 10152 N N . GLN E 2 372 ? 104.313 101.233 125.263 1.00 30.00 372 GLN E N 1
ATOM 10153 C CA . GLN E 2 372 ? 104.609 100.523 126.501 1.00 30.00 372 GLN E CA 1
ATOM 10154 C C . GLN E 2 372 ? 105.602 101.297 127.353 1.00 30.00 372 GLN E C 1
ATOM 10155 O O . GLN E 2 372 ? 105.493 101.305 128.586 1.00 30.00 372 GLN E O 1
ATOM 10161 N N . ASN E 2 373 ? 106.568 101.958 126.716 1.00 30.00 373 ASN E N 1
ATOM 10162 C CA . ASN E 2 373 ? 107.462 102.834 127.457 1.00 30.00 373 ASN E CA 1
ATOM 10163 C C . ASN E 2 373 ? 106.689 103.951 128.139 1.00 30.00 373 ASN E C 1
ATOM 10164 O O . ASN E 2 373 ? 107.015 104.333 129.263 1.00 30.00 373 ASN E O 1
ATOM 10169 N N . ALA E 2 374 ? 105.659 104.485 127.483 1.00 24.29 374 ALA E N 1
ATOM 10170 C CA . ALA E 2 374 ? 104.848 105.517 128.116 1.00 24.52 374 ALA E CA 1
ATOM 10171 C C . ALA E 2 374 ? 104.030 104.976 129.278 1.00 24.88 374 ALA E C 1
ATOM 10172 O O . ALA E 2 374 ? 103.887 105.664 130.293 1.00 24.28 374 ALA E O 1
ATOM 10174 N N . LYS E 2 375 ? 103.494 103.764 129.158 1.00 25.09 375 LYS E N 1
ATOM 10175 C CA . LYS E 2 375 ? 102.827 103.138 130.295 1.00 25.87 375 LYS E CA 1
ATOM 10176 C C . LYS E 2 375 ? 103.773 102.998 131.482 1.00 26.58 375 LYS E C 1
ATOM 10177 O O . LYS E 2 375 ? 103.404 103.299 132.622 1.00 26.55 375 LYS E O 1
ATOM 10183 N N . LEU E 2 376 ? 105.002 102.550 131.229 1.00 30.00 376 LEU E N 1
ATOM 10184 C CA . LEU E 2 376 ? 105.971 102.422 132.313 1.00 30.00 376 LEU E CA 1
ATOM 10185 C C . LEU E 2 376 ? 106.346 103.781 132.891 1.00 30.00 376 LEU E C 1
ATOM 10186 O O . LEU E 2 376 ? 106.485 103.928 134.111 1.00 30.00 376 LEU E O 1
ATOM 10191 N N . GLY E 2 377 ? 106.536 104.779 132.035 1.00 30.00 377 GLY E N 1
ATOM 10192 C CA . GLY E 2 377 ? 106.864 106.109 132.495 1.00 30.00 377 GLY E CA 1
ATOM 10193 C C . GLY E 2 377 ? 105.766 106.772 133.278 1.00 30.00 377 GLY E C 1
ATOM 10194 O O . GLY E 2 377 ? 106.049 107.685 134.057 1.00 30.00 377 GLY E O 1
ATOM 10195 N N . LEU E 2 378 ? 104.523 106.356 133.075 1.00 30.00 378 LEU E N 1
ATOM 10196 C CA . LEU E 2 378 ? 103.436 106.790 133.936 1.00 30.00 378 LEU E CA 1
ATOM 10197 C C . LEU E 2 378 ? 103.384 106.017 135.244 1.00 30.00 378 LEU E C 1
ATOM 10198 O O . LEU E 2 378 ? 103.157 106.623 136.297 1.00 30.00 378 LEU E O 1
ATOM 10203 N N . ILE E 2 379 ? 103.610 104.704 135.199 1.00 23.48 379 ILE E N 1
ATOM 10204 C CA . ILE E 2 379 ? 103.642 103.903 136.419 1.00 23.48 379 ILE E CA 1
ATOM 10205 C C . ILE E 2 379 ? 104.711 104.423 137.368 1.00 23.78 379 ILE E C 1
ATOM 10206 O O . ILE E 2 379 ? 104.512 104.470 138.585 1.00 23.26 379 ILE E O 1
ATOM 10211 N N . PHE E 2 380 ? 105.862 104.823 136.829 1.00 23.23 380 PHE E N 1
ATOM 10212 C CA . PHE E 2 380 ? 106.948 105.272 137.694 1.00 22.55 380 PHE E CA 1
ATOM 10213 C C . PHE E 2 380 ? 106.786 106.726 138.106 1.00 22.32 380 PHE E C 1
ATOM 10214 O O . PHE E 2 380 ? 107.179 107.098 139.215 1.00 21.97 380 PHE E O 1
ATOM 10222 N N . ALA E 2 381 ? 106.232 107.567 137.237 1.00 21.66 381 ALA E N 1
ATOM 10223 C CA . ALA E 2 381 ? 105.930 108.928 137.651 1.00 22.49 381 ALA E CA 1
ATOM 10224 C C . ALA E 2 381 ? 104.920 108.957 138.781 1.00 22.79 381 ALA E C 1
ATOM 10225 O O . ALA E 2 381 ? 105.051 109.780 139.692 1.00 23.06 381 ALA E O 1
ATOM 10227 N N . ALA E 2 382 ? 103.928 108.072 138.752 1.00 22.62 382 ALA E N 1
ATOM 10228 C CA . ALA E 2 382 ? 103.011 107.947 139.871 1.00 22.14 382 ALA E CA 1
ATOM 10229 C C . ALA E 2 382 ? 103.717 107.603 141.170 1.00 22.52 382 ALA E C 1
ATOM 10230 O O . ALA E 2 382 ? 103.414 108.214 142.194 1.00 23.26 382 ALA E O 1
ATOM 10232 N N . LEU E 2 383 ? 104.657 106.663 141.160 1.00 22.75 383 LEU E N 1
ATOM 10233 C CA . LEU E 2 383 ? 105.385 106.333 142.376 1.00 23.42 383 LEU E CA 1
ATOM 10234 C C . LEU E 2 383 ? 106.310 107.446 142.835 1.00 23.95 383 LEU E C 1
ATOM 10235 O O . LEU E 2 383 ? 106.484 107.624 144.042 1.00 23.78 383 LEU E O 1
ATOM 10240 N N . VAL E 2 384 ? 106.905 108.199 141.914 1.00 24.66 384 VAL E N 1
ATOM 10241 C CA . VAL E 2 384 ? 107.731 109.327 142.330 1.00 24.51 384 VAL E CA 1
ATOM 10242 C C . VAL E 2 384 ? 106.872 110.404 142.979 1.00 25.07 384 VAL E C 1
ATOM 10243 O O . VAL E 2 384 ? 107.277 111.027 143.965 1.00 24.84 384 VAL E O 1
ATOM 10247 N N . PHE E 2 385 ? 105.671 110.636 142.454 1.00 25.54 385 PHE E N 1
ATOM 10248 C CA . PHE E 2 385 ? 104.778 111.590 143.100 1.00 26.69 385 PHE E CA 1
ATOM 10249 C C . PHE E 2 385 ? 104.210 111.057 144.405 1.00 27.33 385 PHE E C 1
ATOM 10250 O O . PHE E 2 385 ? 103.871 111.850 145.288 1.00 27.80 385 PHE E O 1
ATOM 10258 N N . ALA E 2 386 ? 104.085 109.738 144.543 1.00 26.97 386 ALA E N 1
ATOM 10259 C CA . ALA E 2 386 ? 103.574 109.175 145.783 1.00 27.20 386 ALA E CA 1
ATOM 10260 C C . ALA E 2 386 ? 104.526 109.411 146.942 1.00 27.71 386 ALA E C 1
ATOM 10261 O O . ALA E 2 386 ? 104.095 109.424 148.096 1.00 28.50 386 ALA E O 1
ATOM 10263 N N . PHE E 2 387 ? 105.816 109.595 146.666 1.00 27.16 387 PHE E N 1
ATOM 10264 C CA . PHE E 2 387 ? 106.742 109.901 147.747 1.00 27.07 387 PHE E CA 1
ATOM 10265 C C . PHE E 2 387 ? 106.477 111.275 148.334 1.00 27.34 387 PHE E C 1
ATOM 10266 O O . PHE E 2 387 ? 106.587 111.460 149.548 1.00 27.36 387 PHE E O 1
ATOM 10274 N N . PHE E 2 388 ? 106.123 112.245 147.499 1.00 27.15 388 PHE E N 1
ATOM 10275 C CA . PHE E 2 388 ? 105.824 113.584 147.981 1.00 26.64 388 PHE E CA 1
ATOM 10276 C C . PHE E 2 388 ? 104.420 113.700 148.536 1.00 26.69 388 PHE E C 1
ATOM 10277 O O . PHE E 2 388 ? 104.202 114.449 149.491 1.00 26.12 388 PHE E O 1
ATOM 10285 N N . ILE E 2 389 ? 103.457 112.973 147.964 1.00 28.77 389 ILE E N 1
ATOM 10286 C CA . ILE E 2 389 ? 102.093 112.996 148.476 1.00 28.92 389 ILE E CA 1
ATOM 10287 C C . ILE E 2 389 ? 101.970 112.264 149.802 1.00 29.49 389 ILE E C 1
ATOM 10288 O O . ILE E 2 389 ? 101.022 112.517 150.557 1.00 29.02 389 ILE E O 1
ATOM 10293 N N . SER E 2 390 ? 102.924 111.403 150.141 1.00 29.39 390 SER E N 1
ATOM 10294 C CA . SER E 2 390 ? 102.854 110.630 151.368 1.00 30.04 390 SER E CA 1
ATOM 10295 C C . SER E 2 390 ? 103.668 111.215 152.506 1.00 30.83 390 SER E C 1
ATOM 10296 O O . SER E 2 390 ? 103.534 110.745 153.637 1.00 31.27 390 SER E O 1
ATOM 10299 N N . LEU E 2 391 ? 104.503 112.207 152.250 1.00 30.71 391 LEU E N 1
ATOM 10300 C CA . LEU E 2 391 ? 105.298 112.799 153.315 1.00 31.19 391 LEU E CA 1
ATOM 10301 C C . LEU E 2 391 ? 104.419 113.434 154.390 1.00 31.98 391 LEU E C 1
ATOM 10302 O O . LEU E 2 391 ? 104.666 113.204 155.577 1.00 31.18 391 LEU E O 1
ATOM 10307 N N . PRO E 2 392 ? 103.397 114.229 154.050 1.00 33.17 392 PRO E N 1
ATOM 10308 C CA . PRO E 2 392 ? 102.507 114.733 155.105 1.00 34.07 392 PRO E CA 1
ATOM 10309 C C . PRO E 2 392 ? 101.695 113.650 155.788 1.00 35.33 392 PRO E C 1
ATOM 10310 O O . PRO E 2 392 ? 101.403 113.784 156.981 1.00 35.76 392 PRO E O 1
ATOM 10314 N N . ILE E 2 393 ? 101.338 112.574 155.096 1.00 36.00 393 ILE E N 1
ATOM 10315 C CA . ILE E 2 393 ? 100.605 111.500 155.751 1.00 36.31 393 ILE E CA 1
ATOM 10316 C C . ILE E 2 393 ? 101.502 110.760 156.732 1.00 36.39 393 ILE E C 1
ATOM 10317 O O . ILE E 2 393 ? 101.103 110.467 157.865 1.00 36.18 393 ILE E O 1
ATOM 10322 N N . ILE E 2 394 ? 102.730 110.451 156.317 1.00 36.99 394 ILE E N 1
ATOM 10323 C CA . ILE E 2 394 ? 103.689 109.856 157.239 1.00 37.77 394 ILE E CA 1
ATOM 10324 C C . ILE E 2 394 ? 103.941 110.787 158.413 1.00 38.30 394 ILE E C 1
ATOM 10325 O O . ILE E 2 394 ? 104.105 110.342 159.552 1.00 38.44 394 ILE E O 1
ATOM 10330 N N . SER E 2 395 ? 103.968 112.093 158.162 1.00 38.86 395 SER E N 1
ATOM 10331 C CA . SER E 2 395 ? 104.168 113.039 159.249 1.00 39.86 395 SER E CA 1
ATOM 10332 C C . SER E 2 395 ? 103.020 112.998 160.242 1.00 40.76 395 SER E C 1
ATOM 10333 O O . SER E 2 395 ? 103.256 112.951 161.451 1.00 40.93 395 SER E O 1
ATOM 10336 N N . PHE E 2 396 ? 101.780 113.008 159.758 1.00 30.00 396 PHE E N 1
ATOM 10337 C CA . PHE E 2 396 ? 100.639 112.886 160.657 1.00 30.00 396 PHE E CA 1
ATOM 10338 C C . PHE E 2 396 ? 100.682 111.587 161.441 1.00 30.00 396 PHE E C 1
ATOM 10339 O O . PHE E 2 396 ? 100.290 111.560 162.610 1.00 30.00 396 PHE E O 1
ATOM 10347 N N . ILE E 2 397 ? 101.151 110.509 160.822 1.00 30.00 397 ILE E N 1
ATOM 10348 C CA . ILE E 2 397 ? 101.232 109.236 161.528 1.00 30.00 397 ILE E CA 1
ATOM 10349 C C . ILE E 2 397 ? 102.282 109.296 162.627 1.00 30.00 397 ILE E C 1
ATOM 10350 O O . ILE E 2 397 ? 102.044 108.858 163.756 1.00 30.00 397 ILE E O 1
ATOM 10355 N N . GLU E 2 398 ? 103.456 109.839 162.318 1.00 30.00 398 GLU E N 1
ATOM 10356 C CA . GLU E 2 398 ? 104.521 109.919 163.309 1.00 30.00 398 GLU E CA 1
ATOM 10357 C C . GLU E 2 398 ? 104.259 110.993 164.351 1.00 30.00 398 GLU E C 1
ATOM 10358 O O . GLU E 2 398 ? 104.767 110.888 165.470 1.00 30.00 398 GLU E O 1
ATOM 10364 N N . TYR E 2 399 ? 103.476 112.016 164.012 1.00 30.00 399 TYR E N 1
ATOM 10365 C CA . TYR E 2 399 ? 103.169 113.074 164.967 1.00 30.00 399 TYR E CA 1
ATOM 10366 C C . TYR E 2 399 ? 102.371 112.544 166.147 1.00 30.00 399 TYR E C 1
ATOM 10367 O O . TYR E 2 399 ? 102.405 113.133 167.231 1.00 30.00 399 TYR E O 1
ATOM 10376 N N . GLY E 2 400 ? 101.637 111.454 165.952 1.00 30.00 400 GLY E N 1
ATOM 10377 C CA . GLY E 2 400 ? 100.951 110.754 167.015 1.00 30.00 400 GLY E CA 1
ATOM 10378 C C . GLY E 2 400 ? 101.688 109.565 167.581 1.00 30.00 400 GLY E C 1
ATOM 10379 O O . GLY E 2 400 ? 101.168 108.899 168.480 1.00 30.00 400 GLY E O 1
ATOM 10380 N N . TRP E 2 401 ? 102.883 109.277 167.073 1.00 30.00 401 TRP E N 1
ATOM 10381 C CA . TRP E 2 401 ? 103.712 108.159 167.526 1.00 30.00 401 TRP E CA 1
ATOM 10382 C C . TRP E 2 401 ? 102.966 106.833 167.497 1.00 30.00 401 TRP E C 1
ATOM 10383 O O . TRP E 2 401 ? 103.286 105.953 166.699 1.00 30.00 401 TRP E O 1
ATOM 10394 N N . THR F 3 3 ? 124.279 91.306 158.969 1.00 30.00 3 THR F N 1
ATOM 10395 C CA . THR F 3 3 ? 123.768 92.486 159.647 1.00 30.00 3 THR F CA 1
ATOM 10396 C C . THR F 3 3 ? 122.940 93.325 158.687 1.00 30.00 3 THR F C 1
ATOM 10397 O O . THR F 3 3 ? 123.046 93.185 157.475 1.00 30.00 3 THR F O 1
ATOM 10401 N N . TRP F 3 4 ? 122.102 94.195 159.248 1.00 30.00 4 TRP F N 1
ATOM 10402 C CA . TRP F 3 4 ? 121.196 94.992 158.432 1.00 30.00 4 TRP F CA 1
ATOM 10403 C C . TRP F 3 4 ? 121.928 96.117 157.720 1.00 30.00 4 TRP F C 1
ATOM 10404 O O . TRP F 3 4 ? 121.583 96.459 156.584 1.00 30.00 4 TRP F O 1
ATOM 10415 N N . GLY F 3 5 ? 122.945 96.694 158.360 1.00 30.00 5 GLY F N 1
ATOM 10416 C CA . GLY F 3 5 ? 123.763 97.694 157.702 1.00 30.00 5 GLY F CA 1
ATOM 10417 C C . GLY F 3 5 ? 124.459 97.186 156.462 1.00 30.00 5 GLY F C 1
ATOM 10418 O O . GLY F 3 5 ? 124.616 97.940 155.500 1.00 30.00 5 GLY F O 1
ATOM 10419 N N . LEU F 3 6 ? 124.854 95.915 156.451 1.00 30.00 6 LEU F N 1
ATOM 10420 C CA . LEU F 3 6 ? 125.456 95.337 155.258 1.00 30.00 6 LEU F CA 1
ATOM 10421 C C . LEU F 3 6 ? 124.472 95.269 154.102 1.00 30.00 6 LEU F C 1
ATOM 10422 O O . LEU F 3 6 ? 124.845 95.559 152.961 1.00 30.00 6 LEU F O 1
ATOM 10427 N N . ILE F 3 7 ? 123.221 94.891 154.370 1.00 30.00 7 ILE F N 1
ATOM 10428 C CA . ILE F 3 7 ? 122.220 94.879 153.313 1.00 30.00 7 ILE F CA 1
ATOM 10429 C C . ILE F 3 7 ? 121.934 96.290 152.832 1.00 30.00 7 ILE F C 1
ATOM 10430 O O . ILE F 3 7 ? 121.839 96.532 151.625 1.00 30.00 7 ILE F O 1
ATOM 10435 N N . LYS F 3 8 ? 121.796 97.242 153.754 1.00 30.00 8 LYS F N 1
ATOM 10436 C CA . LYS F 3 8 ? 121.642 98.632 153.343 1.00 30.00 8 LYS F CA 1
ATOM 10437 C C . LYS F 3 8 ? 122.778 99.080 152.438 1.00 30.00 8 LYS F C 1
ATOM 10438 O O . LYS F 3 8 ? 122.537 99.758 151.437 1.00 30.00 8 LYS F O 1
ATOM 10444 N N . THR F 3 9 ? 124.014 98.713 152.768 1.00 30.00 9 THR F N 1
ATOM 10445 C CA . THR F 3 9 ? 125.148 99.155 151.968 1.00 30.00 9 THR F CA 1
ATOM 10446 C C . THR F 3 9 ? 125.139 98.511 150.590 1.00 30.00 9 THR F C 1
ATOM 10447 O O . THR F 3 9 ? 125.229 99.206 149.574 1.00 30.00 9 THR F O 1
ATOM 10451 N N . ILE F 3 10 ? 125.042 97.177 150.528 1.00 30.00 10 ILE F N 1
ATOM 10452 C CA . ILE F 3 10 ? 125.074 96.500 149.231 1.00 30.00 10 ILE F CA 1
ATOM 10453 C C . ILE F 3 10 ? 123.812 96.730 148.426 1.00 30.00 10 ILE F C 1
ATOM 10454 O O . ILE F 3 10 ? 123.744 96.300 147.270 1.00 30.00 10 ILE F O 1
ATOM 10459 N N . PHE F 3 11 ? 122.804 97.383 148.994 1.00 30.00 11 PHE F N 1
ATOM 10460 C CA . PHE F 3 11 ? 121.670 97.825 148.201 1.00 30.00 11 PHE F CA 1
ATOM 10461 C C . PHE F 3 11 ? 121.829 99.252 147.703 1.00 30.00 11 PHE F C 1
ATOM 10462 O O . PHE F 3 11 ? 121.704 99.499 146.506 1.00 30.00 11 PHE F O 1
ATOM 10470 N N . PHE F 3 12 ? 122.118 100.205 148.590 1.00 30.00 12 PHE F N 1
ATOM 10471 C CA . PHE F 3 12 ? 122.206 101.593 148.154 1.00 30.00 12 PHE F CA 1
ATOM 10472 C C . PHE F 3 12 ? 123.447 101.848 147.318 1.00 30.00 12 PHE F C 1
ATOM 10473 O O . PHE F 3 12 ? 123.494 102.835 146.581 1.00 30.00 12 PHE F O 1
ATOM 10481 N N . ALA F 3 13 ? 124.458 100.987 147.411 1.00 30.00 13 ALA F N 1
ATOM 10482 C CA . ALA F 3 13 ? 125.585 101.050 146.499 1.00 30.00 13 ALA F CA 1
ATOM 10483 C C . ALA F 3 13 ? 125.416 100.142 145.298 1.00 30.00 13 ALA F C 1
ATOM 10484 O O . ALA F 3 13 ? 125.822 100.518 144.199 1.00 30.00 13 ALA F O 1
ATOM 10486 N N . GLY F 3 14 ? 124.823 98.963 145.481 1.00 30.00 14 GLY F N 1
ATOM 10487 C CA . GLY F 3 14 ? 124.553 98.097 144.353 1.00 30.00 14 GLY F CA 1
ATOM 10488 C C . GLY F 3 14 ? 123.656 98.738 143.324 1.00 30.00 14 GLY F C 1
ATOM 10489 O O . GLY F 3 14 ? 123.986 98.744 142.137 1.00 30.00 14 GLY F O 1
ATOM 10490 N N . SER F 3 15 ? 122.526 99.295 143.751 1.00 30.00 15 SER F N 1
ATOM 10491 C CA . SER F 3 15 ? 121.619 99.937 142.815 1.00 30.00 15 SER F CA 1
ATOM 10492 C C . SER F 3 15 ? 122.242 101.161 142.168 1.00 30.00 15 SER F C 1
ATOM 10493 O O . SER F 3 15 ? 122.013 101.405 140.985 1.00 30.00 15 SER F O 1
ATOM 10496 N N . THR F 3 16 ? 123.043 101.927 142.904 1.00 30.00 16 THR F N 1
ATOM 10497 C CA . THR F 3 16 ? 123.706 103.083 142.311 1.00 30.00 16 THR F CA 1
ATOM 10498 C C . THR F 3 16 ? 124.736 102.674 141.266 1.00 30.00 16 THR F C 1
ATOM 10499 O O . THR F 3 16 ? 124.803 103.282 140.194 1.00 30.00 16 THR F O 1
ATOM 10503 N N . LEU F 3 17 ? 125.555 101.663 141.558 1.00 30.00 17 LEU F N 1
ATOM 10504 C CA . LEU F 3 17 ? 126.506 101.186 140.560 1.00 30.00 17 LEU F CA 1
ATOM 10505 C C . LEU F 3 17 ? 125.798 100.598 139.352 1.00 30.00 17 LEU F C 1
ATOM 10506 O O . LEU F 3 17 ? 126.190 100.867 138.219 1.00 30.00 17 LEU F O 1
ATOM 10511 N N . VAL F 3 18 ? 124.757 99.791 139.564 1.00 30.00 18 VAL F N 1
ATOM 10512 C CA . VAL F 3 18 ? 123.992 99.265 138.438 1.00 30.00 18 VAL F CA 1
ATOM 10513 C C . VAL F 3 18 ? 123.312 100.362 137.642 1.00 30.00 18 VAL F C 1
ATOM 10514 O O . VAL F 3 18 ? 123.172 100.232 136.424 1.00 30.00 18 VAL F O 1
ATOM 10518 N N . PHE F 3 19 ? 122.918 101.456 138.283 1.00 30.00 19 PHE F N 1
ATOM 10519 C CA . PHE F 3 19 ? 122.295 102.557 137.565 1.00 30.00 19 PHE F CA 1
ATOM 10520 C C . PHE F 3 19 ? 123.317 103.312 136.732 1.00 30.00 19 PHE F C 1
ATOM 10521 O O . PHE F 3 19 ? 123.124 103.505 135.530 1.00 30.00 19 PHE F O 1
ATOM 10529 N N . PHE F 3 20 ? 124.419 103.734 137.343 1.00 30.00 20 PHE F N 1
ATOM 10530 C CA . PHE F 3 20 ? 125.433 104.446 136.579 1.00 30.00 20 PHE F CA 1
ATOM 10531 C C . PHE F 3 20 ? 126.151 103.557 135.581 1.00 30.00 20 PHE F C 1
ATOM 10532 O O . PHE F 3 20 ? 126.717 104.077 134.622 1.00 30.00 20 PHE F O 1
ATOM 10540 N N . PHE F 3 21 ? 126.123 102.242 135.759 1.00 30.00 21 PHE F N 1
ATOM 10541 C CA . PHE F 3 21 ? 126.699 101.339 134.780 1.00 30.00 21 PHE F CA 1
ATOM 10542 C C . PHE F 3 21 ? 125.880 101.384 133.507 1.00 30.00 21 PHE F C 1
ATOM 10543 O O . PHE F 3 21 ? 126.379 101.800 132.462 1.00 30.00 21 PHE F O 1
ATOM 10551 N N . LEU F 3 22 ? 124.612 101.002 133.581 1.00 30.00 22 LEU F N 1
ATOM 10552 C CA . LEU F 3 22 ? 123.767 101.010 132.401 1.00 30.00 22 LEU F CA 1
ATOM 10553 C C . LEU F 3 22 ? 123.263 102.400 132.056 1.00 30.00 22 LEU F C 1
ATOM 10554 O O . LEU F 3 22 ? 122.379 102.536 131.210 1.00 30.00 22 LEU F O 1
ATOM 10559 N N . LEU F 3 23 ? 123.790 103.433 132.702 1.00 30.00 23 LEU F N 1
ATOM 10560 C CA . LEU F 3 23 ? 123.618 104.785 132.204 1.00 30.00 23 LEU F CA 1
ATOM 10561 C C . LEU F 3 23 ? 124.866 105.349 131.552 1.00 30.00 23 LEU F C 1
ATOM 10562 O O . LEU F 3 23 ? 124.746 106.214 130.683 1.00 30.00 23 LEU F O 1
ATOM 10567 N N . TRP F 3 24 ? 126.053 104.880 131.930 1.00 30.00 24 TRP F N 1
ATOM 10568 C CA . TRP F 3 24 ? 127.287 105.437 131.409 1.00 30.00 24 TRP F CA 1
ATOM 10569 C C . TRP F 3 24 ? 128.058 104.505 130.495 1.00 30.00 24 TRP F C 1
ATOM 10570 O O . TRP F 3 24 ? 128.929 104.988 129.769 1.00 30.00 24 TRP F O 1
ATOM 10581 N N . PHE F 3 25 ? 127.774 103.205 130.498 1.00 30.00 25 PHE F N 1
ATOM 10582 C CA . PHE F 3 25 ? 128.247 102.363 129.407 1.00 30.00 25 PHE F CA 1
ATOM 10583 C C . PHE F 3 25 ? 127.522 101.030 129.386 1.00 30.00 25 PHE F C 1
ATOM 10584 O O . PHE F 3 25 ? 127.369 100.379 130.418 1.00 30.00 25 PHE F O 1
ATOM 10592 N N . TYR F 3 26 ? 127.121 100.626 128.184 1.00 30.00 26 TYR F N 1
ATOM 10593 C CA . TYR F 3 26 ? 126.333 99.427 127.919 1.00 30.00 26 TYR F CA 1
ATOM 10594 C C . TYR F 3 26 ? 124.978 99.476 128.627 1.00 30.00 26 TYR F C 1
ATOM 10595 O O . TYR F 3 26 ? 124.703 98.747 129.576 1.00 30.00 26 TYR F O 1
ATOM 10604 N N . ASN F 3 27 ? 124.154 100.383 128.145 1.00 30.00 27 ASN F N 1
ATOM 10605 C CA . ASN F 3 27 ? 122.725 100.297 128.380 1.00 30.00 27 ASN F CA 1
ATOM 10606 C C . ASN F 3 27 ? 122.157 99.190 127.502 1.00 30.00 27 ASN F C 1
ATOM 10607 O O . ASN F 3 27 ? 122.031 99.389 126.289 1.00 30.00 27 ASN F O 1
ATOM 10612 N N . PRO F 3 28 ? 121.801 98.028 128.050 1.00 30.00 28 PRO F N 1
ATOM 10613 C CA . PRO F 3 28 ? 121.430 96.888 127.205 1.00 30.00 28 PRO F CA 1
ATOM 10614 C C . PRO F 3 28 ? 120.054 96.990 126.575 1.00 30.00 28 PRO F C 1
ATOM 10615 O O . PRO F 3 28 ? 119.648 96.057 125.877 1.00 30.00 28 PRO F O 1
ATOM 10619 N N . PHE F 3 29 ? 119.321 98.074 126.797 1.00 30.00 29 PHE F N 1
ATOM 10620 C CA . PHE F 3 29 ? 117.973 98.207 126.271 1.00 30.00 29 PHE F CA 1
ATOM 10621 C C . PHE F 3 29 ? 117.894 99.133 125.069 1.00 30.00 29 PHE F C 1
ATOM 10622 O O . PHE F 3 29 ? 116.856 99.173 124.404 1.00 30.00 29 PHE F O 1
ATOM 10630 N N . LYS F 3 30 ? 118.956 99.873 124.772 1.00 30.00 30 LYS F N 1
ATOM 10631 C CA . LYS F 3 30 ? 119.074 100.582 123.509 1.00 30.00 30 LYS F CA 1
ATOM 10632 C C . LYS F 3 30 ? 119.710 99.644 122.495 1.00 30.00 30 LYS F C 1
ATOM 10633 O O . LYS F 3 30 ? 120.775 99.075 122.753 1.00 30.00 30 LYS F O 1
ATOM 10639 N N . HIS F 3 31 ? 119.058 99.484 121.346 1.00 30.00 31 HIS F N 1
ATOM 10640 C CA . HIS F 3 31 ? 119.456 98.508 120.333 1.00 30.00 31 HIS F CA 1
ATOM 10641 C C . HIS F 3 31 ? 119.898 99.176 119.041 1.00 30.00 31 HIS F C 1
ATOM 10642 O O . HIS F 3 31 ? 119.479 98.781 117.949 1.00 30.00 31 HIS F O 1
ATOM 10649 N N . VAL F 3 32 ? 120.730 100.209 119.156 1.00 30.00 32 VAL F N 1
ATOM 10650 C CA . VAL F 3 32 ? 121.299 100.871 117.992 1.00 30.00 32 VAL F CA 1
ATOM 10651 C C . VAL F 3 32 ? 122.076 99.857 117.166 1.00 30.00 32 VAL F C 1
ATOM 10652 O O . VAL F 3 32 ? 122.692 98.932 117.711 1.00 30.00 32 VAL F O 1
ATOM 10656 N N . GLU F 3 33 ? 122.055 100.025 115.848 1.00 30.00 33 GLU F N 1
ATOM 10657 C CA . GLU F 3 33 ? 122.657 99.025 114.982 1.00 30.00 33 GLU F CA 1
ATOM 10658 C C . GLU F 3 33 ? 124.162 99.236 114.857 1.00 30.00 33 GLU F C 1
ATOM 10659 O O . GLU F 3 33 ? 124.679 100.342 115.020 1.00 30.00 33 GLU F O 1
ATOM 10665 N N . HIS F 3 34 ? 124.865 98.146 114.559 1.00 30.00 34 HIS F N 1
ATOM 10666 C CA . HIS F 3 34 ? 126.319 98.142 114.496 1.00 30.00 34 HIS F CA 1
ATOM 10667 C C . HIS F 3 34 ? 126.762 97.629 113.135 1.00 30.00 34 HIS F C 1
ATOM 10668 O O . HIS F 3 34 ? 126.164 96.692 112.598 1.00 30.00 34 HIS F O 1
ATOM 10675 N N . TYR F 3 35 ? 127.801 98.246 112.584 1.00 30.00 35 TYR F N 1
ATOM 10676 C CA . TYR F 3 35 ? 128.389 97.844 111.317 1.00 30.00 35 TYR F CA 1
ATOM 10677 C C . TYR F 3 35 ? 129.806 97.349 111.562 1.00 30.00 35 TYR F C 1
ATOM 10678 O O . TYR F 3 35 ? 130.550 97.943 112.347 1.00 30.00 35 TYR F O 1
ATOM 10687 N N . GLU F 3 36 ? 130.173 96.255 110.905 1.00 30.00 36 GLU F N 1
ATOM 10688 C CA . GLU F 3 36 ? 131.477 95.646 111.101 1.00 30.00 36 GLU F CA 1
ATOM 10689 C C . GLU F 3 36 ? 132.318 95.792 109.841 1.00 30.00 36 GLU F C 1
ATOM 10690 O O . GLU F 3 36 ? 131.806 95.776 108.721 1.00 30.00 36 GLU F O 1
ATOM 10696 N N . VAL F 3 37 ? 133.628 95.933 110.046 1.00 30.00 37 VAL F N 1
ATOM 10697 C CA . VAL F 3 37 ? 134.574 95.903 108.939 1.00 30.00 37 VAL F CA 1
ATOM 10698 C C . VAL F 3 37 ? 134.656 94.486 108.388 1.00 30.00 37 VAL F C 1
ATOM 10699 O O . VAL F 3 37 ? 134.586 93.503 109.138 1.00 30.00 37 VAL F O 1
ATOM 10703 N N . ASP F 3 38 ? 134.800 94.371 107.068 1.00 30.00 38 ASP F N 1
ATOM 10704 C CA . ASP F 3 38 ? 134.593 93.104 106.378 1.00 30.00 38 ASP F CA 1
ATOM 10705 C C . ASP F 3 38 ? 135.601 92.031 106.729 1.00 30.00 38 ASP F C 1
ATOM 10706 O O . ASP F 3 38 ? 135.423 90.895 106.276 1.00 30.00 38 ASP F O 1
ATOM 10711 N N . GLU F 3 39 ? 136.663 92.356 107.460 1.00 30.00 39 GLU F N 1
ATOM 10712 C CA . GLU F 3 39 ? 137.598 91.360 107.970 1.00 30.00 39 GLU F CA 1
ATOM 10713 C C . GLU F 3 39 ? 138.407 90.766 106.821 1.00 30.00 39 GLU F C 1
ATOM 10714 O O . GLU F 3 39 ? 139.365 90.021 107.041 1.00 30.00 39 GLU F O 1
ATOM 10720 N N . GLU F 3 40 ? 138.048 91.117 105.584 1.00 30.00 40 GLU F N 1
ATOM 10721 C CA . GLU F 3 40 ? 138.929 90.824 104.462 1.00 30.00 40 GLU F CA 1
ATOM 10722 C C . GLU F 3 40 ? 140.251 91.546 104.629 1.00 30.00 40 GLU F C 1
ATOM 10723 O O . GLU F 3 40 ? 141.293 91.071 104.165 1.00 30.00 40 GLU F O 1
ATOM 10729 N N . VAL F 3 41 ? 140.226 92.703 105.281 1.00 30.00 41 VAL F N 1
ATOM 10730 C CA . VAL F 3 41 ? 141.461 93.339 105.701 1.00 30.00 41 VAL F CA 1
ATOM 10731 C C . VAL F 3 41 ? 141.483 93.512 107.215 1.00 30.00 41 VAL F C 1
ATOM 10732 O O . VAL F 3 41 ? 142.229 92.814 107.910 1.00 30.00 41 VAL F O 1
ATOM 10736 N N . LYS F 3 42 ? 140.654 94.421 107.740 1.00 30.00 42 LYS F N 1
ATOM 10737 C CA . LYS F 3 42 ? 140.568 94.719 109.169 1.00 30.00 42 LYS F CA 1
ATOM 10738 C C . LYS F 3 42 ? 141.941 95.033 109.757 1.00 30.00 42 LYS F C 1
ATOM 10739 O O . LYS F 3 42 ? 142.087 95.179 110.972 1.00 30.00 42 LYS F O 1
ATOM 10745 N N . ALA F 3 43 ? 142.953 95.137 108.904 1.00 30.00 43 ALA F N 1
ATOM 10746 C CA . ALA F 3 43 ? 144.310 95.434 109.319 1.00 30.00 43 ALA F CA 1
ATOM 10747 C C . ALA F 3 43 ? 144.881 96.624 108.579 1.00 30.00 43 ALA F C 1
ATOM 10748 O O . ALA F 3 43 ? 145.871 97.205 109.034 1.00 30.00 43 ALA F O 1
ATOM 10750 N N . ILE F 3 44 ? 144.295 96.984 107.440 1.00 30.00 44 ILE F N 1
ATOM 10751 C CA . ILE F 3 44 ? 144.601 98.261 106.817 1.00 30.00 44 ILE F CA 1
ATOM 10752 C C . ILE F 3 44 ? 144.111 99.398 107.700 1.00 30.00 44 ILE F C 1
ATOM 10753 O O . ILE F 3 44 ? 144.721 100.470 107.753 1.00 30.00 44 ILE F O 1
ATOM 10758 N N . ILE F 3 45 ? 143.013 99.179 108.421 1.00 30.00 45 ILE F N 1
ATOM 10759 C CA . ILE F 3 45 ? 142.442 100.233 109.251 1.00 30.00 45 ILE F CA 1
ATOM 10760 C C . ILE F 3 45 ? 142.998 100.241 110.669 1.00 30.00 45 ILE F C 1
ATOM 10761 O O . ILE F 3 45 ? 143.069 101.310 111.289 1.00 30.00 45 ILE F O 1
ATOM 10766 N N . ASP F 3 46 ? 143.399 99.088 111.202 1.00 30.00 46 ASP F N 1
ATOM 10767 C CA . ASP F 3 46 ? 143.856 99.049 112.586 1.00 30.00 46 ASP F CA 1
ATOM 10768 C C . ASP F 3 46 ? 145.153 99.818 112.771 1.00 30.00 46 ASP F C 1
ATOM 10769 O O . ASP F 3 46 ? 145.414 100.347 113.857 1.00 30.00 46 ASP F O 1
ATOM 10774 N N . ASN F 3 47 ? 145.982 99.891 111.732 1.00 30.00 47 ASN F N 1
ATOM 10775 C CA . ASN F 3 47 ? 147.226 100.654 111.780 1.00 30.00 47 ASN F CA 1
ATOM 10776 C C . ASN F 3 47 ? 147.346 101.484 110.511 1.00 30.00 47 ASN F C 1
ATOM 10777 O O . ASN F 3 47 ? 147.923 101.025 109.515 1.00 30.00 47 ASN F O 1
ATOM 10782 N N . PRO F 3 48 ? 146.827 102.712 110.499 1.00 30.00 48 PRO F N 1
ATOM 10783 C CA . PRO F 3 48 ? 147.021 103.568 109.325 1.00 30.00 48 PRO F CA 1
ATOM 10784 C C . PRO F 3 48 ? 148.450 104.031 109.141 1.00 30.00 48 PRO F C 1
ATOM 10785 O O . PRO F 3 48 ? 148.820 104.382 108.017 1.00 30.00 48 PRO F O 1
ATOM 10789 N N . TRP F 3 49 ? 149.263 104.055 110.190 1.00 30.00 49 TRP F N 1
ATOM 10790 C CA . TRP F 3 49 ? 150.657 104.450 110.068 1.00 30.00 49 TRP F CA 1
ATOM 10791 C C . TRP F 3 49 ? 151.569 103.284 109.726 1.00 30.00 49 TRP F C 1
ATOM 10792 O O . TRP F 3 49 ? 152.789 103.404 109.856 1.00 30.00 49 TRP F O 1
ATOM 10803 N N . LYS F 3 50 ? 151.002 102.166 109.291 1.00 30.00 50 LYS F N 1
ATOM 10804 C CA . LYS F 3 50 ? 151.799 101.025 108.873 1.00 30.00 50 LYS F CA 1
ATOM 10805 C C . LYS F 3 50 ? 152.399 101.303 107.505 1.00 30.00 50 LYS F C 1
ATOM 10806 O O . LYS F 3 50 ? 151.672 101.512 106.530 1.00 30.00 50 LYS F O 1
ATOM 10812 N N . LYS F 3 51 ? 153.726 101.311 107.435 1.00 30.00 51 LYS F N 1
ATOM 10813 C CA . LYS F 3 51 ? 154.417 101.600 106.190 1.00 30.00 51 LYS F CA 1
ATOM 10814 C C . LYS F 3 51 ? 154.087 100.551 105.134 1.00 30.00 51 LYS F C 1
ATOM 10815 O O . LYS F 3 51 ? 153.652 99.437 105.433 1.00 30.00 51 LYS F O 1
ATOM 10821 N N . THR F 3 52 ? 154.296 100.928 103.880 1.00 30.00 52 THR F N 1
ATOM 10822 C CA . THR F 3 52 ? 154.033 100.057 102.742 1.00 30.00 52 THR F CA 1
ATOM 10823 C C . THR F 3 52 ? 155.236 100.132 101.812 1.00 30.00 52 THR F C 1
ATOM 10824 O O . THR F 3 52 ? 156.320 100.586 102.192 1.00 30.00 52 THR F O 1
ATOM 10828 N N . GLU F 3 53 ? 155.053 99.660 100.584 1.00 30.00 53 GLU F N 1
ATOM 10829 C CA . GLU F 3 53 ? 156.061 99.829 99.555 1.00 30.00 53 GLU F CA 1
ATOM 10830 C C . GLU F 3 53 ? 156.189 101.302 99.181 1.00 30.00 53 GLU F C 1
ATOM 10831 O O . GLU F 3 53 ? 155.294 102.115 99.428 1.00 30.00 53 GLU F O 1
ATOM 10837 N N . SER F 3 54 ? 157.322 101.636 98.565 1.00 30.00 54 SER F N 1
ATOM 10838 C CA . SER F 3 54 ? 157.677 103.018 98.225 1.00 30.00 54 SER F CA 1
ATOM 10839 C C . SER F 3 54 ? 157.744 103.901 99.468 1.00 30.00 54 SER F C 1
ATOM 10840 O O . SER F 3 54 ? 157.696 105.130 99.377 1.00 30.00 54 SER F O 1
ATOM 10843 N N . GLY F 3 55 ? 157.868 103.280 100.639 1.00 30.00 55 GLY F N 1
ATOM 10844 C CA . GLY F 3 55 ? 157.998 104.015 101.879 1.00 30.00 55 GLY F CA 1
ATOM 10845 C C . GLY F 3 55 ? 156.858 104.947 102.208 1.00 30.00 55 GLY F C 1
ATOM 10846 O O . GLY F 3 55 ? 157.063 105.912 102.949 1.00 30.00 55 GLY F O 1
ATOM 10847 N N . LYS F 3 56 ? 155.666 104.703 101.678 1.00 30.00 56 LYS F N 1
ATOM 10848 C CA . LYS F 3 56 ? 154.502 105.527 101.959 1.00 30.00 56 LYS F CA 1
ATOM 10849 C C . LYS F 3 56 ? 153.558 104.782 102.889 1.00 30.00 56 LYS F C 1
ATOM 10850 O O . LYS F 3 56 ? 153.207 103.627 102.633 1.00 30.00 56 LYS F O 1
ATOM 10856 N N . THR F 3 57 ? 153.140 105.449 103.960 1.00 30.00 57 THR F N 1
ATOM 10857 C CA . THR F 3 57 ? 152.234 104.834 104.911 1.00 30.00 57 THR F CA 1
ATOM 10858 C C . THR F 3 57 ? 150.852 104.671 104.292 1.00 30.00 57 THR F C 1
ATOM 10859 O O . THR F 3 57 ? 150.536 105.244 103.249 1.00 30.00 57 THR F O 1
ATOM 10863 N N . ILE F 3 58 ? 150.019 103.868 104.949 1.00 30.00 58 ILE F N 1
ATOM 10864 C CA . ILE F 3 58 ? 148.649 103.701 104.485 1.00 30.00 58 ILE F CA 1
ATOM 10865 C C . ILE F 3 58 ? 147.859 104.989 104.649 1.00 30.00 58 ILE F C 1
ATOM 10866 O O . ILE F 3 58 ? 146.981 105.289 103.833 1.00 30.00 58 ILE F O 1
ATOM 10871 N N . ALA F 3 59 ? 148.151 105.772 105.685 1.00 30.00 59 ALA F N 1
ATOM 10872 C CA . ALA F 3 59 ? 147.487 107.060 105.832 1.00 30.00 59 ALA F CA 1
ATOM 10873 C C . ALA F 3 59 ? 147.748 107.952 104.627 1.00 30.00 59 ALA F C 1
ATOM 10874 O O . ALA F 3 59 ? 146.822 108.570 104.095 1.00 30.00 59 ALA F O 1
ATOM 10876 N N . GLU F 3 60 ? 148.997 108.009 104.165 1.00 30.00 60 GLU F N 1
ATOM 10877 C CA . GLU F 3 60 ? 149.334 108.870 103.036 1.00 30.00 60 GLU F CA 1
ATOM 10878 C C . GLU F 3 60 ? 148.711 108.367 101.744 1.00 30.00 60 GLU F C 1
ATOM 10879 O O . GLU F 3 60 ? 148.244 109.165 100.927 1.00 30.00 60 GLU F O 1
ATOM 10885 N N . GLU F 3 61 ? 148.715 107.054 101.529 1.00 30.00 61 GLU F N 1
ATOM 10886 C CA . GLU F 3 61 ? 148.077 106.500 100.345 1.00 30.00 61 GLU F CA 1
ATOM 10887 C C . GLU F 3 61 ? 146.586 106.775 100.341 1.00 30.00 61 GLU F C 1
ATOM 10888 O O . GLU F 3 61 ? 146.022 107.116 99.296 1.00 30.00 61 GLU F O 1
ATOM 10894 N N . GLY F 3 62 ? 145.937 106.637 101.494 1.00 30.00 62 GLY F N 1
ATOM 10895 C CA . GLY F 3 62 ? 144.548 107.022 101.599 1.00 30.00 62 GLY F CA 1
ATOM 10896 C C . GLY F 3 62 ? 144.313 108.495 101.374 1.00 30.00 62 GLY F C 1
ATOM 10897 O O . GLY F 3 62 ? 143.290 108.863 100.798 1.00 30.00 62 GLY F O 1
ATOM 10898 N N . ARG F 3 63 ? 145.244 109.347 101.804 1.00 30.00 63 ARG F N 1
ATOM 10899 C CA . ARG F 3 63 ? 145.089 110.777 101.567 1.00 30.00 63 ARG F CA 1
ATOM 10900 C C . ARG F 3 63 ? 145.052 111.086 100.084 1.00 30.00 63 ARG F C 1
ATOM 10901 O O . ARG F 3 63 ? 144.148 111.784 99.616 1.00 30.00 63 ARG F O 1
ATOM 10909 N N . GLU F 3 64 ? 146.034 110.590 99.331 1.00 30.00 64 GLU F N 1
ATOM 10910 C CA . GLU F 3 64 ? 146.063 110.848 97.900 1.00 30.00 64 GLU F CA 1
ATOM 10911 C C . GLU F 3 64 ? 144.916 110.166 97.176 1.00 30.00 64 GLU F C 1
ATOM 10912 O O . GLU F 3 64 ? 144.394 110.733 96.214 1.00 30.00 64 GLU F O 1
ATOM 10918 N N . LEU F 3 65 ? 144.479 108.994 97.630 1.00 30.00 65 LEU F N 1
ATOM 10919 C CA . LEU F 3 65 ? 143.297 108.392 97.033 1.00 30.00 65 LEU F CA 1
ATOM 10920 C C . LEU F 3 65 ? 142.046 109.214 97.292 1.00 30.00 65 LEU F C 1
ATOM 10921 O O . LEU F 3 65 ? 141.188 109.312 96.410 1.00 30.00 65 LEU F O 1
ATOM 10926 N N . PHE F 3 66 ? 141.935 109.811 98.476 1.00 30.00 66 PHE F N 1
ATOM 10927 C CA . PHE F 3 66 ? 140.815 110.677 98.810 1.00 30.00 66 PHE F CA 1
ATOM 10928 C C . PHE F 3 66 ? 140.837 111.946 97.973 1.00 30.00 66 PHE F C 1
ATOM 10929 O O . PHE F 3 66 ? 139.809 112.347 97.422 1.00 30.00 66 PHE F O 1
ATOM 10937 N N . ILE F 3 67 ? 142.005 112.579 97.855 1.00 30.00 67 ILE F N 1
ATOM 10938 C CA . ILE F 3 67 ? 142.128 113.767 97.024 1.00 30.00 67 ILE F CA 1
ATOM 10939 C C . ILE F 3 67 ? 141.810 113.464 95.575 1.00 30.00 67 ILE F C 1
ATOM 10940 O O . ILE F 3 67 ? 141.133 114.258 94.915 1.00 30.00 67 ILE F O 1
ATOM 10945 N N . ALA F 3 68 ? 142.252 112.319 95.065 1.00 30.00 68 ALA F N 1
ATOM 10946 C CA . ALA F 3 68 ? 142.065 112.002 93.660 1.00 30.00 68 ALA F CA 1
ATOM 10947 C C . ALA F 3 68 ? 140.643 111.589 93.329 1.00 30.00 68 ALA F C 1
ATOM 10948 O O . ALA F 3 68 ? 140.099 112.041 92.318 1.00 30.00 68 ALA F O 1
ATOM 10950 N N . SER F 3 69 ? 140.015 110.759 94.158 1.00 30.00 69 SER F N 1
ATOM 10951 C CA . SER F 3 69 ? 138.721 110.198 93.814 1.00 30.00 69 SER F CA 1
ATOM 10952 C C . SER F 3 69 ? 137.596 110.574 94.755 1.00 30.00 69 SER F C 1
ATOM 10953 O O . SER F 3 69 ? 136.474 110.103 94.553 1.00 30.00 69 SER F O 1
ATOM 10956 N N . CYS F 3 70 ? 137.856 111.378 95.781 1.00 30.00 70 CYS F N 1
ATOM 10957 C CA . CYS F 3 70 ? 136.829 111.753 96.735 1.00 30.00 70 CYS F CA 1
ATOM 10958 C C . CYS F 3 70 ? 136.763 113.236 97.025 1.00 30.00 70 CYS F C 1
ATOM 10959 O O . CYS F 3 70 ? 135.702 113.714 97.432 1.00 30.00 70 CYS F O 1
ATOM 10962 N N . SER F 3 71 ? 137.844 113.976 96.823 1.00 30.00 71 SER F N 1
ATOM 10963 C CA . SER F 3 71 ? 137.821 115.420 96.966 1.00 30.00 71 SER F CA 1
ATOM 10964 C C . SER F 3 71 ? 137.056 116.098 95.846 1.00 30.00 71 SER F C 1
ATOM 10965 O O . SER F 3 71 ? 137.040 117.327 95.781 1.00 30.00 71 SER F O 1
ATOM 10968 N N . SER F 3 72 ? 136.435 115.328 94.957 1.00 30.00 72 SER F N 1
ATOM 10969 C CA . SER F 3 72 ? 135.639 115.923 93.896 1.00 30.00 72 SER F CA 1
ATOM 10970 C C . SER F 3 72 ? 134.406 116.610 94.450 1.00 30.00 72 SER F C 1
ATOM 10971 O O . SER F 3 72 ? 133.910 117.568 93.853 1.00 30.00 72 SER F O 1
ATOM 10974 N N . CYS F 3 73 ? 133.887 116.127 95.568 1.00 30.00 73 CYS F N 1
ATOM 10975 C CA . CYS F 3 73 ? 132.698 116.707 96.166 1.00 30.00 73 CYS F CA 1
ATOM 10976 C C . CYS F 3 73 ? 132.787 116.908 97.668 1.00 30.00 73 CYS F C 1
ATOM 10977 O O . CYS F 3 73 ? 132.009 117.702 98.206 1.00 30.00 73 CYS F O 1
ATOM 10980 N N . HIS F 3 74 ? 133.702 116.241 98.357 1.00 4.85 74 HIS F N 1
ATOM 10981 C CA . HIS F 3 74 ? 133.846 116.378 99.795 1.00 4.85 74 HIS F CA 1
ATOM 10982 C C . HIS F 3 74 ? 135.086 117.192 100.124 1.00 4.85 74 HIS F C 1
ATOM 10983 O O . HIS F 3 74 ? 136.135 117.037 99.500 1.00 4.85 74 HIS F O 1
ATOM 10990 N N . SER F 3 75 ? 134.958 118.056 101.124 1.00 30.00 75 SER F N 1
ATOM 10991 C CA . SER F 3 75 ? 136.028 118.966 101.516 1.00 30.00 75 SER F CA 1
ATOM 10992 C C . SER F 3 75 ? 136.440 118.602 102.929 1.00 30.00 75 SER F C 1
ATOM 10993 O O . SER F 3 75 ? 135.926 119.165 103.894 1.00 30.00 75 SER F O 1
ATOM 10996 N N . LEU F 3 76 ? 137.368 117.669 103.052 1.00 30.00 76 LEU F N 1
ATOM 10997 C CA . LEU F 3 76 ? 137.907 117.315 104.358 1.00 30.00 76 LEU F CA 1
ATOM 10998 C C . LEU F 3 76 ? 138.869 118.413 104.768 1.00 30.00 76 LEU F C 1
ATOM 10999 O O . LEU F 3 76 ? 140.064 118.355 104.495 1.00 30.00 76 LEU F O 1
ATOM 11004 N N . ARG F 3 77 ? 138.347 119.433 105.434 1.00 30.00 77 ARG F N 1
ATOM 11005 C CA . ARG F 3 77 ? 139.218 120.378 106.103 1.00 30.00 77 ARG F CA 1
ATOM 11006 C C . ARG F 3 77 ? 139.869 119.676 107.286 1.00 30.00 77 ARG F C 1
ATOM 11007 O O . ARG F 3 77 ? 139.823 118.452 107.409 1.00 30.00 77 ARG F O 1
ATOM 11015 N N . TYR F 3 78 ? 140.525 120.435 108.151 1.00 30.00 78 TYR F N 1
ATOM 11016 C CA . TYR F 3 78 ? 141.357 119.926 109.237 1.00 30.00 78 TYR F CA 1
ATOM 11017 C C . TYR F 3 78 ? 142.550 119.203 108.646 1.00 30.00 78 TYR F C 1
ATOM 11018 O O . TYR F 3 78 ? 143.431 118.780 109.393 1.00 30.00 78 TYR F O 1
ATOM 11027 N N . ASP F 3 79 ? 142.591 119.022 107.335 1.00 30.00 79 ASP F N 1
ATOM 11028 C CA . ASP F 3 79 ? 143.747 118.477 106.657 1.00 30.00 79 ASP F CA 1
ATOM 11029 C C . ASP F 3 79 ? 144.005 119.205 105.350 1.00 30.00 79 ASP F C 1
ATOM 11030 O O . ASP F 3 79 ? 144.873 118.783 104.585 1.00 30.00 79 ASP F O 1
ATOM 11035 N N . GLY F 3 80 ? 143.279 120.283 105.074 1.00 30.00 80 GLY F N 1
ATOM 11036 C CA . GLY F 3 80 ? 143.568 121.123 103.934 1.00 30.00 80 GLY F CA 1
ATOM 11037 C C . GLY F 3 80 ? 143.026 120.628 102.622 1.00 30.00 80 GLY F C 1
ATOM 11038 O O . GLY F 3 80 ? 143.475 121.079 101.567 1.00 30.00 80 GLY F O 1
ATOM 11039 N N . ILE F 3 81 ? 142.058 119.728 102.647 1.00 30.00 81 ILE F N 1
ATOM 11040 C CA . ILE F 3 81 ? 141.525 119.132 101.434 1.00 30.00 81 ILE F CA 1
ATOM 11041 C C . ILE F 3 81 ? 140.167 119.749 101.159 1.00 30.00 81 ILE F C 1
ATOM 11042 O O . ILE F 3 81 ? 139.190 119.455 101.855 1.00 30.00 81 ILE F O 1
ATOM 11047 N N . TYR F 3 82 ? 140.104 120.599 100.137 1.00 30.00 82 TYR F N 1
ATOM 11048 C CA . TYR F 3 82 ? 138.864 121.250 99.746 1.00 30.00 82 TYR F CA 1
ATOM 11049 C C . TYR F 3 82 ? 138.481 120.753 98.364 1.00 30.00 82 TYR F C 1
ATOM 11050 O O . TYR F 3 82 ? 139.243 120.002 97.750 1.00 30.00 82 TYR F O 1
ATOM 11059 N N . ILE F 3 83 ? 137.320 121.164 97.860 1.00 30.00 83 ILE F N 1
ATOM 11060 C CA . ILE F 3 83 ? 136.844 120.653 96.583 1.00 30.00 83 ILE F CA 1
ATOM 11061 C C . ILE F 3 83 ? 137.857 120.962 95.489 1.00 30.00 83 ILE F C 1
ATOM 11062 O O . ILE F 3 83 ? 138.605 121.944 95.568 1.00 30.00 83 ILE F O 1
ATOM 11067 N N . MET F 3 84 ? 137.911 120.105 94.472 1.00 30.00 84 MET F N 1
ATOM 11068 C CA . MET F 3 84 ? 138.809 120.340 93.350 1.00 30.00 84 MET F CA 1
ATOM 11069 C C . MET F 3 84 ? 138.205 121.247 92.290 1.00 30.00 84 MET F C 1
ATOM 11070 O O . MET F 3 84 ? 138.753 121.332 91.188 1.00 30.00 84 MET F O 1
ATOM 11075 N N . SER F 3 85 ? 137.103 121.924 92.590 1.00 30.00 85 SER F N 1
ATOM 11076 C CA . SER F 3 85 ? 136.478 122.876 91.676 1.00 30.00 85 SER F CA 1
ATOM 11077 C C . SER F 3 85 ? 136.281 124.183 92.433 1.00 30.00 85 SER F C 1
ATOM 11078 O O . SER F 3 85 ? 135.250 124.371 93.085 1.00 30.00 85 SER F O 1
ATOM 11081 N N . VAL F 3 86 ? 137.240 125.102 92.335 1.00 30.00 86 VAL F N 1
ATOM 11082 C CA . VAL F 3 86 ? 138.425 124.971 91.490 1.00 30.00 86 VAL F CA 1
ATOM 11083 C C . VAL F 3 86 ? 139.468 124.152 92.252 1.00 30.00 86 VAL F C 1
ATOM 11084 O O . VAL F 3 86 ? 139.242 123.797 93.401 1.00 30.00 86 VAL F O 1
ATOM 11088 N N . ALA F 3 87 ? 140.564 123.780 91.592 1.00 30.00 87 ALA F N 1
ATOM 11089 C CA . ALA F 3 87 ? 141.638 123.004 92.202 1.00 30.00 87 ALA F CA 1
ATOM 11090 C C . ALA F 3 87 ? 142.843 123.911 92.411 1.00 30.00 87 ALA F C 1
ATOM 11091 O O . ALA F 3 87 ? 143.513 124.290 91.445 1.00 30.00 87 ALA F O 1
ATOM 11093 N N . ALA F 3 88 ? 143.114 124.267 93.665 1.00 30.00 88 ALA F N 1
ATOM 11094 C CA . ALA F 3 88 ? 142.265 123.894 94.790 1.00 30.00 88 ALA F CA 1
ATOM 11095 C C . ALA F 3 88 ? 141.238 124.986 95.022 1.00 30.00 88 ALA F C 1
ATOM 11096 O O . ALA F 3 88 ? 141.478 126.140 94.696 1.00 30.00 88 ALA F O 1
ATOM 11098 N N . ASN F 3 89 ? 140.095 124.619 95.578 1.00 30.00 89 ASN F N 1
ATOM 11099 C CA . ASN F 3 89 ? 138.994 125.557 95.761 1.00 30.00 89 ASN F CA 1
ATOM 11100 C C . ASN F 3 89 ? 139.326 126.774 96.622 1.00 30.00 89 ASN F C 1
ATOM 11101 O O . ASN F 3 89 ? 138.823 127.861 96.324 1.00 30.00 89 ASN F O 1
ATOM 11106 N N . PRO F 3 90 ? 140.144 126.672 97.693 1.00 30.00 90 PRO F N 1
ATOM 11107 C CA . PRO F 3 90 ? 140.518 127.897 98.408 1.00 30.00 90 PRO F CA 1
ATOM 11108 C C . PRO F 3 90 ? 141.492 128.719 97.588 1.00 30.00 90 PRO F C 1
ATOM 11109 O O . PRO F 3 90 ? 141.827 128.352 96.461 1.00 30.00 90 PRO F O 1
ATOM 11113 N N . LYS F 3 91 ? 141.971 129.816 98.155 1.00 30.00 91 LYS F N 1
ATOM 11114 C CA . LYS F 3 91 ? 142.715 130.793 97.381 1.00 30.00 91 LYS F CA 1
ATOM 11115 C C . LYS F 3 91 ? 144.025 130.219 96.857 1.00 30.00 91 LYS F C 1
ATOM 11116 O O . LYS F 3 91 ? 144.821 129.674 97.621 1.00 30.00 91 LYS F O 1
ATOM 11122 N N . TRP F 3 92 ? 144.292 130.370 9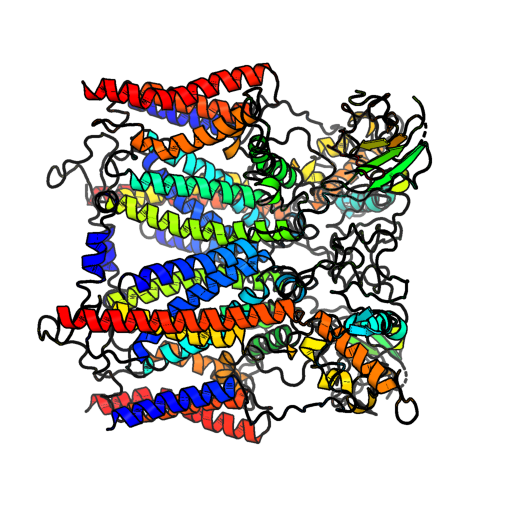5.556 1.00 30.00 92 TRP F N 1
ATOM 11123 C CA . TRP F 3 92 ? 143.463 130.997 94.501 1.00 30.00 92 TRP F CA 1
ATOM 11124 C C . TRP F 3 92 ? 142.753 132.319 94.834 1.00 30.00 92 TRP F C 1
ATOM 11125 O O . TRP F 3 92 ? 141.531 132.391 94.748 1.00 30.00 92 TRP F O 1
ATOM 11136 N N . LYS F 3 93 ? 143.515 133.356 95.179 1.00 30.00 93 LYS F N 1
ATOM 11137 C CA . LYS F 3 93 ? 144.965 133.341 95.042 1.00 30.00 93 LYS F CA 1
ATOM 11138 C C . LYS F 3 93 ? 145.674 133.015 96.371 1.00 30.00 93 LYS F C 1
ATOM 11139 O O . LYS F 3 93 ? 146.351 131.996 96.470 1.00 30.00 93 LYS F O 1
ATOM 11145 N N . ASN F 3 94 ? 145.503 133.850 97.397 1.00 30.00 94 ASN F N 1
ATOM 11146 C CA . ASN F 3 94 ? 146.300 133.735 98.624 1.00 30.00 94 ASN F CA 1
ATOM 11147 C C . ASN F 3 94 ? 145.489 133.086 99.736 1.00 30.00 94 ASN F C 1
ATOM 11148 O O . ASN F 3 94 ? 144.585 133.687 100.317 1.00 30.00 94 ASN F O 1
ATOM 11153 N N . ILE F 3 95 ? 145.825 131.827 100.024 1.00 30.00 95 ILE F N 1
ATOM 11154 C CA . ILE F 3 95 ? 145.215 131.080 101.120 1.00 30.00 95 ILE F CA 1
ATOM 11155 C C . ILE F 3 95 ? 145.912 131.332 102.445 1.00 30.00 95 ILE F C 1
ATOM 11156 O O . ILE F 3 95 ? 145.413 130.909 103.493 1.00 30.00 95 ILE F O 1
ATOM 11161 N N . GLU F 3 96 ? 147.071 131.986 102.424 1.00 30.00 96 GLU F N 1
ATOM 11162 C CA . GLU F 3 96 ? 147.810 132.214 103.656 1.00 30.00 96 GLU F CA 1
ATOM 11163 C C . GLU F 3 96 ? 147.295 133.435 104.406 1.00 30.00 96 GLU F C 1
ATOM 11164 O O . GLU F 3 96 ? 147.320 133.455 105.641 1.00 30.00 96 GLU F O 1
ATOM 11170 N N . LYS F 3 97 ? 146.838 134.461 103.697 1.00 30.00 97 LYS F N 1
ATOM 11171 C CA . LYS F 3 97 ? 146.359 135.665 104.370 1.00 30.00 97 LYS F CA 1
ATOM 11172 C C . LYS F 3 97 ? 144.857 135.606 104.622 1.00 30.00 97 LYS F C 1
ATOM 11173 O O . LYS F 3 97 ? 144.116 136.555 104.379 1.00 30.00 97 LYS F O 1
ATOM 11179 N N . THR F 3 98 ? 144.401 134.467 105.125 1.00 30.00 98 THR F N 1
ATOM 11180 C CA . THR F 3 98 ? 143.018 134.317 105.568 1.00 30.00 98 THR F CA 1
ATOM 11181 C C . THR F 3 98 ? 142.873 133.516 106.850 1.00 30.00 98 THR F C 1
ATOM 11182 O O . THR F 3 98 ? 141.739 133.245 107.256 1.00 30.00 98 THR F O 1
ATOM 11186 N N . SER F 3 99 ? 143.972 133.102 107.479 1.00 30.00 99 SER F N 1
ATOM 11187 C CA . SER F 3 99 ? 143.971 132.314 108.705 1.00 30.00 99 SER F CA 1
ATOM 11188 C C . SER F 3 99 ? 143.023 131.126 108.624 1.00 30.00 99 SER F C 1
ATOM 11189 O O . SER F 3 99 ? 142.115 131.012 109.454 1.00 30.00 99 SER F O 1
ATOM 11192 N N . GLY F 3 100 ? 143.215 130.228 107.658 1.00 30.00 100 GLY F N 1
ATOM 11193 C CA . GLY F 3 100 ? 144.293 130.283 106.690 1.00 30.00 100 GLY F CA 1
ATOM 11194 C C . GLY F 3 100 ? 145.594 129.739 107.224 1.00 30.00 100 GLY F C 1
ATOM 11195 O O . GLY F 3 100 ? 146.581 129.668 106.503 1.00 30.00 100 GLY F O 1
ATOM 11196 N N . ARG F 3 101 ? 145.600 129.350 108.491 1.00 30.00 101 ARG F N 1
ATOM 11197 C CA . ARG F 3 101 ? 146.822 128.863 109.093 1.00 30.00 101 ARG F CA 1
ATOM 11198 C C . ARG F 3 101 ? 147.145 127.461 108.584 1.00 30.00 101 ARG F C 1
ATOM 11199 O O . ARG F 3 101 ? 146.281 126.782 108.027 1.00 30.00 101 ARG F O 1
ATOM 11207 N N . PRO F 3 102 ? 148.391 127.019 108.728 1.00 30.00 102 PRO F N 1
ATOM 11208 C CA . PRO F 3 102 ? 148.731 125.646 108.355 1.00 30.00 102 PRO F CA 1
ATOM 11209 C C . PRO F 3 102 ? 148.187 124.639 109.354 1.00 30.00 102 PRO F C 1
ATOM 11210 O O . PRO F 3 102 ? 148.097 124.903 110.553 1.00 30.00 102 PRO F O 1
ATOM 11214 N N . VAL F 3 103 ? 147.838 123.464 108.841 1.00 30.00 103 VAL F N 1
ATOM 11215 C CA . VAL F 3 103 ? 147.313 122.384 109.669 1.00 30.00 103 VAL F CA 1
ATOM 11216 C C . VAL F 3 103 ? 148.399 121.953 110.647 1.00 30.00 103 VAL F C 1
ATOM 11217 O O . VAL F 3 103 ? 149.463 121.489 110.236 1.00 30.00 103 VAL F O 1
ATOM 11221 N N . TYR F 3 104 ? 148.140 122.102 111.936 1.00 30.00 104 TYR F N 1
ATOM 11222 C CA . TYR F 3 104 ? 149.061 121.673 112.981 1.00 30.00 104 TYR F CA 1
ATOM 11223 C C . TYR F 3 104 ? 148.315 120.708 113.893 1.00 30.00 104 TYR F C 1
ATOM 11224 O O . TYR F 3 104 ? 147.786 121.100 114.931 1.00 30.00 104 TYR F O 1
ATOM 11233 N N . ARG F 3 105 ? 148.274 119.442 113.502 1.00 30.00 105 ARG F N 1
ATOM 11234 C CA . ARG F 3 105 ? 147.627 118.413 114.298 1.00 30.00 105 ARG F CA 1
ATOM 11235 C C . ARG F 3 105 ? 148.646 117.841 115.278 1.00 30.00 105 ARG F C 1
ATOM 11236 O O . ARG F 3 105 ? 149.807 118.250 115.289 1.00 30.00 105 ARG F O 1
ATOM 11244 N N . PHE F 3 106 ? 148.231 116.886 116.100 1.00 30.00 106 PHE F N 1
ATOM 11245 C CA . PHE F 3 106 ? 149.114 116.262 117.077 1.00 30.00 106 PHE F CA 1
ATOM 11246 C C . PHE F 3 106 ? 150.238 115.514 116.375 1.00 30.00 106 PHE F C 1
ATOM 11247 O O . PHE F 3 106 ? 149.985 114.549 115.648 1.00 30.00 106 PHE F O 1
ATOM 11255 N N . GLY F 3 107 ? 151.477 115.952 116.571 1.00 30.00 107 GLY F N 1
ATOM 11256 C CA . GLY F 3 107 ? 151.808 117.210 117.203 1.00 30.00 107 GLY F CA 1
ATOM 11257 C C . GLY F 3 107 ? 152.693 117.911 116.197 1.00 30.00 107 GLY F C 1
ATOM 11258 O O . GLY F 3 107 ? 153.540 118.727 116.545 1.00 30.00 107 GLY F O 1
ATOM 11259 N N . THR F 3 108 ? 152.486 117.560 114.929 1.00 30.00 108 THR F N 1
ATOM 11260 C CA . THR F 3 108 ? 153.314 118.008 113.819 1.00 30.00 108 THR F CA 1
ATOM 11261 C C . THR F 3 108 ? 152.480 118.849 112.870 1.00 30.00 108 THR F C 1
ATOM 11262 O O . THR F 3 108 ? 151.320 118.523 112.607 1.00 30.00 108 THR F O 1
ATOM 11266 N N . LEU F 3 109 ? 153.078 119.905 112.335 1.00 30.00 109 LEU F N 1
ATOM 11267 C CA . LEU F 3 109 ? 152.384 120.784 111.410 1.00 30.00 109 LEU F CA 1
ATOM 11268 C C . LEU F 3 109 ? 152.795 120.495 109.974 1.00 30.00 109 LEU F C 1
ATOM 11269 O O . LEU F 3 109 ? 153.916 120.071 109.691 1.00 30.00 109 LEU F O 1
ATOM 11274 N N . TYR F 3 110 ? 151.862 120.739 109.061 1.00 30.00 110 TYR F N 1
ATOM 11275 C CA . TYR F 3 110 ? 152.068 120.516 107.635 1.00 30.00 110 TYR F CA 1
ATOM 11276 C C . TYR F 3 110 ? 151.972 121.873 106.950 1.00 30.00 110 TYR F C 1
ATOM 11277 O O . TYR F 3 110 ? 150.871 122.378 106.715 1.00 30.00 110 TYR F O 1
ATOM 11286 N N . LYS F 3 111 ? 153.118 122.458 106.607 1.00 30.00 111 LYS F N 1
ATOM 11287 C CA . LYS F 3 111 ? 153.111 123.790 106.022 1.00 30.00 111 LYS F CA 1
ATOM 11288 C C . LYS F 3 111 ? 152.616 123.805 104.585 1.00 30.00 111 LYS F C 1
ATOM 11289 O O . LYS F 3 111 ? 152.592 124.874 103.971 1.00 30.00 111 LYS F O 1
ATOM 11295 N N . ASP F 3 112 ? 152.222 122.664 104.037 1.00 30.00 112 ASP F N 1
ATOM 11296 C CA . ASP F 3 112 ? 151.765 122.582 102.661 1.00 30.00 112 ASP F CA 1
ATOM 11297 C C . ASP F 3 112 ? 150.250 122.544 102.541 1.00 30.00 112 ASP F C 1
ATOM 11298 O O . ASP F 3 112 ? 149.725 122.712 101.438 1.00 30.00 112 ASP F O 1
ATOM 11303 N N . ARG F 3 113 ? 149.539 122.321 103.643 1.00 30.00 113 ARG F N 1
ATOM 11304 C CA . ARG F 3 113 ? 148.086 122.287 103.654 1.00 30.00 113 ARG F CA 1
ATOM 11305 C C . ARG F 3 113 ? 147.576 123.252 104.712 1.00 30.00 113 ARG F C 1
ATOM 11306 O O . ARG F 3 113 ? 148.157 123.371 105.792 1.00 30.00 113 ARG F O 1
ATOM 11314 N N . PHE F 3 114 ? 146.480 123.937 104.396 1.00 30.00 114 PHE F N 1
ATOM 11315 C CA . PHE F 3 114 ? 146.005 125.045 105.207 1.00 30.00 114 PHE F CA 1
ATOM 11316 C C . PHE F 3 114 ? 144.563 124.829 105.637 1.00 30.00 114 PHE F C 1
ATOM 11317 O O . PHE F 3 114 ? 143.750 124.266 104.902 1.00 30.00 114 PHE F O 1
ATOM 11325 N N . PHE F 3 115 ? 144.253 125.305 106.837 1.00 30.00 115 PHE F N 1
ATOM 11326 C CA . PHE F 3 115 ? 142.921 125.205 107.413 1.00 30.00 115 PHE F CA 1
ATOM 11327 C C . PHE F 3 115 ? 142.233 126.554 107.282 1.00 30.00 115 PHE F C 1
ATOM 11328 O O . PHE F 3 115 ? 142.616 127.513 107.954 1.00 30.00 115 PHE F O 1
ATOM 11336 N N . VAL F 3 116 ? 141.229 126.629 106.417 1.00 30.00 116 VAL F N 1
ATOM 11337 C CA . VAL F 3 116 ? 140.489 127.865 106.190 1.00 30.00 116 VAL F CA 1
ATOM 11338 C C . VAL F 3 116 ? 139.162 127.780 106.931 1.00 30.00 116 VAL F C 1
ATOM 11339 O O . VAL F 3 116 ? 138.482 126.751 106.854 1.00 30.00 116 VAL F O 1
ATOM 11343 N N . PRO F 3 117 ? 138.762 128.822 107.654 1.00 30.00 117 PRO F N 1
ATOM 11344 C CA . PRO F 3 117 ? 137.545 128.756 108.465 1.00 30.00 117 PRO F CA 1
ATOM 11345 C C . PRO F 3 117 ? 136.315 128.397 107.649 1.00 30.00 117 PRO F C 1
ATOM 11346 O O . PRO F 3 117 ? 136.282 128.494 106.424 1.00 30.00 117 PRO F O 1
ATOM 11350 N N . LYS F 3 118 ? 135.277 127.976 108.367 1.00 30.00 118 LYS F N 1
ATOM 11351 C CA . LYS F 3 118 ? 134.050 127.518 107.732 1.00 30.00 118 LYS F CA 1
ATOM 11352 C C . LYS F 3 118 ? 133.296 128.638 107.042 1.00 30.00 118 LYS F C 1
ATOM 11353 O O . LYS F 3 118 ? 132.511 128.365 106.135 1.00 30.00 118 LYS F O 1
ATOM 11359 N N . ASP F 3 119 ? 133.500 129.887 107.448 1.00 30.00 119 ASP F N 1
ATOM 11360 C CA . ASP F 3 119 ? 132.788 131.000 106.840 1.00 30.00 119 ASP F CA 1
ATOM 11361 C C . ASP F 3 119 ? 133.533 131.615 105.671 1.00 30.00 119 ASP F C 1
ATOM 11362 O O . ASP F 3 119 ? 132.899 132.003 104.690 1.00 30.00 119 ASP F O 1
ATOM 11367 N N . VAL F 3 120 ? 134.859 131.711 105.746 1.00 30.00 120 VAL F N 1
ATOM 11368 C CA . VAL F 3 120 ? 135.638 132.181 104.605 1.00 30.00 120 VAL F CA 1
ATOM 11369 C C . VAL F 3 120 ? 135.499 131.216 103.438 1.00 30.00 120 VAL F C 1
ATOM 11370 O O . VAL F 3 120 ? 135.040 131.589 102.355 1.00 30.00 120 VAL F O 1
ATOM 11374 N N . TYR F 3 121 ? 135.894 129.966 103.640 1.00 30.00 121 TYR F N 1
ATOM 11375 C CA . TYR F 3 121 ? 135.460 128.907 102.746 1.00 30.00 121 TYR F CA 1
ATOM 11376 C C . TYR F 3 121 ? 133.939 128.842 102.773 1.00 30.00 121 TYR F C 1
ATOM 11377 O O . TYR F 3 121 ? 133.301 129.331 103.702 1.00 30.00 121 TYR F O 1
ATOM 11386 N N . GLU F 3 122 ? 133.354 128.281 101.720 1.00 30.00 122 GLU F N 1
ATOM 11387 C CA . GLU F 3 122 ? 131.916 128.142 101.496 1.00 30.00 122 GLU F CA 1
ATOM 11388 C C . GLU F 3 122 ? 131.226 129.486 101.334 1.00 30.00 122 GLU F C 1
ATOM 11389 O O . GLU F 3 122 ? 130.017 129.525 101.093 1.00 30.00 122 GLU F O 1
ATOM 11395 N N . ALA F 3 123 ? 131.950 130.590 101.457 1.00 30.00 123 ALA F N 1
ATOM 11396 C CA . ALA F 3 123 ? 131.532 131.860 100.892 1.00 30.00 123 ALA F CA 1
ATOM 11397 C C . ALA F 3 123 ? 132.372 132.239 99.693 1.00 30.00 123 ALA F C 1
ATOM 11398 O O . ALA F 3 123 ? 131.835 132.719 98.695 1.00 30.00 123 ALA F O 1
ATOM 11400 N N . PHE F 3 124 ? 133.675 132.006 99.771 1.00 30.00 124 PHE F N 1
ATOM 11401 C CA . PHE F 3 124 ? 134.540 132.159 98.616 1.00 30.00 124 PHE F CA 1
ATOM 11402 C C . PHE F 3 124 ? 134.457 130.961 97.689 1.00 30.00 124 PHE F C 1
ATOM 11403 O O . PHE F 3 124 ? 134.739 131.085 96.495 1.00 30.00 124 PHE F O 1
ATOM 11411 N N . ALA F 3 125 ? 134.089 129.800 98.215 1.00 30.00 125 ALA F N 1
ATOM 11412 C CA . ALA F 3 125 ? 134.099 128.588 97.416 1.00 30.00 125 ALA F CA 1
ATOM 11413 C C . ALA F 3 125 ? 132.730 128.254 96.852 1.00 30.00 125 ALA F C 1
ATOM 11414 O O . ALA F 3 125 ? 132.535 128.260 95.635 1.00 30.00 125 ALA F O 1
ATOM 11416 N N . HIS F 3 126 ? 131.775 127.966 97.723 1.00 30.00 126 HIS F N 1
ATOM 11417 C CA . HIS F 3 126 ? 130.529 127.365 97.285 1.00 30.00 126 HIS F CA 1
ATOM 11418 C C . HIS F 3 126 ? 129.340 128.305 97.372 1.00 30.00 126 HIS F C 1
ATOM 11419 O O . HIS F 3 126 ? 128.231 127.909 97.003 1.00 30.00 126 HIS F O 1
ATOM 11426 N N . ASP F 3 127 ? 129.522 129.539 97.820 1.00 30.00 127 ASP F N 1
ATOM 11427 C CA . ASP F 3 127 ? 128.376 130.430 97.799 1.00 30.00 127 ASP F CA 1
ATOM 11428 C C . ASP F 3 127 ? 128.053 130.916 96.400 1.00 30.00 127 ASP F C 1
ATOM 11429 O O . ASP F 3 127 ? 126.961 131.454 96.186 1.00 30.00 127 ASP F O 1
ATOM 11434 N N . ASP F 3 128 ? 128.980 130.759 95.454 1.00 30.00 128 ASP F N 1
ATOM 11435 C CA . ASP F 3 128 ? 128.612 130.634 94.045 1.00 30.00 128 ASP F CA 1
ATOM 11436 C C . ASP F 3 128 ? 128.396 129.144 93.792 1.00 30.00 128 ASP F C 1
ATOM 11437 O O . ASP F 3 128 ? 129.290 128.400 93.391 1.00 30.00 128 ASP F O 1
ATOM 11442 N N . ILE F 3 129 ? 127.166 128.708 94.054 1.00 30.00 129 ILE F N 1
ATOM 11443 C CA . ILE F 3 129 ? 126.860 127.287 94.194 1.00 30.00 129 ILE F CA 1
ATOM 11444 C C . ILE F 3 129 ? 127.119 126.598 92.860 1.00 30.00 129 ILE F C 1
ATOM 11445 O O . ILE F 3 129 ? 126.362 126.766 91.901 1.00 30.00 129 ILE F O 1
ATOM 11450 N N . GLN F 3 130 ? 128.189 125.814 92.802 1.00 30.00 130 GLN F N 1
ATOM 11451 C CA . GLN F 3 130 ? 128.446 124.982 91.637 1.00 30.00 130 GLN F CA 1
ATOM 11452 C C . GLN F 3 130 ? 127.543 123.757 91.657 1.00 30.00 130 GLN F C 1
ATOM 11453 O O . GLN F 3 130 ? 126.698 123.601 92.543 1.00 30.00 130 GLN F O 1
ATOM 11459 N N . GLY F 3 131 ? 127.718 122.886 90.672 1.00 30.00 131 GLY F N 1
ATOM 11460 C CA . GLY F 3 131 ? 126.823 121.757 90.538 1.00 30.00 131 GLY F CA 1
ATOM 11461 C C . GLY F 3 131 ? 127.019 120.683 91.587 1.00 30.00 131 GLY F C 1
ATOM 11462 O O . GLY F 3 131 ? 127.160 119.502 91.254 1.00 30.00 131 GLY F O 1
ATOM 11463 N N . LEU F 3 132 ? 127.018 121.078 92.861 1.00 30.00 132 LEU F N 1
ATOM 11464 C CA . LEU F 3 132 ? 127.015 120.117 93.954 1.00 30.00 132 LEU F CA 1
ATOM 11465 C C . LEU F 3 132 ? 125.714 120.169 94.732 1.00 30.00 132 LEU F C 1
ATOM 11466 O O . LEU F 3 132 ? 125.008 119.163 94.834 1.00 30.00 132 LEU F O 1
ATOM 11471 N N . LYS F 3 133 ? 125.373 121.332 95.274 1.00 30.00 133 LYS F N 1
ATOM 11472 C CA . LYS F 3 133 ? 124.056 121.492 95.864 1.00 30.00 133 LYS F CA 1
ATOM 11473 C C . LYS F 3 133 ? 122.984 121.476 94.790 1.00 30.00 133 LYS F C 1
ATOM 11474 O O . LYS F 3 133 ? 121.849 121.068 95.050 1.00 30.00 133 LYS F O 1
ATOM 11480 N N . ALA F 3 134 ? 123.332 121.888 93.572 1.00 30.00 134 ALA F N 1
ATOM 11481 C CA . ALA F 3 134 ? 122.355 121.902 92.491 1.00 30.00 134 ALA F CA 1
ATOM 11482 C C . ALA F 3 134 ? 121.992 120.486 92.068 1.00 30.00 134 ALA F C 1
ATOM 11483 O O . ALA F 3 134 ? 120.834 120.065 92.176 1.00 30.00 134 ALA F O 1
ATOM 11485 N N . SER F 3 135 ? 122.983 119.732 91.593 1.00 30.00 135 SER F N 1
ATOM 11486 C CA . SER F 3 135 ? 122.740 118.379 91.111 1.00 30.00 135 SER F CA 1
ATOM 11487 C C . SER F 3 135 ? 122.290 117.459 92.239 1.00 30.00 135 SER F C 1
ATOM 11488 O O . SER F 3 135 ? 121.181 116.915 92.208 1.00 30.00 135 SER F O 1
ATOM 11491 N N . LEU F 3 136 ? 123.135 117.292 93.254 1.00 30.00 136 LEU F N 1
ATOM 11492 C CA . LEU F 3 136 ? 122.855 116.326 94.310 1.00 30.00 136 LEU F CA 1
ATOM 11493 C C . LEU F 3 136 ? 121.733 116.800 95.222 1.00 30.00 136 LEU F C 1
ATOM 11494 O O . LEU F 3 136 ? 121.055 115.984 95.852 1.00 30.00 136 LEU F O 1
ATOM 11499 N N . GLY F 3 137 ? 121.538 118.111 95.336 1.00 30.00 137 GLY F N 1
ATOM 11500 C CA . GLY F 3 137 ? 120.523 118.630 96.233 1.00 30.00 137 GLY F CA 1
ATOM 11501 C C . GLY F 3 137 ? 121.034 118.719 97.652 1.00 30.00 137 GLY F C 1
ATOM 11502 O O . GLY F 3 137 ? 120.523 119.482 98.477 1.00 30.00 137 GLY F O 1
ATOM 11503 N N . GLN F 3 138 ? 122.051 117.914 97.926 1.00 30.00 138 GLN F N 1
ATOM 11504 C CA . GLN F 3 138 ? 122.735 117.818 99.201 1.00 30.00 138 GLN F CA 1
ATOM 11505 C C . GLN F 3 138 ? 124.191 118.182 99.004 1.00 30.00 138 GLN F C 1
ATOM 11506 O O . GLN F 3 138 ? 124.905 117.545 98.228 1.00 30.00 138 GLN F O 1
ATOM 11512 N N . VAL F 3 139 ? 124.634 119.214 99.695 1.00 30.00 139 VAL F N 1
ATOM 11513 C CA . VAL F 3 139 ? 126.072 119.477 99.666 1.00 30.00 139 VAL F CA 1
ATOM 11514 C C . VAL F 3 139 ? 126.789 118.332 100.377 1.00 30.00 139 VAL F C 1
ATOM 11515 O O . VAL F 3 139 ? 126.338 117.893 101.449 1.00 30.00 139 VAL F O 1
ATOM 11519 N N . PRO F 3 140 ? 127.837 117.761 99.801 1.00 30.00 140 PRO F N 1
ATOM 11520 C CA . PRO F 3 140 ? 128.573 116.720 100.499 1.00 30.00 140 PRO F CA 1
ATOM 11521 C C . PRO F 3 140 ? 129.244 117.306 101.723 1.00 30.00 140 PRO F C 1
ATOM 11522 O O . PRO F 3 140 ? 130.168 118.124 101.601 1.00 30.00 140 PRO F O 1
ATOM 11526 N N . PRO F 3 141 ? 128.799 116.933 102.914 1.00 30.00 141 PRO F N 1
ATOM 11527 C CA . PRO F 3 141 ? 128.942 117.850 104.048 1.00 30.00 141 PRO F CA 1
ATOM 11528 C C . PRO F 3 141 ? 130.366 118.226 104.419 1.00 30.00 141 PRO F C 1
ATOM 11529 O O . PRO F 3 141 ? 130.819 119.320 104.074 1.00 30.00 141 PRO F O 1
ATOM 11533 N N . ASP F 3 142 ? 131.089 117.320 105.063 1.00 30.00 142 ASP F N 1
ATOM 11534 C CA . ASP F 3 142 ? 132.484 117.533 105.417 1.00 30.00 142 ASP F CA 1
ATOM 11535 C C . ASP F 3 142 ? 132.978 116.292 106.131 1.00 30.00 142 ASP F C 1
ATOM 11536 O O . ASP F 3 142 ? 132.319 115.811 107.055 1.00 30.00 142 ASP F O 1
ATOM 11541 N N . LEU F 3 143 ? 134.145 115.793 105.770 1.00 30.00 143 LEU F N 1
ATOM 11542 C CA . LEU F 3 143 ? 134.629 114.545 106.330 1.00 30.00 143 LEU F CA 1
ATOM 11543 C C . LEU F 3 143 ? 135.719 114.785 107.361 1.00 30.00 143 LEU F C 1
ATOM 11544 O O . LEU F 3 143 ? 136.470 113.873 107.709 1.00 30.00 143 LEU F O 1
ATOM 11549 N N . SER F 3 144 ? 135.798 116.012 107.867 1.00 30.00 144 SER F N 1
ATOM 11550 C CA . SER F 3 144 ? 136.862 116.374 108.790 1.00 30.00 144 SER F CA 1
ATOM 11551 C C . SER F 3 144 ? 136.754 115.570 110.074 1.00 30.00 144 SER F C 1
ATOM 11552 O O . SER F 3 144 ? 137.738 115.003 110.555 1.00 30.00 144 SER F O 1
ATOM 11555 N N . SER F 3 145 ? 135.558 115.508 110.642 1.00 30.00 145 SER F N 1
ATOM 11556 C CA . SER F 3 145 ? 135.294 114.749 111.854 1.00 30.00 145 SER F CA 1
ATOM 11557 C C . SER F 3 145 ? 134.149 113.768 111.650 1.00 30.00 145 SER F C 1
ATOM 11558 O O . SER F 3 145 ? 133.291 113.615 112.513 1.00 30.00 145 SER F O 1
ATOM 11561 N N . MET F 3 146 ? 134.105 113.117 110.493 1.00 30.00 146 MET F N 1
ATOM 11562 C CA . MET F 3 146 ? 133.102 112.094 110.246 1.00 30.00 146 MET F CA 1
ATOM 11563 C C . MET F 3 146 ? 133.529 110.730 110.752 1.00 30.00 146 MET F C 1
ATOM 11564 O O . MET F 3 146 ? 132.667 109.898 111.049 1.00 30.00 146 MET F O 1
ATOM 11569 N N . TYR F 3 147 ? 134.830 110.478 110.867 1.00 30.00 147 TYR F N 1
ATOM 11570 C CA . TYR F 3 147 ? 135.263 109.250 111.516 1.00 30.00 147 TYR F CA 1
ATOM 11571 C C . TYR F 3 147 ? 134.819 109.215 112.967 1.00 30.00 147 TYR F C 1
ATOM 11572 O O . TYR F 3 147 ? 134.223 108.232 113.410 1.00 30.00 147 TYR F O 1
ATOM 11581 N N . LEU F 3 148 ? 135.096 110.276 113.723 1.00 30.00 148 LEU F N 1
ATOM 11582 C CA . LEU F 3 148 ? 134.668 110.320 115.113 1.00 30.00 148 LEU F CA 1
ATOM 11583 C C . LEU F 3 148 ? 133.163 110.215 115.260 1.00 30.00 148 LEU F C 1
ATOM 11584 O O . LEU F 3 148 ? 132.693 109.715 116.282 1.00 30.00 148 LEU F O 1
ATOM 11589 N N . ALA F 3 149 ? 132.399 110.657 114.271 1.00 30.00 149 ALA F N 1
ATOM 11590 C CA . ALA F 3 149 ? 130.954 110.636 114.391 1.00 30.00 149 ALA F CA 1
ATOM 11591 C C . ALA F 3 149 ? 130.328 109.341 113.908 1.00 30.00 149 ALA F C 1
ATOM 11592 O O . ALA F 3 149 ? 129.203 109.036 114.310 1.00 30.00 149 ALA F O 1
ATOM 11594 N N . ARG F 3 150 ? 131.012 108.570 113.070 1.00 30.00 150 ARG F N 1
ATOM 11595 C CA . ARG F 3 150 ? 130.429 107.353 112.526 1.00 30.00 150 ARG F CA 1
ATOM 11596 C C . ARG F 3 150 ? 131.098 106.069 112.979 1.00 30.00 150 ARG F C 1
ATOM 11597 O O . ARG F 3 150 ? 130.400 105.084 113.204 1.00 30.00 150 ARG F O 1
ATOM 11605 N N . GLY F 3 151 ? 132.416 106.037 113.102 1.00 30.00 151 GLY F N 1
ATOM 11606 C CA . GLY F 3 151 ? 133.117 104.806 113.372 1.00 30.00 151 GLY F CA 1
ATOM 11607 C C . GLY F 3 151 ? 133.591 104.145 112.098 1.00 30.00 151 GLY F C 1
ATOM 11608 O O . GLY F 3 151 ? 133.013 104.299 111.023 1.00 30.00 151 GLY F O 1
ATOM 11609 N N . GLU F 3 152 ? 134.689 103.404 112.228 1.00 30.00 152 GLU F N 1
ATOM 11610 C CA . GLU F 3 152 ? 135.275 102.738 111.077 1.00 30.00 152 GLU F CA 1
ATOM 11611 C C . GLU F 3 152 ? 134.337 101.709 110.469 1.00 30.00 152 GLU F C 1
ATOM 11612 O O . GLU F 3 152 ? 134.347 101.527 109.251 1.00 30.00 152 GLU F O 1
ATOM 11618 N N . GLY F 3 153 ? 133.500 101.070 111.269 1.00 30.00 153 GLY F N 1
ATOM 11619 C CA . GLY F 3 153 ? 132.570 100.108 110.723 1.00 30.00 153 GLY F CA 1
ATOM 11620 C C . GLY F 3 153 ? 131.553 100.757 109.815 1.00 30.00 153 GLY F C 1
ATOM 11621 O O . GLY F 3 153 ? 131.365 100.332 108.672 1.00 30.00 153 GLY F O 1
ATOM 11622 N N . TYR F 3 154 ? 130.886 101.792 110.319 1.00 30.00 154 TYR F N 1
ATOM 11623 C CA . TYR F 3 154 ? 129.919 102.515 109.506 1.00 30.00 154 TYR F CA 1
ATOM 11624 C C . TYR F 3 154 ? 130.572 103.158 108.299 1.00 30.00 154 TYR F C 1
ATOM 11625 O O . TYR F 3 154 ? 129.967 103.206 107.229 1.00 30.00 154 TYR F O 1
ATOM 11634 N N . LEU F 3 155 ? 131.788 103.675 108.446 1.00 30.00 155 LEU F N 1
ATOM 11635 C CA . LEU F 3 155 ? 132.437 104.310 107.310 1.00 30.00 155 LEU F CA 1
ATOM 11636 C C . LEU F 3 155 ? 132.749 103.294 106.229 1.00 30.00 155 LEU F C 1
ATOM 11637 O O . LEU F 3 155 ? 132.503 103.545 105.048 1.00 30.00 155 LEU F O 1
ATOM 11642 N N . TYR F 3 156 ? 133.273 102.134 106.610 1.00 30.00 156 TYR F N 1
ATOM 11643 C CA . TYR F 3 156 ? 133.590 101.125 105.613 1.00 30.00 156 TYR F CA 1
ATOM 11644 C C . TYR F 3 156 ? 132.332 100.574 104.963 1.00 30.00 156 TYR F C 1
ATOM 11645 O O . TYR F 3 156 ? 132.314 100.325 103.755 1.00 30.00 156 TYR F O 1
ATOM 11654 N N . GLN F 3 157 ? 131.271 100.366 105.740 1.00 30.00 157 GLN F N 1
ATOM 11655 C CA . GLN F 3 157 ? 130.059 99.790 105.176 1.00 30.00 157 GLN F CA 1
ATOM 11656 C C . GLN F 3 157 ? 129.252 100.787 104.364 1.00 30.00 157 GLN F C 1
ATOM 11657 O O . GLN F 3 157 ? 128.518 100.376 103.463 1.00 30.00 157 GLN F O 1
ATOM 11663 N N . PHE F 3 158 ? 129.363 102.080 104.660 1.00 30.00 158 PHE F N 1
ATOM 11664 C CA . PHE F 3 158 ? 128.690 103.090 103.854 1.00 30.00 158 PHE F CA 1
ATOM 11665 C C . PHE F 3 158 ? 129.373 103.244 102.506 1.00 30.00 158 PHE F C 1
ATOM 11666 O O . PHE F 3 158 ? 128.737 103.126 101.456 1.00 30.00 158 PHE F O 1
ATOM 11674 N N . ILE F 3 159 ? 130.673 103.498 102.545 1.00 30.00 159 ILE F N 1
ATOM 11675 C CA . ILE F 3 159 ? 131.458 103.620 101.335 1.00 30.00 159 ILE F CA 1
ATOM 11676 C C . ILE F 3 159 ? 131.541 102.226 100.723 1.00 30.00 159 ILE F C 1
ATOM 11677 O O . ILE F 3 159 ? 131.638 101.238 101.453 1.00 30.00 159 ILE F O 1
ATOM 11682 N N . LEU F 3 160 ? 131.467 102.191 99.391 1.00 30.00 160 LEU F N 1
ATOM 11683 C CA . LEU F 3 160 ? 131.489 101.012 98.492 1.00 30.00 160 LEU F CA 1
ATOM 11684 C C . LEU F 3 160 ? 130.137 100.305 98.348 1.00 30.00 160 LEU F C 1
ATOM 11685 O O . LEU F 3 160 ? 130.026 99.342 97.588 1.00 30.00 160 LEU F O 1
ATOM 11690 N N . ASN F 3 161 ? 129.118 100.836 99.024 1.00 30.00 161 ASN F N 1
ATOM 11691 C CA . ASN F 3 161 ? 127.750 100.314 98.977 1.00 30.00 161 ASN F CA 1
ATOM 11692 C C . ASN F 3 161 ? 126.809 101.287 99.668 1.00 30.00 161 ASN F C 1
ATOM 11693 O O . ASN F 3 161 ? 126.047 100.882 100.543 1.00 30.00 161 ASN F O 1
ATOM 11698 N N . PRO F 3 162 ? 126.866 102.580 99.298 1.00 30.00 162 PRO F N 1
ATOM 11699 C CA . PRO F 3 162 ? 125.994 103.537 99.988 1.00 30.00 162 PRO F CA 1
ATOM 11700 C C . PRO F 3 162 ? 124.525 103.190 99.931 1.00 30.00 162 PRO F C 1
ATOM 11701 O O . PRO F 3 162 ? 123.745 103.769 100.697 1.00 30.00 162 PRO F O 1
ATOM 11705 N N . GLN F 3 163 ? 124.120 102.295 99.034 1.00 30.00 163 GLN F N 1
ATOM 11706 C CA . GLN F 3 163 ? 122.730 101.879 98.928 1.00 30.00 163 GLN F CA 1
ATOM 11707 C C . GLN F 3 163 ? 122.358 100.835 99.961 1.00 30.00 163 GLN F C 1
ATOM 11708 O O . GLN F 3 163 ? 121.172 100.656 100.243 1.00 30.00 163 GLN F O 1
ATOM 11714 N N . LYS F 3 164 ? 123.337 100.140 100.524 1.00 30.00 164 LYS F N 1
ATOM 11715 C CA . LYS F 3 164 ? 123.054 99.254 101.639 1.00 30.00 164 LYS F CA 1
ATOM 11716 C C . LYS F 3 164 ? 122.597 100.021 102.870 1.00 30.00 164 LYS F C 1
ATOM 11717 O O . LYS F 3 164 ? 121.488 99.796 103.369 1.00 30.00 164 LYS F O 1
ATOM 11723 N N . VAL F 3 165 ? 123.433 100.935 103.356 1.00 30.00 165 VAL F N 1
ATOM 11724 C CA . VAL F 3 165 ? 123.147 101.655 104.588 1.00 30.00 165 VAL F CA 1
ATOM 11725 C C . VAL F 3 165 ? 121.906 102.518 104.434 1.00 30.00 165 VAL F C 1
ATOM 11726 O O . VAL F 3 165 ? 120.894 102.311 105.113 1.00 30.00 165 VAL F O 1
ATOM 11730 N N . LEU F 3 166 ? 121.965 103.483 103.550 1.00 30.00 166 LEU F N 1
ATOM 11731 C CA . LEU F 3 166 ? 120.791 104.259 103.227 1.00 30.00 166 LEU F CA 1
ATOM 11732 C C . LEU F 3 166 ? 120.166 103.724 101.947 1.00 30.00 166 LEU F C 1
ATOM 11733 O O . LEU F 3 166 ? 120.875 103.503 100.961 1.00 30.00 166 LEU F O 1
ATOM 11738 N N . PRO F 3 167 ? 118.854 103.482 101.940 1.00 30.00 167 PRO F N 1
ATOM 11739 C CA . PRO F 3 167 ? 118.251 102.825 100.769 1.00 30.00 167 PRO F CA 1
ATOM 11740 C C . PRO F 3 167 ? 118.469 103.596 99.479 1.00 30.00 167 PRO F C 1
ATOM 11741 O O . PRO F 3 167 ? 119.008 103.042 98.512 1.00 30.00 167 PRO F O 1
ATOM 11745 N N . GLY F 3 168 ? 118.087 104.868 99.442 1.00 30.00 168 GLY F N 1
ATOM 11746 C CA . GLY F 3 168 ? 118.349 105.688 98.278 1.00 30.00 168 GLY F CA 1
ATOM 11747 C C . GLY F 3 168 ? 119.294 106.817 98.617 1.00 30.00 168 GLY F C 1
ATOM 11748 O O . GLY F 3 168 ? 119.119 107.472 99.646 1.00 30.00 168 GLY F O 1
ATOM 11749 N N . THR F 3 169 ? 120.307 107.047 97.783 1.00 30.00 169 THR F N 1
ATOM 11750 C CA . THR F 3 169 ? 121.299 108.080 98.054 1.00 30.00 169 THR F CA 1
ATOM 11751 C C . THR F 3 169 ? 122.090 108.371 96.793 1.00 30.00 169 THR F C 1
ATOM 11752 O O . THR F 3 169 ? 122.664 107.456 96.197 1.00 30.00 169 THR F O 1
ATOM 11756 N N . THR F 3 170 ? 122.136 109.641 96.402 1.00 30.00 170 THR F N 1
ATOM 11757 C CA . THR F 3 170 ? 122.860 110.037 95.203 1.00 30.00 170 THR F CA 1
ATOM 11758 C C . THR F 3 170 ? 124.366 110.069 95.387 1.00 30.00 170 THR F C 1
ATOM 11759 O O . THR F 3 170 ? 125.071 110.534 94.487 1.00 30.00 170 THR F O 1
ATOM 11763 N N . MET F 3 171 ? 124.881 109.618 96.508 1.00 30.00 171 MET F N 1
ATOM 11764 C CA . MET F 3 171 ? 126.296 109.320 96.558 1.00 30.00 171 MET F CA 1
ATOM 11765 C C . MET F 3 171 ? 126.535 108.039 95.770 1.00 30.00 171 MET F C 1
ATOM 11766 O O . MET F 3 171 ? 125.877 107.028 96.033 1.00 30.00 171 MET F O 1
ATOM 11771 N N . PRO F 3 172 ? 127.432 108.037 94.802 1.00 30.00 172 PRO F N 1
ATOM 11772 C CA . PRO F 3 172 ? 127.594 106.872 93.935 1.00 30.00 172 PRO F CA 1
ATOM 11773 C C . PRO F 3 172 ? 128.358 105.772 94.658 1.00 30.00 172 PRO F C 1
ATOM 11774 O O . PRO F 3 172 ? 128.979 105.992 95.692 1.00 30.00 172 PRO F O 1
ATOM 11778 N N . GLN F 3 173 ? 128.298 104.568 94.087 1.00 30.00 173 GLN F N 1
ATOM 11779 C CA . GLN F 3 173 ? 129.100 103.470 94.608 1.00 30.00 173 GLN F CA 1
ATOM 11780 C C . GLN F 3 173 ? 130.575 103.830 94.591 1.00 30.00 173 GLN F C 1
ATOM 11781 O O . GLN F 3 173 ? 131.252 103.767 95.621 1.00 30.00 173 GLN F O 1
ATOM 11787 N N . LEU F 3 174 ? 131.100 104.155 93.412 1.00 30.00 174 LEU F N 1
ATOM 11788 C CA . LEU F 3 174 ? 132.435 104.720 93.251 1.00 30.00 174 LEU F CA 1
ATOM 11789 C C . LEU F 3 174 ? 133.509 103.676 93.526 1.00 30.00 174 LEU F C 1
ATOM 11790 O O . LEU F 3 174 ? 134.687 103.890 93.229 1.00 30.00 174 LEU F O 1
ATOM 11795 N N . PHE F 3 175 ? 133.099 102.532 94.065 1.00 30.00 175 PHE F N 1
ATOM 11796 C CA . PHE F 3 175 ? 133.947 101.351 94.225 1.00 30.00 175 PHE F CA 1
ATOM 11797 C C . PHE F 3 175 ? 132.971 100.184 94.323 1.00 30.00 175 PHE F C 1
ATOM 11798 O O . PHE F 3 175 ? 132.349 99.973 95.366 1.00 30.00 175 PHE F O 1
ATOM 11806 N N . ASN F 3 176 ? 132.815 99.453 93.234 1.00 30.00 176 ASN F N 1
ATOM 11807 C CA . ASN F 3 176 ? 131.860 98.360 93.223 1.00 30.00 176 ASN F CA 1
ATOM 11808 C C . ASN F 3 176 ? 132.595 97.032 93.321 1.00 30.00 176 ASN F C 1
ATOM 11809 O O . ASN F 3 176 ? 133.407 96.721 92.444 1.00 30.00 176 ASN F O 1
ATOM 11814 N N . PRO F 3 177 ? 132.361 96.238 94.360 1.00 30.00 177 PRO F N 1
ATOM 11815 C CA . PRO F 3 177 ? 133.007 94.926 94.438 1.00 30.00 177 PRO F CA 1
ATOM 11816 C C . PRO F 3 177 ? 132.265 93.877 93.627 1.00 30.00 177 PRO F C 1
ATOM 11817 O O . PRO F 3 177 ? 131.372 94.203 92.838 1.00 30.00 177 PRO F O 1
ATOM 11821 N N . GLN F 3 178 ? 132.674 92.619 93.792 1.00 30.00 178 GLN F N 1
ATOM 11822 C CA . GLN F 3 178 ? 132.150 91.452 93.087 1.00 30.00 178 GLN F CA 1
ATOM 11823 C C . GLN F 3 178 ? 132.648 91.448 91.644 1.00 30.00 178 GLN F C 1
ATOM 11824 O O . GLN F 3 178 ? 132.454 90.473 90.910 1.00 30.00 178 GLN F O 1
ATOM 11830 N N . PHE F 3 179 ? 133.311 92.523 91.235 1.00 30.00 179 PHE F N 1
ATOM 11831 C CA . PHE F 3 179 ? 134.095 92.501 90.012 1.00 30.00 179 PHE F CA 1
ATOM 11832 C C . PHE F 3 179 ? 135.320 93.399 90.084 1.00 30.00 179 PHE F C 1
ATOM 11833 O O . PHE F 3 179 ? 135.994 93.576 89.065 1.00 30.00 179 PHE F O 1
ATOM 11841 N N . ASP F 3 180 ? 135.632 93.965 91.246 1.00 30.00 180 ASP F N 1
ATOM 11842 C CA . ASP F 3 180 ? 136.864 94.723 91.451 1.00 30.00 180 ASP F CA 1
ATOM 11843 C C . ASP F 3 180 ? 137.635 94.079 92.591 1.00 30.00 180 ASP F C 1
ATOM 11844 O O . ASP F 3 180 ? 137.166 94.087 93.744 1.00 30.00 180 ASP F O 1
ATOM 11849 N N . PRO F 3 181 ? 138.809 93.502 92.332 1.00 30.00 181 PRO F N 1
ATOM 11850 C CA . PRO F 3 181 ? 139.539 92.801 93.392 1.00 30.00 181 PRO F CA 1
ATOM 11851 C C . PRO F 3 181 ? 140.217 93.713 94.401 1.00 30.00 181 PRO F C 1
ATOM 11852 O O . PRO F 3 181 ? 140.539 93.250 95.500 1.00 30.00 181 PRO F O 1
ATOM 11856 N N . GLN F 3 182 ? 140.441 94.984 94.085 1.00 30.00 182 GLN F N 1
ATOM 11857 C CA . GLN F 3 182 ? 141.192 95.863 94.968 1.00 30.00 182 GLN F CA 1
ATOM 11858 C C . GLN F 3 182 ? 140.312 96.886 95.665 1.00 30.00 182 GLN F C 1
ATOM 11859 O O . GLN F 3 182 ? 140.816 97.671 96.471 1.00 30.00 182 GLN F O 1
ATOM 11865 N N . ALA F 3 183 ? 139.007 96.878 95.394 1.00 30.00 183 ALA F N 1
ATOM 11866 C CA . ALA F 3 183 ? 138.124 97.914 95.913 1.00 30.00 183 ALA F CA 1
ATOM 11867 C C . ALA F 3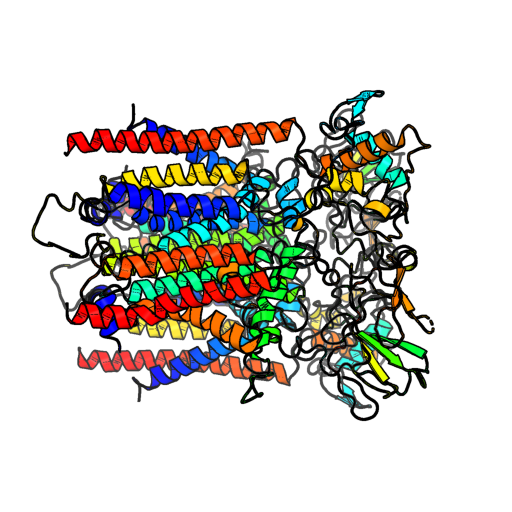 183 ? 138.050 97.905 97.429 1.00 30.00 183 ALA F C 1
ATOM 11868 O O . ALA F 3 183 ? 138.043 98.973 98.053 1.00 30.00 183 ALA F O 1
ATOM 11870 N N . LYS F 3 184 ? 137.997 96.722 98.036 1.00 30.00 184 LYS F N 1
ATOM 11871 C CA . LYS F 3 184 ? 137.968 96.649 99.489 1.00 30.00 184 LYS F CA 1
ATOM 11872 C C . LYS F 3 184 ? 139.206 97.296 100.093 1.00 30.00 184 LYS F C 1
ATOM 11873 O O . LYS F 3 184 ? 139.098 98.066 101.050 1.00 30.00 184 LYS F O 1
ATOM 11879 N N . GLU F 3 185 ? 140.389 97.027 99.540 1.00 1.00 185 GLU F N 1
ATOM 11880 C CA . GLU F 3 185 ? 141.579 97.702 100.041 1.00 1.00 185 GLU F CA 1
ATOM 11881 C C . GLU F 3 185 ? 141.572 99.195 99.760 1.00 1.00 185 GLU F C 1
ATOM 11882 O O . GLU F 3 185 ? 142.136 99.956 100.550 1.00 1.00 185 GLU F O 1
ATOM 11888 N N . LYS F 3 186 ? 140.951 99.642 98.667 1.00 1.00 186 LYS F N 1
ATOM 11889 C CA . LYS F 3 186 ? 140.850 101.079 98.437 1.00 1.00 186 LYS F CA 1
ATOM 11890 C C . LYS F 3 186 ? 140.014 101.746 99.517 1.00 1.00 186 LYS F C 1
ATOM 11891 O O . LYS F 3 186 ? 140.438 102.744 100.113 1.00 1.00 186 LYS F O 1
ATOM 11897 N N . VAL F 3 187 ? 138.823 101.214 99.781 1.00 1.00 187 VAL F N 1
ATOM 11898 C CA . VAL F 3 187 ? 137.991 101.789 100.827 1.00 1.00 187 VAL F CA 1
ATOM 11899 C C . VAL F 3 187 ? 138.678 101.679 102.178 1.00 1.00 187 VAL F C 1
ATOM 11900 O O . VAL F 3 187 ? 138.553 102.567 103.029 1.00 1.00 187 VAL F O 1
ATOM 11904 N N . ALA F 3 188 ? 139.416 100.594 102.401 1.00 1.00 188 ALA F N 1
ATOM 11905 C CA . ALA F 3 188 ? 140.154 100.455 103.643 1.00 1.00 188 ALA F CA 1
ATOM 11906 C C . ALA F 3 188 ? 141.211 101.527 103.798 1.00 1.00 188 ALA F C 1
ATOM 11907 O O . ALA F 3 188 ? 141.354 102.074 104.890 1.00 1.00 188 ALA F O 1
ATOM 11909 N N . LYS F 3 189 ? 141.942 101.856 102.737 1.00 1.00 189 LYS F N 1
ATOM 11910 C CA . LYS F 3 189 ? 142.924 102.926 102.844 1.00 1.00 189 LYS F CA 1
ATOM 11911 C C . LYS F 3 189 ? 142.261 104.284 103.014 1.00 1.00 189 LYS F C 1
ATOM 11912 O O . LYS F 3 189 ? 142.784 105.133 103.739 1.00 1.00 189 LYS F O 1
ATOM 11918 N N . ILE F 3 190 ? 141.105 104.499 102.384 1.00 1.00 190 ILE F N 1
ATOM 11919 C CA . ILE F 3 190 ? 140.374 105.746 102.595 1.00 1.00 190 ILE F CA 1
ATOM 11920 C C . ILE F 3 190 ? 139.982 105.901 104.058 1.00 1.00 190 ILE F C 1
ATOM 11921 O O . ILE F 3 190 ? 140.196 106.958 104.664 1.00 1.00 190 ILE F O 1
ATOM 11926 N N . VAL F 3 191 ? 139.380 104.863 104.640 1.00 1.00 191 VAL F N 1
ATOM 11927 C CA . VAL F 3 191 ? 138.959 104.944 106.033 1.00 1.00 191 VAL F CA 1
ATOM 11928 C C . VAL F 3 191 ? 140.163 105.014 106.955 1.00 1.00 191 VAL F C 1
ATOM 11929 O O . VAL F 3 191 ? 140.120 105.682 107.989 1.00 1.00 191 VAL F O 1
ATOM 11933 N N . ALA F 3 192 ? 141.262 104.357 106.597 1.00 1.00 192 ALA F N 1
ATOM 11934 C CA . ALA F 3 192 ? 142.469 104.483 107.395 1.00 1.00 192 ALA F CA 1
ATOM 11935 C C . ALA F 3 192 ? 142.980 105.909 107.390 1.00 1.00 192 ALA F C 1
ATOM 11936 O O . ALA F 3 192 ? 143.445 106.403 108.420 1.00 1.00 192 ALA F O 1
ATOM 11938 N N . TYR F 3 193 ? 142.893 106.591 106.252 1.00 1.00 193 TYR F N 1
ATOM 11939 C CA . TYR F 3 193 ? 143.287 107.990 106.225 1.00 1.00 193 TYR F CA 1
ATOM 11940 C C . TYR F 3 193 ? 142.365 108.829 107.092 1.00 1.00 193 TYR F C 1
ATOM 11941 O O . TYR F 3 193 ? 142.825 109.568 107.967 1.00 1.00 193 TYR F O 1
ATOM 11950 N N . MET F 3 194 ? 141.056 108.728 106.864 1.00 1.00 194 MET F N 1
ATOM 11951 C CA . MET F 3 194 ? 140.111 109.496 107.666 1.00 1.00 194 MET F CA 1
ATOM 11952 C C . MET F 3 194 ? 140.268 109.214 109.148 1.00 1.00 194 MET F C 1
ATOM 11953 O O . MET F 3 194 ? 139.950 110.077 109.967 1.00 1.00 194 MET F O 1
ATOM 11958 N N . LYS F 3 195 ? 140.761 108.032 109.506 1.00 1.00 195 LYS F N 1
ATOM 11959 C CA . LYS F 3 195 ? 141.024 107.719 110.902 1.00 1.00 195 LYS F CA 1
ATOM 11960 C C . LYS F 3 195 ? 142.308 108.377 111.378 1.00 1.00 195 LYS F C 1
ATOM 11961 O O . LYS F 3 195 ? 142.384 108.847 112.515 1.00 1.00 195 LYS F O 1
ATOM 11967 N N . SER F 3 196 ? 143.324 108.430 110.523 1.00 1.00 196 SER F N 1
ATOM 11968 C CA . SER F 3 196 ? 144.576 109.065 110.905 1.00 1.00 196 SER F CA 1
ATOM 11969 C C . SER F 3 196 ? 144.441 110.565 111.105 1.00 1.00 196 SER F C 1
ATOM 11970 O O . SER F 3 196 ? 145.353 111.178 111.663 1.00 1.00 196 SER F O 1
ATOM 11973 N N . VAL F 3 197 ? 143.336 111.167 110.667 1.00 30.00 197 VAL F N 1
ATOM 11974 C CA . VAL F 3 197 ? 143.134 112.598 110.862 1.00 30.00 197 VAL F CA 1
ATOM 11975 C C . VAL F 3 197 ? 142.604 112.890 112.257 1.00 30.00 197 VAL F C 1
ATOM 11976 O O . VAL F 3 197 ? 142.893 113.947 112.824 1.00 30.00 197 VAL F O 1
ATOM 11980 N N . ASN F 3 198 ? 141.847 111.969 112.844 1.00 3.39 198 ASN F N 1
ATOM 11981 C CA . ASN F 3 198 ? 141.212 112.193 114.130 1.00 3.39 198 ASN F CA 1
ATOM 11982 C C . ASN F 3 198 ? 141.820 111.378 115.258 1.00 3.39 198 ASN F C 1
ATOM 11983 O O . ASN F 3 198 ? 141.404 111.536 116.407 1.00 3.39 198 ASN F O 1
ATOM 11988 N N . THR F 3 199 ? 142.786 110.516 114.970 1.00 3.27 199 THR F N 1
ATOM 11989 C CA . THR F 3 199 ? 143.386 109.659 115.967 1.00 3.27 199 THR F CA 1
ATOM 11990 C C . THR F 3 199 ? 144.869 109.972 116.089 1.00 3.27 199 THR F C 1
ATOM 11991 O O . THR F 3 199 ? 145.555 110.091 115.066 1.00 3.27 199 THR F O 1
ATOM 11995 N N . PRO F 3 200 ? 145.401 110.122 117.301 1.00 30.00 200 PRO F N 1
ATOM 11996 C CA . PRO F 3 200 ? 146.816 110.432 117.433 1.00 30.00 200 PRO F CA 1
ATOM 11997 C C . PRO F 3 200 ? 147.667 109.271 116.952 1.00 30.00 200 PRO F C 1
ATOM 11998 O O . PRO F 3 200 ? 147.259 108.104 117.054 1.00 30.00 200 PRO F O 1
ATOM 12002 N N . PRO F 3 201 ? 148.850 109.543 116.418 1.00 2.93 201 PRO F N 1
ATOM 12003 C CA . PRO F 3 201 ? 149.723 108.467 115.948 1.00 2.93 201 PRO F CA 1
ATOM 12004 C C . PRO F 3 201 ? 150.119 107.549 117.089 1.00 2.93 201 PRO F C 1
ATOM 12005 O O . PRO F 3 201 ? 149.894 107.878 118.261 1.00 2.93 201 PRO F O 1
ATOM 12009 N N . PRO F 3 202 ? 150.711 106.389 116.796 1.00 2.54 202 PRO F N 1
ATOM 12010 C CA . PRO F 3 202 ? 151.098 105.474 117.880 1.00 2.54 202 PRO F CA 1
ATOM 12011 C C . PRO F 3 202 ? 152.097 106.063 118.853 1.00 2.54 202 PRO F C 1
ATOM 12012 O O . PRO F 3 202 ? 152.148 105.613 120.002 1.00 2.54 202 PRO F O 1
ATOM 12016 N N . LYS F 3 203 ? 152.882 107.057 118.446 1.00 2.51 203 LYS F N 1
ATOM 12017 C CA . LYS F 3 203 ? 153.829 107.663 119.372 1.00 2.51 203 LYS F CA 1
ATOM 12018 C C . LYS F 3 203 ? 153.112 108.509 120.409 1.00 2.51 203 LYS F C 1
ATOM 12019 O O . LYS F 3 203 ? 153.463 108.481 121.592 1.00 2.51 203 LYS F O 1
ATOM 12025 N N . GLU F 3 204 ? 152.116 109.275 119.982 1.00 2.62 204 GLU F N 1
ATOM 12026 C CA . GLU F 3 204 ? 151.336 110.128 120.865 1.00 2.62 204 GLU F CA 1
ATOM 12027 C C . GLU F 3 204 ? 150.217 109.368 121.561 1.00 2.62 204 GLU F C 1
ATOM 12028 O O . GLU F 3 204 ? 149.889 109.667 122.711 1.00 2.62 204 GLU F O 1
ATOM 12034 N N . SER F 3 205 ? 149.621 108.387 120.890 1.00 2.18 205 SER F N 1
ATOM 12035 C CA . SER F 3 205 ? 148.567 107.607 121.519 1.00 2.18 205 SER F CA 1
ATOM 12036 C C . SER F 3 205 ? 149.099 106.684 122.603 1.00 2.18 205 SER F C 1
ATOM 12037 O O . SER F 3 205 ? 148.310 106.176 123.403 1.00 2.18 205 SER F O 1
ATOM 12040 N N . ALA F 3 206 ? 150.407 106.438 122.643 1.00 2.08 206 ALA F N 1
ATOM 12041 C CA . ALA F 3 206 ? 150.980 105.644 123.719 1.00 2.08 206 ALA F CA 1
ATOM 12042 C C . ALA F 3 206 ? 151.380 106.489 124.916 1.00 2.08 206 ALA F C 1
ATOM 12043 O O . ALA F 3 206 ? 151.264 106.021 126.051 1.00 2.08 206 ALA F O 1
ATOM 12045 N N . LYS F 3 207 ? 151.859 107.711 124.696 1.00 1.88 207 LYS F N 1
ATOM 12046 C CA . LYS F 3 207 ? 152.097 108.611 125.814 1.00 1.88 207 LYS F CA 1
ATOM 12047 C C . LYS F 3 207 ? 150.824 108.919 126.575 1.00 1.88 207 LYS F C 1
ATOM 12048 O O . LYS F 3 207 ? 150.866 109.055 127.800 1.00 1.88 207 LYS F O 1
ATOM 12054 N N . ARG F 3 208 ? 149.695 109.029 125.881 1.00 1.55 208 ARG F N 1
ATOM 12055 C CA . ARG F 3 208 ? 148.433 109.232 126.574 1.00 1.55 208 ARG F CA 1
ATOM 12056 C C . ARG F 3 208 ? 148.092 108.059 127.476 1.00 1.55 208 ARG F C 1
ATOM 12057 O O . ARG F 3 208 ? 147.661 108.267 128.611 1.00 1.55 208 ARG F O 1
ATOM 12065 N N . THR F 3 209 ? 148.294 106.830 127.006 1.00 1.38 209 THR F N 1
ATOM 12066 C CA . THR F 3 209 ? 148.026 105.667 127.843 1.00 1.38 209 THR F CA 1
ATOM 12067 C C . THR F 3 209 ? 148.970 105.618 129.036 1.00 1.38 209 THR F C 1
ATOM 12068 O O . THR F 3 209 ? 148.546 105.341 130.163 1.00 1.38 209 THR F O 1
ATOM 12072 N N . VAL F 3 210 ? 150.255 105.886 128.811 1.00 1.32 210 VAL F N 1
ATOM 12073 C CA . VAL F 3 210 ? 151.206 105.864 129.916 1.00 1.32 210 VAL F CA 1
ATOM 12074 C C . VAL F 3 210 ? 150.843 106.903 130.964 1.00 1.32 210 VAL F C 1
ATOM 12075 O O . VAL F 3 210 ? 150.816 106.605 132.162 1.00 1.32 210 VAL F O 1
ATOM 12079 N N . MET F 3 211 ? 150.554 108.134 130.546 1.00 1.21 211 MET F N 1
ATOM 12080 C CA . MET F 3 211 ? 150.226 109.145 131.538 1.00 1.21 211 MET F CA 1
ATOM 12081 C C . MET F 3 211 ? 148.867 108.918 132.173 1.00 1.21 211 MET F C 1
ATOM 12082 O O . MET F 3 211 ? 148.682 109.294 133.330 1.00 1.21 211 MET F O 1
ATOM 12087 N N . GLY F 3 212 ? 147.929 108.279 131.477 1.00 1.28 212 GLY F N 1
ATOM 12088 C CA . GLY F 3 212 ? 146.665 107.952 132.102 1.00 1.28 212 GLY F CA 1
ATOM 12089 C C . GLY F 3 212 ? 146.785 106.865 133.139 1.00 1.28 212 GLY F C 1
ATOM 12090 O O . GLY F 3 212 ? 146.095 106.903 134.159 1.00 1.28 212 GLY F O 1
ATOM 12091 N N . VAL F 3 213 ? 147.653 105.887 132.902 1.00 1.36 213 VAL F N 1
ATOM 12092 C CA . VAL F 3 213 ? 147.929 104.883 133.919 1.00 1.36 213 VAL F CA 1
ATOM 12093 C C . VAL F 3 213 ? 148.661 105.507 135.097 1.00 1.36 213 VAL F C 1
ATOM 12094 O O . VAL F 3 213 ? 148.373 105.194 136.256 1.00 1.36 213 VAL F O 1
ATOM 12098 N N . ILE F 3 214 ? 149.597 106.416 134.825 1.00 1.26 214 ILE F N 1
ATOM 12099 C CA . ILE F 3 214 ? 150.384 107.001 135.902 1.00 1.26 214 ILE F CA 1
ATOM 12100 C C . ILE F 3 214 ? 149.552 107.943 136.761 1.00 1.26 214 ILE F C 1
ATOM 12101 O O . ILE F 3 214 ? 149.731 107.984 137.976 1.00 1.26 214 ILE F O 1
ATOM 12106 N N . VAL F 3 215 ? 148.623 108.700 136.176 1.00 1.37 215 VAL F N 1
ATOM 12107 C CA . VAL F 3 215 ? 147.809 109.593 136.997 1.00 1.37 215 VAL F CA 1
ATOM 12108 C C . VAL F 3 215 ? 146.888 108.793 137.911 1.00 1.37 215 VAL F C 1
ATOM 12109 O O . VAL F 3 215 ? 146.717 109.122 139.091 1.00 1.37 215 VAL F O 1
ATOM 12113 N N . ILE F 3 216 ? 146.283 107.729 137.388 1.00 30.00 216 ILE F N 1
ATOM 12114 C CA . ILE F 3 216 ? 145.423 106.889 138.213 1.00 30.00 216 ILE F CA 1
ATOM 12115 C C . ILE F 3 216 ? 146.229 106.212 139.312 1.00 30.00 216 ILE F C 1
ATOM 12116 O O . ILE F 3 216 ? 145.808 106.176 140.473 1.00 30.00 216 ILE F O 1
ATOM 12121 N N . ALA F 3 217 ? 147.393 105.658 138.973 1.00 30.00 217 ALA F N 1
ATOM 12122 C CA . ALA F 3 217 ? 148.246 105.062 139.989 1.00 30.00 217 ALA F CA 1
ATOM 12123 C C . ALA F 3 217 ? 148.749 106.085 140.992 1.00 30.00 217 ALA F C 1
ATOM 12124 O O . ALA F 3 217 ? 149.023 105.726 142.137 1.00 30.00 217 ALA F O 1
ATOM 12126 N N . TYR F 3 218 ? 148.871 107.346 140.590 1.00 30.00 218 TYR F N 1
ATOM 12127 C CA . TYR F 3 218 ? 149.297 108.383 141.514 1.00 30.00 218 TYR F CA 1
ATOM 12128 C C . TYR F 3 218 ? 148.195 108.709 142.501 1.00 30.00 218 TYR F C 1
ATOM 12129 O O . TYR F 3 218 ? 148.447 108.842 143.700 1.00 30.00 218 TYR F O 1
ATOM 12138 N N . PHE F 3 219 ? 146.965 108.839 142.020 1.00 30.00 219 PHE F N 1
ATOM 12139 C CA . PHE F 3 219 ? 145.873 109.173 142.923 1.00 30.00 219 PHE F CA 1
ATOM 12140 C C . PHE F 3 219 ? 145.523 108.020 143.847 1.00 30.00 219 PHE F C 1
ATOM 12141 O O . PHE F 3 219 ? 145.240 108.247 145.026 1.00 30.00 219 PHE F O 1
ATOM 12149 N N . ILE F 3 220 ? 145.566 106.786 143.349 1.00 30.00 220 ILE F N 1
ATOM 12150 C CA . ILE F 3 220 ? 145.334 105.636 144.214 1.00 30.00 220 ILE F CA 1
ATOM 12151 C C . ILE F 3 220 ? 146.362 105.595 145.336 1.00 30.00 220 ILE F C 1
ATOM 12152 O O . ILE F 3 220 ? 146.012 105.445 146.512 1.00 30.00 220 ILE F O 1
ATOM 12157 N N . VAL F 3 221 ? 147.644 105.741 145.000 1.00 1.57 221 VAL F N 1
ATOM 12158 C CA . VAL F 3 221 ? 148.684 105.591 146.010 1.00 1.57 221 VAL F CA 1
ATOM 12159 C C . VAL F 3 221 ? 148.715 106.795 146.939 1.00 1.57 221 VAL F C 1
ATOM 12160 O O . VAL F 3 221 ? 149.067 106.670 148.114 1.00 1.57 221 VAL F O 1
ATOM 12164 N N . MET F 3 222 ? 148.323 107.973 146.454 1.00 1.64 222 MET F N 1
ATOM 12165 C CA . MET F 3 222 ? 148.244 109.121 147.347 1.00 1.64 222 MET F CA 1
ATOM 12166 C C . MET F 3 222 ? 147.096 108.979 148.330 1.00 1.64 222 MET F C 1
ATOM 12167 O O . MET F 3 222 ? 147.253 109.292 149.513 1.00 1.64 222 MET F O 1
ATOM 12172 N N . GLY F 3 223 ? 145.944 108.493 147.873 1.00 1.93 223 GLY F N 1
ATOM 12173 C CA . GLY F 3 223 ? 144.864 108.216 148.798 1.00 1.93 223 GLY F CA 1
ATOM 12174 C C . GLY F 3 223 ? 145.237 107.153 149.808 1.00 1.93 223 GLY F C 1
ATOM 12175 O O . GLY F 3 223 ? 144.907 107.265 150.990 1.00 1.93 223 GLY F O 1
ATOM 12176 N N . LEU F 3 224 ? 145.944 106.117 149.365 1.00 2.07 224 LEU F N 1
ATOM 12177 C CA . LEU F 3 224 ? 146.380 105.066 150.270 1.00 2.07 224 LEU F CA 1
ATOM 12178 C C . LEU F 3 224 ? 147.388 105.555 151.295 1.00 2.07 224 LEU F C 1
ATOM 12179 O O . LEU F 3 224 ? 147.310 105.153 152.458 1.00 2.07 224 LEU F O 1
ATOM 12184 N N . LEU F 3 225 ? 148.323 106.418 150.899 1.00 2.18 225 LEU F N 1
ATOM 12185 C CA . LEU F 3 225 ? 149.235 107.014 151.868 1.00 2.18 225 LEU F CA 1
ATOM 12186 C C . LEU F 3 225 ? 148.518 107.925 152.849 1.00 2.18 225 LEU F C 1
ATOM 12187 O O . LEU F 3 225 ? 148.848 107.919 154.034 1.00 2.18 225 LEU F O 1
ATOM 12192 N N . LEU F 3 226 ? 147.548 108.714 152.397 1.00 2.53 226 LEU F N 1
ATOM 12193 C CA . LEU F 3 226 ? 146.774 109.498 153.349 1.00 2.53 226 LEU F CA 1
ATOM 12194 C C . LEU F 3 226 ? 146.006 108.621 154.323 1.00 2.53 226 LEU F C 1
ATOM 12195 O O . LEU F 3 226 ? 145.924 108.951 155.510 1.00 2.53 226 LEU F O 1
ATOM 12200 N N . TRP F 3 227 ? 145.466 107.501 153.854 1.00 3.13 227 TRP F N 1
ATOM 12201 C CA . TRP F 3 227 ? 144.780 106.573 154.742 1.00 3.13 227 TRP F CA 1
ATOM 12202 C C . TRP F 3 227 ? 145.730 105.980 155.774 1.00 3.13 227 TRP F C 1
ATOM 12203 O O . TRP F 3 227 ? 145.414 105.941 156.967 1.00 3.13 227 TRP F O 1
ATOM 12214 N N . LYS F 3 228 ? 146.897 105.504 155.335 1.00 3.48 228 LYS F N 1
ATOM 12215 C CA . LYS F 3 228 ? 147.854 104.943 156.283 1.00 3.48 228 LYS F CA 1
ATOM 12216 C C . LYS F 3 228 ? 148.348 105.989 157.266 1.00 3.48 228 LYS F C 1
ATOM 12217 O O . LYS F 3 228 ? 148.524 105.689 158.450 1.00 3.48 228 LYS F O 1
ATOM 12223 N N . TYR F 3 229 ? 148.578 107.212 156.801 1.00 3.70 229 TYR F N 1
ATOM 12224 C CA . TYR F 3 229 ? 148.980 108.285 157.695 1.00 3.70 229 TYR F CA 1
ATOM 12225 C C . TYR F 3 229 ? 147.929 108.544 158.758 1.00 3.70 229 TYR F C 1
ATOM 12226 O O . TYR F 3 229 ? 148.261 108.649 159.941 1.00 3.70 229 TYR F O 1
ATOM 12235 N N . ARG F 3 230 ? 146.662 108.649 158.361 1.00 3.78 230 ARG F N 1
ATOM 12236 C CA . ARG F 3 230 ? 145.604 108.846 159.342 1.00 3.78 230 ARG F CA 1
ATOM 12237 C C . ARG F 3 230 ? 145.539 107.687 160.322 1.00 3.78 230 ARG F C 1
ATOM 12238 O O . ARG F 3 230 ? 145.357 107.895 161.525 1.00 3.78 230 ARG F O 1
ATOM 12246 N N . GLU F 3 231 ? 145.688 106.459 159.832 1.00 4.06 231 GLU F N 1
ATOM 12247 C CA . GLU F 3 231 ? 145.542 105.308 160.717 1.00 4.06 231 GLU F CA 1
ATOM 12248 C C . GLU F 3 231 ? 146.698 105.214 161.700 1.00 4.06 231 GLU F C 1
ATOM 12249 O O . GLU F 3 231 ? 146.516 104.763 162.835 1.00 4.06 231 GLU F O 1
ATOM 12255 N N . ASN F 3 232 ? 147.893 105.630 161.287 1.00 4.35 232 ASN F N 1
ATOM 12256 C CA . ASN F 3 232 ? 149.024 105.621 162.207 1.00 4.35 232 ASN F CA 1
ATOM 12257 C C . ASN F 3 232 ? 148.940 106.779 163.186 1.00 4.35 232 ASN F C 1
ATOM 12258 O O . ASN F 3 232 ? 149.370 106.659 164.338 1.00 4.35 232 ASN F O 1
ATOM 12263 N N . LEU F 3 233 ? 148.393 107.910 162.748 1.00 4.70 233 LEU F N 1
ATOM 12264 C CA . LEU F 3 233 ? 148.272 109.064 163.626 1.00 4.70 233 LEU F CA 1
ATOM 12265 C C . LEU F 3 233 ? 147.165 108.877 164.653 1.00 4.70 233 LEU F C 1
ATOM 12266 O O . LEU F 3 233 ? 147.266 109.403 165.765 1.00 4.70 233 LEU F O 1
ATOM 12271 N N . LEU F 3 234 ? 146.111 108.140 164.313 1.00 4.70 234 LEU F N 1
ATOM 12272 C CA . LEU F 3 234 ? 145.015 107.950 165.251 1.00 4.70 234 LEU F CA 1
ATOM 12273 C C . LEU F 3 234 ? 145.380 107.043 166.414 1.00 4.70 234 LEU F C 1
ATOM 12274 O O . LEU F 3 234 ? 144.634 106.995 167.396 1.00 4.70 234 LEU F O 1
ATOM 12279 N N . LYS F 3 235 ? 146.490 106.320 166.332 1.00 5.10 235 LYS F N 1
ATOM 12280 C CA . LYS F 3 235 ? 146.954 105.538 167.465 1.00 5.10 235 LYS F CA 1
ATOM 12281 C C . LYS F 3 235 ? 147.767 106.369 168.444 1.00 5.10 235 LYS F C 1
ATOM 12282 O O . LYS F 3 235 ? 147.771 106.064 169.642 1.00 5.10 235 LYS F O 1
ATOM 12288 N N . ARG F 3 236 ? 148.428 107.425 167.967 1.00 6.17 236 ARG F N 1
ATOM 12289 C CA . ARG F 3 236 ? 149.088 108.358 168.870 1.00 6.17 236 ARG F CA 1
ATOM 12290 C C . ARG F 3 236 ? 148.084 109.072 169.763 1.00 6.17 236 ARG F C 1
ATOM 12291 O O . ARG F 3 236 ? 148.448 109.559 170.838 1.00 6.17 236 ARG F O 1
ATOM 12299 N N . LEU F 3 237 ? 146.827 109.148 169.336 1.00 6.61 237 LEU F N 1
ATOM 12300 C CA . LEU F 3 237 ? 145.788 109.879 170.044 1.00 6.61 237 LEU F CA 1
ATOM 12301 C C . LEU F 3 237 ? 144.707 108.971 170.608 1.00 6.61 237 LEU F C 1
ATOM 12302 O O . LEU F 3 237 ? 144.142 109.265 171.666 1.00 6.61 237 LEU F O 1
ATOM 12307 N N . GLY F 3 238 ? 144.391 107.878 169.920 1.00 5.63 238 GLY F N 1
ATOM 12308 C CA . GLY F 3 238 ? 143.349 106.968 170.360 1.00 5.63 238 GLY F CA 1
ATOM 12309 C C . GLY F 3 238 ? 142.163 106.932 169.414 1.00 5.63 238 GLY F C 1
ATOM 12310 O O . GLY F 3 238 ? 141.209 106.183 169.621 1.00 5.63 238 GLY F O 1
#

Organism: Aquifex aeolicus (strain VF5) (NCBI:txid224324)

Foldseek 3Di:
DPVVVVVVVVVVVVVVVVVVVCCPPVDPPPVQPVDPFFWDQPVPADAQDWDWPPDNGDTKIWHAHDDAVCPDDDPRIAMFRAFAAPPTHGWDGDCWTFRPPPTWIAHSNWATDDDPHPGTTDGDDWDDDPRGID/DCVVVCVPPVVVVVCCVVFVPLFAFDQADDLVLLLVQLVVLLVLQLVLLVVLVVQQDLALVCALCSLPVVQCPPDVCSLLSVLSNLLSLVVNLVSLVSNVLVVVQQQCCAPPNVVLLLLSLVLVVLSCLLSLLVLCRNQFALSVVLNVVVQCLVVLQCPADPPDNPCNVPPPCCCPNACVHPHCHSVNSVVSVVCSSPVSSVVNVVSSVVSVVSCSVRDPAGQVQPRDPPPDDPVGGNTRPPSPVVVSVVVSVVVVVVSVCCSPPNVCPSCPPNRSHRHDPPDHDDQRFHDLSCQLLVLCQVLPVRSNVSSVLSVVLSVLSSCVNVLADASGGHNVRQVVLVVLSVLQVVLSVVSSVLSVDDDDNVSSVSSVVSSVSNVVSSVCRVVSRVVRNVD/DVVVVVVCVVVVVVCVVCDLVVDCVPVDCDDDFDQPVPPVPCQVAQQCADPPRDGLLRVLVVLCLVQPLCQAAAALQQRHHVVPHVQPDPPQCVVQQSAFNQDVHRTDRVGTHHDPVNPCVSGDVVPDPQCVVQVDRNYYLNCVCVVQPLRRQLVCAQCVCVVPVDHPPDNSQHPPPDPCSSVNSSSNSNNSCPSVDPHPVVVVVVVVVVVVVVVVVVVVVVVVVVVVVVVVVVPD/DPVVVVVVVVVVVVVVVVVVVCCPPVDPPPVQPVDPFFWDQPVPADAQDWDWPPDNGDTKIWHAHDDAVCPDDDPRIAMFRAFAAPPTHGWDGDCWTFRPPPTWIAHSNWATDDDPHPGTTDGDDWDDDPRGID/DCVVVCVPPVVVVVCCVVFVPLFAFDQADDLVLLLVQLVVLLVLQLVLLVVLVVQQDLALVCALCSLPVVQCPPDVCSLLSVLSNLLSLVVNLVSLVSNVLVVVQQQCCAPPNVVLLLLSLVLVVLSCLLSLLVLCRNQFALSVVLNVVVQCLVVLQCPADPPDNPCNVPPPCCCPNACVHPHCHSVNSVV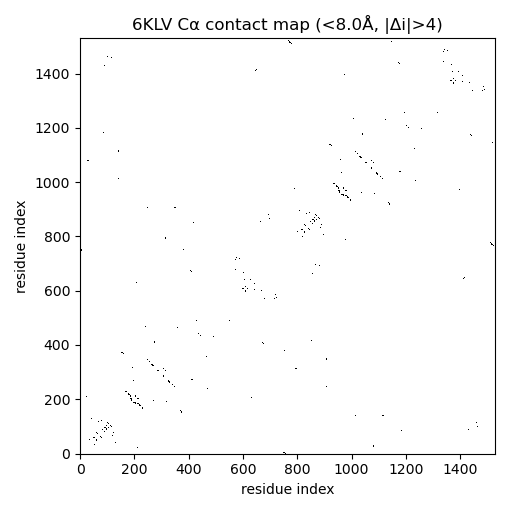SVVCSSPVSSVVNVVSSVVSVVSCSVRDPAGQVQPRDPPPDDPVGGNTRPPSPVVVSVVVSVVVVVVSVCCSPPNVCPSCPPNRSHRHDPPDHDDQRFHDLSCQLLVLCQVLPVRSNVSSVLSVVLSVLSSCVNVLADASGGHNVRQVVLVVLSVLQVVLSVVSSVLSVDDDDNVSSVSSVVSSVSNVVSSVCRVVSRVVRNVD/DVVVVVVCVVVVVVCVVCDLVVDCVPVDCDDDFDQPVPPVPCQVAQQCADPPRDGLLRVLVVLCLVQPLCQAAAALQQRHHVVPHVQPDPPQCVVQQSAFNQDVHRTDRVGTHHDPVNPCVSGDVVPDPQCVVQVDRNYYLNCVCVVQPLRRQLVCALCVCVVPVDHPPDNSQHPPPDPCSSVNSSSNSNNSCPSVDPHPVVVVVVVVVVVVVVVVVVVVVVVVVVVVVVVVVVPD

Sequence (1530 aa):
FISIGIGALGAVGGLGALYALVRVMLEPSEIAALGAKTEIDVSKIQPMQVRVTSWKGKTLFAIRLPKDYEILKGHDVFALVGVCTHLGCIPLWKPVFHCPCHGGLYTPYGDVIGGPPPRPLFIPPQKLEGNKLIIVDWIDERAHVREIYRTQMVEYKVAKNLTFPYVFGILALVTFAIQIISGMVLILYYKPSIADAFDSATYSIMGEIPFGWLFRHIHATGANFFMAIVYLHMFTGIYYNAYKRPRELVWIVGWLIYFVLILTALSGYLLPWGQLSYWGFIVTTEIPGSLADAPILKPIFKAIAETIVLWMKGGYVVTDVTLGRVFGSHVLIYPLILLALVGIHLYLVRAAGISNPEGIEYDKKKNPDKFVPFHPYMTLKEGAYVMWYLAVFFFFVFFHISHFLPPENFEPANPLKTPAHIAPEWYLLGYYEVFRSIPSKFWGFVAFNALLLLLLLLPFLDFSPLKSARRRPLFFVMFVIFMISSMALTILGTMPPTPQNAKLGLIFAALVFAFFISLPIISFIEYGWTWGLIKTIFFAGSTLVFFFLLWFYNPFKHVEHYEVDEEVKAIIDNPWKKTESGKTIAEEGRELFIASCSSCHSLRYDGIYIMSVAANPKWKNIEKTSGRPVYRFGTLYKDRFFVPKDVYEAFAHDDIQGLKASLGQVPPDLSSMYLARGEGYLYQFILNPQKVLPGTTMPQLFNPQFDPQAKEKVAKIVAYMKSVNTPPPKESAKRTVMGVIVIAYFIVMGLLLWKYRENLLKRLGFISIGIGALGAVGGLGALYALVRVMLEPSEIAALGAKTEIDVSKIQPMQVRVTSWKGKTLFAIRLPKDYEILKGHDVFALVGVCTHLGCIPLWKPVFHCPCHGGLYTPYGDVIGGPPPRPLFIPPQKLEGNKLIIVDWIDERAHVREIYRTQMVEYKVAKNLTFPYVFGILALVTFAIQIISGMVLILYYKPSIADAFDSATYSIMGEIPFGWLFRHIHATGANFFMAIVYLHMFTGIYYNAYKRPRELVWIVGWLIYFVLILTALSGYLLPWGQLSYWGFIVTTEIPGSLADAPILKPIFKAIAETIVLWMKGGYVVTDVTLGRVFGSHVLIYPLILLALVGIHLYLVRAAGISNPEGIEYDKKKNPDKFVPFHPYMTLKEGAYVMWYLAVFFFFVFFHISHFLPPENFEPANPLKTPAHIAPEWYLLGYYEVFRSIPSKFWGFVAFNALLLLLLLLPFLDFSPLKSARRRPLFFVMFVIFMISSMALTILGTMPPTPQNAKLGLIFAALVFAFFISLPIISFIEYGWTWGLIKTIFFAGSTLVFFFLLWFYNPFKHVEHYEVDEEVKAIIDNPWKKTESGKTIAEEGRELFIASCSSCHSLRYDGIYIMSVAANPKWKNIEKTSGRPVYRFGTLYKDRFFVPKDVYEAFAHDDIQGLKASLGQVPPDLSSMYLARGEGYLYQFILNPQKVLPGTTMPQLFNPQFDPQAKEKVAKIVAYMKSVNTPPPKESAKRTVMGVIVIAYFIVMGLLLWKYRENLLKRLG

Solvent-accessible surface area: 70166 Å² total; per-residue (Å²): 196,48,63,123,16,27,45,61,41,32,65,93,22,42,129,40,57,102,132,15,44,58,78,1,40,44,43,6,56,102,64,6,49,55,14,40,136,18,107,1,57,13,76,107,13,91,63,63,76,32,73,108,22,43,38,53,13,130,22,0,7,6,0,66,7,58,159,165,94,93,141,36,152,56,109,60,24,4,0,1,44,0,26,8,51,53,46,13,9,38,2,89,51,115,107,48,2,66,1,22,3,27,36,0,61,0,33,14,32,0,45,26,125,31,53,51,6,103,170,27,3,151,35,3,90,53,118,83,109,62,97,54,6,30,181,94,60,83,66,22,85,10,5,68,62,138,110,75,98,140,55,77,77,60,88,56,98,5,14,94,62,13,44,109,29,44,8,20,22,65,8,12,79,32,0,15,50,32,24,36,76,1,16,26,1,28,5,2,7,16,18,0,5,60,29,29,5,8,14,7,7,10,4,8,4,36,10,14,16,34,42,1,15,14,12,22,21,14,40,23,0,0,29,11,12,16,7,4,11,14,32,36,71,24,45,35,14,0,15,16,1,28,0,6,128,46,12,14,28,13,28,35,13,19,32,70,20,2,81,10,3,10,34,15,16,21,8,19,46,0,15,23,12,0,7,33,0,16,34,8,6,20,33,21,2,64,13,28,20,10,38,14,68,38,18,174,153,128,82,98,55,113,88,78,62,50,32,20,24,80,107,51,36,14,4,59,46,12,49,29,34,6,0,1,44,11,1,0,18,29,21,16,21,21,25,32,75,2,69,58,30,29,38,84,36,83,84,5,44,111,31,20,30,59,9,21,0,71,10,84,40,154,44,100,179,154,59,108,125,98,36,48,34,36,52,13,42,12,30,21,39,27,18,0,40,17,40,73,20,19,6,83,0,21,83,18,0,26,84,43,24,76,69,11,15,20,51,89,10,16,18,55,16,53,79,64,38,81,34,94,120,33,39,12,44,12,13,13,8,14,18,30,0,0,13,36,6,21,127,49,92,42,148,0,19,56,10,25,58,35,13,19,95,36,9,36,74,0,4,106,40,3,81,18,70,33,38,0,3,99,116,0,107,85,0,32,79,37,4,32,56,7,12,65,1,21,28,20,3,13,20,14,0,25,40,55,96,61,118,108,0,31,135,55,0,74,95,42,5,60,67,2,41,34,0,3,116,19,0,32,97,7,0,137,95,14,141,61,221,136,141,37,107,97,36,84,113,66,52,45,28,19,21,127,89,21,29,90,28,8,13,77,156,24,43,108,81,156,92,148,136,84,112,10,57,111,130,29,78,65,31,0,95,69,0,68,115,111,40,144,112,49,74,23,6,10,80,40,0,41,82,29,1,62,76,40,20,2,51,39,34,4,0,8,10,0,18,6,9,4,78,54,67,77,62,6,6,11,147,121,49,23,105,104,23,44,2,60,24,0,26,17,31,40,81,50,62,135,132,53,47,6,1,21,63,21,3,11,64,3,38,5,20,11,69,78,40,49,18,66,63,71,39,3,48,66,13,68,14,22,5,6,21,27,52,8,88,30,53,9,54,9,1,28,34,18,11,30,0,79,149,23,37,99,19,19,60,46,80,45,74,24,66,34,187,151,52,114,95,0,53,77,71,0,0,31,1,0,0,4,4,29,12,4,23,32,16,34,78,171,41,47,52,128,44,68,85,52,0,79,105,36,30,54,46,29,83,63,19,0,78,41,19,58,90,61,20,73,80,34,32,163,208,124,97,196,51,60,123,17,21,45,60,44,28,66,97,20,43,128,40,58,103,131,12,43,57,80,1,38,49,43,10,56,102,58,7,50,55,15,40,136,18,108,0,57,15,75,108,13,91,64,65,78,32,74,107,23,44,38,51,13,132,21,0,7,5,0,66,8,60,158,167,94,91,140,35,153,57,109,60,24,4,0,1,44,0,26,6,52,50,44,12,7,39,2,89,50,115,108,46,2,65,1,22,1,19,37,1,61,0,32,15,35,0,45,26,123,30,54,44,6,101,170,28,2,150,36,3,88,54,119,82,109,62,96,55,6,31,177,95,60,83,65,22,88,10,5,68,62,136,111,74,99,139,56,78,76,60,87,55,98,5,14,94,62,14,44,107,29,45,6,20,22,65,9,12,78,33,0,13,49,32,23,37,76,1,15,28,1,27,5,4,7,16,18,1,5,58,29,27,4,8,14,6,7,10,4,8,4,36,10,14,16,31,40,1,13,13,12,21,22,14,39,23,0,0,28,11,12,16,6,5,12,15,30,36,70,23,44,36,13,0,17,16,1,29,0,8,126,45,12,14,28,11,27,35,13,19,33,71,20,4,82,9,4,10,34,16,17,20,8,18,50,0,15,23,12,0,7,35,0,15,34,9,6,20,32,21,1,64,13,29,20,12,38,16,66,38,19,175,154,128,80,96,56,112,89,76,61,50,31,20,24,75,100,49,35,15,4,59,44,13,50,29,35,6,0,0,39,13,2,0,17,28,21,16,20,21,26,31,75,3,66,60,30,30,37,84,35,82,88,6,45,111,32,19,30,60,9,22,0,72,9,85,43,151,44,98,180,153,59,107,126,100,36,45,33,36,51,12,39,11,29,21,39,27,18,0,40,17,40,72,19,18,6,81,0,21,83,18,0,27,83,43,24,74,72,10,15,21,52,88,10,16,20,56,15,53,78,64,43,81,35,94,121,32,41,13,43,13,12,13,9,14,18,30,0,0,12,35,7,21,125,49,93,40,150,0,20,54,10,25,59,36,13,19,94,37,10,34,74,0,5,106,41,3,84,18,69,33,37,0,3,101,115,0,108,87,0,33,80,35,4,30,56,6,12,67,1,24,29,22,3,12,21,14,0,26,41,55,96,62,119,109,0,30,136,55,0,72,95,43,5,60,68,2,44,34,0,3,116,18,0,32,97,8,0,138,94,14,144,61,221,137,142,36,106,96,38,84,112,66,50,46,28,21,22,124,89,21,31,90,29,8,14,74,154,23,45,108,83,159,94,149,133,84,114,10,57,111,128,28,76,65,31,1,96,68,0,68,115,112,38,145,109,49,74,24,6,10,81,39,0,42,81,30,0,61,75,40,20,2,52,39,32,4,0,8,10,0,18,6,9,4,78,53,66,77,61,6,6,12,149,120,50,23,103,103,23,45,2,57,24,0,24,17,31,41,81,48,62,133,132,51,46,5,1,22,63,20,3,13,66,3,38,5,19,12,68,81,41,48,16,65,65,70,39,4,55,66,12,70,14,21,6,6,22,29,53,8,87,29,53,9,53,9,1,28,34,16,12,30,0,77,149,22,41,102,21,20,59,45,80,45,73,26,66,34,188,153,52,115,96,0,52,78,73,0,0,31,1,0,0,5,3,29,11,4,23,30,16,33,80,170,42,47,52,128,45,69,86,50,0,82,104,37,29,55,40,28,82,59,22,0,79,33,20,57,87,69,21,77,80,32,31,163,206,128,97

CATH classification: 1.20.810.10